Protein AF-A0A939AJV2-F1 (afdb_monomer_lite)

Secondary structure (DSSP, 8-state):
-------------------------------PPPPPP-HHHHHHH--HHHHHHHTT---EEETTEEEE--TTT--S-TTSEEEEE-TTS-EEEEE-STT-EEE-HHHHHHHHHT--HHHHHHHHHHHTT--TTTTT--HHHHHHHHHHHHHHHHHHHHHHHHHHHHHSSTTHHHHHHHHHTT--HHHHHHTT-EEE-SSSHHHHHHHHTT--HHHHHHHTSB-TTS-BS--SSSSTT--TT-EEEEEEEETTEEEEEEEEESS-SSTT------SSS---EEE--TT--EEEEESSHHHHHHHHTTT--EEE-TT-SS--HHHHHHHHTSSEEEE----TTTT----HHHHHHHHHHHHHHHHHHHHHH-TT-EEPP--SSSSHHHHHHTT--HHHHHHHHTT-EEHHHHHHHHHTTS-HHHHHHHHHHHHHHHHTS-HHHHHHHHHHHHHHHT--HHHHHHHHHHHHTSSSS-SEEEETTEEEETTEE-BSEEEEEEEEEEEE-SSSPPEEEEEEEEEETTSPEEEEEEEEHHHHTT-THHHHHHTTSS-B-PPTT-HHHHHHHHHHHHTTTPEEEEEE---EEEEETTEEEEEETTEEEETTEEETTSEE---SSGGGG----SSPPPHHHHHHHHHHGGGSS-HHHHHHHHHHHHHGGGGGTS---SEEEEE-STTSSHHHHHHHHHGGG-S-SEETTEE--SEETTS-HHHHHHHHHHS-SSEEEEEEE---TT-HHHHHHHHHHHHHHHHHHHHT-----B-TTSPBPP-----SEEEEEESS----HHHHTTEEEE-

Sequence (803 aa):
MIMDNKQNAAGGKPAAKTGKRDTVRARAHHTTIFPRLDIDALLSKANLQEIAERAGTKLHRSGGDLRGICPLHKGDNATAFSVYADPNGHQRWRCYTQCDTGGDAIDFVQRWRGLDFMGAVKYLAEYASLNLQELGFDPQAIQAEVDGRKRTDLFDEAARYFAAQLWSEAGMQARTYLFGRGFTEQTLREEGWGYCRSDRGLLQCLQKANADISLAKDLGLIRADDLDFTTNGNGANASPNGYIIYPHTWNGRTVYFSARALKPVDPNDKSRNLPGERQVYWALVSGDPNLIIVEGQADAESLRQLGRSALALCGVGNLPALEIERVRKRRVVYLALDNDLHKSKLPAAEQDKVRKRKAVVTRRLCEALGALTMVVPALPFKDANEWLQNGLSLQSLEKHLSGAKPWLDILIDQSRSLSPLEFDEALNLIAGHLSELPDALRSRYISIVEKKLNITRRDLRELMNQHDDGEGALYSEIHERRLYFMGDPLGNFWARISHELMVDDGLNPPTVRYSIEGGLASGQALQPVQVEARAFGKLDWIPDNWGMRPIITLPPGRSYVLARAIQEVSMESVQRERLYTFTGWHDCDVERGFLTASGWLGADGINDQVRVDLGSNNLRHYALPKEEINPEEAVRATLEFLQLGPRKVTAPLWAAMYAAPLTSLRPMNAVLSVYGTTQSGKSTLAHLALTHFGMGFIQGRDYHAPIDWTSTVTAIEAAMFLAKDVPLVIDDFAPQFSSVAEARSMHKKAHHVVRSVGNRSARGRSRSDLSQQNTRFPRGLVIMTAENPLIGQSIVGRMLYVG

pLDDT: mean 82.16, std 16.22, range [23.22, 98.0]

Structure (mmCIF, N/CA/C/O backbone):
data_AF-A0A939AJV2-F1
#
_entry.id   AF-A0A939AJV2-F1
#
loop_
_atom_site.group_PDB
_atom_site.id
_atom_site.type_symbol
_atom_site.label_atom_id
_atom_site.label_alt_id
_atom_site.label_comp_id
_atom_site.label_asym_id
_atom_site.label_entity_id
_atom_site.label_seq_id
_atom_site.pdbx_PDB_ins_code
_atom_site.Cartn_x
_atom_site.Cartn_y
_atom_site.Cartn_z
_atom_site.occupancy
_atom_site.B_iso_or_equiv
_atom_site.auth_seq_id
_atom_site.auth_comp_id
_atom_site.auth_asym_id
_atom_site.auth_atom_id
_atom_site.pdbx_PDB_model_num
ATOM 1 N N . MET A 1 1 ? 30.363 79.721 31.580 1.00 33.62 1 MET A N 1
ATOM 2 C CA . MET A 1 1 ? 28.908 79.978 31.658 1.00 33.62 1 MET A CA 1
ATOM 3 C C . MET A 1 1 ? 28.227 78.778 31.013 1.00 33.62 1 MET A C 1
ATOM 5 O O . MET A 1 1 ? 28.537 78.519 29.864 1.00 33.62 1 MET A O 1
ATOM 9 N N . ILE A 1 2 ? 27.663 77.845 31.797 1.00 31.80 2 ILE A N 1
ATOM 10 C CA . ILE A 1 2 ? 26.213 77.787 32.127 1.00 31.80 2 ILE A CA 1
ATOM 11 C C . ILE A 1 2 ? 25.418 77.637 30.806 1.00 31.80 2 ILE A C 1
ATOM 13 O O . ILE A 1 2 ? 25.518 78.535 29.986 1.00 31.80 2 ILE A O 1
ATOM 17 N N . MET A 1 3 ? 24.646 76.595 30.479 1.00 29.62 3 MET A N 1
ATOM 18 C CA . MET A 1 3 ? 23.947 75.534 31.224 1.00 29.62 3 MET A CA 1
ATOM 19 C C . MET A 1 3 ? 23.459 74.452 30.226 1.00 29.62 3 MET A C 1
ATOM 21 O O . MET A 1 3 ? 23.264 74.761 29.055 1.00 29.62 3 MET A O 1
ATOM 25 N N . ASP A 1 4 ? 23.241 73.235 30.741 1.00 30.41 4 ASP A N 1
ATOM 26 C CA . ASP A 1 4 ? 22.219 72.212 30.422 1.00 30.41 4 ASP A CA 1
ATOM 27 C C . ASP A 1 4 ? 21.702 71.992 28.983 1.00 30.41 4 ASP A C 1
ATOM 29 O O . ASP A 1 4 ? 21.093 72.870 28.385 1.00 30.41 4 ASP A O 1
ATOM 33 N N . ASN A 1 5 ? 21.687 70.734 28.509 1.00 28.47 5 ASN A N 1
ATOM 34 C CA . ASN A 1 5 ? 20.593 69.791 28.817 1.00 28.47 5 ASN A CA 1
ATOM 35 C C . ASN A 1 5 ? 20.774 68.407 28.143 1.00 28.47 5 ASN A C 1
ATOM 37 O O . ASN A 1 5 ? 21.009 68.309 26.947 1.00 28.47 5 ASN A O 1
ATOM 41 N N . LYS A 1 6 ? 20.541 67.367 28.954 1.00 28.55 6 LYS A N 1
ATOM 42 C CA . LYS A 1 6 ? 19.827 66.100 28.692 1.00 28.55 6 LYS A CA 1
ATOM 43 C C . LYS A 1 6 ? 20.152 65.171 27.499 1.00 28.55 6 LYS A C 1
ATOM 45 O O . LYS A 1 6 ? 19.960 65.493 26.338 1.00 28.55 6 LYS A O 1
ATOM 50 N N . GLN A 1 7 ? 20.318 63.909 27.924 1.00 28.75 7 GLN A N 1
ATOM 51 C CA . GLN A 1 7 ? 19.734 62.645 27.437 1.00 28.75 7 GLN A CA 1
ATOM 52 C C . GLN A 1 7 ? 20.684 61.579 26.867 1.00 28.75 7 GLN A C 1
ATOM 54 O O . GLN A 1 7 ? 21.474 61.785 25.956 1.00 28.75 7 GLN A O 1
ATOM 59 N N . ASN A 1 8 ? 20.556 60.410 27.503 1.00 27.05 8 ASN A N 1
ATOM 60 C CA . ASN A 1 8 ? 21.363 59.203 27.422 1.00 27.05 8 ASN A CA 1
ATOM 61 C C . ASN A 1 8 ? 21.313 58.512 26.051 1.00 27.05 8 ASN A C 1
ATOM 63 O O . ASN A 1 8 ? 20.239 58.149 25.577 1.00 27.05 8 ASN A O 1
ATOM 67 N N . ALA A 1 9 ? 22.493 58.172 25.530 1.00 26.69 9 ALA A N 1
ATOM 68 C CA . ALA A 1 9 ? 22.715 57.048 24.626 1.00 26.69 9 ALA A CA 1
ATOM 69 C C . ALA A 1 9 ? 23.916 56.245 25.159 1.00 26.69 9 ALA A C 1
ATOM 71 O O . ALA A 1 9 ? 25.055 56.704 25.102 1.00 26.69 9 ALA A O 1
ATOM 72 N N . ALA A 1 10 ? 23.667 55.065 25.730 1.00 29.69 10 ALA A N 1
ATOM 73 C CA . ALA A 1 10 ? 24.712 54.087 26.040 1.00 29.69 10 ALA A CA 1
ATOM 74 C C . ALA A 1 10 ? 24.903 53.222 24.782 1.00 29.69 10 ALA A C 1
ATOM 76 O O . ALA A 1 10 ? 23.926 52.742 24.223 1.00 29.69 10 ALA A O 1
ATOM 77 N N . GLY A 1 11 ? 26.082 53.000 24.216 1.00 26.27 11 GLY A N 1
ATOM 78 C CA . GLY A 1 11 ? 27.425 53.034 24.777 1.00 26.27 11 GLY A CA 1
ATOM 79 C C . GLY A 1 11 ? 28.112 51.762 24.287 1.00 26.27 11 GLY A C 1
ATOM 80 O O . GLY A 1 11 ? 28.118 50.754 24.982 1.00 26.27 11 GLY A O 1
ATOM 81 N N . GLY A 1 12 ? 28.595 51.778 23.043 1.00 23.78 12 GLY A N 1
ATOM 82 C CA . GLY A 1 12 ? 29.394 50.690 22.483 1.00 23.78 12 GLY A CA 1
ATOM 83 C C . GLY A 1 12 ? 30.873 50.808 22.846 1.00 23.78 12 GLY A C 1
ATOM 84 O O . GLY A 1 12 ? 31.321 51.881 23.251 1.00 23.78 12 GLY A O 1
ATOM 85 N N . LYS A 1 13 ? 31.615 49.708 22.636 1.00 25.72 13 LYS A N 1
ATOM 86 C CA . LYS A 1 13 ? 33.013 49.601 22.141 1.00 25.72 13 LYS A CA 1
ATOM 87 C C . LYS A 1 13 ? 33.561 48.176 22.409 1.00 25.72 13 LYS A C 1
ATOM 89 O O . LYS A 1 13 ? 33.070 47.522 23.319 1.00 25.72 13 LYS A O 1
ATOM 94 N N . PRO A 1 14 ? 34.654 47.732 21.757 1.00 32.09 14 PRO A N 1
ATOM 95 C CA . PRO A 1 14 ? 34.906 47.704 20.317 1.00 32.09 14 PRO A CA 1
ATOM 96 C C . PRO A 1 14 ? 35.493 46.344 19.852 1.00 32.09 14 PRO A C 1
ATOM 98 O O . PRO A 1 14 ? 35.721 45.422 20.627 1.00 32.09 14 PRO A O 1
ATOM 101 N N . ALA A 1 15 ? 35.738 46.254 18.545 1.00 26.58 15 ALA A N 1
ATOM 102 C CA . ALA A 1 15 ? 36.217 45.092 17.803 1.00 26.58 15 ALA A CA 1
ATOM 103 C C . ALA A 1 15 ? 37.671 44.654 18.089 1.00 26.58 15 ALA A C 1
ATOM 105 O O . ALA A 1 15 ? 38.548 45.482 18.330 1.00 26.58 15 ALA A O 1
ATOM 106 N N . ALA A 1 16 ? 37.935 43.359 17.873 1.00 25.81 16 ALA A N 1
ATOM 107 C CA . ALA A 1 16 ? 39.252 42.803 17.561 1.00 25.81 16 ALA A CA 1
ATOM 108 C C . ALA A 1 16 ? 39.140 41.745 16.442 1.00 25.81 16 ALA A C 1
ATOM 110 O O . ALA A 1 16 ? 38.136 41.049 16.308 1.00 25.81 16 ALA A O 1
ATOM 111 N N . LYS A 1 17 ? 40.175 41.696 15.599 1.00 24.69 17 LYS A N 1
ATOM 112 C CA . LYS A 1 17 ? 40.278 40.985 14.317 1.00 24.69 17 LYS A CA 1
ATOM 113 C C . LYS A 1 17 ? 40.827 39.550 14.448 1.00 24.69 17 LYS A C 1
ATOM 115 O O . LYS A 1 17 ? 41.658 39.273 15.303 1.00 24.69 17 LYS A O 1
ATOM 120 N N . THR A 1 18 ? 40.480 38.755 13.425 1.00 26.80 18 THR A N 1
ATOM 121 C CA . THR A 1 18 ? 41.212 37.640 12.767 1.00 26.80 18 THR A CA 1
ATOM 122 C C . THR A 1 18 ? 41.335 36.264 13.438 1.00 26.80 18 THR A C 1
ATOM 124 O O . THR A 1 18 ? 42.006 36.107 14.448 1.00 26.80 18 THR A O 1
ATOM 127 N N . GLY A 1 19 ? 40.830 35.234 12.735 1.00 24.09 19 GLY A N 1
ATOM 128 C CA . GLY A 1 19 ? 41.135 33.817 12.970 1.00 24.09 19 GLY A CA 1
ATOM 129 C C . GLY A 1 19 ? 40.506 32.859 11.940 1.00 24.09 19 GLY A C 1
ATOM 130 O O . GLY A 1 19 ? 39.342 32.520 12.062 1.00 24.09 19 GLY A O 1
ATOM 131 N N . LYS A 1 20 ? 41.308 32.480 10.933 1.00 24.56 20 LYS A N 1
ATOM 132 C CA . LYS A 1 20 ? 41.364 31.245 10.108 1.00 24.56 20 LYS A CA 1
ATOM 133 C C . LYS A 1 20 ? 40.094 30.479 9.657 1.00 24.56 20 LYS A C 1
ATOM 135 O O . LYS A 1 20 ? 39.278 30.013 10.438 1.00 24.56 20 LYS A O 1
ATOM 140 N N . ARG A 1 21 ? 40.078 30.235 8.336 1.00 26.75 21 ARG A N 1
ATOM 141 C CA . ARG A 1 21 ? 39.376 29.165 7.604 1.00 26.75 21 ARG A CA 1
ATOM 142 C C . ARG A 1 21 ? 39.788 27.783 8.134 1.00 26.75 21 ARG A C 1
ATOM 144 O O . ARG A 1 21 ? 40.987 27.582 8.261 1.00 26.75 21 ARG A O 1
ATOM 151 N N . ASP A 1 22 ? 38.827 26.871 8.327 1.00 24.12 22 ASP A N 1
ATOM 152 C CA . ASP A 1 22 ? 38.967 25.434 8.026 1.00 24.12 22 ASP A CA 1
ATOM 153 C C . ASP A 1 22 ? 37.610 24.683 8.014 1.00 24.12 22 ASP A C 1
ATOM 155 O O . ASP A 1 22 ? 36.864 24.653 8.985 1.00 24.12 22 ASP A O 1
ATOM 159 N N . THR A 1 23 ? 37.330 24.074 6.855 1.00 23.62 23 THR A N 1
ATOM 160 C CA . THR A 1 23 ? 36.581 22.828 6.570 1.00 23.62 23 THR A CA 1
ATOM 161 C C . THR A 1 23 ? 35.237 22.518 7.263 1.00 23.62 23 THR A C 1
ATOM 163 O O . THR A 1 23 ? 35.185 21.914 8.330 1.00 23.62 23 THR A O 1
ATOM 166 N N . VAL A 1 24 ? 34.127 22.744 6.545 1.00 24.98 24 VAL A N 1
ATOM 167 C CA . VAL A 1 24 ? 32.844 22.051 6.780 1.00 24.98 24 VAL A CA 1
ATOM 168 C C . VAL A 1 24 ? 32.814 20.786 5.916 1.00 24.98 24 VAL A C 1
ATOM 170 O O . VAL A 1 24 ? 32.791 20.856 4.688 1.00 24.98 24 VAL A O 1
ATOM 173 N N . ARG A 1 25 ? 32.852 19.617 6.566 1.00 23.31 25 ARG A N 1
ATOM 174 C CA . ARG A 1 25 ? 32.659 18.300 5.942 1.00 23.31 25 ARG A CA 1
ATOM 175 C C . ARG A 1 25 ? 31.259 18.205 5.329 1.00 23.31 25 ARG A C 1
ATOM 177 O O . ARG A 1 25 ? 30.261 18.311 6.038 1.00 23.31 25 ARG A O 1
ATOM 184 N N . ALA A 1 26 ? 31.209 17.945 4.025 1.00 23.78 26 ALA A N 1
ATOM 185 C CA . ALA A 1 26 ? 30.006 17.559 3.302 1.00 23.78 26 ALA A CA 1
ATOM 186 C C . ALA A 1 26 ? 29.477 16.210 3.826 1.00 23.78 26 ALA A C 1
ATOM 188 O O . ALA A 1 26 ? 30.204 15.215 3.838 1.00 23.78 26 ALA A O 1
ATOM 189 N N . ARG A 1 27 ? 28.211 16.170 4.257 1.00 24.86 27 ARG A N 1
ATOM 190 C CA . ARG A 1 27 ? 27.463 14.923 4.461 1.00 24.86 27 ARG A CA 1
ATOM 191 C C . ARG A 1 27 ? 26.945 14.464 3.099 1.00 24.86 27 ARG A C 1
ATOM 193 O O . ARG A 1 27 ? 26.128 15.143 2.488 1.00 24.86 27 ARG A O 1
ATOM 200 N N . ALA A 1 28 ? 27.470 13.341 2.623 1.00 23.22 28 ALA A N 1
ATOM 201 C CA . ALA A 1 28 ? 27.012 12.666 1.421 1.00 23.22 28 ALA A CA 1
ATOM 202 C C . ALA A 1 28 ? 25.587 12.123 1.632 1.00 23.22 28 ALA A C 1
ATOM 204 O O . ALA A 1 28 ? 25.341 11.378 2.580 1.00 23.22 28 ALA A O 1
ATOM 205 N N . HIS A 1 29 ? 24.658 12.489 0.749 1.00 25.44 29 HIS A N 1
ATOM 206 C CA . HIS A 1 29 ? 23.365 11.822 0.632 1.00 25.44 29 HIS A CA 1
ATOM 207 C C . HIS A 1 29 ? 23.572 10.499 -0.115 1.00 25.44 29 HIS A C 1
ATOM 209 O O . HIS A 1 29 ? 23.727 10.481 -1.333 1.00 25.44 29 HIS A O 1
ATOM 215 N N . HIS A 1 30 ? 23.619 9.395 0.632 1.00 25.59 30 HIS A N 1
ATOM 216 C CA . HIS A 1 30 ? 23.506 8.048 0.081 1.00 25.59 30 HIS A CA 1
ATOM 217 C C . HIS A 1 30 ? 22.071 7.842 -0.426 1.00 25.59 30 HIS A C 1
ATOM 219 O O . HIS A 1 30 ? 21.132 7.807 0.366 1.00 25.59 30 HIS A O 1
ATOM 225 N N . THR A 1 31 ? 21.900 7.713 -1.740 1.00 24.78 31 THR A N 1
ATOM 226 C CA . THR A 1 31 ? 20.654 7.237 -2.353 1.00 24.78 31 THR A CA 1
ATOM 227 C C . THR A 1 31 ? 20.652 5.711 -2.277 1.00 24.78 31 THR A C 1
ATOM 229 O O . THR A 1 31 ? 21.304 5.047 -3.082 1.00 24.78 31 THR A O 1
ATOM 232 N N . THR A 1 32 ? 19.984 5.147 -1.272 1.00 26.30 32 THR A N 1
ATOM 233 C CA . THR A 1 32 ? 19.837 3.696 -1.111 1.00 26.30 32 THR A CA 1
ATOM 234 C C . THR A 1 32 ? 18.847 3.169 -2.153 1.00 26.30 32 THR A C 1
ATOM 236 O O . THR A 1 32 ? 17.692 3.583 -2.195 1.00 26.30 32 THR A O 1
ATOM 239 N N . ILE A 1 33 ? 19.312 2.269 -3.019 1.00 26.55 33 ILE A N 1
ATOM 240 C CA . ILE A 1 33 ? 18.472 1.397 -3.848 1.00 26.55 33 ILE A CA 1
ATOM 241 C C . ILE A 1 33 ? 17.757 0.452 -2.875 1.00 26.55 33 ILE A C 1
ATOM 243 O O . ILE A 1 33 ? 18.442 -0.266 -2.156 1.00 26.55 33 ILE A O 1
ATOM 247 N N . PHE A 1 34 ? 16.423 0.465 -2.813 1.00 31.70 34 PHE A N 1
ATOM 248 C CA . PHE A 1 34 ? 15.658 -0.489 -1.999 1.00 31.70 34 PHE A CA 1
ATOM 249 C C . PHE A 1 34 ? 15.578 -1.836 -2.735 1.00 31.70 34 PHE A C 1
ATOM 251 O O . PHE A 1 34 ? 14.998 -1.879 -3.825 1.00 31.70 34 PHE A O 1
ATOM 258 N N . PRO A 1 35 ? 16.129 -2.938 -2.203 1.00 38.50 35 PRO A N 1
ATOM 259 C CA . PRO A 1 35 ? 15.859 -4.261 -2.748 1.00 38.50 35 PRO A CA 1
ATOM 260 C C . PRO A 1 35 ? 14.431 -4.692 -2.368 1.00 38.50 35 PRO A C 1
ATOM 262 O O . PRO A 1 35 ? 13.933 -4.373 -1.290 1.00 38.50 35 PRO A O 1
ATOM 265 N N . ARG A 1 36 ? 13.740 -5.402 -3.267 1.00 50.09 36 ARG A N 1
ATOM 266 C CA . ARG A 1 36 ? 12.508 -6.128 -2.915 1.00 50.09 36 ARG A CA 1
ATOM 267 C C . ARG A 1 36 ? 12.849 -7.162 -1.835 1.00 50.09 36 ARG A C 1
ATOM 269 O O . ARG A 1 36 ? 13.917 -7.759 -1.909 1.00 50.09 36 ARG A O 1
ATOM 276 N N . LEU A 1 37 ? 11.940 -7.369 -0.878 1.00 58.56 37 LEU A N 1
ATOM 277 C CA . LEU A 1 37 ? 12.067 -8.399 0.155 1.00 58.56 37 LEU A CA 1
ATOM 278 C C . LEU A 1 37 ? 12.390 -9.761 -0.483 1.00 58.56 37 LEU A C 1
ATOM 280 O O . LEU A 1 37 ? 11.569 -10.282 -1.240 1.00 58.56 37 LEU A O 1
ATOM 284 N N . ASP A 1 38 ? 13.55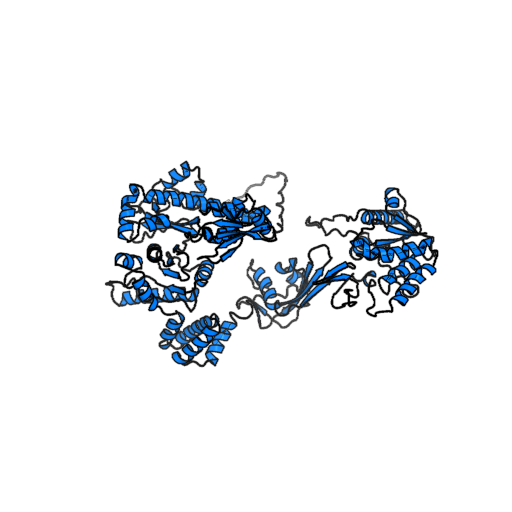8 -10.325 -0.180 1.00 72.06 38 ASP A N 1
ATOM 285 C CA . ASP A 1 38 ? 14.013 -11.593 -0.763 1.00 72.06 38 ASP A CA 1
ATOM 286 C C . ASP A 1 38 ? 13.429 -12.794 0.002 1.00 72.06 38 ASP A C 1
ATOM 288 O O . ASP A 1 38 ? 14.045 -13.383 0.892 1.00 72.06 38 ASP A O 1
ATOM 292 N N . ILE A 1 39 ? 12.173 -13.122 -0.313 1.00 73.25 39 ILE A N 1
ATOM 293 C CA . ILE A 1 39 ? 11.438 -14.245 0.293 1.00 73.25 39 ILE A CA 1
ATOM 294 C C . ILE A 1 39 ? 12.098 -15.589 -0.054 1.00 73.25 39 ILE A C 1
ATOM 296 O O . ILE A 1 39 ? 12.073 -16.515 0.756 1.00 73.25 39 ILE A O 1
ATOM 300 N N . ASP A 1 40 ? 12.719 -15.689 -1.226 1.00 74.69 40 ASP A N 1
ATOM 301 C CA . ASP A 1 40 ? 13.345 -16.912 -1.727 1.00 74.69 40 ASP A CA 1
ATOM 302 C C . ASP A 1 40 ? 14.598 -17.266 -0.907 1.00 74.69 40 ASP A C 1
ATOM 304 O O . ASP A 1 40 ? 14.749 -18.385 -0.402 1.00 74.69 40 ASP A O 1
ATOM 308 N N . ALA A 1 41 ? 15.448 -16.269 -0.636 1.00 78.75 41 ALA A N 1
ATOM 309 C CA . ALA A 1 41 ? 16.601 -16.413 0.253 1.00 78.75 41 ALA A CA 1
ATOM 310 C C . ALA A 1 41 ? 16.205 -16.805 1.688 1.00 78.75 41 ALA A C 1
ATOM 312 O O . ALA A 1 41 ? 16.939 -17.529 2.366 1.00 78.75 41 ALA A O 1
ATOM 313 N N . LEU A 1 42 ? 15.042 -16.347 2.159 1.00 80.81 42 LEU A N 1
ATOM 314 C CA . LEU A 1 42 ? 14.527 -16.698 3.480 1.00 80.81 42 LEU A CA 1
ATOM 315 C C . LEU A 1 42 ? 13.999 -18.138 3.533 1.00 80.81 42 LEU A C 1
ATOM 317 O O . LEU A 1 42 ? 14.352 -18.889 4.444 1.00 80.81 42 LEU A O 1
ATOM 321 N N . LEU A 1 43 ? 13.161 -18.529 2.569 1.00 80.00 43 LEU A N 1
ATOM 322 C CA . LEU A 1 43 ? 12.539 -19.855 2.527 1.00 80.00 43 LEU A CA 1
ATOM 323 C C . LEU A 1 43 ? 13.552 -20.969 2.248 1.00 80.00 43 LEU A C 1
ATOM 325 O O . LEU A 1 43 ? 13.428 -22.051 2.817 1.00 80.00 43 LEU A O 1
ATOM 329 N N . SER A 1 44 ? 14.589 -20.698 1.455 1.00 83.56 44 SER A N 1
ATOM 330 C CA . SER A 1 44 ? 15.672 -21.653 1.185 1.00 83.56 44 SER A CA 1
ATOM 331 C C . SER A 1 44 ? 16.534 -21.973 2.413 1.00 83.56 44 SER A C 1
ATOM 333 O O . SER A 1 44 ? 17.086 -23.071 2.503 1.00 83.56 44 SER A O 1
ATOM 335 N N . LYS A 1 45 ? 16.639 -21.055 3.386 1.00 85.12 45 LYS A N 1
ATOM 336 C CA . LYS A 1 45 ? 17.387 -21.275 4.640 1.00 85.12 45 LYS A CA 1
ATOM 337 C C . LYS A 1 45 ? 16.519 -21.691 5.830 1.00 85.12 45 LYS A C 1
ATOM 339 O O . LYS A 1 45 ? 17.057 -22.092 6.862 1.00 85.12 45 LYS A O 1
ATOM 344 N N . ALA A 1 46 ? 15.196 -21.603 5.722 1.00 85.56 46 ALA A N 1
ATOM 345 C CA . ALA A 1 46 ? 14.287 -21.994 6.791 1.00 85.56 46 ALA A CA 1
ATOM 346 C C . ALA A 1 46 ? 14.130 -23.526 6.864 1.00 85.56 46 ALA A C 1
ATOM 348 O O . ALA A 1 46 ? 13.613 -24.153 5.942 1.00 85.56 46 ALA A O 1
ATOM 349 N N . ASN A 1 47 ? 14.519 -24.135 7.991 1.00 90.06 47 ASN A N 1
ATOM 350 C CA . ASN A 1 47 ? 14.295 -25.563 8.242 1.00 90.06 47 ASN A CA 1
ATOM 351 C C . ASN A 1 47 ? 12.956 -25.786 8.963 1.00 90.06 47 ASN A C 1
ATOM 353 O O . ASN A 1 47 ? 12.858 -25.739 10.190 1.00 90.06 47 ASN A O 1
ATOM 357 N N . LEU A 1 48 ? 11.908 -26.030 8.184 1.00 90.06 48 LEU A N 1
ATOM 358 C CA . LEU A 1 48 ? 10.543 -26.226 8.655 1.00 90.06 48 LEU A CA 1
ATOM 359 C C . LEU A 1 48 ? 10.373 -27.469 9.535 1.00 90.06 48 LEU A C 1
ATOM 361 O O . LEU A 1 48 ? 9.538 -27.444 10.439 1.00 90.06 48 LEU A O 1
ATOM 365 N N . GLN A 1 49 ? 11.164 -28.526 9.322 1.00 90.00 49 GLN A N 1
ATOM 366 C CA . GLN A 1 49 ? 11.167 -29.690 10.215 1.00 90.00 49 GLN A CA 1
ATOM 367 C C . GLN A 1 49 ? 11.528 -29.269 11.645 1.00 90.00 49 GLN A C 1
ATOM 369 O O . GLN A 1 49 ? 10.766 -29.521 12.577 1.00 90.00 49 GLN A O 1
ATOM 374 N N . GLU A 1 50 ? 12.664 -28.596 11.818 1.00 89.81 50 GLU A N 1
ATOM 375 C CA . GLU A 1 50 ? 13.143 -28.174 13.138 1.00 89.81 50 GLU A CA 1
ATOM 376 C C . GLU A 1 50 ? 12.210 -27.137 13.779 1.00 89.81 50 GLU A C 1
ATOM 378 O O . GLU A 1 50 ? 11.959 -27.169 14.987 1.00 89.81 50 GLU A O 1
ATOM 383 N N . ILE A 1 51 ? 11.652 -26.227 12.975 1.00 91.75 51 ILE A N 1
ATOM 384 C CA . ILE A 1 51 ? 10.684 -25.230 13.447 1.00 91.75 51 ILE A CA 1
ATOM 385 C C . ILE A 1 51 ? 9.403 -25.921 13.942 1.00 91.75 51 ILE A C 1
ATOM 387 O O . ILE A 1 51 ? 8.879 -25.560 14.999 1.00 91.75 51 ILE A O 1
ATOM 391 N N . ALA A 1 52 ? 8.914 -26.939 13.231 1.00 89.19 52 ALA A N 1
ATOM 392 C CA . ALA A 1 52 ? 7.765 -27.730 13.659 1.00 89.19 52 ALA A CA 1
ATOM 393 C C . ALA A 1 52 ? 8.077 -28.547 14.927 1.00 89.19 52 ALA A C 1
ATOM 395 O O . ALA A 1 52 ? 7.258 -28.599 15.847 1.00 89.19 52 ALA A O 1
ATOM 396 N N . GLU A 1 53 ? 9.275 -29.120 15.041 1.00 90.31 53 GLU A N 1
ATOM 397 C CA . GLU A 1 53 ? 9.710 -29.825 16.252 1.00 90.31 53 GLU A CA 1
ATOM 398 C C . GLU A 1 53 ? 9.771 -28.888 17.471 1.00 90.31 53 GLU A C 1
ATOM 400 O O . GLU A 1 53 ? 9.268 -29.233 18.544 1.00 90.31 53 GLU A O 1
ATOM 405 N N . ARG A 1 54 ? 10.253 -27.646 17.303 1.00 88.31 54 ARG A N 1
ATOM 406 C CA . ARG A 1 54 ? 10.172 -26.592 18.339 1.00 88.31 54 ARG A CA 1
ATOM 407 C C . ARG A 1 54 ? 8.738 -26.198 18.691 1.00 88.31 54 ARG A C 1
ATOM 409 O O . ARG A 1 54 ? 8.487 -25.762 19.813 1.00 88.31 54 ARG A O 1
ATOM 416 N N . ALA A 1 55 ? 7.801 -26.349 17.760 1.00 85.50 55 ALA A N 1
ATOM 417 C CA . ALA A 1 55 ? 6.377 -26.149 18.003 1.00 85.50 55 ALA A CA 1
ATOM 418 C C . ALA A 1 55 ? 5.727 -27.307 18.789 1.00 85.50 55 ALA A C 1
ATOM 420 O O . ALA A 1 55 ? 4.548 -27.228 19.138 1.00 85.50 55 ALA A O 1
ATOM 421 N N . GLY A 1 56 ? 6.494 -28.351 19.121 1.00 83.56 56 GLY A N 1
ATOM 422 C CA . GLY A 1 56 ? 6.074 -29.449 19.986 1.00 83.56 56 GLY A CA 1
ATOM 423 C C . GLY A 1 56 ? 5.588 -30.689 19.240 1.00 83.56 56 GLY A C 1
ATOM 424 O O . GLY A 1 56 ? 4.962 -31.545 19.863 1.00 83.56 56 GLY A O 1
ATOM 425 N N . THR A 1 57 ? 5.854 -30.811 17.933 1.00 89.38 57 THR A N 1
ATOM 426 C CA . THR A 1 57 ? 5.621 -32.070 17.209 1.00 89.38 57 THR A CA 1
ATOM 427 C C . THR A 1 57 ? 6.862 -32.962 17.195 1.00 89.38 57 THR A C 1
ATOM 429 O O . THR A 1 57 ? 7.988 -32.496 17.328 1.00 89.38 57 THR A O 1
ATOM 432 N N . LYS A 1 58 ? 6.659 -34.271 17.038 1.00 88.62 58 LYS A N 1
ATOM 433 C CA . LYS A 1 58 ? 7.724 -35.229 16.730 1.00 88.62 58 LYS A CA 1
ATOM 434 C C . LYS A 1 58 ? 7.468 -35.770 15.335 1.00 88.62 58 LYS A C 1
ATOM 436 O O . LYS A 1 58 ? 6.472 -36.464 15.119 1.00 88.62 58 LYS A O 1
ATOM 441 N N . LEU A 1 59 ? 8.356 -35.435 14.407 1.00 90.50 59 LEU A N 1
ATOM 442 C CA . LEU A 1 59 ? 8.255 -35.856 13.019 1.00 90.50 59 LEU A CA 1
ATOM 443 C C . LEU A 1 59 ? 9.058 -37.141 12.793 1.00 90.50 59 LEU A C 1
ATOM 445 O O . LEU A 1 59 ? 10.165 -37.300 13.301 1.00 90.50 59 LEU A O 1
ATOM 449 N N . HIS A 1 60 ? 8.497 -38.070 12.027 1.00 88.44 60 HIS A N 1
ATOM 450 C CA . HIS A 1 60 ? 9.166 -39.287 11.576 1.00 88.44 60 HIS A CA 1
ATOM 451 C C . HIS A 1 60 ? 9.092 -39.379 10.053 1.00 88.44 60 HIS A C 1
ATOM 453 O O . HIS A 1 60 ? 8.118 -38.946 9.435 1.00 88.44 60 HIS A O 1
ATOM 459 N N . ARG A 1 61 ? 10.131 -39.938 9.427 1.00 89.06 61 ARG A N 1
ATOM 460 C CA . ARG A 1 61 ? 10.135 -40.144 7.974 1.00 89.06 61 ARG A CA 1
ATOM 461 C C . ARG A 1 61 ? 9.100 -41.193 7.587 1.00 89.06 61 ARG A C 1
ATOM 463 O O . ARG A 1 61 ? 9.074 -42.284 8.154 1.00 89.06 61 ARG A O 1
ATOM 470 N N . SER A 1 62 ? 8.282 -40.865 6.596 1.00 83.25 62 SER A N 1
ATOM 471 C CA . SER A 1 62 ? 7.291 -41.756 6.004 1.00 83.25 62 SER A CA 1
ATOM 472 C C . SER A 1 62 ? 7.309 -41.556 4.488 1.00 83.25 62 SER A C 1
ATOM 474 O O . SER A 1 62 ? 6.717 -40.619 3.956 1.00 83.25 62 SER A O 1
ATOM 476 N N . GLY A 1 63 ? 8.058 -42.414 3.788 1.00 84.94 63 GLY A N 1
ATOM 477 C CA . GLY A 1 63 ? 8.351 -42.227 2.365 1.00 84.94 63 GLY A CA 1
ATOM 478 C C . GLY A 1 63 ? 9.274 -41.027 2.120 1.00 84.94 63 GLY A C 1
ATOM 479 O O . GLY A 1 63 ? 10.312 -40.908 2.771 1.00 84.94 63 GLY A O 1
ATOM 480 N N . GLY A 1 64 ? 8.897 -40.162 1.171 1.00 81.44 64 GLY A N 1
ATOM 481 C CA . GLY A 1 64 ? 9.603 -38.910 0.858 1.00 81.44 64 GLY A CA 1
ATOM 482 C C . GLY A 1 64 ? 9.291 -37.743 1.806 1.00 81.44 64 GLY A C 1
ATOM 483 O O . GLY A 1 64 ? 9.993 -36.736 1.761 1.00 81.44 64 GLY A O 1
ATOM 484 N N . ASP A 1 65 ? 8.298 -37.899 2.687 1.00 89.88 65 ASP A N 1
ATOM 485 C CA . ASP A 1 65 ? 7.794 -36.839 3.563 1.00 89.88 65 ASP A CA 1
ATOM 486 C C . ASP A 1 65 ? 8.144 -37.104 5.037 1.00 89.88 65 ASP A C 1
ATOM 488 O O . ASP A 1 65 ? 8.447 -38.226 5.460 1.00 89.88 65 ASP A O 1
ATOM 492 N N . LEU A 1 66 ? 8.033 -36.063 5.859 1.00 92.81 66 LEU A N 1
ATOM 493 C CA . LEU A 1 66 ? 8.092 -36.140 7.318 1.00 92.81 66 LEU A CA 1
ATOM 494 C C . LEU A 1 66 ? 6.685 -35.996 7.887 1.00 92.81 66 LEU A C 1
ATOM 496 O O . LEU A 1 66 ? 6.010 -35.020 7.577 1.00 92.81 66 LEU A O 1
ATOM 500 N N . ARG A 1 67 ? 6.239 -36.926 8.735 1.00 92.94 67 ARG A N 1
ATOM 501 C CA . ARG A 1 67 ? 4.885 -36.914 9.307 1.00 92.94 67 ARG A CA 1
ATOM 502 C C . ARG A 1 67 ? 4.879 -36.923 10.828 1.00 92.94 67 ARG A C 1
ATOM 504 O O . ARG A 1 67 ? 5.782 -37.469 11.453 1.00 92.94 67 ARG A O 1
ATOM 511 N N . GLY A 1 68 ? 3.853 -36.327 11.426 1.00 92.00 68 GLY A N 1
ATOM 512 C CA . GLY A 1 68 ? 3.658 -36.313 12.873 1.00 92.00 68 GLY A CA 1
ATOM 513 C C . GLY A 1 68 ? 2.315 -35.726 13.297 1.00 92.00 68 GLY A C 1
ATOM 514 O O . GLY A 1 68 ? 1.434 -35.445 12.481 1.00 92.00 68 GLY A O 1
ATOM 515 N N . ILE A 1 69 ? 2.177 -35.518 14.605 1.00 92.06 69 ILE A N 1
ATOM 516 C CA . ILE A 1 69 ? 1.040 -34.805 15.197 1.00 92.06 69 ILE A CA 1
ATOM 517 C C . ILE A 1 69 ? 1.091 -33.335 14.766 1.00 92.06 69 ILE A C 1
ATOM 519 O O . ILE A 1 69 ? 2.163 -32.737 14.711 1.00 92.06 69 ILE A O 1
ATOM 523 N N . CYS A 1 70 ? -0.049 -32.714 14.473 1.00 90.50 70 CYS A N 1
ATOM 524 C CA . CYS A 1 70 ? -0.052 -31.301 14.103 1.00 90.50 70 CYS A CA 1
ATOM 525 C C . CYS A 1 70 ? 0.237 -30.399 15.312 1.00 90.50 70 CYS A C 1
ATOM 527 O O . CYS A 1 70 ? -0.563 -30.382 16.249 1.00 90.50 70 CYS A O 1
ATOM 529 N N . PRO A 1 71 ? 1.306 -29.581 15.283 1.00 87.75 71 PRO A N 1
ATOM 530 C CA . PRO A 1 71 ? 1.633 -28.692 16.397 1.00 87.75 71 PRO A CA 1
ATOM 531 C C . PRO A 1 71 ? 0.693 -27.477 16.509 1.00 87.75 71 PRO A C 1
ATOM 533 O O . PRO A 1 71 ? 0.681 -26.815 17.542 1.00 87.75 71 PRO A O 1
ATOM 536 N N . LEU A 1 72 ? -0.103 -27.182 15.470 1.00 85.12 72 LEU A N 1
ATOM 537 C CA . LEU A 1 72 ? -1.002 -26.021 15.437 1.00 85.12 72 LEU A CA 1
ATOM 538 C C . LEU A 1 72 ? -2.297 -26.251 16.229 1.00 85.12 72 LEU A C 1
ATOM 540 O O . LEU A 1 72 ? -2.665 -25.409 17.039 1.00 85.12 72 LEU A O 1
ATOM 544 N N . HIS A 1 73 ? -2.974 -27.387 16.021 1.00 81.12 73 HIS A N 1
ATOM 545 C CA . HIS A 1 73 ? -4.201 -27.736 16.759 1.00 81.12 73 HIS A CA 1
ATOM 546 C C . HIS A 1 73 ? -3.992 -28.818 17.830 1.00 81.12 73 HIS A C 1
ATOM 548 O O . HIS A 1 73 ? -4.910 -29.089 18.595 1.00 81.12 73 HIS A O 1
ATOM 554 N N . LYS A 1 74 ? -2.799 -29.431 17.895 1.00 80.75 74 LYS A N 1
ATOM 555 C CA . LYS A 1 74 ? -2.395 -30.411 18.920 1.00 80.75 74 LYS A CA 1
ATOM 556 C C . LYS A 1 74 ? -3.357 -31.603 19.074 1.00 80.75 74 LYS A C 1
ATOM 558 O O . LYS A 1 74 ? -3.723 -31.964 20.188 1.00 80.75 74 LYS A O 1
ATOM 563 N N . GLY A 1 75 ? -3.761 -32.206 17.954 1.00 74.75 75 GLY A N 1
ATOM 564 C CA . GLY A 1 75 ? -4.568 -33.433 17.939 1.00 74.75 75 GLY A CA 1
ATOM 565 C C . GLY A 1 75 ? -3.793 -34.693 18.356 1.00 74.75 75 GLY A C 1
ATOM 566 O O . GLY A 1 75 ? -2.626 -34.637 18.729 1.00 74.75 75 GLY A O 1
ATOM 567 N N . ASP A 1 76 ? -4.434 -35.852 18.255 1.00 81.56 76 ASP A N 1
ATOM 568 C CA . ASP A 1 76 ? -3.896 -37.174 18.615 1.00 81.56 76 ASP A CA 1
ATOM 569 C C . ASP A 1 76 ? -3.452 -38.016 17.402 1.00 81.56 76 ASP A C 1
ATOM 571 O O . ASP A 1 76 ? -2.701 -38.982 17.542 1.00 81.56 76 ASP A O 1
ATOM 575 N N . ASN A 1 77 ? -3.859 -37.638 16.187 1.00 83.75 77 ASN A N 1
ATOM 576 C CA . ASN A 1 77 ? -3.475 -38.346 14.969 1.00 83.75 77 ASN A CA 1
ATOM 577 C C . ASN A 1 77 ? -1.989 -38.121 14.620 1.00 83.75 77 ASN A C 1
ATOM 579 O O . ASN A 1 77 ? -1.586 -37.053 14.151 1.00 83.75 77 ASN A O 1
ATOM 583 N N . ALA A 1 78 ? -1.192 -39.182 14.771 1.00 82.50 78 ALA A N 1
ATOM 584 C CA . ALA A 1 78 ? 0.252 -39.206 14.528 1.00 82.50 78 ALA A CA 1
ATOM 585 C C . ALA A 1 78 ? 0.682 -38.995 13.061 1.00 82.50 78 ALA A C 1
ATOM 587 O O . ALA A 1 78 ? 1.875 -38.899 12.787 1.00 82.50 78 ALA A O 1
ATOM 588 N N . THR A 1 79 ? -0.261 -38.905 12.121 1.00 85.69 79 THR A N 1
ATOM 589 C CA . THR A 1 79 ? -0.006 -38.639 10.692 1.00 85.69 79 THR A CA 1
ATOM 590 C C . THR A 1 79 ? -0.703 -37.375 10.184 1.00 85.69 79 THR A C 1
ATOM 592 O O . THR A 1 79 ? -0.723 -37.119 8.981 1.00 85.69 79 THR A O 1
ATOM 595 N N . ALA A 1 80 ? -1.273 -36.574 11.090 1.00 86.44 80 ALA A N 1
ATOM 596 C CA . ALA A 1 80 ? -2.064 -35.397 10.750 1.00 86.44 80 ALA A CA 1
ATOM 597 C C . ALA A 1 80 ? -1.275 -34.323 9.996 1.00 86.44 80 ALA A C 1
ATOM 599 O O . ALA A 1 80 ? -1.852 -33.627 9.166 1.00 86.44 80 ALA A O 1
ATOM 600 N N . PHE A 1 81 ? 0.008 -34.157 10.306 1.00 92.12 81 PHE A N 1
ATOM 601 C CA . PHE A 1 81 ? 0.855 -33.087 9.794 1.00 92.12 81 PHE A CA 1
ATOM 602 C C . PHE A 1 81 ? 2.003 -33.660 8.981 1.00 92.12 81 PHE A C 1
ATOM 604 O O . PHE A 1 81 ? 2.679 -34.575 9.442 1.00 92.12 81 PHE A O 1
ATOM 611 N N . SER A 1 82 ? 2.213 -33.119 7.785 1.00 92.25 82 SER A N 1
ATOM 612 C CA . SER A 1 82 ? 3.227 -33.558 6.832 1.00 92.25 82 SER A CA 1
ATOM 613 C C . SER A 1 82 ? 4.101 -32.383 6.417 1.00 92.25 82 SER A C 1
ATOM 615 O O . SER A 1 82 ? 3.566 -31.323 6.098 1.00 92.25 82 SER A O 1
ATOM 617 N N . VAL A 1 83 ? 5.416 -32.579 6.379 1.00 93.25 83 VAL A N 1
ATOM 618 C CA . VAL A 1 83 ? 6.408 -31.652 5.820 1.00 93.25 83 VAL A CA 1
ATOM 619 C C . VAL A 1 83 ? 7.049 -32.316 4.602 1.00 93.25 83 VAL A C 1
ATOM 621 O O . VAL A 1 83 ? 7.491 -33.462 4.692 1.00 93.25 83 VAL A O 1
ATOM 624 N N . TYR A 1 84 ? 7.071 -31.617 3.471 1.00 90.19 84 TYR A N 1
ATOM 625 C CA . TYR A 1 84 ? 7.573 -32.107 2.182 1.00 90.19 84 TYR A CA 1
ATOM 626 C C . TYR A 1 84 ? 8.285 -30.983 1.420 1.00 90.19 84 TYR A C 1
ATOM 628 O O . TYR A 1 84 ? 8.086 -29.813 1.731 1.00 90.19 84 TYR A O 1
ATOM 636 N N . ALA A 1 85 ? 9.126 -31.315 0.442 1.00 89.38 85 ALA A N 1
ATOM 637 C CA . ALA A 1 85 ? 9.779 -30.319 -0.409 1.00 89.38 85 ALA A CA 1
ATOM 638 C C . ALA A 1 85 ? 8.938 -30.035 -1.665 1.00 89.38 85 ALA A C 1
ATOM 640 O O . ALA A 1 85 ? 8.391 -30.961 -2.265 1.00 89.38 85 ALA A O 1
ATOM 641 N N . ASP A 1 86 ? 8.823 -28.769 -2.061 1.00 79.19 86 ASP A N 1
ATOM 642 C CA . ASP A 1 86 ? 8.210 -28.375 -3.333 1.00 79.19 86 ASP A CA 1
ATOM 643 C C . ASP A 1 86 ? 9.205 -28.491 -4.516 1.00 79.19 86 ASP A C 1
ATOM 645 O O . ASP A 1 86 ? 10.379 -28.806 -4.300 1.00 79.19 86 ASP A O 1
ATOM 649 N N . PRO A 1 87 ? 8.776 -28.269 -5.778 1.00 74.94 87 PRO A N 1
ATOM 650 C CA . PRO A 1 87 ? 9.657 -28.381 -6.948 1.00 74.94 87 PRO A CA 1
ATOM 651 C C . PRO A 1 87 ? 10.866 -27.435 -6.947 1.00 74.94 87 PRO A C 1
ATOM 653 O O . PRO A 1 87 ? 11.845 -27.716 -7.634 1.00 74.94 87 PRO A O 1
ATOM 656 N N . ASN A 1 88 ? 10.811 -26.343 -6.178 1.00 67.44 88 ASN A N 1
ATOM 657 C CA . ASN A 1 88 ? 11.910 -25.389 -6.023 1.00 67.44 88 ASN A CA 1
ATOM 658 C C . ASN A 1 88 ? 12.849 -25.781 -4.865 1.00 67.44 88 ASN A C 1
ATOM 660 O O . ASN A 1 88 ? 13.834 -25.097 -4.606 1.00 67.44 88 ASN A O 1
ATOM 664 N N . GLY A 1 89 ? 12.568 -26.893 -4.176 1.00 76.31 89 GLY A N 1
ATOM 665 C CA . GLY A 1 89 ? 13.351 -27.397 -3.053 1.00 76.31 89 GLY A CA 1
ATOM 666 C C . GLY A 1 89 ? 12.980 -26.782 -1.703 1.00 76.31 89 GLY A C 1
ATOM 667 O O . GLY A 1 89 ? 13.638 -27.090 -0.707 1.00 76.31 89 GLY A O 1
ATOM 668 N N . HIS A 1 90 ? 11.934 -25.953 -1.624 1.00 81.44 90 HIS A N 1
ATOM 669 C CA . HIS A 1 90 ? 11.509 -25.342 -0.365 1.00 81.44 90 HIS A CA 1
ATOM 670 C C . HIS A 1 90 ? 10.664 -26.298 0.464 1.00 81.44 90 HIS A C 1
ATOM 672 O O . HIS A 1 90 ? 9.788 -26.994 -0.051 1.00 81.44 90 HIS A O 1
ATOM 678 N N . GLN A 1 91 ? 10.881 -26.297 1.778 1.00 88.75 91 GLN A N 1
ATOM 679 C CA . GLN A 1 91 ? 10.050 -27.079 2.682 1.00 88.75 91 GLN A CA 1
ATOM 680 C C . GLN A 1 91 ? 8.666 -26.433 2.836 1.00 88.75 91 GLN A C 1
ATOM 682 O O . GLN A 1 91 ? 8.523 -25.267 3.207 1.00 88.75 91 GLN A O 1
ATOM 687 N N . ARG A 1 92 ? 7.633 -27.228 2.577 1.00 89.38 92 ARG A N 1
ATOM 688 C CA . ARG A 1 92 ? 6.215 -26.921 2.749 1.00 89.38 92 ARG A CA 1
ATOM 689 C C . ARG A 1 92 ? 5.626 -27.821 3.822 1.00 89.38 92 ARG A C 1
ATOM 691 O O . ARG A 1 92 ? 6.133 -28.911 4.082 1.00 89.38 92 ARG A O 1
ATOM 698 N N . TRP A 1 93 ? 4.521 -27.392 4.416 1.00 93.19 93 TRP A N 1
ATOM 699 C CA . TRP A 1 93 ? 3.750 -28.214 5.342 1.00 93.19 93 TRP A CA 1
ATOM 700 C C . TRP A 1 93 ? 2.289 -28.303 4.927 1.00 93.19 93 TRP A C 1
ATOM 702 O O . TRP A 1 93 ? 1.748 -27.406 4.282 1.00 93.19 93 TRP A O 1
ATOM 712 N N . ARG A 1 94 ? 1.622 -29.369 5.368 1.00 89.00 94 ARG A N 1
ATOM 713 C CA . ARG A 1 94 ? 0.169 -29.505 5.311 1.00 89.00 94 ARG A CA 1
ATOM 714 C C . ARG A 1 94 ? -0.351 -30.303 6.495 1.00 89.00 94 ARG A C 1
ATOM 716 O O . ARG A 1 94 ? 0.235 -31.307 6.890 1.00 89.00 94 ARG A O 1
ATOM 723 N N . CYS A 1 95 ? -1.474 -29.865 7.044 1.00 89.94 95 CYS A N 1
ATOM 724 C CA . CYS A 1 95 ? -2.266 -30.619 8.000 1.00 89.94 95 CYS A CA 1
ATOM 725 C C . CYS A 1 95 ? -3.513 -31.178 7.301 1.00 89.94 95 CYS A C 1
ATOM 727 O O . CYS A 1 95 ? -4.280 -30.406 6.736 1.00 89.94 95 CYS A O 1
ATOM 729 N N . TYR A 1 96 ? -3.724 -32.495 7.361 1.00 86.00 96 TYR A N 1
ATOM 730 C CA . TYR A 1 96 ? -4.811 -33.225 6.684 1.00 86.00 96 TYR A CA 1
ATOM 731 C C . TYR A 1 96 ? -6.038 -33.487 7.573 1.00 86.00 96 TYR A C 1
ATOM 733 O O . TYR A 1 96 ? -6.865 -34.342 7.270 1.00 86.00 96 TYR A O 1
ATOM 741 N N . THR A 1 97 ? -6.117 -32.823 8.724 1.00 84.12 97 THR A N 1
ATOM 742 C CA . THR A 1 97 ? -7.172 -33.048 9.726 1.00 84.12 97 THR A CA 1
ATOM 743 C C . THR A 1 97 ? -7.848 -31.721 10.075 1.00 84.12 97 THR A C 1
ATOM 745 O O . THR A 1 97 ? -8.230 -30.993 9.170 1.00 84.12 97 THR A O 1
ATOM 748 N N . GLN A 1 98 ? -7.983 -31.359 11.355 1.00 71.44 98 GLN A N 1
ATOM 749 C CA . GLN A 1 98 ? -8.805 -30.225 11.801 1.00 71.44 98 GLN A CA 1
ATOM 750 C C . GLN A 1 98 ? -8.363 -28.861 11.253 1.00 71.44 98 GLN A C 1
ATOM 752 O O . GLN A 1 98 ? -9.191 -27.967 11.123 1.00 71.44 98 GLN A O 1
ATOM 757 N N . CYS A 1 99 ? -7.078 -28.679 10.929 1.00 76.94 99 CYS A N 1
ATOM 758 C CA . CYS A 1 99 ? -6.631 -27.428 10.311 1.00 76.94 99 CYS A CA 1
ATOM 759 C C . CYS A 1 99 ? -6.930 -27.347 8.806 1.00 76.94 99 CYS A C 1
ATOM 761 O O . CYS A 1 99 ? -6.968 -26.232 8.297 1.00 76.94 99 CYS A O 1
ATOM 763 N N . ASP A 1 100 ? -7.021 -28.494 8.118 1.00 78.06 100 ASP A N 1
ATOM 764 C CA . ASP A 1 100 ? -7.139 -28.663 6.656 1.00 78.06 100 ASP A CA 1
ATOM 765 C C . ASP A 1 100 ? -6.463 -27.566 5.812 1.00 78.06 100 ASP A C 1
ATOM 767 O O . ASP A 1 100 ? -7.071 -26.852 5.020 1.00 78.06 100 ASP A O 1
ATOM 771 N N . THR A 1 101 ? -5.169 -27.362 6.040 1.00 70.25 101 THR A N 1
ATOM 772 C CA . THR A 1 101 ? -4.431 -26.231 5.468 1.00 70.25 101 THR A CA 1
ATOM 773 C C . THR A 1 101 ? -2.954 -26.562 5.346 1.00 70.25 101 THR A C 1
ATOM 775 O O . THR A 1 101 ? -2.433 -27.397 6.088 1.00 70.25 101 THR A O 1
ATOM 778 N N . GLY A 1 102 ? -2.269 -25.888 4.428 1.00 77.94 102 GLY A N 1
ATOM 779 C CA . GLY A 1 102 ? -0.822 -25.966 4.260 1.00 77.94 102 GLY A CA 1
ATOM 780 C C . GLY A 1 102 ? -0.235 -24.638 3.801 1.00 77.94 102 GLY A C 1
ATOM 781 O O . GLY A 1 102 ? -0.987 -23.704 3.527 1.00 77.94 102 GLY A O 1
ATOM 782 N N . GLY A 1 103 ? 1.090 -24.561 3.752 1.00 80.31 103 GLY A N 1
ATOM 783 C CA . GLY A 1 103 ? 1.824 -23.348 3.401 1.00 80.31 103 GLY A CA 1
ATOM 784 C C . GLY A 1 103 ? 3.337 -23.546 3.446 1.00 80.31 103 GLY A C 1
ATOM 785 O O . GLY A 1 103 ? 3.825 -24.674 3.568 1.00 80.31 103 GLY A O 1
ATOM 786 N N . ASP A 1 104 ? 4.090 -22.459 3.323 1.00 83.19 104 ASP A N 1
ATOM 787 C CA . ASP A 1 104 ? 5.541 -22.453 3.554 1.00 83.19 104 ASP A CA 1
ATOM 788 C C . ASP A 1 104 ? 5.899 -22.234 5.039 1.00 83.19 104 ASP A C 1
ATOM 790 O O . ASP A 1 104 ? 5.048 -22.272 5.937 1.00 83.19 104 ASP A O 1
ATOM 794 N N . ALA A 1 105 ? 7.192 -22.054 5.312 1.00 85.12 105 ALA A N 1
ATOM 795 C CA . ALA A 1 105 ? 7.687 -21.789 6.654 1.00 85.12 105 ALA A CA 1
ATOM 796 C C . ALA A 1 105 ? 7.170 -20.466 7.243 1.00 85.12 105 ALA A C 1
ATOM 798 O O . ALA A 1 105 ? 6.956 -20.401 8.457 1.00 85.12 105 ALA A O 1
ATOM 799 N N . ILE A 1 106 ? 6.933 -19.437 6.419 1.00 80.69 106 ILE A N 1
ATOM 800 C CA . ILE A 1 106 ? 6.359 -18.160 6.861 1.00 80.69 106 ILE A CA 1
ATOM 801 C C . ILE A 1 106 ? 4.925 -18.421 7.315 1.00 80.69 106 ILE A C 1
ATOM 803 O O . ILE A 1 106 ? 4.600 -18.136 8.468 1.00 80.69 106 ILE A O 1
ATOM 807 N N . ASP A 1 107 ? 4.113 -19.082 6.487 1.00 74.06 107 ASP A N 1
ATOM 808 C CA . ASP A 1 107 ? 2.731 -19.450 6.824 1.00 74.06 107 ASP A CA 1
ATOM 809 C C . ASP A 1 107 ? 2.641 -20.277 8.115 1.00 74.06 107 ASP A C 1
ATOM 811 O O . ASP A 1 107 ? 1.738 -20.087 8.939 1.00 74.06 107 ASP A O 1
ATOM 815 N N . PHE A 1 108 ? 3.577 -21.215 8.302 1.00 88.00 108 PHE A N 1
ATOM 816 C CA . PHE A 1 108 ? 3.636 -22.039 9.506 1.00 88.00 108 PHE A CA 1
ATOM 817 C C . PHE A 1 108 ? 3.863 -21.182 10.748 1.00 88.00 108 PHE A C 1
ATOM 819 O O . PHE A 1 108 ? 3.128 -21.300 11.727 1.00 88.00 108 PHE A O 1
ATOM 826 N N . VAL A 1 109 ? 4.870 -20.308 10.704 1.00 83.38 109 VAL A N 1
ATOM 827 C CA . VAL A 1 109 ? 5.244 -19.440 11.822 1.00 83.38 109 VAL A CA 1
ATOM 828 C C . VAL A 1 109 ? 4.145 -18.421 12.115 1.00 83.38 109 VAL A C 1
ATOM 830 O O . VAL A 1 109 ? 3.817 -18.225 13.286 1.00 83.38 109 VAL A O 1
ATOM 833 N N . GLN A 1 110 ? 3.517 -17.841 11.087 1.00 76.62 110 GLN A N 1
ATOM 834 C CA . GLN A 1 110 ? 2.357 -16.960 11.251 1.00 76.62 110 GLN A CA 1
ATOM 835 C C . GLN A 1 110 ? 1.250 -17.646 12.052 1.00 76.62 110 GLN A C 1
ATOM 837 O O . GLN A 1 110 ? 0.724 -17.070 13.001 1.00 76.62 110 GLN A O 1
ATOM 842 N N . ARG A 1 111 ? 0.931 -18.905 11.732 1.00 77.56 111 ARG A N 1
ATOM 843 C CA . ARG A 1 111 ? -0.135 -19.656 12.414 1.00 77.56 111 ARG A CA 1
ATOM 844 C C . ARG A 1 111 ? 0.275 -20.194 13.778 1.00 77.56 111 ARG A C 1
ATOM 846 O O . ARG A 1 111 ? -0.533 -20.171 14.698 1.00 77.56 111 ARG A O 1
ATOM 853 N N . TRP A 1 112 ? 1.506 -20.672 13.923 1.00 84.69 112 TRP A N 1
ATOM 854 C CA . TRP A 1 112 ? 2.007 -21.218 15.184 1.00 84.69 112 TRP A CA 1
ATOM 855 C C . TRP A 1 112 ? 2.162 -20.134 16.253 1.00 84.69 112 TRP A C 1
ATOM 857 O O . TRP A 1 112 ? 1.820 -20.354 17.413 1.00 84.69 112 TRP A O 1
ATOM 867 N N . ARG A 1 113 ? 2.681 -18.965 15.867 1.00 77.19 113 ARG A N 1
ATOM 868 C CA . ARG A 1 113 ? 2.995 -17.861 16.783 1.00 77.19 113 ARG A CA 1
ATOM 869 C C . ARG A 1 113 ? 1.963 -16.733 16.762 1.00 77.19 113 ARG A C 1
ATOM 871 O O . ARG A 1 113 ? 2.097 -15.802 17.547 1.00 77.19 113 ARG A O 1
ATOM 878 N N . GLY A 1 114 ? 0.964 -16.798 15.880 1.00 63.62 114 GLY A N 1
ATOM 879 C CA . GLY A 1 114 ? -0.002 -15.714 15.686 1.00 63.62 114 GLY A CA 1
ATOM 880 C C . GLY A 1 114 ? 0.646 -14.430 15.156 1.00 63.62 114 GLY A C 1
ATOM 881 O O . GLY A 1 114 ? 0.233 -13.341 15.543 1.00 63.62 114 GLY A O 1
ATOM 882 N N . LEU A 1 115 ? 1.697 -14.554 14.336 1.00 68.62 115 LEU A N 1
ATOM 883 C CA . LEU A 1 115 ? 2.443 -13.420 13.783 1.00 68.62 115 LEU A CA 1
ATOM 884 C C . LEU A 1 115 ? 1.828 -12.957 12.459 1.00 68.62 115 LEU A C 1
ATOM 886 O O . LEU A 1 115 ? 1.370 -13.769 11.650 1.00 68.62 115 LEU A O 1
ATOM 890 N N . ASP A 1 116 ? 1.870 -11.650 12.200 1.00 52.12 116 ASP A N 1
ATOM 891 C CA . ASP A 1 116 ? 1.696 -11.137 10.842 1.00 52.12 116 ASP A CA 1
ATOM 892 C C . ASP A 1 116 ? 2.870 -11.555 9.932 1.00 52.12 116 ASP A C 1
ATOM 894 O O . ASP A 1 116 ? 3.873 -12.119 10.379 1.00 52.12 116 ASP A O 1
ATOM 898 N N . PHE A 1 117 ? 2.728 -11.309 8.628 1.00 57.41 117 PHE A N 1
ATOM 899 C CA . PHE A 1 117 ? 3.713 -11.729 7.629 1.00 57.41 117 PHE A CA 1
ATOM 900 C C . PHE A 1 117 ? 5.120 -11.208 7.959 1.00 57.41 117 PHE A C 1
ATOM 902 O O . PHE A 1 117 ? 6.090 -11.962 7.929 1.00 57.41 117 PHE A O 1
ATOM 909 N N . MET A 1 118 ? 5.231 -9.943 8.374 1.00 66.81 118 MET A N 1
ATOM 910 C CA . MET A 1 118 ? 6.516 -9.329 8.711 1.00 66.81 118 MET A CA 1
ATOM 911 C C . MET A 1 118 ? 7.105 -9.876 10.011 1.00 66.81 118 MET A C 1
ATOM 913 O O . MET A 1 118 ? 8.316 -10.068 10.103 1.00 66.81 118 MET A O 1
ATOM 917 N N . GLY A 1 119 ? 6.271 -10.149 11.011 1.00 66.44 119 GLY A N 1
ATOM 918 C CA . GLY A 1 119 ? 6.663 -10.803 12.252 1.00 66.44 119 GLY A CA 1
ATOM 919 C C . GLY A 1 119 ? 7.203 -12.207 11.996 1.00 66.44 119 GLY A C 1
ATOM 920 O O . GLY A 1 119 ? 8.241 -12.571 12.547 1.00 66.44 119 GLY A O 1
ATOM 921 N N . ALA A 1 120 ? 6.559 -12.971 11.112 1.00 75.12 120 ALA A N 1
ATOM 922 C CA . ALA A 1 120 ? 7.025 -14.296 10.717 1.00 75.12 120 ALA A CA 1
ATOM 923 C C . ALA A 1 120 ? 8.320 -14.245 9.895 1.00 75.12 120 ALA A C 1
ATOM 925 O O . ALA A 1 120 ? 9.239 -15.012 10.175 1.00 75.12 120 ALA A O 1
ATOM 926 N N . VAL A 1 121 ? 8.444 -13.297 8.959 1.00 78.19 121 VAL A N 1
ATOM 927 C CA . VAL A 1 121 ? 9.686 -13.049 8.207 1.00 78.19 121 VAL A CA 1
ATOM 928 C C . VAL A 1 121 ? 10.850 -12.746 9.152 1.00 78.19 121 VAL A C 1
ATOM 930 O O . VAL A 1 121 ? 11.917 -13.339 9.023 1.00 78.19 121 VAL A O 1
ATOM 933 N N . LYS A 1 122 ? 10.642 -11.886 10.154 1.00 73.38 122 LYS A N 1
ATOM 934 C CA . LYS A 1 122 ? 11.662 -11.552 11.163 1.00 73.38 122 LYS A CA 1
ATOM 935 C C . LYS A 1 122 ? 12.025 -12.744 12.041 1.00 73.38 122 LYS A C 1
ATOM 937 O O . LYS A 1 122 ? 13.204 -12.968 12.298 1.00 73.38 122 LYS A O 1
ATOM 942 N N . TYR A 1 123 ? 11.029 -13.514 12.479 1.00 82.31 123 TYR A N 1
ATOM 943 C CA . TYR A 1 123 ? 11.251 -14.728 13.265 1.00 82.31 123 TYR A CA 1
ATOM 944 C C . TYR A 1 123 ? 12.111 -15.735 12.497 1.00 82.31 123 TYR A C 1
ATOM 946 O O . TYR A 1 123 ? 13.056 -16.298 13.045 1.00 82.31 123 TYR A O 1
ATOM 954 N N . LEU A 1 124 ? 11.804 -15.936 11.215 1.00 84.31 124 LEU A N 1
ATOM 955 C CA . LEU A 1 124 ? 12.558 -16.831 10.348 1.00 84.31 124 LEU A CA 1
ATOM 956 C C . LEU A 1 124 ? 13.944 -16.289 10.013 1.00 84.31 124 LEU A C 1
ATOM 958 O O . LEU A 1 124 ? 14.883 -17.073 9.959 1.00 84.31 124 LEU A O 1
ATOM 962 N N . ALA A 1 125 ? 14.100 -14.976 9.833 1.00 83.62 125 ALA A N 1
ATOM 963 C CA . ALA A 1 125 ? 15.404 -14.368 9.587 1.00 83.62 125 ALA A CA 1
ATOM 964 C C . ALA A 1 125 ? 16.329 -14.556 10.797 1.00 83.62 125 ALA A C 1
ATOM 966 O O . ALA A 1 125 ? 17.468 -14.988 10.641 1.00 83.62 125 ALA A O 1
ATOM 967 N N . GLU A 1 126 ? 15.814 -14.331 12.010 1.00 81.88 126 GLU A N 1
ATOM 968 C CA . GLU A 1 126 ? 16.538 -14.617 13.252 1.00 81.88 126 GLU A CA 1
ATOM 969 C C . GLU A 1 126 ? 16.868 -16.112 13.378 1.00 81.88 126 GLU A C 1
ATOM 971 O O . GLU A 1 126 ? 18.005 -16.470 13.681 1.00 81.88 126 GLU A O 1
ATOM 976 N N . TYR A 1 127 ? 15.906 -16.992 13.082 1.00 84.38 127 TYR A N 1
ATOM 977 C CA . TYR A 1 127 ? 16.108 -18.442 13.098 1.00 84.38 127 TYR A CA 1
ATOM 978 C C . TYR A 1 127 ? 17.217 -18.889 12.137 1.00 84.38 127 TYR A C 1
ATOM 980 O O . TYR A 1 127 ? 18.103 -19.655 12.513 1.00 84.38 127 TYR A O 1
ATOM 988 N N . ALA A 1 128 ? 17.174 -18.391 10.903 1.00 81.50 128 ALA A N 1
ATOM 989 C CA . ALA A 1 128 ? 18.107 -18.717 9.832 1.00 81.50 128 ALA A CA 1
ATOM 990 C C . ALA A 1 128 ? 19.438 -17.951 9.937 1.00 81.50 128 ALA A C 1
ATOM 992 O O . ALA A 1 128 ? 20.293 -18.098 9.063 1.00 81.50 128 ALA A O 1
ATOM 993 N N . SER A 1 129 ? 19.624 -17.132 10.984 1.00 81.81 129 SER A N 1
ATOM 994 C CA . SER A 1 129 ? 20.781 -16.239 11.152 1.00 81.81 129 SER A CA 1
ATOM 995 C C . SER A 1 129 ? 21.036 -15.348 9.924 1.00 81.81 129 SER A C 1
ATOM 997 O O . SER A 1 129 ? 22.180 -15.076 9.565 1.00 81.81 129 SER A O 1
ATOM 999 N N . LEU A 1 130 ? 19.960 -14.914 9.263 1.00 78.50 130 LEU A N 1
ATOM 1000 C CA . LEU A 1 130 ? 19.974 -14.023 8.107 1.00 78.50 130 LEU A CA 1
ATOM 1001 C C . LEU A 1 130 ? 19.903 -12.564 8.547 1.00 78.50 130 LEU A C 1
ATOM 1003 O O . LEU A 1 130 ? 19.082 -12.189 9.388 1.00 78.50 130 LEU A O 1
ATOM 1007 N N . ASN A 1 131 ? 20.728 -11.715 7.937 1.00 72.19 131 ASN A N 1
ATOM 1008 C CA . ASN A 1 131 ? 20.647 -10.280 8.169 1.00 72.19 131 ASN A CA 1
ATOM 1009 C C . ASN A 1 131 ? 19.467 -9.692 7.376 1.00 72.19 131 ASN A C 1
ATOM 1011 O O . ASN A 1 131 ? 19.322 -9.947 6.184 1.00 72.19 131 ASN A O 1
ATOM 1015 N N . LEU A 1 132 ? 18.646 -8.846 8.006 1.00 68.00 132 LEU A N 1
ATOM 1016 C CA . LEU A 1 132 ? 17.553 -8.146 7.318 1.00 68.00 132 LEU A CA 1
ATOM 1017 C C . LEU A 1 132 ? 18.065 -7.278 6.144 1.00 68.00 132 LEU A C 1
ATOM 1019 O O . LEU A 1 132 ? 17.352 -7.091 5.167 1.00 68.00 132 LEU A O 1
ATOM 1023 N N . GLN A 1 133 ? 19.316 -6.803 6.173 1.00 64.31 133 GLN A N 1
ATOM 1024 C CA . GLN A 1 133 ? 19.938 -6.106 5.034 1.00 64.31 133 GLN A CA 1
ATOM 1025 C C . GLN A 1 133 ? 20.102 -7.025 3.819 1.00 64.31 133 GLN A C 1
ATOM 1027 O O . GLN A 1 133 ? 19.875 -6.598 2.690 1.00 64.31 133 GLN A O 1
ATOM 1032 N N . GLU A 1 134 ? 20.459 -8.290 4.051 1.00 62.78 134 GLU A N 1
ATOM 1033 C CA . GLU A 1 134 ? 20.599 -9.306 3.000 1.00 62.78 134 GLU A CA 1
ATOM 1034 C C . GLU A 1 134 ? 19.238 -9.681 2.401 1.00 62.78 134 GLU A C 1
ATOM 1036 O O . GLU A 1 134 ? 19.167 -10.054 1.238 1.00 62.78 134 GLU A O 1
ATOM 1041 N N . LEU A 1 135 ? 18.157 -9.506 3.170 1.00 61.41 135 LEU A N 1
ATOM 1042 C CA . LEU A 1 135 ? 16.773 -9.696 2.727 1.00 61.41 135 LEU A CA 1
ATOM 1043 C C . LEU A 1 135 ? 16.162 -8.451 2.066 1.00 61.41 135 LEU A C 1
ATOM 1045 O O . LEU A 1 135 ? 14.982 -8.469 1.727 1.00 61.41 135 LEU A O 1
ATOM 1049 N N . GLY A 1 136 ? 16.926 -7.371 1.884 1.00 60.69 136 GLY A N 1
ATOM 1050 C CA . GLY A 1 136 ? 16.471 -6.181 1.165 1.00 60.69 136 GLY A CA 1
ATOM 1051 C C . GLY A 1 136 ? 15.816 -5.087 2.005 1.00 60.69 136 GLY A C 1
ATOM 1052 O O . GLY A 1 136 ? 15.199 -4.177 1.458 1.00 60.69 136 GLY A O 1
ATOM 1053 N N . PHE A 1 137 ? 15.935 -5.127 3.331 1.00 56.22 137 PHE A N 1
ATOM 1054 C CA . PHE A 1 137 ? 15.388 -4.064 4.173 1.00 56.22 137 PHE A CA 1
ATOM 1055 C C . PHE A 1 137 ? 16.294 -2.821 4.202 1.00 56.22 137 PHE A C 1
ATOM 1057 O O . PHE A 1 137 ? 17.520 -2.916 4.258 1.00 56.22 137 PHE A O 1
ATOM 1064 N N . ASP A 1 138 ? 15.677 -1.635 4.198 1.00 57.06 138 ASP A N 1
ATOM 1065 C CA . ASP A 1 138 ? 16.370 -0.350 4.348 1.00 57.06 138 ASP A CA 1
ATOM 1066 C C . ASP A 1 138 ? 17.143 -0.292 5.678 1.00 57.06 138 ASP A C 1
ATOM 1068 O O . ASP A 1 138 ? 16.541 -0.536 6.724 1.00 57.06 138 ASP A O 1
ATOM 1072 N N . PRO A 1 139 ? 18.438 0.081 5.692 1.00 50.94 139 PRO A N 1
ATOM 1073 C CA . PRO A 1 139 ? 19.199 0.284 6.922 1.00 50.94 139 PRO A CA 1
ATOM 1074 C C . PRO A 1 139 ? 18.505 1.165 7.972 1.00 50.94 139 PRO A C 1
ATOM 1076 O O . PRO A 1 139 ? 18.641 0.885 9.162 1.00 50.94 139 PRO A O 1
ATOM 1079 N N . GLN A 1 140 ? 17.742 2.193 7.573 1.00 54.16 140 GLN A N 1
ATOM 1080 C CA . GLN A 1 140 ? 16.977 3.010 8.529 1.00 54.16 140 GLN A CA 1
ATOM 1081 C C . GLN A 1 140 ? 15.762 2.262 9.087 1.00 54.16 140 GLN A C 1
ATOM 1083 O O . GLN A 1 140 ? 15.524 2.313 10.293 1.00 54.16 140 GLN A O 1
ATOM 1088 N N . ALA A 1 141 ? 15.039 1.515 8.248 1.00 49.03 141 ALA A N 1
ATOM 1089 C CA . ALA A 1 141 ? 13.951 0.642 8.688 1.00 49.03 141 ALA A CA 1
ATOM 1090 C C . ALA A 1 141 ? 14.455 -0.489 9.604 1.00 49.03 141 ALA A C 1
ATOM 1092 O O . ALA A 1 141 ? 13.800 -0.821 10.586 1.00 49.03 141 ALA A O 1
ATOM 1093 N N . ILE A 1 142 ? 15.645 -1.034 9.336 1.00 53.69 142 ILE A N 1
ATOM 1094 C CA . ILE A 1 142 ? 16.306 -2.036 10.181 1.00 53.69 142 ILE A CA 1
ATOM 1095 C C . ILE A 1 142 ? 16.725 -1.428 11.512 1.00 53.69 142 ILE A C 1
ATOM 1097 O O . ILE A 1 142 ? 16.531 -2.057 12.544 1.00 53.69 142 ILE A O 1
ATOM 1101 N N . GLN A 1 143 ? 17.278 -0.214 11.520 1.00 51.69 143 GLN A N 1
ATOM 1102 C CA . GLN A 1 143 ? 17.648 0.450 12.767 1.00 51.69 143 GLN A CA 1
ATOM 1103 C C . GLN A 1 143 ? 16.408 0.761 13.616 1.00 51.69 143 GLN A C 1
ATOM 1105 O O . GLN A 1 143 ? 16.394 0.443 14.802 1.00 51.69 143 GLN A O 1
ATOM 1110 N N . ALA A 1 144 ? 15.341 1.281 13.001 1.00 53.69 144 ALA A N 1
ATOM 1111 C CA . ALA A 1 144 ? 14.054 1.486 13.664 1.00 53.69 144 ALA A CA 1
ATOM 1112 C C . ALA A 1 144 ? 13.470 0.171 14.211 1.00 53.69 144 ALA A C 1
ATOM 1114 O O . ALA A 1 144 ? 12.905 0.151 15.302 1.00 53.69 144 ALA A O 1
ATOM 1115 N N . GLU A 1 145 ? 13.653 -0.938 13.493 1.00 52.56 145 GLU A N 1
ATOM 1116 C CA . GLU A 1 145 ? 13.237 -2.270 13.931 1.00 52.56 145 GLU A CA 1
ATOM 1117 C C . GLU A 1 145 ? 14.082 -2.801 15.096 1.00 52.56 145 GLU A C 1
ATOM 1119 O O . GLU A 1 145 ? 13.541 -3.345 16.055 1.00 52.56 145 GLU A O 1
ATOM 1124 N N . VAL A 1 146 ? 15.404 -2.633 15.042 1.00 56.84 146 VAL A N 1
ATOM 1125 C CA . VAL A 1 146 ? 16.327 -3.010 16.121 1.00 56.84 146 VAL A CA 1
ATOM 1126 C C . VAL A 1 146 ? 16.011 -2.215 17.384 1.00 56.84 146 VAL A C 1
ATOM 1128 O O . VAL A 1 146 ? 15.973 -2.781 18.477 1.00 56.84 146 VAL A O 1
ATOM 1131 N N . ASP A 1 147 ? 15.740 -0.920 17.248 1.00 61.62 147 ASP A N 1
ATOM 1132 C CA . ASP A 1 147 ? 15.366 -0.066 18.372 1.00 61.62 147 ASP A CA 1
ATOM 1133 C C . ASP A 1 147 ? 13.957 -0.406 18.890 1.00 61.62 147 ASP A C 1
ATOM 1135 O O . ASP A 1 147 ? 13.742 -0.473 20.103 1.00 61.62 147 ASP A O 1
ATOM 1139 N N . GLY A 1 148 ? 13.025 -0.757 17.998 1.00 63.16 148 GLY A N 1
ATOM 1140 C CA . GLY A 1 148 ? 11.725 -1.331 18.351 1.00 63.16 148 GLY A CA 1
ATOM 1141 C C . GLY A 1 148 ? 11.844 -2.655 19.114 1.00 63.16 148 GLY A C 1
ATOM 1142 O O . GLY A 1 148 ? 11.142 -2.860 20.104 1.00 63.16 148 GLY A O 1
ATOM 1143 N N . ARG A 1 149 ? 12.778 -3.527 18.721 1.00 64.06 149 ARG A N 1
ATOM 1144 C CA . ARG A 1 149 ? 13.046 -4.807 19.389 1.00 64.06 149 ARG A CA 1
ATOM 1145 C C . ARG A 1 149 ? 13.590 -4.611 20.798 1.00 64.06 149 ARG A C 1
ATOM 1147 O O . ARG A 1 149 ? 13.031 -5.183 21.726 1.00 64.06 149 ARG A O 1
ATOM 1154 N N . LYS A 1 150 ? 14.589 -3.741 20.978 1.00 69.62 150 LYS A N 1
ATOM 1155 C CA . LYS A 1 150 ? 15.112 -3.385 22.312 1.00 69.62 150 LYS A CA 1
ATOM 1156 C C . LYS A 1 150 ? 14.003 -2.891 23.240 1.00 69.62 150 LYS A C 1
ATOM 1158 O O . LYS A 1 150 ? 13.970 -3.255 24.413 1.00 69.62 150 LYS A O 1
ATOM 1163 N N . ARG A 1 151 ? 13.070 -2.092 22.705 1.00 77.50 151 ARG A N 1
ATOM 1164 C CA . ARG A 1 151 ? 11.874 -1.663 23.434 1.00 77.50 151 ARG A CA 1
ATOM 1165 C C . ARG A 1 151 ? 11.020 -2.864 23.841 1.00 77.50 151 ARG A C 1
ATOM 1167 O O . ARG A 1 151 ? 10.744 -3.006 25.027 1.00 77.50 151 ARG A O 1
ATOM 1174 N N . THR A 1 152 ? 10.606 -3.719 22.902 1.00 74.50 152 THR A N 1
ATOM 1175 C CA . THR A 1 152 ? 9.748 -4.876 23.226 1.00 74.50 152 THR A CA 1
ATOM 1176 C C . THR A 1 152 ? 10.409 -5.851 24.199 1.00 74.50 152 THR A C 1
ATOM 1178 O O . THR A 1 152 ? 9.730 -6.366 25.078 1.00 74.50 152 THR A O 1
ATOM 1181 N N . ASP A 1 153 ? 11.728 -6.041 24.115 1.00 77.81 153 ASP A N 1
ATOM 1182 C CA . ASP A 1 153 ? 12.471 -6.940 25.005 1.00 77.81 153 ASP A CA 1
ATOM 1183 C C . ASP A 1 153 ? 12.429 -6.443 26.465 1.00 77.81 153 ASP A C 1
ATOM 1185 O O . ASP A 1 153 ? 12.231 -7.234 27.390 1.00 77.81 153 ASP A O 1
ATOM 1189 N N . LEU A 1 154 ? 12.534 -5.123 26.682 1.00 83.94 154 LEU A N 1
ATOM 1190 C CA . LEU A 1 154 ? 12.355 -4.507 28.004 1.00 83.94 154 LEU A CA 1
ATOM 1191 C C . LEU A 1 154 ? 10.927 -4.671 28.534 1.00 83.94 154 LEU A C 1
ATOM 1193 O O . LEU A 1 154 ? 10.739 -4.959 29.717 1.00 83.94 154 LEU A O 1
ATOM 1197 N N . PHE A 1 155 ? 9.921 -4.494 27.674 1.00 86.62 155 PHE A N 1
ATOM 1198 C CA . PHE A 1 155 ? 8.524 -4.719 28.044 1.00 86.62 155 PHE A CA 1
ATOM 1199 C C . PHE A 1 155 ? 8.267 -6.186 28.416 1.00 86.62 155 PHE A C 1
ATOM 1201 O O . PHE A 1 155 ? 7.607 -6.440 29.419 1.00 86.62 155 PHE A O 1
ATOM 1208 N N . ASP A 1 156 ? 8.822 -7.147 27.678 1.00 84.12 156 ASP A N 1
ATOM 1209 C CA . ASP A 1 156 ? 8.674 -8.577 27.970 1.00 84.12 156 ASP A CA 1
ATOM 1210 C C . ASP A 1 156 ? 9.402 -8.997 29.258 1.00 84.12 156 ASP A C 1
ATOM 1212 O O . ASP A 1 156 ? 8.888 -9.814 30.027 1.00 84.12 156 ASP A O 1
ATOM 1216 N N . GLU A 1 157 ? 10.579 -8.430 29.544 1.00 84.00 157 GLU A N 1
ATOM 1217 C CA . GLU A 1 157 ? 11.264 -8.619 30.833 1.00 84.00 157 GLU A CA 1
ATOM 1218 C C . GLU A 1 157 ? 10.425 -8.065 31.991 1.00 84.00 157 GLU A C 1
ATOM 1220 O O . GLU A 1 157 ? 10.205 -8.753 32.991 1.00 84.00 157 GLU A O 1
ATOM 1225 N N . ALA A 1 158 ? 9.880 -6.856 31.836 1.00 90.19 158 ALA A N 1
ATOM 1226 C CA . ALA A 1 158 ? 8.991 -6.265 32.828 1.00 90.19 158 ALA A CA 1
ATOM 1227 C C . ALA A 1 158 ? 7.713 -7.099 33.022 1.00 90.19 158 ALA A C 1
ATOM 1229 O O . ALA A 1 158 ? 7.294 -7.327 34.157 1.00 90.19 158 ALA A O 1
ATOM 1230 N N . ALA A 1 159 ? 7.126 -7.622 31.942 1.00 89.75 159 ALA A N 1
ATOM 1231 C CA . ALA A 1 159 ? 5.944 -8.479 32.001 1.00 89.75 159 ALA A CA 1
ATOM 1232 C C . ALA A 1 159 ? 6.232 -9.756 32.799 1.00 89.75 159 ALA A C 1
ATOM 1234 O O . ALA A 1 159 ? 5.475 -10.097 33.710 1.00 89.75 159 ALA A O 1
ATOM 1235 N N . ARG A 1 160 ? 7.371 -10.416 32.535 1.00 89.12 160 ARG A N 1
ATOM 1236 C CA . ARG A 1 160 ? 7.826 -11.585 33.305 1.00 89.12 160 ARG A CA 1
ATOM 1237 C C . ARG A 1 160 ? 8.012 -11.261 34.784 1.00 89.12 160 ARG A C 1
ATOM 1239 O O . ARG A 1 160 ? 7.572 -12.040 35.631 1.00 89.12 160 ARG A O 1
ATOM 1246 N N . TYR A 1 161 ? 8.614 -10.114 35.099 1.00 92.62 161 TYR A N 1
ATOM 1247 C CA . TYR A 1 161 ? 8.777 -9.660 36.477 1.00 92.62 161 TYR A CA 1
ATOM 1248 C C . TYR A 1 161 ? 7.424 -9.487 37.186 1.00 92.62 161 TYR A C 1
ATOM 1250 O O . TYR A 1 161 ? 7.208 -10.082 38.245 1.00 92.62 161 TYR A O 1
ATOM 1258 N N . PHE A 1 162 ? 6.482 -8.737 36.605 1.00 93.12 162 PHE A N 1
ATOM 1259 C CA . PHE A 1 162 ? 5.179 -8.501 37.237 1.00 93.12 162 PHE A CA 1
ATOM 1260 C C . PHE A 1 162 ? 4.333 -9.770 37.337 1.00 93.12 162 PHE A C 1
ATOM 1262 O O . PHE A 1 162 ? 3.657 -9.969 38.349 1.00 93.12 162 PHE A O 1
ATOM 1269 N N . ALA A 1 163 ? 4.386 -10.648 36.334 1.00 93.94 163 ALA A N 1
ATOM 1270 C CA . ALA A 1 163 ? 3.732 -11.950 36.390 1.00 93.94 163 ALA A CA 1
ATOM 1271 C C . ALA A 1 163 ? 4.282 -12.789 37.555 1.00 93.94 163 ALA A C 1
ATOM 1273 O O . ALA A 1 163 ? 3.510 -13.338 38.340 1.00 93.94 163 ALA A O 1
ATOM 1274 N N . ALA A 1 164 ? 5.605 -12.828 37.749 1.00 92.94 164 ALA A N 1
ATOM 1275 C CA . ALA A 1 164 ? 6.213 -13.505 38.895 1.00 92.94 164 ALA A CA 1
ATOM 1276 C C . ALA A 1 164 ? 5.793 -12.876 40.237 1.00 92.94 164 ALA A C 1
ATOM 1278 O O . ALA A 1 164 ? 5.505 -13.597 41.195 1.00 92.94 164 ALA A O 1
ATOM 1279 N N . GLN A 1 165 ? 5.686 -11.543 40.306 1.00 94.31 165 GLN A N 1
ATOM 1280 C CA . GLN A 1 165 ? 5.197 -10.843 41.498 1.00 94.31 165 GLN A CA 1
ATOM 1281 C C . GLN A 1 165 ? 3.755 -11.211 41.854 1.00 94.31 165 GLN A C 1
ATOM 1283 O O . GLN A 1 165 ? 3.444 -11.318 43.042 1.00 94.31 165 GLN A O 1
ATOM 1288 N N . LEU A 1 166 ? 2.888 -11.464 40.867 1.00 95.50 166 LEU A N 1
ATOM 1289 C CA . LEU A 1 166 ? 1.512 -11.893 41.127 1.00 95.50 166 LEU A CA 1
ATOM 1290 C C . LEU A 1 166 ? 1.460 -13.237 41.860 1.00 95.50 166 LEU A C 1
ATOM 1292 O O . LEU A 1 166 ? 0.546 -13.451 42.651 1.00 95.50 166 LEU A O 1
ATOM 1296 N N . TRP A 1 167 ? 2.442 -14.115 41.651 1.00 95.06 167 TRP A N 1
ATOM 1297 C CA . TRP A 1 167 ? 2.536 -15.436 42.286 1.00 95.06 167 TRP A CA 1
ATOM 1298 C C . TRP A 1 167 ? 3.412 -15.464 43.544 1.00 95.06 167 TRP A C 1
ATOM 1300 O O . TRP A 1 167 ? 3.487 -16.495 44.209 1.00 95.06 167 TRP A O 1
ATOM 1310 N N . SER A 1 168 ? 4.025 -14.340 43.916 1.00 93.38 168 SER A N 1
ATOM 1311 C CA . SER A 1 168 ? 4.803 -14.216 45.150 1.00 93.38 168 SER A CA 1
ATOM 1312 C C . SER A 1 168 ? 3.903 -14.065 46.386 1.00 93.38 168 SER A C 1
ATOM 1314 O O . SER A 1 168 ? 2.678 -13.930 46.284 1.00 93.38 168 SER A O 1
ATOM 1316 N N . GLU A 1 169 ? 4.499 -14.051 47.578 1.00 91.50 169 GLU A N 1
ATOM 1317 C CA . GLU A 1 169 ? 3.782 -13.731 48.819 1.00 91.50 169 GLU A CA 1
ATOM 1318 C C . GLU A 1 169 ? 3.138 -12.334 48.757 1.00 91.50 169 GLU A C 1
ATOM 1320 O O . GLU A 1 169 ? 1.986 -12.155 49.152 1.00 91.50 169 GLU A O 1
ATOM 1325 N N . ALA A 1 170 ? 3.827 -11.361 48.151 1.00 87.56 170 ALA A N 1
ATOM 1326 C CA . ALA A 1 170 ? 3.318 -10.002 48.009 1.00 87.56 170 ALA A CA 1
ATOM 1327 C C . ALA A 1 170 ? 2.073 -9.912 47.111 1.00 87.56 170 ALA A C 1
ATOM 1329 O O . ALA A 1 170 ? 1.225 -9.047 47.325 1.00 87.56 170 ALA A O 1
ATOM 1330 N N . GLY A 1 171 ? 1.943 -10.817 46.136 1.00 92.06 171 GLY A N 1
ATOM 1331 C CA . GLY A 1 171 ? 0.789 -10.905 45.241 1.00 92.06 171 GLY A CA 1
ATOM 1332 C C . GLY A 1 171 ? -0.457 -11.541 45.867 1.00 92.06 171 GLY A C 1
ATOM 1333 O O . GLY A 1 171 ? -1.484 -11.629 45.197 1.00 92.06 171 GLY A O 1
ATOM 1334 N N . MET A 1 172 ? -0.423 -11.986 47.131 1.00 93.44 172 MET A N 1
ATOM 1335 C CA . MET A 1 172 ? -1.553 -12.693 47.755 1.00 93.44 172 MET A CA 1
ATOM 1336 C C . MET A 1 172 ? -2.859 -11.883 47.710 1.00 93.44 172 MET A C 1
ATOM 1338 O O . MET A 1 172 ? -3.890 -12.414 47.305 1.00 93.44 172 MET A O 1
ATOM 1342 N N . GLN A 1 173 ? -2.823 -10.591 48.056 1.00 91.31 173 GLN A N 1
ATOM 1343 C CA . GLN A 1 173 ? -4.016 -9.732 48.016 1.00 91.31 173 GLN A CA 1
ATOM 1344 C C . GLN A 1 173 ? -4.541 -9.529 46.588 1.00 91.31 173 GLN A C 1
ATOM 1346 O O . GLN A 1 173 ? -5.754 -9.518 46.373 1.00 91.31 173 GLN A O 1
ATOM 1351 N N . ALA A 1 174 ? -3.633 -9.412 45.615 1.00 93.31 174 ALA A N 1
ATOM 1352 C CA . ALA A 1 174 ? -3.967 -9.310 44.201 1.00 93.31 174 ALA A CA 1
ATOM 1353 C C . ALA A 1 174 ? -4.689 -10.569 43.707 1.00 93.31 174 ALA A C 1
ATOM 1355 O O . ALA A 1 174 ? -5.750 -10.462 43.096 1.00 93.31 174 ALA A O 1
ATOM 1356 N N . ARG A 1 175 ? -4.177 -11.761 44.040 1.00 95.50 175 ARG A N 1
ATOM 1357 C CA . ARG A 1 175 ? -4.823 -13.037 43.694 1.00 95.50 175 ARG A CA 1
ATOM 1358 C C . ARG A 1 175 ? -6.198 -13.173 44.339 1.00 95.50 175 ARG A C 1
ATOM 1360 O O . ARG A 1 175 ? -7.151 -13.482 43.636 1.00 95.50 175 ARG A O 1
ATOM 1367 N N . THR A 1 176 ? -6.334 -12.866 45.631 1.00 94.69 176 THR A N 1
ATOM 1368 C CA . THR A 1 176 ? -7.639 -12.887 46.320 1.00 94.69 176 THR A CA 1
ATOM 1369 C C . THR A 1 176 ? -8.649 -11.962 45.643 1.00 94.69 176 THR A C 1
ATOM 1371 O O . THR A 1 176 ? -9.794 -12.353 45.423 1.00 94.69 176 THR A O 1
ATOM 1374 N N . TYR A 1 177 ? -8.227 -10.754 45.261 1.00 92.88 177 TYR A N 1
ATOM 1375 C CA . TYR A 1 177 ? -9.071 -9.823 44.516 1.00 92.88 177 TYR A CA 1
ATOM 1376 C C . TYR A 1 177 ? -9.485 -10.389 43.149 1.00 92.88 177 TYR A C 1
ATOM 1378 O O . TYR A 1 177 ? -10.665 -10.359 42.813 1.00 92.88 177 TYR A O 1
ATOM 1386 N N . LEU A 1 178 ? -8.543 -10.929 42.374 1.00 94.81 178 LEU A N 1
ATOM 1387 C CA . LEU A 1 178 ? -8.794 -11.465 41.033 1.00 94.81 178 LEU A CA 1
ATOM 1388 C C . LEU A 1 178 ? -9.690 -12.710 41.043 1.00 94.81 178 LEU A C 1
ATOM 1390 O O . LEU A 1 178 ? -10.609 -12.807 40.232 1.00 94.81 178 LEU A O 1
ATOM 1394 N N . PHE A 1 179 ? -9.486 -13.616 41.998 1.00 95.62 179 PHE A N 1
ATOM 1395 C CA . PHE A 1 179 ? -10.360 -14.773 42.195 1.00 95.62 179 PHE A CA 1
ATOM 1396 C C . PHE A 1 179 ? -11.767 -14.344 42.622 1.00 95.62 179 PHE A C 1
ATOM 1398 O O . PHE A 1 179 ? -12.751 -14.857 42.095 1.00 95.62 179 PHE A O 1
ATOM 1405 N N . GLY A 1 180 ? -11.886 -13.327 43.484 1.00 93.56 180 GLY A N 1
ATOM 1406 C CA . GLY A 1 180 ? -13.177 -12.713 43.818 1.00 93.56 180 GLY A CA 1
ATOM 1407 C C . GLY A 1 180 ? -13.881 -12.059 42.620 1.00 93.56 180 GLY A C 1
ATOM 1408 O O . GLY A 1 180 ? -15.101 -11.935 42.621 1.00 93.56 180 GLY A O 1
ATOM 1409 N N . ARG A 1 181 ? -13.132 -11.681 41.575 1.00 92.44 181 ARG A N 1
ATOM 1410 C CA . ARG A 1 181 ? -13.654 -11.157 40.300 1.00 92.44 181 ARG A CA 1
ATOM 1411 C C . ARG A 1 181 ? -14.037 -12.246 39.289 1.00 92.44 181 ARG A C 1
ATOM 1413 O O . ARG A 1 181 ? -14.438 -11.901 38.180 1.00 92.44 181 ARG A O 1
ATOM 1420 N N . GLY A 1 182 ? -13.930 -13.525 39.657 1.00 93.19 182 GLY A N 1
ATOM 1421 C CA . GLY A 1 182 ? -14.307 -14.663 38.812 1.00 93.19 182 GLY A CA 1
ATOM 1422 C C . GLY A 1 182 ? -13.233 -15.113 37.817 1.00 93.19 182 GLY A C 1
ATOM 1423 O O . GLY A 1 182 ? -13.531 -15.899 36.920 1.00 93.19 182 GLY A O 1
ATOM 1424 N N . PHE A 1 183 ? -11.992 -14.633 37.939 1.00 95.50 183 PHE A N 1
ATOM 1425 C CA . PHE A 1 183 ? -10.887 -15.118 37.108 1.00 95.50 183 PHE A CA 1
ATOM 1426 C C . PHE A 1 183 ? -10.294 -16.401 37.680 1.00 95.50 183 PHE A C 1
ATOM 1428 O O . PHE A 1 183 ? -10.158 -16.546 38.891 1.00 95.50 183 PHE A O 1
ATOM 1435 N N . THR A 1 184 ? -9.913 -17.327 36.807 1.00 94.12 184 THR A N 1
ATOM 1436 C CA . THR A 1 184 ? -9.225 -18.568 37.179 1.00 94.12 184 THR A CA 1
ATOM 1437 C C . THR A 1 184 ? -7.709 -18.399 37.144 1.00 94.12 184 THR A C 1
ATOM 1439 O O . THR A 1 184 ? -7.181 -17.572 36.404 1.00 94.12 184 THR A O 1
ATOM 1442 N N . GLU A 1 185 ? -6.977 -19.219 37.904 1.00 94.69 185 GLU A N 1
ATOM 1443 C CA . GLU A 1 185 ? -5.508 -19.256 37.832 1.00 94.69 185 GLU A CA 1
ATOM 1444 C C . GLU A 1 185 ? -5.006 -19.510 36.405 1.00 94.69 185 GLU A C 1
ATOM 1446 O O . GLU A 1 185 ? -4.067 -18.848 35.970 1.00 94.69 185 GLU A O 1
ATOM 1451 N N . GLN A 1 186 ? -5.668 -20.404 35.665 1.00 91.00 186 GLN A N 1
ATOM 1452 C CA . GLN A 1 186 ? -5.363 -20.661 34.259 1.00 91.00 186 GLN A CA 1
ATOM 1453 C C . GLN A 1 186 ? -5.412 -19.369 33.433 1.00 91.00 186 GLN A C 1
ATOM 1455 O O . GLN A 1 186 ? -4.425 -19.030 32.787 1.00 91.00 186 GLN A O 1
ATOM 1460 N N . THR A 1 187 ? -6.510 -18.610 33.533 1.00 90.06 187 THR A N 1
ATOM 1461 C CA . THR A 1 187 ? -6.677 -17.331 32.820 1.00 90.06 187 THR A CA 1
ATOM 1462 C C . THR A 1 187 ? -5.556 -16.352 33.167 1.00 90.06 187 THR A C 1
ATOM 1464 O O . THR A 1 187 ? -4.936 -15.777 32.279 1.00 90.06 187 THR A O 1
ATOM 1467 N N . LEU A 1 188 ? -5.245 -16.197 34.458 1.00 93.38 188 LEU A N 1
ATOM 1468 C CA . LEU A 1 188 ? -4.211 -15.262 34.913 1.00 93.38 188 LEU A CA 1
ATOM 1469 C C . LEU A 1 188 ? -2.806 -15.637 34.419 1.00 93.38 188 LEU A C 1
ATOM 1471 O O . LEU A 1 188 ? -1.994 -14.750 34.159 1.00 93.38 188 LEU A O 1
ATOM 1475 N N . ARG A 1 189 ? -2.504 -16.939 34.311 1.00 90.00 189 ARG A N 1
ATOM 1476 C CA . ARG A 1 189 ? -1.211 -17.432 33.815 1.00 90.00 189 ARG A CA 1
ATOM 1477 C C . ARG A 1 189 ? -1.084 -17.323 32.301 1.00 90.00 189 ARG A C 1
ATOM 1479 O O . ARG A 1 189 ? -0.028 -16.906 31.841 1.00 90.00 189 ARG A O 1
ATOM 1486 N N . GLU A 1 190 ? -2.123 -17.694 31.556 1.00 84.94 190 GLU A N 1
ATOM 1487 C CA . GLU A 1 190 ? -2.134 -17.629 30.087 1.00 84.94 190 GLU A CA 1
ATOM 1488 C C . GLU A 1 190 ? -1.951 -16.194 29.587 1.00 84.94 190 GLU A C 1
ATOM 1490 O O . GLU A 1 190 ? -1.137 -15.957 28.699 1.00 84.94 190 GLU A O 1
ATOM 1495 N N . GLU A 1 191 ? -2.617 -15.231 30.226 1.00 85.81 191 GLU A N 1
ATOM 1496 C CA . GLU A 1 191 ? -2.546 -13.817 29.835 1.00 85.81 191 GLU A CA 1
ATOM 1497 C C . GLU A 1 191 ? -1.350 -13.070 30.424 1.00 85.81 191 GLU A C 1
ATOM 1499 O O . GLU A 1 191 ? -1.151 -11.889 30.147 1.00 85.81 191 GLU A O 1
ATOM 1504 N N . GLY A 1 192 ? -0.560 -13.723 31.279 1.00 89.06 192 GLY A N 1
ATOM 1505 C CA . GLY A 1 192 ? 0.602 -13.098 31.906 1.00 89.06 192 GLY A CA 1
ATOM 1506 C C . GLY A 1 192 ? 0.249 -11.886 32.773 1.00 89.06 192 GLY A C 1
ATOM 1507 O O . GLY A 1 192 ? 1.041 -10.945 32.862 1.00 89.06 192 GLY A O 1
ATOM 1508 N N . TRP A 1 193 ? -0.929 -11.880 33.406 1.00 94.06 193 TRP A N 1
ATOM 1509 C CA . TRP A 1 193 ? -1.315 -10.798 34.312 1.00 94.06 193 TRP A CA 1
ATOM 1510 C C . TRP A 1 193 ? -0.314 -10.679 35.457 1.00 94.06 193 TRP A C 1
ATOM 1512 O O . TRP A 1 193 ? 0.195 -11.669 35.987 1.00 94.06 193 TRP A O 1
ATOM 1522 N N . GLY A 1 194 ? -0.041 -9.439 35.846 1.00 93.44 194 GLY A N 1
ATOM 1523 C CA . GLY A 1 194 ? 1.000 -9.119 36.804 1.00 93.44 194 GLY A CA 1
ATOM 1524 C C . GLY A 1 194 ? 0.504 -8.367 38.028 1.00 93.44 194 GLY A C 1
ATOM 1525 O O . GLY A 1 194 ? -0.636 -7.907 38.104 1.00 93.44 194 GLY A O 1
ATOM 1526 N N . TYR A 1 195 ? 1.403 -8.215 38.992 1.00 93.69 195 TYR A N 1
ATOM 1527 C CA . TYR A 1 195 ? 1.203 -7.399 40.179 1.00 93.69 195 TYR A CA 1
ATOM 1528 C C . TYR A 1 195 ? 2.377 -6.441 40.359 1.00 93.69 195 TYR A C 1
ATOM 1530 O O . TYR A 1 195 ? 3.532 -6.853 40.295 1.00 93.69 195 TYR A O 1
ATOM 1538 N N . CYS A 1 196 ? 2.076 -5.169 40.604 1.00 90.25 196 CYS A N 1
ATOM 1539 C CA . CYS A 1 196 ? 3.064 -4.129 40.856 1.00 90.25 196 CYS A CA 1
ATOM 1540 C C . CYS A 1 196 ? 2.800 -3.475 42.213 1.00 90.25 196 CYS A C 1
ATOM 1542 O O . CYS A 1 196 ? 1.701 -2.979 42.465 1.00 90.25 196 CYS A O 1
ATOM 1544 N N . ARG A 1 197 ? 3.819 -3.436 43.075 1.00 84.44 197 ARG A N 1
ATOM 1545 C CA . ARG A 1 197 ? 3.763 -2.765 44.385 1.00 84.44 197 ARG A CA 1
ATOM 1546 C C . ARG A 1 197 ? 4.064 -1.268 44.319 1.00 84.44 197 ARG A C 1
ATOM 1548 O O . ARG A 1 197 ? 3.955 -0.606 45.346 1.00 84.44 197 ARG A O 1
ATOM 1555 N N . SER A 1 198 ? 4.449 -0.759 43.147 1.00 80.62 198 SER A N 1
ATOM 1556 C CA . SER A 1 198 ? 4.928 0.616 42.968 1.00 80.62 198 SER A CA 1
ATOM 1557 C C . SER A 1 198 ? 6.217 0.906 43.753 1.00 80.62 198 SER A C 1
ATOM 1559 O O . SER A 1 198 ? 6.397 2.012 44.259 1.00 80.62 198 SER A O 1
ATOM 1561 N N . ASP A 1 199 ? 7.091 -0.095 43.900 1.00 83.69 199 ASP A N 1
ATOM 1562 C CA . ASP A 1 199 ? 8.368 0.027 44.610 1.00 83.69 199 ASP A CA 1
ATOM 1563 C C . ASP A 1 199 ? 9.546 0.130 43.620 1.00 83.69 199 ASP A C 1
ATOM 1565 O O . ASP A 1 199 ? 9.384 0.672 42.530 1.00 83.69 199 ASP A O 1
ATOM 1569 N N . ARG A 1 200 ? 10.755 -0.289 44.021 1.00 86.38 200 ARG A N 1
ATOM 1570 C CA . ARG A 1 200 ? 11.963 -0.300 43.166 1.00 86.38 200 ARG A CA 1
ATOM 1571 C C . ARG A 1 200 ? 12.289 -1.694 42.625 1.00 86.38 200 ARG A C 1
ATOM 1573 O O . ARG A 1 200 ? 13.418 -1.950 42.196 1.00 86.38 200 ARG A O 1
ATOM 1580 N N . GLY A 1 201 ? 11.358 -2.634 42.738 1.00 88.19 201 GLY A N 1
ATOM 1581 C CA . GLY A 1 201 ? 11.588 -4.037 42.455 1.00 88.19 201 GLY A CA 1
ATOM 1582 C C . GLY A 1 201 ? 11.854 -4.310 40.975 1.00 88.19 201 GLY A C 1
ATOM 1583 O O . GLY A 1 201 ? 12.767 -5.087 40.678 1.00 88.19 201 GLY A O 1
ATOM 1584 N N . LEU A 1 202 ? 11.157 -3.632 40.050 1.00 90.31 202 LEU A N 1
ATOM 1585 C CA . LEU A 1 202 ? 11.447 -3.765 38.618 1.00 90.31 202 LEU A CA 1
ATOM 1586 C C . LEU A 1 202 ? 12.838 -3.214 38.297 1.00 90.31 202 LEU A C 1
ATOM 1588 O O . LEU A 1 202 ? 13.597 -3.877 37.597 1.00 90.31 202 LEU A O 1
ATOM 1592 N N . LEU A 1 203 ? 13.214 -2.052 38.846 1.00 90.50 203 LEU A N 1
ATOM 1593 C CA . LEU A 1 203 ? 14.548 -1.479 38.632 1.00 90.50 203 LEU A CA 1
ATOM 1594 C C . LEU A 1 203 ? 15.653 -2.454 39.057 1.00 90.50 203 LEU A C 1
ATOM 1596 O O . LEU A 1 203 ? 16.594 -2.689 38.301 1.00 90.50 203 LEU A O 1
ATOM 1600 N N . GLN A 1 204 ? 15.524 -3.059 40.240 1.00 91.19 204 GLN A N 1
ATOM 1601 C CA . GLN A 1 204 ? 16.485 -4.056 40.720 1.00 91.19 204 GLN A CA 1
ATOM 1602 C C . GLN A 1 204 ? 16.524 -5.296 39.819 1.00 91.19 204 GLN A C 1
ATOM 1604 O O . GLN A 1 204 ? 17.592 -5.875 39.617 1.00 91.19 204 GLN A O 1
ATOM 1609 N N . CYS A 1 205 ? 15.378 -5.711 39.273 1.00 90.19 205 CYS A N 1
ATOM 1610 C CA . CYS A 1 205 ? 15.295 -6.813 38.318 1.00 90.19 205 CYS A CA 1
ATOM 1611 C C . CYS A 1 205 ? 16.032 -6.479 37.013 1.00 90.19 205 CYS A C 1
ATOM 1613 O O . CYS A 1 205 ? 16.895 -7.243 36.584 1.00 90.19 205 CYS A O 1
ATOM 1615 N N . LEU A 1 206 ? 15.760 -5.309 36.431 1.00 88.62 206 LEU A N 1
ATOM 1616 C CA . LEU A 1 206 ? 16.391 -4.837 35.197 1.00 88.62 206 LEU A CA 1
ATOM 1617 C C . LEU A 1 206 ? 17.906 -4.643 35.363 1.00 88.62 206 LEU A C 1
ATOM 1619 O O . LEU A 1 206 ? 18.671 -5.018 34.478 1.00 88.62 206 LEU A O 1
ATOM 1623 N N . GLN A 1 207 ? 18.361 -4.139 36.515 1.00 90.38 207 GLN A N 1
ATOM 1624 C CA . GLN A 1 207 ? 19.789 -4.017 36.832 1.00 90.38 207 GLN A CA 1
ATOM 1625 C C . GLN A 1 207 ? 20.480 -5.383 36.909 1.00 90.38 207 GLN A C 1
ATOM 1627 O O . GLN A 1 207 ? 21.561 -5.556 36.350 1.00 90.38 207 GLN A O 1
ATOM 1632 N N . LYS A 1 208 ? 19.853 -6.373 37.558 1.00 88.69 208 LYS A N 1
ATOM 1633 C CA . LYS A 1 208 ? 20.377 -7.750 37.614 1.00 88.69 208 LYS A CA 1
ATOM 1634 C C . LYS A 1 208 ? 20.420 -8.413 36.237 1.00 88.69 208 LYS A C 1
ATOM 1636 O O . LYS A 1 208 ? 21.327 -9.196 35.980 1.00 88.69 208 LYS A O 1
ATOM 1641 N N . ALA A 1 209 ? 19.468 -8.085 35.367 1.00 76.69 209 ALA A N 1
ATOM 1642 C CA . ALA A 1 209 ? 19.421 -8.548 33.983 1.00 76.69 209 ALA A CA 1
ATOM 1643 C C . ALA A 1 209 ? 20.374 -7.779 33.042 1.00 76.69 209 ALA A C 1
ATOM 1645 O O . ALA A 1 209 ? 20.420 -8.083 31.853 1.00 76.69 209 ALA A O 1
ATOM 1646 N N . ASN A 1 210 ? 21.133 -6.798 33.554 1.00 81.88 210 ASN A N 1
ATOM 1647 C CA . ASN A 1 210 ? 22.006 -5.916 32.773 1.00 81.88 210 ASN A CA 1
ATOM 1648 C C . ASN A 1 210 ? 21.269 -5.211 31.612 1.00 81.88 210 ASN A C 1
ATOM 1650 O O . ASN A 1 210 ? 21.812 -5.043 30.520 1.00 81.88 210 ASN A O 1
ATOM 1654 N N . ALA A 1 211 ? 20.008 -4.836 31.848 1.00 81.25 211 ALA A N 1
ATOM 1655 C CA . ALA A 1 211 ? 19.148 -4.172 30.879 1.00 81.25 211 ALA A CA 1
ATOM 1656 C C . ALA A 1 211 ? 19.404 -2.652 30.823 1.00 81.25 211 ALA A C 1
ATOM 1658 O O . ALA A 1 211 ? 19.906 -2.053 31.776 1.00 81.25 211 ALA A O 1
ATOM 1659 N N . ASP A 1 212 ? 19.030 -2.010 29.712 1.00 84.25 212 ASP A N 1
ATOM 1660 C CA . ASP A 1 212 ? 19.207 -0.565 29.528 1.00 84.25 212 ASP A CA 1
ATOM 1661 C C . ASP A 1 212 ? 18.208 0.238 30.379 1.00 84.25 212 ASP A C 1
ATOM 1663 O O . ASP A 1 212 ? 17.038 0.418 30.030 1.00 84.25 212 ASP A O 1
ATOM 1667 N N . ILE A 1 213 ? 18.688 0.729 31.522 1.00 90.75 213 ILE A N 1
ATOM 1668 C CA . ILE A 1 213 ? 17.886 1.505 32.473 1.00 90.75 213 ILE A CA 1
ATOM 1669 C C . ILE A 1 213 ? 17.520 2.887 31.921 1.00 90.75 213 ILE A C 1
ATOM 1671 O O . ILE A 1 213 ? 16.458 3.407 32.265 1.00 90.75 213 ILE A O 1
ATOM 1675 N N . SER A 1 214 ? 18.363 3.482 31.070 1.00 88.81 214 SER A N 1
ATOM 1676 C CA . SER A 1 214 ? 18.045 4.770 30.443 1.00 88.81 214 SER A CA 1
ATOM 1677 C C . SER A 1 214 ? 16.840 4.603 29.532 1.00 88.81 214 SER A C 1
ATOM 1679 O O . SER A 1 214 ? 15.854 5.320 29.678 1.00 88.81 214 SER A O 1
ATOM 1681 N N . LEU A 1 215 ? 16.869 3.575 28.682 1.00 84.88 215 LEU A N 1
ATOM 1682 C CA . LEU A 1 215 ? 15.748 3.251 27.811 1.00 84.88 215 LEU A CA 1
ATOM 1683 C C . LEU A 1 215 ? 14.495 2.869 28.616 1.00 84.88 215 LEU A C 1
ATOM 1685 O O . LEU A 1 215 ? 13.400 3.301 28.275 1.00 84.88 215 LEU A O 1
ATOM 1689 N N . ALA A 1 216 ? 14.623 2.124 29.718 1.00 87.19 216 ALA A N 1
ATOM 1690 C CA . ALA A 1 216 ? 13.482 1.813 30.586 1.00 87.19 216 ALA A CA 1
ATOM 1691 C C . ALA A 1 216 ? 12.834 3.073 31.199 1.00 87.19 216 ALA A C 1
ATOM 1693 O O . ALA A 1 216 ? 11.611 3.110 31.371 1.00 87.19 216 ALA A O 1
ATOM 1694 N N . LYS A 1 217 ? 13.632 4.107 31.499 1.00 87.88 217 LYS A N 1
ATOM 1695 C CA . LYS A 1 217 ? 13.141 5.418 31.947 1.00 87.88 217 LYS A CA 1
ATOM 1696 C C . LYS A 1 217 ? 12.480 6.206 30.821 1.00 87.88 217 LYS A C 1
ATOM 1698 O O . LYS A 1 217 ? 11.379 6.712 31.018 1.00 87.88 217 LYS A O 1
ATOM 1703 N N . ASP A 1 218 ? 13.094 6.242 29.641 1.00 85.19 218 ASP A N 1
ATOM 1704 C CA . ASP A 1 218 ? 12.552 6.929 28.460 1.00 85.19 218 ASP A CA 1
ATOM 1705 C C . ASP A 1 218 ? 11.223 6.321 28.000 1.00 85.19 218 ASP A C 1
ATOM 1707 O O . ASP A 1 218 ? 10.296 7.031 27.610 1.00 85.19 218 ASP A O 1
ATOM 1711 N N . LEU A 1 219 ? 11.104 4.995 28.093 1.00 81.44 219 LEU A N 1
ATOM 1712 C CA . LEU A 1 219 ? 9.861 4.286 27.816 1.00 81.44 219 LEU A CA 1
ATOM 1713 C C . LEU A 1 219 ? 8.803 4.549 28.884 1.00 81.44 219 LEU A C 1
ATOM 1715 O O . LEU A 1 219 ? 7.627 4.414 28.579 1.00 81.44 219 LEU A O 1
ATOM 1719 N N . GLY A 1 220 ? 9.194 4.932 30.101 1.00 82.94 220 GLY A N 1
ATOM 1720 C CA . GLY A 1 220 ? 8.295 5.156 31.229 1.00 82.94 220 GLY A CA 1
ATOM 1721 C C . GLY A 1 220 ? 7.968 3.894 32.029 1.00 82.94 220 GLY A C 1
ATOM 1722 O O . GLY A 1 220 ? 6.973 3.899 32.744 1.00 82.94 220 GLY A O 1
ATOM 1723 N N . LEU A 1 221 ? 8.760 2.818 31.909 1.00 84.75 221 LEU A N 1
ATOM 1724 C CA . LEU A 1 221 ? 8.666 1.630 32.776 1.00 84.75 221 LEU A CA 1
ATOM 1725 C C . LEU A 1 221 ? 9.212 1.921 34.179 1.00 84.75 221 LEU A C 1
ATOM 1727 O O . LEU A 1 221 ? 8.662 1.444 35.174 1.00 84.75 221 LEU A O 1
ATOM 1731 N N . ILE A 1 222 ? 10.278 2.724 34.237 1.00 86.69 222 ILE A N 1
ATOM 1732 C CA . ILE A 1 222 ? 10.893 3.236 35.461 1.00 86.69 222 ILE A CA 1
ATOM 1733 C C . ILE A 1 222 ? 10.734 4.752 35.483 1.00 86.69 222 ILE A C 1
ATOM 1735 O O . ILE A 1 222 ? 10.935 5.436 34.483 1.00 86.69 222 ILE A O 1
ATOM 1739 N N . ARG A 1 223 ? 10.374 5.301 36.633 1.00 82.19 223 ARG A N 1
ATOM 1740 C CA . ARG A 1 223 ? 10.211 6.740 36.823 1.00 82.19 223 ARG A CA 1
ATOM 1741 C C . ARG A 1 223 ? 11.551 7.432 37.066 1.00 82.19 223 ARG A C 1
ATOM 1743 O O . ARG A 1 223 ? 12.575 6.808 37.342 1.00 82.19 223 ARG A O 1
ATOM 1750 N N . ALA A 1 224 ? 11.535 8.763 37.029 1.00 81.38 224 ALA A N 1
ATOM 1751 C CA . ALA A 1 224 ? 12.713 9.573 37.335 1.00 81.38 224 ALA A CA 1
ATOM 1752 C C . ALA A 1 224 ? 13.244 9.359 38.770 1.00 81.38 224 ALA A C 1
ATOM 1754 O O . ALA A 1 224 ? 14.448 9.458 38.985 1.00 81.38 224 ALA A O 1
ATOM 1755 N N . ASP A 1 225 ? 12.367 9.031 39.726 1.00 83.00 225 ASP A N 1
ATOM 1756 C CA . ASP A 1 225 ? 12.681 8.741 41.135 1.00 83.00 225 ASP A CA 1
ATOM 1757 C C . ASP A 1 225 ? 12.974 7.255 41.423 1.00 83.00 225 ASP A C 1
ATOM 1759 O O . ASP A 1 225 ? 12.997 6.833 42.587 1.00 83.00 225 ASP A O 1
ATOM 1763 N N . ASP A 1 226 ? 13.227 6.479 40.363 1.00 86.38 226 ASP A N 1
ATOM 1764 C CA . ASP A 1 226 ? 13.594 5.059 40.384 1.00 86.38 226 ASP A CA 1
ATOM 1765 C C . ASP A 1 226 ? 12.476 4.094 40.821 1.00 86.38 226 ASP A C 1
ATOM 1767 O O . ASP A 1 226 ? 12.736 2.907 41.015 1.00 86.38 226 ASP A O 1
ATOM 1771 N N . LEU A 1 227 ? 11.238 4.581 40.963 1.00 83.56 227 LEU A N 1
ATOM 1772 C CA . LEU A 1 227 ? 10.057 3.757 41.241 1.00 83.56 227 LEU A CA 1
ATOM 1773 C C . LEU A 1 227 ? 9.428 3.190 39.957 1.00 83.56 227 LEU A C 1
ATOM 1775 O O . LEU A 1 227 ? 9.579 3.755 38.871 1.00 83.56 227 LEU A O 1
ATOM 1779 N N . ASP A 1 228 ? 8.669 2.106 40.092 1.00 84.50 228 ASP A N 1
ATOM 1780 C CA . ASP A 1 228 ? 7.887 1.507 39.006 1.00 84.50 228 ASP A CA 1
ATOM 1781 C C . ASP A 1 228 ? 6.787 2.468 38.486 1.00 84.50 228 ASP A C 1
ATOM 1783 O O . ASP A 1 228 ? 6.254 3.301 39.222 1.00 84.50 228 ASP A O 1
ATOM 1787 N N . PHE A 1 229 ? 6.389 2.332 37.216 1.00 78.25 229 PHE A N 1
ATOM 1788 C CA . PHE A 1 229 ? 5.509 3.264 36.474 1.00 78.25 229 PHE A CA 1
ATOM 1789 C C . PHE A 1 229 ? 4.117 3.565 37.067 1.00 78.25 229 PHE A C 1
ATOM 1791 O O . PHE A 1 229 ? 3.430 4.499 36.651 1.00 78.25 229 PHE A O 1
ATOM 1798 N N . THR A 1 230 ? 3.658 2.805 38.051 1.00 69.31 230 THR A N 1
ATOM 1799 C CA . THR A 1 230 ? 2.316 2.933 38.621 1.00 69.31 230 THR A CA 1
ATOM 1800 C C . THR A 1 230 ? 2.236 4.116 39.601 1.00 69.31 230 THR A C 1
ATOM 1802 O O . THR A 1 230 ? 2.430 3.897 40.792 1.00 69.31 230 THR A O 1
ATOM 1805 N N . THR A 1 231 ? 2.032 5.359 39.111 1.00 58.94 231 THR A N 1
ATOM 1806 C CA . THR A 1 231 ? 1.415 6.556 39.780 1.00 58.94 231 THR A CA 1
ATOM 1807 C C . THR A 1 231 ? 1.825 7.907 39.167 1.00 58.94 231 THR A C 1
ATOM 1809 O O . THR A 1 231 ? 2.841 8.005 38.484 1.00 58.94 231 THR A O 1
ATOM 1812 N N . ASN A 1 232 ? 1.053 8.972 39.452 1.00 48.56 232 ASN A N 1
ATOM 1813 C CA . ASN A 1 232 ? 1.394 10.395 39.238 1.00 48.56 232 ASN A CA 1
ATOM 1814 C C . ASN A 1 232 ? 2.069 11.031 40.476 1.00 48.56 232 ASN A C 1
ATOM 1816 O O . ASN A 1 232 ? 1.763 10.648 41.602 1.00 48.56 232 ASN A O 1
ATOM 1820 N N . GLY A 1 233 ? 2.926 12.047 40.287 1.00 53.34 233 GLY A N 1
ATOM 1821 C CA . GLY A 1 233 ? 3.571 12.801 41.387 1.00 53.34 233 GLY A CA 1
ATOM 1822 C C . GLY A 1 233 ? 4.620 11.989 42.158 1.00 53.34 233 GLY A C 1
ATOM 1823 O O . GLY A 1 233 ? 5.010 10.938 41.677 1.00 53.34 233 GLY A O 1
ATOM 1824 N N . ASN A 1 234 ? 5.067 12.427 43.342 1.00 53.56 234 ASN A N 1
ATOM 1825 C CA . ASN A 1 234 ? 6.154 11.807 44.142 1.00 53.56 234 ASN A CA 1
ATOM 1826 C C . ASN A 1 234 ? 5.792 10.449 44.809 1.00 53.56 234 ASN A C 1
ATOM 1828 O O . ASN A 1 234 ? 6.289 10.145 45.889 1.00 53.56 234 ASN A O 1
ATOM 1832 N N . GLY A 1 235 ? 4.852 9.674 44.255 1.00 57.34 235 GLY A N 1
ATOM 1833 C CA . GLY A 1 235 ? 4.397 8.397 44.832 1.00 57.34 235 GLY A CA 1
ATOM 1834 C C . GLY A 1 235 ? 3.418 8.514 46.013 1.00 57.34 235 GLY A C 1
ATOM 1835 O O . GLY A 1 235 ? 2.908 7.504 46.484 1.00 57.34 235 GLY A O 1
ATOM 1836 N N . ALA A 1 236 ? 3.080 9.731 46.457 1.00 59.75 236 ALA A N 1
ATOM 1837 C CA . ALA A 1 236 ? 2.188 9.971 47.602 1.00 59.75 236 ALA A CA 1
ATOM 1838 C C . ALA A 1 236 ? 0.745 9.447 47.418 1.00 59.75 236 ALA A C 1
ATOM 1840 O O . ALA A 1 236 ? 0.051 9.214 48.403 1.00 59.75 236 ALA A O 1
ATOM 1841 N N . ASN A 1 237 ? 0.309 9.242 46.170 1.00 62.22 237 ASN A N 1
ATOM 1842 C CA . ASN A 1 237 ? -1.035 8.763 45.827 1.00 62.22 237 ASN A CA 1
ATOM 1843 C C . ASN A 1 237 ? -1.056 7.289 45.380 1.00 62.22 237 ASN A C 1
ATOM 1845 O O . ASN A 1 237 ? -2.052 6.847 44.812 1.00 62.22 237 ASN A O 1
ATOM 1849 N N . ALA A 1 238 ? 0.030 6.536 45.590 1.00 69.31 238 ALA A N 1
ATOM 1850 C CA . ALA A 1 238 ? 0.076 5.119 45.244 1.00 69.31 238 ALA A CA 1
ATOM 1851 C C . ALA A 1 238 ? -0.955 4.308 46.023 1.00 69.31 238 ALA A C 1
ATOM 1853 O O . ALA A 1 238 ? -1.154 4.510 47.223 1.00 69.31 238 ALA A O 1
ATOM 1854 N N . SER A 1 239 ? -1.598 3.356 45.341 1.00 75.38 239 SER A N 1
ATOM 1855 C CA . SER A 1 239 ? -2.436 2.382 46.030 1.00 75.38 239 SER A CA 1
ATOM 1856 C C . SER A 1 239 ? -1.582 1.627 47.057 1.00 75.38 239 SER A C 1
ATOM 1858 O O . SER A 1 239 ? -0.607 0.985 46.665 1.00 75.38 239 SER A O 1
ATOM 1860 N N . PRO A 1 240 ? -1.946 1.630 48.353 1.00 75.88 240 PRO A N 1
ATOM 1861 C CA . PRO A 1 240 ? -1.164 0.951 49.390 1.00 75.88 240 PRO A CA 1
ATOM 1862 C C . PRO A 1 240 ? -1.101 -0.567 49.181 1.00 75.88 240 PRO A C 1
ATOM 1864 O O . PRO A 1 240 ? -0.212 -1.233 49.705 1.00 75.88 240 PRO A O 1
ATOM 1867 N N . ASN A 1 241 ? -2.036 -1.105 48.395 1.00 82.75 241 ASN A N 1
ATOM 1868 C CA . ASN A 1 241 ? -2.116 -2.518 48.061 1.00 82.75 241 ASN A CA 1
ATOM 1869 C C . ASN A 1 241 ? -1.573 -2.812 46.655 1.00 82.75 241 ASN A C 1
ATOM 1871 O O . ASN A 1 241 ? -1.725 -3.933 46.198 1.00 82.75 241 ASN A O 1
ATOM 1875 N N . GLY A 1 242 ? -0.988 -1.835 45.956 1.00 86.31 242 GLY A N 1
ATOM 1876 C CA . GLY A 1 242 ? -0.454 -2.004 44.607 1.00 86.31 242 GLY A CA 1
ATOM 1877 C C . GLY A 1 242 ? -1.509 -2.076 43.495 1.00 86.31 242 GLY A C 1
ATOM 1878 O O . GLY A 1 242 ? -2.688 -1.736 43.664 1.00 86.31 242 GLY A O 1
ATOM 1879 N N . TYR A 1 243 ? -1.056 -2.508 42.320 1.00 89.00 243 TYR A N 1
ATOM 1880 C CA . TYR A 1 243 ? -1.795 -2.491 41.062 1.00 89.00 243 TYR A CA 1
ATOM 1881 C C . TYR A 1 243 ? -1.765 -3.865 40.384 1.00 89.00 243 TYR A C 1
ATOM 1883 O O . TYR A 1 243 ? -0.731 -4.529 40.346 1.00 89.00 243 TYR A O 1
ATOM 1891 N N . ILE A 1 244 ? -2.889 -4.261 39.787 1.00 91.12 244 ILE A N 1
ATOM 1892 C CA . ILE A 1 244 ? -2.934 -5.335 38.786 1.00 91.12 244 ILE A CA 1
ATOM 1893 C C . ILE A 1 244 ? -2.382 -4.788 37.475 1.00 91.12 244 ILE A C 1
ATOM 1895 O O . ILE A 1 244 ? -2.808 -3.712 37.062 1.00 91.12 244 ILE A O 1
ATOM 1899 N N . ILE A 1 245 ? -1.482 -5.521 36.826 1.00 90.75 245 ILE A N 1
ATOM 1900 C CA . ILE A 1 245 ? -0.870 -5.161 35.545 1.00 90.75 245 ILE A CA 1
ATOM 1901 C C . ILE A 1 245 ? -1.426 -6.054 34.435 1.00 90.75 245 ILE A C 1
ATOM 1903 O O . ILE A 1 245 ? -1.440 -7.275 34.567 1.00 90.75 245 ILE A O 1
ATOM 1907 N N . TYR A 1 246 ? -1.844 -5.432 33.337 1.00 91.25 246 TYR A N 1
ATOM 1908 C CA . TYR A 1 246 ? -2.356 -6.078 32.133 1.00 91.25 246 TYR A CA 1
ATOM 1909 C C . TYR A 1 246 ? -1.334 -5.847 31.013 1.00 91.25 246 TYR A C 1
ATOM 1911 O O . TYR A 1 246 ? -1.190 -4.699 30.577 1.00 91.25 246 TYR A O 1
ATOM 1919 N N . PRO A 1 247 ? -0.588 -6.868 30.562 1.00 89.69 247 PRO A N 1
ATOM 1920 C CA . PRO A 1 247 ? 0.263 -6.735 29.386 1.00 89.69 247 PRO A CA 1
ATOM 1921 C C . PRO A 1 247 ? -0.603 -6.650 28.125 1.00 89.69 247 PRO A C 1
ATOM 1923 O O . PRO A 1 247 ? -1.462 -7.489 27.886 1.00 89.69 247 PRO A O 1
ATOM 1926 N N . HIS A 1 248 ? -0.382 -5.631 27.300 1.00 87.62 248 HIS A N 1
ATOM 1927 C CA . HIS A 1 248 ? -0.966 -5.556 25.966 1.00 87.62 248 HIS A CA 1
ATOM 1928 C C . HIS A 1 248 ? 0.034 -6.160 24.995 1.00 87.62 248 HIS A C 1
ATOM 1930 O O . HIS A 1 248 ? 1.154 -5.652 24.855 1.00 87.62 248 HIS A O 1
ATOM 1936 N N . THR A 1 249 ? -0.373 -7.233 24.329 1.00 81.12 249 THR A N 1
ATOM 1937 C CA . THR A 1 249 ? 0.495 -7.962 23.415 1.00 81.12 249 THR A CA 1
ATOM 1938 C C . THR A 1 249 ? 0.157 -7.659 21.959 1.00 81.12 249 THR A C 1
ATOM 1940 O O . THR A 1 249 ? -1.000 -7.512 21.564 1.00 81.12 249 THR A O 1
ATOM 1943 N N . TRP A 1 250 ? 1.200 -7.547 21.146 1.00 72.62 250 TRP A N 1
ATOM 1944 C CA . TRP A 1 250 ? 1.132 -7.432 19.697 1.00 72.62 250 TRP A CA 1
ATOM 1945 C C . TRP A 1 250 ? 2.137 -8.406 19.103 1.00 72.62 250 TRP A C 1
ATOM 1947 O O . TRP A 1 250 ? 3.305 -8.391 19.491 1.00 72.62 250 TRP A O 1
ATOM 1957 N N . ASN A 1 251 ? 1.695 -9.275 18.189 1.00 67.00 251 ASN A N 1
ATOM 1958 C CA . ASN A 1 251 ? 2.557 -10.297 17.586 1.00 67.00 251 ASN A CA 1
ATOM 1959 C C . ASN A 1 251 ? 3.345 -11.109 18.643 1.00 67.00 251 ASN A C 1
ATOM 1961 O O . ASN A 1 251 ? 4.541 -11.359 18.503 1.00 67.00 251 ASN A O 1
ATOM 1965 N N . GLY A 1 252 ? 2.681 -11.470 19.748 1.00 68.19 252 GLY A N 1
ATOM 1966 C CA . GLY A 1 252 ? 3.268 -12.261 20.834 1.00 68.19 252 GLY A CA 1
ATOM 1967 C C . GLY A 1 252 ? 4.288 -11.534 21.717 1.00 68.19 252 GLY A C 1
ATOM 1968 O O . GLY A 1 252 ? 4.900 -12.187 22.558 1.00 68.19 252 GLY A O 1
ATOM 1969 N N . ARG A 1 253 ? 4.476 -10.218 21.552 1.00 75.75 253 ARG A N 1
ATOM 1970 C CA . ARG A 1 253 ? 5.340 -9.393 22.408 1.00 75.75 253 ARG A CA 1
ATOM 1971 C C . ARG A 1 253 ? 4.556 -8.327 23.141 1.00 75.75 253 ARG A C 1
ATOM 1973 O O . ARG A 1 253 ? 3.585 -7.789 22.613 1.00 75.75 253 ARG A O 1
ATOM 1980 N N . THR A 1 254 ? 5.011 -7.976 24.329 1.00 84.25 254 THR A N 1
ATOM 1981 C CA . THR A 1 254 ? 4.435 -6.898 25.125 1.00 84.25 254 THR A CA 1
ATOM 1982 C C . THR A 1 254 ? 4.842 -5.554 24.529 1.00 84.25 254 THR A C 1
ATOM 1984 O O . THR A 1 254 ? 6.023 -5.260 24.357 1.00 84.25 254 THR A O 1
ATOM 1987 N N . VAL A 1 255 ? 3.856 -4.720 24.204 1.00 83.25 255 VAL A N 1
ATOM 1988 C CA . VAL A 1 255 ? 4.082 -3.383 23.619 1.00 83.25 255 VAL A CA 1
ATOM 1989 C C . VAL A 1 255 ? 3.641 -2.250 24.536 1.00 83.25 255 VAL A C 1
ATOM 1991 O O . VAL A 1 255 ? 4.072 -1.105 24.368 1.00 83.25 255 VAL A O 1
ATOM 1994 N N . TYR A 1 256 ? 2.774 -2.564 25.496 1.00 87.00 256 TYR A N 1
ATOM 1995 C CA . TYR A 1 256 ? 2.178 -1.608 26.413 1.00 87.00 256 TYR A CA 1
ATOM 1996 C C . TYR A 1 256 ? 1.693 -2.322 27.680 1.00 87.00 256 TYR A C 1
ATOM 1998 O O . TYR A 1 256 ? 1.436 -3.525 27.666 1.00 87.00 256 TYR A O 1
ATOM 2006 N N . PHE A 1 257 ? 1.536 -1.579 28.771 1.00 87.44 257 PHE A N 1
ATOM 2007 C CA . PHE A 1 257 ? 0.902 -2.069 29.991 1.00 87.44 257 PHE A CA 1
ATOM 2008 C C . PHE A 1 257 ? -0.308 -1.216 30.311 1.00 87.44 257 PHE A C 1
ATOM 2010 O O . PHE A 1 257 ? -0.254 -0.004 30.147 1.00 87.44 257 PHE A O 1
ATOM 2017 N N . SER A 1 258 ? -1.349 -1.835 30.854 1.00 86.12 258 SER A N 1
ATOM 2018 C CA . SER A 1 258 ? -2.350 -1.142 31.660 1.00 86.12 258 SER A CA 1
ATOM 2019 C C . SER A 1 258 ? -2.250 -1.554 33.115 1.00 86.12 258 SER A C 1
ATOM 2021 O O . SER A 1 258 ? -1.743 -2.628 33.427 1.00 86.12 258 SER A O 1
ATOM 2023 N N . ALA A 1 259 ? -2.743 -0.709 34.018 1.00 85.38 259 ALA A N 1
ATOM 2024 C CA . ALA A 1 259 ? -2.726 -0.999 35.440 1.00 85.38 259 ALA A CA 1
ATOM 2025 C C . ALA A 1 259 ? -4.090 -0.730 36.088 1.00 85.38 259 ALA A C 1
ATOM 2027 O O . ALA A 1 259 ? -4.898 0.055 35.604 1.00 85.38 259 ALA A O 1
ATOM 2028 N N . ARG A 1 260 ? -4.380 -1.394 37.204 1.00 85.00 260 ARG A N 1
ATOM 2029 C CA . ARG A 1 260 ? -5.590 -1.143 37.992 1.00 85.00 260 ARG A CA 1
ATOM 2030 C C . ARG A 1 260 ? -5.268 -1.200 39.471 1.00 85.00 260 ARG A C 1
ATOM 2032 O O . ARG A 1 260 ? -4.860 -2.247 39.960 1.00 85.00 260 ARG A O 1
ATOM 2039 N N . ALA A 1 261 ? -5.486 -0.090 40.172 1.00 84.38 261 ALA A N 1
ATOM 2040 C CA . ALA A 1 261 ? -5.305 -0.021 41.617 1.00 84.38 261 ALA A CA 1
ATOM 2041 C C . ALA A 1 261 ? -6.221 -1.033 42.320 1.00 84.38 261 ALA A C 1
ATOM 2043 O O . ALA A 1 261 ? -7.419 -1.091 42.027 1.00 84.38 261 ALA A O 1
ATOM 2044 N N . LEU A 1 262 ? -5.673 -1.798 43.266 1.00 84.62 262 LEU A N 1
ATOM 2045 C CA . LEU A 1 262 ? -6.465 -2.707 44.101 1.00 84.62 262 LEU A CA 1
ATOM 2046 C C . LEU A 1 262 ? -7.312 -1.941 45.118 1.00 84.62 262 LEU A C 1
ATOM 2048 O O . LEU A 1 262 ? -8.466 -2.288 45.364 1.00 84.62 262 LEU A O 1
ATOM 2052 N N . LYS A 1 263 ? -6.748 -0.869 45.681 1.00 81.69 263 LYS A N 1
ATOM 2053 C CA . LYS A 1 263 ? -7.442 0.047 46.589 1.00 81.69 263 LYS A CA 1
ATOM 2054 C C . LYS A 1 263 ? -7.024 1.488 46.273 1.00 81.69 263 LYS A C 1
ATOM 2056 O O . LYS A 1 263 ? -6.014 1.943 46.813 1.00 81.69 263 LYS A O 1
ATOM 2061 N N . PRO A 1 264 ? -7.712 2.179 45.351 1.00 70.56 264 PRO A N 1
ATOM 2062 C CA . PRO A 1 264 ? -7.320 3.526 44.951 1.00 70.56 264 PRO A CA 1
ATOM 2063 C C . PRO A 1 264 ? -7.474 4.513 46.118 1.00 70.56 264 PRO A C 1
ATOM 2065 O O . PRO A 1 264 ? -8.469 4.460 46.842 1.00 70.56 264 PRO A O 1
ATOM 2068 N N . VAL A 1 265 ? -6.491 5.402 46.300 1.00 66.75 265 VAL A N 1
ATOM 2069 C CA . VAL A 1 265 ? -6.559 6.509 47.276 1.00 66.75 265 VAL A CA 1
ATOM 2070 C C . VAL A 1 265 ? -7.413 7.657 46.722 1.00 66.75 265 VAL A C 1
ATOM 2072 O O . VAL A 1 265 ? -8.192 8.259 47.454 1.00 66.75 265 VAL A O 1
ATOM 2075 N N . ASP A 1 266 ? -7.332 7.899 45.410 1.00 64.38 266 ASP A N 1
ATOM 2076 C CA . ASP A 1 266 ? -8.208 8.798 44.652 1.00 64.38 266 ASP A CA 1
ATOM 2077 C C . ASP A 1 266 ? -9.142 7.961 43.753 1.00 64.38 266 ASP A C 1
ATOM 2079 O O . ASP A 1 266 ? -8.648 7.164 42.955 1.00 64.38 266 ASP A O 1
ATOM 2083 N N . PRO A 1 267 ? -10.479 8.125 43.806 1.00 57.41 267 PRO A N 1
ATOM 2084 C CA . PRO A 1 267 ? -11.417 7.464 42.888 1.00 57.41 267 PRO A CA 1
ATOM 2085 C C . PRO A 1 267 ? -11.124 7.702 41.393 1.00 57.41 267 PRO A C 1
ATOM 2087 O O . PRO A 1 267 ? -11.563 6.923 40.542 1.00 57.41 267 PRO A O 1
ATOM 2090 N N . ASN A 1 268 ? -10.389 8.768 41.061 1.00 53.09 268 ASN A N 1
ATOM 2091 C CA . ASN A 1 268 ? -9.911 9.089 39.718 1.00 53.09 268 ASN A CA 1
ATOM 2092 C C . ASN A 1 268 ? -8.519 8.523 39.397 1.00 53.09 268 ASN A C 1
ATOM 2094 O O . ASN A 1 268 ? -8.022 8.773 38.292 1.00 53.09 268 ASN A O 1
ATOM 2098 N N . ASP A 1 269 ? -7.910 7.738 40.295 1.00 58.88 269 ASP A N 1
ATOM 2099 C CA . ASP A 1 269 ? -6.657 7.005 40.075 1.00 58.88 269 ASP A CA 1
ATOM 2100 C C . ASP A 1 269 ? -6.868 5.821 39.116 1.00 58.88 269 ASP A C 1
ATOM 2102 O O . ASP A 1 269 ? -6.755 4.636 39.435 1.00 58.88 269 ASP A O 1
ATOM 2106 N N . LYS A 1 270 ? -7.234 6.168 37.885 1.00 55.09 270 LYS A N 1
ATOM 2107 C CA . LYS A 1 270 ? -7.300 5.279 36.732 1.00 55.09 270 LYS A CA 1
ATOM 2108 C C . LYS A 1 270 ? -5.916 5.244 36.095 1.00 55.09 270 LYS A C 1
ATOM 2110 O O . LYS A 1 270 ? -5.761 5.843 35.036 1.00 55.09 270 LYS A O 1
ATOM 2115 N N . SER A 1 271 ? -4.917 4.689 36.792 1.00 53.72 271 SER A N 1
ATOM 2116 C CA . SER A 1 271 ? -3.530 4.460 36.330 1.00 53.72 271 SER A CA 1
ATOM 2117 C C . SER A 1 271 ? -3.140 5.281 35.084 1.00 53.72 271 SER A C 1
ATOM 2119 O O . SER A 1 271 ? -3.100 4.782 33.957 1.00 53.72 271 SER A O 1
ATOM 2121 N N . ARG A 1 272 ? -2.972 6.595 35.258 1.00 50.34 272 ARG A N 1
ATOM 2122 C CA . ARG A 1 272 ? -2.825 7.533 34.129 1.00 50.34 272 ARG A CA 1
ATOM 2123 C C . ARG A 1 272 ? -1.412 7.576 33.537 1.00 50.34 272 ARG A C 1
ATOM 2125 O O . ARG A 1 272 ? -1.253 8.163 32.476 1.00 50.34 272 ARG A O 1
ATOM 2132 N N . ASN A 1 273 ? -0.444 6.921 34.178 1.00 50.25 273 ASN A N 1
ATOM 2133 C CA . ASN A 1 273 ? 0.972 6.950 33.807 1.00 50.25 273 ASN A CA 1
ATOM 2134 C C . ASN A 1 273 ? 1.439 5.590 33.330 1.00 50.25 273 ASN A C 1
ATOM 2136 O O . ASN A 1 273 ? 2.184 4.889 34.003 1.00 50.25 273 ASN A O 1
ATOM 2140 N N . LEU A 1 274 ? 0.933 5.199 32.177 1.00 62.66 274 LEU A N 1
ATOM 2141 C CA . LEU A 1 274 ? 1.412 4.012 31.503 1.00 62.66 274 LEU A CA 1
ATOM 2142 C C . LEU A 1 274 ? 2.432 4.456 30.448 1.00 62.66 274 LEU A C 1
ATOM 2144 O O . LEU A 1 274 ? 2.257 5.526 29.862 1.00 62.66 274 LEU A O 1
ATOM 2148 N N . PRO A 1 275 ? 3.495 3.676 30.225 1.00 58.22 275 PRO A N 1
ATOM 2149 C CA . PRO A 1 275 ? 4.540 3.996 29.259 1.00 58.22 275 PRO A CA 1
ATOM 2150 C C . PRO A 1 275 ? 3.981 4.156 27.830 1.00 58.22 275 PRO A C 1
ATOM 2152 O O . PRO A 1 275 ? 3.644 3.170 27.180 1.00 58.22 275 PRO A O 1
ATOM 2155 N N . GLY A 1 276 ? 3.890 5.393 27.323 1.00 64.38 276 GLY A N 1
ATOM 2156 C CA . GLY A 1 276 ? 3.440 5.710 25.957 1.00 64.38 276 GLY A CA 1
ATOM 2157 C C . GLY A 1 276 ? 1.943 6.026 25.794 1.00 64.38 276 GLY A C 1
ATOM 2158 O O . GLY A 1 276 ? 1.193 6.172 26.760 1.00 64.38 276 GLY A O 1
ATOM 2159 N N . GLU A 1 277 ? 1.499 6.170 24.542 1.00 73.00 277 GLU A N 1
ATOM 2160 C CA . GLU A 1 277 ? 0.094 6.450 24.212 1.00 73.00 277 GLU A CA 1
ATOM 2161 C C . GLU A 1 277 ? -0.817 5.272 24.572 1.00 73.00 277 GLU A C 1
ATOM 2163 O O . GLU A 1 277 ? -0.449 4.112 24.382 1.00 73.00 277 GLU A O 1
ATOM 2168 N N . ARG A 1 278 ? -2.027 5.572 25.062 1.00 80.12 278 ARG A N 1
ATOM 2169 C CA . ARG A 1 278 ? -3.014 4.552 25.438 1.00 80.12 278 ARG A CA 1
ATOM 2170 C C . ARG A 1 278 ? -3.345 3.639 24.269 1.00 80.12 278 ARG A C 1
ATOM 2172 O O . ARG A 1 278 ? -3.719 4.114 23.202 1.00 80.12 278 ARG A O 1
ATOM 2179 N N . GLN A 1 279 ? -3.282 2.340 24.530 1.00 85.44 279 GLN A N 1
ATOM 2180 C CA . GLN A 1 279 ? -3.608 1.298 23.568 1.00 85.44 279 GLN A CA 1
ATOM 2181 C C . GLN A 1 279 ? -4.909 0.592 23.946 1.00 85.44 279 GLN A C 1
ATOM 2183 O O . GLN A 1 279 ? -5.256 0.477 25.125 1.00 85.44 279 GLN A O 1
ATOM 2188 N N . VAL A 1 280 ? -5.601 0.078 22.933 1.00 90.75 280 VAL A N 1
ATOM 2189 C CA . VAL A 1 280 ? -6.692 -0.885 23.120 1.00 90.75 280 VAL A CA 1
ATOM 2190 C C . VAL A 1 280 ? -6.139 -2.228 23.607 1.00 90.75 280 VAL A C 1
ATOM 2192 O O . VAL A 1 280 ? -4.948 -2.514 23.457 1.00 90.75 280 VAL A O 1
ATOM 2195 N N . TYR A 1 281 ? -6.987 -3.062 24.203 1.00 91.81 281 TYR A N 1
ATOM 2196 C CA . TYR A 1 281 ? -6.601 -4.383 24.707 1.00 91.81 281 TYR A CA 1
ATOM 2197 C C . TYR A 1 281 ? -7.343 -5.488 23.956 1.00 91.81 281 TYR A C 1
ATOM 2199 O O . TYR A 1 281 ? -8.572 -5.539 23.974 1.00 91.81 281 TYR A O 1
ATOM 2207 N N . TRP A 1 282 ? -6.594 -6.368 23.298 1.00 92.25 282 TRP A N 1
ATOM 2208 C CA . TRP A 1 282 ? -7.129 -7.465 22.496 1.00 92.25 282 TRP A CA 1
ATOM 2209 C C . TRP A 1 282 ? -7.112 -8.772 23.294 1.00 92.25 282 TRP A C 1
ATOM 2211 O O . TRP A 1 282 ? -6.042 -9.285 23.595 1.00 92.25 282 TRP A O 1
ATOM 2221 N N . ALA A 1 283 ? -8.290 -9.331 23.568 1.00 93.38 283 ALA A N 1
ATOM 2222 C CA . ALA A 1 283 ? -8.475 -10.622 24.226 1.00 93.38 283 ALA A CA 1
ATOM 2223 C C . ALA A 1 283 ? -9.009 -11.629 23.196 1.00 93.38 283 ALA A C 1
ATOM 2225 O O . ALA A 1 283 ? -10.217 -11.792 23.032 1.00 93.38 283 ALA A O 1
ATOM 2226 N N . LEU A 1 284 ? -8.118 -12.242 22.416 1.00 91.44 284 LEU A N 1
ATOM 2227 C CA . LEU A 1 284 ? -8.502 -13.070 21.269 1.00 91.44 284 LEU A CA 1
ATOM 2228 C C . LEU A 1 284 ? -8.573 -14.558 21.619 1.00 91.44 284 LEU A C 1
ATOM 2230 O O . LEU A 1 284 ? -7.701 -15.093 22.297 1.00 91.44 284 LEU A O 1
ATOM 2234 N N . VAL A 1 285 ? -9.581 -15.239 21.075 1.00 90.62 285 VAL A N 1
ATOM 2235 C CA . VAL A 1 285 ? -9.734 -16.697 21.133 1.00 90.62 285 VAL A CA 1
ATOM 2236 C C . VAL A 1 285 ? -9.488 -17.274 19.745 1.00 90.62 285 VAL A C 1
ATOM 2238 O O . VAL A 1 285 ? -10.094 -16.844 18.760 1.00 90.62 285 VAL A O 1
ATOM 2241 N N . SER A 1 286 ? -8.583 -18.251 19.656 1.00 84.62 286 SER A N 1
ATOM 2242 C CA . SER A 1 286 ? -8.269 -18.915 18.390 1.00 84.62 286 SER A CA 1
ATOM 2243 C C . SER A 1 286 ? -9.520 -19.557 17.786 1.00 84.62 286 SER A C 1
ATOM 2245 O O . SER A 1 286 ? -10.239 -20.289 18.462 1.00 84.62 286 SER A O 1
ATOM 2247 N N . GLY A 1 287 ? -9.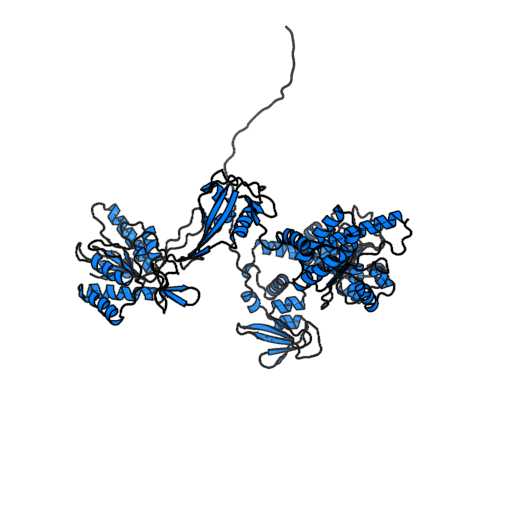781 -19.273 16.510 1.00 83.62 287 GLY A N 1
ATOM 2248 C CA . GLY A 1 287 ? -10.924 -19.818 15.778 1.00 83.62 287 GLY A CA 1
ATOM 2249 C C . GLY A 1 287 ? -12.259 -19.092 15.981 1.00 83.62 287 GLY A C 1
ATOM 2250 O O . GLY A 1 287 ? -13.203 -19.431 15.273 1.00 83.62 287 GLY A O 1
ATOM 2251 N N . ASP A 1 288 ? -12.364 -18.088 16.862 1.00 90.62 288 ASP A N 1
ATOM 2252 C CA . ASP A 1 288 ? -13.582 -17.271 16.974 1.00 90.62 288 ASP A CA 1
ATOM 2253 C C . ASP A 1 288 ? -13.568 -16.135 15.929 1.00 90.62 288 ASP A C 1
ATOM 2255 O O . ASP A 1 288 ? -12.737 -15.222 16.011 1.00 90.62 288 ASP A O 1
ATOM 2259 N N . PRO A 1 289 ? -14.454 -16.166 14.915 1.00 89.38 289 PRO A N 1
ATOM 2260 C CA . PRO A 1 289 ? -14.457 -15.168 13.847 1.00 89.38 289 PRO A CA 1
ATOM 2261 C C . PRO A 1 289 ? -15.155 -13.860 14.253 1.00 89.38 289 PRO A C 1
ATOM 2263 O O . PRO A 1 289 ? -15.077 -12.872 13.517 1.00 89.38 289 PRO A O 1
ATOM 2266 N N . ASN A 1 290 ? -15.862 -13.860 15.385 1.00 94.81 290 ASN A N 1
ATOM 2267 C CA . ASN A 1 290 ? -16.611 -12.717 15.894 1.00 94.81 290 ASN A CA 1
ATOM 2268 C C . ASN A 1 290 ? -15.754 -11.897 16.869 1.00 94.81 290 ASN A C 1
ATOM 2270 O O . ASN A 1 290 ? -14.725 -12.364 17.349 1.00 94.81 290 ASN A O 1
ATOM 2274 N N . LEU A 1 291 ? -16.166 -10.664 17.157 1.00 97.75 291 LEU A N 1
ATOM 2275 C CA . LEU A 1 291 ? -15.490 -9.796 18.119 1.00 97.75 291 LEU A CA 1
ATOM 2276 C C . LEU A 1 291 ? -16.508 -9.014 18.946 1.00 97.75 291 LEU A C 1
ATOM 2278 O O . LEU A 1 291 ? -17.451 -8.459 18.388 1.00 97.75 291 LEU A O 1
ATOM 2282 N N . ILE A 1 292 ? -16.294 -8.930 20.259 1.00 98.00 292 ILE A N 1
ATOM 2283 C CA . ILE A 1 292 ? -17.109 -8.123 21.173 1.00 98.00 292 ILE A CA 1
ATOM 2284 C C . ILE A 1 292 ? -16.281 -6.946 21.699 1.00 98.00 292 ILE A C 1
ATOM 2286 O O . ILE A 1 292 ? -15.264 -7.133 22.360 1.00 98.00 292 ILE A O 1
ATOM 2290 N N . ILE A 1 293 ? -16.713 -5.722 21.422 1.00 97.00 293 ILE A N 1
ATOM 2291 C CA . ILE A 1 293 ? -16.066 -4.494 21.884 1.00 97.00 293 ILE A CA 1
ATOM 2292 C C . ILE A 1 293 ? -16.678 -4.067 23.218 1.00 97.00 293 ILE A C 1
ATOM 2294 O O . ILE A 1 293 ? -17.894 -3.904 23.315 1.00 97.00 293 ILE A O 1
ATOM 2298 N N . VAL A 1 294 ? -15.824 -3.859 24.219 1.00 95.81 294 VAL A N 1
ATOM 2299 C CA . VAL A 1 294 ? -16.164 -3.507 25.608 1.00 95.81 294 VAL A CA 1
ATOM 2300 C C . VAL A 1 294 ? -15.315 -2.328 26.101 1.00 95.81 294 VAL A C 1
ATOM 2302 O O . VAL A 1 294 ? -14.394 -1.881 25.414 1.00 95.81 294 VAL A O 1
ATOM 2305 N N . GLU A 1 295 ? -15.593 -1.787 27.289 1.00 91.44 295 GLU A N 1
ATOM 2306 C CA . GLU A 1 295 ? -14.861 -0.618 27.800 1.00 91.44 295 GLU A CA 1
ATOM 2307 C C . GLU A 1 295 ? -13.533 -0.978 28.495 1.00 91.44 295 GLU A C 1
ATOM 2309 O O . GLU A 1 295 ? -12.524 -0.299 28.264 1.00 91.44 295 GLU A O 1
ATOM 2314 N N . GLY A 1 296 ? -13.499 -2.035 29.318 1.00 91.31 296 GLY A N 1
ATOM 2315 C CA . GLY A 1 296 ? -12.359 -2.381 30.178 1.00 91.31 296 GLY A CA 1
ATOM 2316 C C . GLY A 1 296 ? -11.684 -3.726 29.881 1.00 91.31 296 GLY A C 1
ATOM 2317 O O . GLY A 1 296 ? -12.284 -4.653 29.344 1.00 91.31 296 GLY A O 1
ATOM 2318 N N . GLN A 1 297 ? -10.412 -3.860 30.280 1.00 92.69 297 GLN A N 1
ATOM 2319 C CA . GLN A 1 297 ? -9.614 -5.085 30.087 1.00 92.69 297 GLN A CA 1
ATOM 2320 C C . GLN A 1 297 ? -10.233 -6.289 30.810 1.00 92.69 297 GLN A C 1
ATOM 2322 O O . GLN A 1 297 ? -10.279 -7.390 30.273 1.00 92.69 297 GLN A O 1
ATOM 2327 N N . ALA A 1 298 ? -10.743 -6.069 32.027 1.00 92.44 298 ALA A N 1
ATOM 2328 C CA . ALA A 1 298 ? -11.393 -7.116 32.812 1.00 92.44 298 ALA A CA 1
ATOM 2329 C C . ALA A 1 298 ? -12.662 -7.650 32.126 1.00 92.44 298 ALA A C 1
ATOM 2331 O O . ALA A 1 298 ? -12.963 -8.835 32.246 1.00 92.44 298 ALA A O 1
ATOM 2332 N N . ASP A 1 299 ? -13.385 -6.802 31.394 1.00 95.44 299 ASP A N 1
ATOM 2333 C CA . ASP A 1 299 ? -14.571 -7.202 30.635 1.00 95.44 299 ASP A CA 1
ATOM 2334 C C . ASP A 1 299 ? -14.176 -8.070 29.448 1.00 95.44 299 ASP A C 1
ATOM 2336 O O . ASP A 1 299 ? -14.750 -9.139 29.248 1.00 95.44 299 ASP A O 1
ATOM 2340 N N . ALA A 1 300 ? -13.135 -7.660 28.717 1.00 95.94 300 ALA A N 1
ATOM 2341 C CA . ALA A 1 300 ? -12.623 -8.422 27.585 1.00 95.94 300 ALA A CA 1
ATOM 2342 C C . ALA A 1 300 ? -12.134 -9.810 28.022 1.00 95.94 300 ALA A C 1
ATOM 2344 O O . ALA A 1 300 ? -12.500 -10.810 27.410 1.00 95.94 300 ALA A O 1
ATOM 2345 N N . GLU A 1 301 ? -11.406 -9.894 29.137 1.00 95.00 301 GLU A N 1
ATOM 2346 C CA . GLU A 1 301 ? -10.965 -11.178 29.690 1.00 95.00 301 GLU A CA 1
ATOM 2347 C C . GLU A 1 301 ? -12.098 -12.030 30.256 1.00 95.00 301 GLU A C 1
ATOM 2349 O O . GLU A 1 301 ? -12.060 -13.257 30.172 1.00 95.00 301 GLU A O 1
ATOM 2354 N N . SER A 1 302 ? -13.147 -11.402 30.789 1.00 96.00 302 SER A N 1
ATOM 2355 C CA . SER A 1 302 ? -14.332 -12.138 31.236 1.00 96.00 302 SER A CA 1
ATOM 2356 C C . SER A 1 302 ? -15.016 -12.849 30.0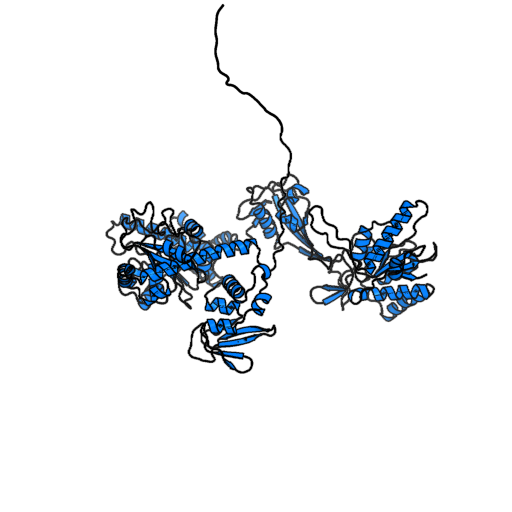65 1.00 96.00 302 SER A C 1
ATOM 2358 O O . SER A 1 302 ? -15.471 -13.980 30.216 1.00 96.00 302 SER A O 1
ATOM 2360 N N . LEU A 1 303 ? -15.045 -12.216 28.889 1.00 96.94 303 LEU A N 1
ATOM 2361 C CA . LEU A 1 303 ? -15.581 -12.802 27.658 1.00 96.94 303 LEU A CA 1
ATOM 2362 C C . LEU A 1 303 ? -14.633 -13.850 27.058 1.00 96.94 303 LEU A C 1
ATOM 2364 O O . LEU A 1 303 ? -15.091 -14.921 26.651 1.00 96.94 303 LEU A O 1
ATOM 2368 N N . ARG A 1 304 ? -13.319 -13.595 27.069 1.00 94.56 304 ARG A N 1
ATOM 2369 C CA . ARG A 1 304 ? -12.309 -14.547 26.581 1.00 94.56 304 ARG A CA 1
ATOM 2370 C C . ARG A 1 304 ? -12.306 -15.841 27.388 1.00 94.56 304 ARG A C 1
ATOM 2372 O O . ARG A 1 304 ? -12.278 -16.914 26.791 1.00 94.56 304 ARG A O 1
ATOM 2379 N N . GLN A 1 305 ? -12.459 -15.760 28.712 1.00 93.69 305 GLN A N 1
ATOM 2380 C CA . GLN A 1 305 ? -12.607 -16.932 29.587 1.00 93.69 305 GLN A CA 1
ATOM 2381 C C . GLN A 1 305 ? -13.842 -17.792 29.233 1.00 93.69 305 GLN A C 1
ATOM 2383 O O . GLN A 1 305 ? -13.865 -18.984 29.526 1.00 93.69 305 GLN A O 1
ATOM 2388 N N . LEU A 1 306 ? -14.850 -17.224 28.561 1.00 93.31 306 LEU A N 1
ATOM 2389 C CA . LEU A 1 306 ? -16.022 -17.949 28.044 1.00 93.31 306 LEU A CA 1
ATOM 2390 C C . LEU A 1 306 ? -15.848 -18.436 26.597 1.00 93.31 306 LEU A C 1
ATOM 2392 O O . LEU A 1 306 ? -16.792 -18.971 26.015 1.00 93.31 306 LEU A O 1
ATOM 2396 N N . GLY A 1 307 ? -14.667 -18.250 26.008 1.00 93.44 307 GLY A N 1
ATOM 2397 C CA . GLY A 1 307 ? -14.362 -18.638 24.635 1.00 93.44 307 GLY A CA 1
ATOM 2398 C C . GLY A 1 307 ? -14.773 -17.609 23.581 1.00 93.44 307 GLY A C 1
ATOM 2399 O O . GLY A 1 307 ? -14.942 -17.986 22.422 1.00 93.44 307 GLY A O 1
ATOM 2400 N N . ARG A 1 308 ? -14.940 -16.327 23.947 1.00 96.06 308 ARG A N 1
ATOM 2401 C CA . ARG A 1 308 ? -15.275 -15.249 23.001 1.00 96.06 308 ARG A CA 1
ATOM 2402 C C . ARG A 1 308 ? -14.177 -14.209 22.858 1.00 96.06 308 ARG A C 1
ATOM 2404 O O . ARG A 1 308 ? -13.690 -13.669 23.844 1.00 96.06 308 ARG A O 1
ATOM 2411 N N . SER A 1 309 ? -13.839 -13.886 21.614 1.00 96.69 309 SER A N 1
ATOM 2412 C CA . SER A 1 309 ? -12.893 -12.817 21.307 1.00 96.69 309 SER A CA 1
ATOM 2413 C C . SER A 1 309 ? -13.482 -11.454 21.666 1.00 96.69 309 SER A C 1
ATOM 2415 O O . SER A 1 309 ? -14.595 -11.112 21.256 1.00 96.69 309 SER A O 1
ATOM 2417 N N . ALA A 1 310 ? -12.707 -10.640 22.375 1.00 97.25 310 ALA A N 1
ATOM 2418 C CA . ALA A 1 310 ? -13.102 -9.305 22.784 1.00 97.25 310 ALA A CA 1
ATOM 2419 C C . ALA A 1 310 ? -11.999 -8.257 22.573 1.00 97.25 310 ALA A C 1
ATOM 2421 O O . ALA A 1 310 ? -10.808 -8.562 22.520 1.00 97.25 310 ALA A O 1
ATOM 2422 N N . LEU A 1 311 ? -12.419 -7.001 22.449 1.00 95.94 311 LEU A N 1
ATOM 2423 C CA . LEU A 1 311 ? -11.561 -5.824 22.355 1.00 95.94 311 LEU A CA 1
ATOM 2424 C C . LEU A 1 311 ? -12.009 -4.809 23.405 1.00 95.94 311 LEU A C 1
ATOM 2426 O O . LEU A 1 311 ? -13.136 -4.326 23.343 1.00 95.94 311 LEU A O 1
ATOM 2430 N N . ALA A 1 312 ? -11.136 -4.440 24.337 1.00 94.62 312 ALA A N 1
ATOM 2431 C CA . ALA A 1 312 ? -11.419 -3.351 25.260 1.00 94.62 312 ALA A CA 1
ATOM 2432 C C . ALA A 1 312 ? -10.881 -2.015 24.737 1.00 94.62 312 ALA A C 1
ATOM 2434 O O . ALA A 1 312 ? -9.724 -1.912 24.320 1.00 94.62 312 ALA A O 1
ATOM 2435 N N . LEU A 1 313 ? -11.711 -0.974 24.819 1.00 91.75 313 LEU A N 1
ATOM 2436 C CA . LEU A 1 313 ? -11.362 0.386 24.403 1.00 91.75 313 LEU A CA 1
ATOM 2437 C C . LEU A 1 313 ? -10.347 1.051 25.338 1.00 91.75 313 LEU A C 1
ATOM 2439 O O . LEU A 1 313 ? -9.622 1.942 24.910 1.00 91.75 313 LEU A O 1
ATOM 2443 N N . CYS A 1 314 ? -10.301 0.671 26.617 1.00 87.25 314 CYS A N 1
ATOM 2444 C CA . CYS A 1 314 ? -9.310 1.145 27.594 1.00 87.25 314 CYS A CA 1
ATOM 2445 C C . CYS A 1 314 ? -9.215 2.681 27.715 1.00 87.25 314 CYS A C 1
ATOM 2447 O O . CYS A 1 314 ? -8.171 3.243 28.055 1.00 87.25 314 CYS A O 1
ATOM 2449 N N . GLY A 1 315 ? -10.316 3.390 27.448 1.00 80.00 315 GLY A N 1
ATOM 2450 C CA . GLY A 1 315 ? -10.351 4.854 27.462 1.00 80.00 315 GLY A CA 1
ATOM 2451 C C . GLY A 1 315 ? -9.593 5.521 26.307 1.00 80.00 315 GLY A C 1
ATOM 2452 O O . GLY A 1 315 ? -9.234 6.696 26.435 1.00 80.00 315 GLY A O 1
ATOM 2453 N N . VAL A 1 316 ? -9.340 4.794 25.214 1.00 81.25 316 VAL A N 1
ATOM 2454 C CA . VAL A 1 316 ? -8.935 5.339 23.914 1.00 81.25 316 VAL A CA 1
ATOM 2455 C C . VAL A 1 316 ? -10.126 6.099 23.324 1.00 81.25 316 VAL A C 1
ATOM 2457 O O . VAL A 1 316 ? -11.211 5.548 23.163 1.00 81.25 316 VAL A O 1
ATOM 2460 N N . GLY A 1 317 ? -9.949 7.398 23.065 1.00 69.19 317 GLY A N 1
ATOM 2461 C CA . GLY A 1 317 ? -11.050 8.275 22.650 1.00 69.19 317 GLY A CA 1
ATOM 2462 C C . GLY A 1 317 ? -11.523 8.050 21.210 1.00 69.19 317 GLY A C 1
ATOM 2463 O O . GLY A 1 317 ? -12.722 8.104 20.957 1.00 69.19 317 GLY A O 1
ATOM 2464 N N . ASN A 1 318 ? -10.589 7.815 20.286 1.00 79.12 318 ASN A N 1
ATOM 2465 C CA . ASN A 1 318 ? -10.825 7.439 18.890 1.00 79.12 318 ASN A CA 1
ATOM 2466 C C . ASN A 1 318 ? -10.002 6.195 18.590 1.00 79.12 318 ASN A C 1
ATOM 2468 O O . ASN A 1 318 ? -8.803 6.201 18.864 1.00 79.12 318 ASN A O 1
ATOM 2472 N N . LEU A 1 319 ? -10.618 5.176 17.992 1.00 83.50 319 LEU A N 1
ATOM 2473 C CA . LEU A 1 319 ? -9.865 4.038 17.478 1.00 83.50 319 LEU A CA 1
ATOM 2474 C C . LEU A 1 319 ? -8.944 4.511 16.337 1.00 83.50 319 LEU A C 1
ATOM 2476 O O . LEU A 1 319 ? -9.426 5.177 15.418 1.00 83.50 319 LEU A O 1
ATOM 2480 N N . PRO A 1 320 ? -7.637 4.196 16.376 1.00 82.88 320 PRO A N 1
ATOM 2481 C CA . PRO A 1 320 ? -6.739 4.445 15.252 1.00 82.88 320 PRO A CA 1
ATOM 2482 C C . PRO A 1 320 ? -7.218 3.734 13.978 1.00 82.88 320 PRO A C 1
ATOM 2484 O O . PRO A 1 320 ? -7.809 2.657 14.056 1.00 82.88 320 PRO A O 1
ATOM 2487 N N . ALA A 1 321 ? -6.900 4.284 12.801 1.00 79.81 321 ALA A N 1
ATOM 2488 C CA . ALA A 1 321 ? -7.318 3.716 11.511 1.00 79.81 321 ALA A CA 1
ATOM 2489 C C . ALA A 1 321 ? -6.913 2.237 11.342 1.00 79.81 321 ALA A C 1
ATOM 2491 O O . ALA A 1 321 ? -7.714 1.421 10.893 1.00 79.81 321 ALA A O 1
ATOM 2492 N N . LEU A 1 322 ? -5.705 1.876 11.791 1.00 78.62 322 LEU A N 1
ATOM 2493 C CA . LEU A 1 322 ? -5.216 0.495 11.767 1.00 78.62 322 LEU A CA 1
ATOM 2494 C C . LEU A 1 322 ? -6.067 -0.448 12.640 1.00 78.62 322 LEU A C 1
ATOM 2496 O O . LEU A 1 322 ? -6.331 -1.585 12.257 1.00 78.62 322 LEU A O 1
ATOM 2500 N N . GLU A 1 323 ? -6.522 0.017 13.806 1.00 86.88 323 GLU A N 1
ATOM 2501 C CA . GLU A 1 323 ? -7.396 -0.766 14.687 1.00 86.88 323 GLU A CA 1
ATOM 2502 C C . GLU A 1 323 ? -8.784 -0.944 14.066 1.00 86.88 323 GLU A C 1
ATOM 2504 O O . GLU A 1 323 ? -9.335 -2.044 14.104 1.00 86.88 323 GLU A O 1
ATOM 2509 N N . ILE A 1 324 ? -9.321 0.100 13.424 1.00 88.81 324 ILE A N 1
ATOM 2510 C CA . ILE A 1 324 ? -10.595 0.029 12.693 1.00 88.81 324 ILE A CA 1
ATOM 2511 C C . ILE A 1 324 ? -10.511 -1.016 11.577 1.00 88.81 324 ILE A C 1
ATOM 2513 O O . ILE A 1 324 ? -11.380 -1.881 11.486 1.00 88.81 324 ILE A O 1
ATOM 2517 N N . GLU A 1 325 ? -9.449 -0.996 10.769 1.00 84.81 325 GLU A N 1
ATOM 2518 C CA . GLU A 1 325 ? -9.252 -1.969 9.690 1.00 84.81 325 GLU A CA 1
ATOM 2519 C C . GLU A 1 325 ? -9.198 -3.408 10.232 1.00 84.81 325 GLU A C 1
ATOM 2521 O O . GLU A 1 325 ? -9.829 -4.321 9.694 1.00 84.81 325 GLU A O 1
ATOM 2526 N N . ARG A 1 326 ? -8.493 -3.623 11.348 1.00 86.88 326 ARG A N 1
ATOM 2527 C CA . ARG A 1 326 ? -8.411 -4.932 12.014 1.00 86.88 326 ARG A CA 1
ATOM 2528 C C . ARG A 1 326 ? -9.753 -5.403 12.565 1.00 86.88 326 ARG A C 1
ATOM 2530 O O . ARG A 1 326 ? -10.046 -6.598 12.496 1.00 86.88 326 ARG A O 1
ATOM 2537 N N . VAL A 1 327 ? -10.556 -4.497 13.118 1.00 91.56 327 VAL A N 1
ATOM 2538 C CA . VAL A 1 327 ? -11.910 -4.804 13.594 1.00 91.56 327 VAL A CA 1
ATOM 2539 C C . VAL A 1 327 ? -12.830 -5.142 12.418 1.00 91.56 327 VAL A C 1
ATOM 2541 O O . VAL A 1 327 ? -13.537 -6.144 12.485 1.00 91.56 327 VAL A O 1
ATOM 2544 N N . ARG A 1 328 ? -12.769 -4.384 11.314 1.00 85.50 328 ARG A N 1
ATOM 2545 C CA . ARG A 1 328 ? -13.590 -4.604 10.107 1.00 85.50 328 ARG A CA 1
ATOM 2546 C C . ARG A 1 328 ? -13.324 -5.946 9.413 1.00 85.50 328 ARG A C 1
ATOM 2548 O O . ARG A 1 328 ? -14.208 -6.459 8.739 1.00 85.50 328 ARG A O 1
ATOM 2555 N N . LYS A 1 329 ? -12.152 -6.563 9.617 1.00 86.00 329 LYS A N 1
ATOM 2556 C CA . LYS A 1 329 ? -11.836 -7.924 9.127 1.00 86.00 329 LYS A CA 1
ATOM 2557 C C . LYS A 1 329 ? -12.584 -9.044 9.866 1.00 86.00 329 LYS A C 1
ATOM 2559 O O . LYS A 1 329 ? -12.499 -10.203 9.462 1.00 86.00 329 LYS A O 1
ATOM 2564 N N . ARG A 1 330 ? -13.274 -8.744 10.971 1.00 91.19 330 ARG A N 1
ATOM 2565 C CA . ARG A 1 330 ? -14.041 -9.729 11.750 1.00 91.19 330 ARG A CA 1
ATOM 2566 C C . ARG A 1 330 ? -15.391 -9.992 11.098 1.00 91.19 330 ARG A C 1
ATOM 2568 O O . ARG A 1 330 ? -15.994 -9.102 10.513 1.00 91.19 330 ARG A O 1
ATOM 2575 N N . ARG A 1 331 ? -15.890 -11.222 11.236 1.00 90.69 331 ARG A N 1
ATOM 2576 C CA . ARG A 1 331 ? -17.150 -11.646 10.608 1.00 90.69 331 ARG A CA 1
ATOM 2577 C C . ARG A 1 331 ? -18.352 -10.899 11.184 1.00 90.69 331 ARG A C 1
ATOM 2579 O O . ARG A 1 331 ? -19.229 -10.490 10.433 1.00 90.69 331 ARG A O 1
ATOM 2586 N N . VAL A 1 332 ? -18.408 -10.769 12.509 1.00 93.56 332 VAL A N 1
ATOM 2587 C CA . VAL A 1 332 ? -19.438 -10.004 13.225 1.00 93.56 332 VAL A CA 1
ATOM 2588 C C . VAL A 1 332 ? -18.772 -9.223 14.347 1.00 93.56 332 VAL A C 1
ATOM 2590 O O . VAL A 1 332 ? -18.001 -9.793 15.120 1.00 93.56 332 VAL A O 1
ATOM 2593 N N . VAL A 1 333 ? -19.092 -7.934 14.446 1.00 97.00 333 VAL A N 1
ATOM 2594 C CA . VAL A 1 333 ? -18.592 -7.040 15.494 1.00 97.00 333 VAL A CA 1
ATOM 2595 C C . VAL A 1 333 ? -19.760 -6.616 16.372 1.00 97.00 333 VAL A C 1
ATOM 2597 O O . VAL A 1 333 ? -20.695 -5.983 15.889 1.00 97.00 333 VAL A O 1
ATOM 2600 N N . TYR A 1 334 ? -19.700 -6.959 17.654 1.00 97.69 334 TYR A N 1
ATOM 2601 C CA . TYR A 1 334 ? -20.659 -6.548 18.671 1.00 97.69 334 TYR A CA 1
ATOM 2602 C C . TYR A 1 334 ? -20.108 -5.371 19.466 1.00 97.69 334 TYR A C 1
ATOM 2604 O O . TYR A 1 334 ? -18.946 -5.385 19.855 1.00 97.69 334 TYR A O 1
ATOM 2612 N N . LEU A 1 335 ? -20.944 -4.382 19.759 1.00 96.50 335 LEU A N 1
ATOM 2613 C CA . LEU A 1 335 ? -20.611 -3.272 20.643 1.00 96.50 335 LEU A CA 1
ATOM 2614 C C . LEU A 1 335 ? -21.408 -3.407 21.945 1.00 96.50 335 LEU A C 1
ATOM 2616 O O . LEU A 1 335 ? -22.615 -3.165 21.963 1.00 96.50 335 LEU A O 1
ATOM 2620 N N . ALA A 1 336 ? -20.726 -3.812 23.017 1.00 95.69 336 ALA A N 1
ATOM 2621 C CA . ALA A 1 336 ? -21.279 -4.074 24.343 1.00 95.69 336 ALA A CA 1
ATOM 2622 C C . ALA A 1 336 ? -20.634 -3.138 25.379 1.00 95.69 336 ALA A C 1
ATOM 2624 O O . ALA A 1 336 ? -19.733 -3.524 26.121 1.00 95.69 336 ALA A O 1
ATOM 2625 N N . LEU A 1 337 ? -21.085 -1.882 25.394 1.00 93.12 337 LEU A N 1
ATOM 2626 C CA . LEU A 1 337 ? -20.628 -0.874 26.356 1.00 93.12 337 LEU A CA 1
ATOM 2627 C C . LEU A 1 337 ? -21.246 -1.100 27.743 1.00 93.12 337 LEU A C 1
ATOM 2629 O O . LEU A 1 337 ? -22.268 -1.781 27.874 1.00 93.12 337 LEU A O 1
ATOM 2633 N N . ASP A 1 338 ? -20.655 -0.483 28.768 1.00 93.56 338 ASP A N 1
ATOM 2634 C CA . ASP A 1 338 ? -21.082 -0.663 30.155 1.00 93.56 338 ASP A CA 1
ATOM 2635 C C . ASP A 1 338 ? -22.557 -0.247 30.332 1.00 93.56 338 ASP A C 1
ATOM 2637 O O . ASP A 1 338 ? -23.133 0.530 29.563 1.00 93.56 338 ASP A O 1
ATOM 2641 N N . ASN A 1 339 ? -23.185 -0.676 31.415 1.00 92.62 339 ASN A N 1
ATOM 2642 C CA . ASN A 1 339 ? -24.471 -0.194 31.889 1.00 92.62 339 ASN A CA 1
ATOM 2643 C C . ASN A 1 339 ? -24.294 0.656 33.159 1.00 92.62 339 ASN A C 1
ATOM 2645 O O . ASN A 1 339 ? -24.630 0.243 34.265 1.00 92.62 339 ASN A O 1
ATOM 2649 N N . ASP A 1 340 ? -23.809 1.890 32.992 1.00 88.12 340 ASP A N 1
ATOM 2650 C CA . ASP A 1 340 ? -23.661 2.905 34.057 1.00 88.12 340 ASP A CA 1
ATOM 2651 C C . ASP A 1 340 ? -24.936 3.175 34.870 1.00 88.12 340 ASP A C 1
ATOM 2653 O O . ASP A 1 340 ? -24.875 3.765 35.949 1.00 88.12 340 ASP A O 1
ATOM 2657 N N . LEU A 1 341 ? -26.102 2.790 34.347 1.00 88.12 341 LEU A N 1
ATOM 2658 C CA . LEU A 1 341 ? -27.388 2.961 35.015 1.00 88.12 341 LEU A CA 1
ATOM 2659 C C . LEU A 1 341 ? -27.841 1.716 35.784 1.00 88.12 341 LEU A C 1
ATOM 2661 O O . LEU A 1 341 ? -28.866 1.773 36.467 1.00 88.12 341 LEU A O 1
ATOM 2665 N N . HIS A 1 342 ? -27.088 0.616 35.731 1.00 88.31 342 HIS A N 1
ATOM 2666 C CA . HIS A 1 342 ? -27.372 -0.583 36.507 1.00 88.31 342 HIS A CA 1
ATOM 2667 C C . HIS A 1 342 ? -27.429 -0.245 38.005 1.00 88.31 342 HIS A C 1
ATOM 2669 O O . HIS A 1 342 ? -26.458 0.231 38.594 1.00 88.31 342 HIS A O 1
ATOM 2675 N N . LYS A 1 343 ? -28.603 -0.460 38.617 1.00 85.19 343 LYS A N 1
ATOM 2676 C CA . LYS A 1 343 ? -28.906 -0.137 40.027 1.00 85.19 343 LYS A CA 1
ATOM 2677 C C . LYS A 1 343 ? -28.642 1.331 40.420 1.00 85.19 343 LYS A C 1
ATOM 2679 O O . LYS A 1 343 ? -28.465 1.631 41.603 1.00 85.19 343 LYS A O 1
ATOM 2684 N N . SER A 1 344 ? -28.633 2.256 39.457 1.00 83.69 344 SER A N 1
ATOM 2685 C CA . SER A 1 344 ? -28.400 3.679 39.719 1.00 83.69 344 SER A CA 1
ATOM 2686 C C . SER A 1 344 ? -29.552 4.313 40.506 1.00 83.69 344 SER A C 1
ATOM 2688 O O . SER A 1 344 ? -30.724 4.101 40.200 1.00 83.69 344 SER A O 1
ATOM 2690 N N . LYS A 1 345 ? -29.205 5.127 41.511 1.00 87.44 345 LYS A N 1
ATOM 2691 C CA . LYS A 1 345 ? -30.149 5.936 42.305 1.00 87.44 345 LYS A CA 1
ATOM 2692 C C . LYS A 1 345 ? -30.200 7.402 41.858 1.00 87.44 345 LYS A C 1
ATOM 2694 O O . LYS A 1 345 ? -30.756 8.236 42.567 1.00 87.44 345 LYS A O 1
ATOM 2699 N N . LEU A 1 346 ? -29.579 7.731 40.722 1.00 86.88 346 LEU A N 1
ATOM 2700 C CA . LEU A 1 346 ? -29.524 9.105 40.224 1.00 86.88 346 LEU A CA 1
ATOM 2701 C C . LEU A 1 346 ? -30.929 9.613 39.853 1.00 86.88 346 LEU A C 1
ATOM 2703 O O . LEU A 1 346 ? -31.755 8.819 39.391 1.00 86.88 346 LEU A O 1
ATOM 2707 N N . PRO A 1 347 ? -31.208 10.922 39.987 1.00 89.44 347 PRO A N 1
ATOM 2708 C CA . PRO A 1 347 ? -32.449 11.520 39.503 1.00 89.44 347 PRO A CA 1
ATOM 2709 C C . PRO A 1 347 ? -32.652 11.288 37.999 1.00 89.44 347 PRO A C 1
ATOM 2711 O O . PRO A 1 347 ? -31.686 11.228 37.237 1.00 89.44 347 PRO A O 1
ATOM 2714 N N . ALA A 1 348 ? -33.908 11.233 37.541 1.00 87.25 348 ALA A N 1
ATOM 2715 C CA . ALA A 1 348 ? -34.245 10.953 36.138 1.00 87.25 348 ALA A CA 1
ATOM 2716 C C . ALA A 1 348 ? -33.531 11.884 35.133 1.00 87.25 348 ALA A C 1
ATOM 2718 O O . ALA A 1 348 ? -33.057 11.425 34.096 1.00 87.25 348 ALA A O 1
ATOM 2719 N N . ALA A 1 349 ? -33.382 13.170 35.469 1.00 85.31 349 ALA A N 1
ATOM 2720 C CA . ALA A 1 349 ? -32.683 14.145 34.631 1.00 85.31 349 ALA A CA 1
ATOM 2721 C C . ALA A 1 349 ? -31.180 13.842 34.467 1.00 85.31 349 ALA A C 1
ATOM 2723 O O . ALA A 1 349 ? -30.603 14.098 33.413 1.00 85.31 349 ALA A O 1
ATOM 2724 N N . GLU A 1 350 ? -30.527 13.287 35.489 1.00 85.19 350 GLU A N 1
ATOM 2725 C CA . GLU A 1 350 ? -29.120 12.882 35.400 1.00 85.19 350 GLU A CA 1
ATOM 2726 C C . GLU A 1 350 ? -28.963 11.548 34.674 1.00 85.19 350 GLU A C 1
ATOM 2728 O O . GLU A 1 350 ? -28.028 11.386 33.890 1.00 85.19 350 GLU A O 1
ATOM 2733 N N . GLN A 1 351 ? -29.914 10.625 34.848 1.00 86.75 351 GLN A N 1
ATOM 2734 C CA . GLN A 1 351 ? -29.946 9.393 34.060 1.00 86.75 351 GLN A CA 1
ATOM 2735 C C . GLN A 1 351 ? -30.085 9.687 32.561 1.00 86.75 351 GLN A C 1
ATOM 2737 O O . GLN A 1 351 ? -29.405 9.059 31.750 1.00 86.75 351 GLN A O 1
ATOM 2742 N N . ASP A 1 352 ? -30.909 10.669 32.185 1.00 86.94 352 ASP A N 1
ATOM 2743 C CA . ASP A 1 352 ? -31.055 11.106 30.794 1.00 86.94 352 ASP A CA 1
ATOM 2744 C C . ASP A 1 352 ? -29.736 11.647 30.216 1.00 86.94 352 ASP A C 1
ATOM 2746 O O . ASP A 1 352 ? -29.335 11.273 29.112 1.00 86.94 352 ASP A O 1
ATOM 2750 N N . LYS A 1 353 ? -28.983 12.439 30.994 1.00 87.31 353 LYS A N 1
ATOM 2751 C CA . LYS A 1 353 ? -27.642 12.908 30.595 1.00 87.31 353 LYS A CA 1
ATOM 2752 C C . LYS A 1 353 ? -26.675 11.747 30.347 1.00 87.31 353 LYS A C 1
ATOM 2754 O O . LYS A 1 353 ? -25.928 11.778 29.369 1.00 87.31 353 LYS A O 1
ATOM 2759 N N . VAL A 1 354 ? -26.697 10.717 31.197 1.00 86.38 354 VAL A N 1
ATOM 2760 C CA . VAL A 1 354 ? -25.864 9.512 31.024 1.00 86.38 354 VAL A CA 1
ATOM 2761 C C . VAL A 1 354 ? -26.255 8.756 29.750 1.00 86.38 354 VAL A C 1
ATOM 2763 O O . VAL A 1 354 ? -25.376 8.405 28.962 1.00 86.38 354 VAL A O 1
ATOM 2766 N N . ARG A 1 355 ? -27.558 8.572 29.491 1.00 86.25 355 ARG A N 1
ATOM 2767 C CA . ARG A 1 355 ? -28.055 7.928 28.258 1.00 86.25 355 ARG A CA 1
ATOM 2768 C C . ARG A 1 355 ? -27.620 8.687 27.012 1.00 86.25 355 ARG A C 1
ATOM 2770 O O . ARG A 1 355 ? -27.079 8.075 26.097 1.00 86.25 355 ARG A O 1
ATOM 2777 N N . LYS A 1 356 ? -27.785 10.013 27.000 1.00 86.25 356 LYS A N 1
ATOM 2778 C CA . LYS A 1 356 ? -27.357 10.876 25.888 1.00 86.25 356 LYS A CA 1
ATOM 2779 C C . LYS A 1 356 ? -25.858 10.773 25.639 1.00 86.25 356 LYS A C 1
ATOM 2781 O O . LYS A 1 356 ? -25.438 10.580 24.503 1.00 86.25 356 LYS A O 1
ATOM 2786 N N . ARG A 1 357 ? -25.042 10.815 26.698 1.00 86.38 357 ARG A N 1
ATOM 2787 C CA . ARG A 1 357 ? -23.588 10.649 26.577 1.00 86.38 357 ARG A CA 1
ATOM 2788 C C . ARG A 1 357 ? -23.217 9.292 25.975 1.00 86.38 357 ARG A C 1
ATOM 2790 O O . ARG A 1 357 ? -22.358 9.246 25.098 1.00 86.38 357 ARG A O 1
ATOM 2797 N N . LYS A 1 358 ? -23.867 8.203 26.400 1.00 86.31 358 LYS A N 1
ATOM 2798 C CA . LYS A 1 358 ? -23.628 6.867 25.830 1.00 86.31 358 LYS A CA 1
ATOM 2799 C C . LYS A 1 358 ? -24.099 6.732 24.393 1.00 86.31 358 LYS A C 1
ATOM 2801 O O . LYS A 1 358 ? -23.389 6.122 23.599 1.00 86.31 358 LYS A O 1
ATOM 2806 N N . ALA A 1 359 ? -25.226 7.339 24.039 1.00 86.81 359 ALA A N 1
ATOM 2807 C CA . ALA A 1 359 ? -25.696 7.376 22.660 1.00 86.81 359 ALA A CA 1
ATOM 2808 C C . ALA A 1 359 ? -24.677 8.071 21.739 1.00 86.81 359 ALA A C 1
ATOM 2810 O O . ALA A 1 359 ? -24.365 7.536 20.681 1.00 86.81 359 ALA A O 1
ATOM 2811 N N . VAL A 1 360 ? -24.082 9.190 22.174 1.00 87.69 360 VAL A N 1
ATOM 2812 C CA . VAL A 1 360 ? -23.027 9.894 21.417 1.00 87.69 360 VAL A CA 1
ATOM 2813 C C . VAL A 1 360 ? -21.781 9.023 21.228 1.00 87.69 360 VAL A C 1
ATOM 2815 O O . VAL A 1 360 ? -21.249 8.946 20.124 1.00 87.69 360 VAL A O 1
ATOM 2818 N N . VAL A 1 361 ? -21.319 8.340 22.282 1.00 87.50 361 VAL A N 1
ATOM 2819 C CA . VAL A 1 361 ? -20.157 7.436 22.189 1.00 87.50 361 VAL A CA 1
ATOM 2820 C C . VAL A 1 361 ? -20.451 6.250 21.267 1.00 87.50 361 VAL A C 1
ATOM 2822 O O . VAL A 1 361 ? -19.625 5.920 20.421 1.00 87.50 361 VAL A O 1
ATOM 2825 N N . THR A 1 362 ? -21.637 5.651 21.396 1.00 90.19 362 THR A N 1
ATOM 2826 C CA . THR A 1 362 ? -22.093 4.536 20.552 1.00 90.19 362 THR A CA 1
ATOM 2827 C C . THR A 1 362 ? -22.124 4.955 19.088 1.00 90.19 362 THR A C 1
ATOM 2829 O O . THR A 1 362 ? -21.514 4.291 18.258 1.00 90.19 362 THR A O 1
ATOM 2832 N N . ARG A 1 363 ? -22.755 6.099 18.786 1.00 88.81 363 ARG A N 1
ATOM 2833 C CA . ARG A 1 363 ? -22.832 6.667 17.437 1.00 88.81 363 ARG A CA 1
ATOM 2834 C C . ARG A 1 363 ? -21.445 6.849 16.829 1.00 88.81 363 ARG A C 1
ATOM 2836 O O . ARG A 1 363 ? -21.173 6.274 15.786 1.00 88.81 363 ARG A O 1
ATOM 2843 N N . ARG A 1 364 ? -20.545 7.546 17.528 1.00 89.50 364 ARG A N 1
ATOM 2844 C CA . ARG A 1 364 ? -19.168 7.789 17.064 1.00 89.50 364 ARG A CA 1
ATOM 2845 C C . ARG A 1 364 ? -18.409 6.495 16.756 1.00 89.50 364 ARG A C 1
ATOM 2847 O O . ARG A 1 364 ? -17.682 6.427 15.772 1.00 89.50 364 ARG A O 1
ATOM 2854 N N . LEU A 1 365 ? -18.538 5.479 17.613 1.00 90.00 365 LEU A N 1
ATOM 2855 C CA . LEU A 1 365 ? -17.879 4.190 17.396 1.00 90.00 365 LEU A CA 1
ATOM 2856 C C . LEU A 1 365 ? -18.487 3.449 16.206 1.00 90.00 365 LEU A C 1
ATOM 2858 O O . LEU A 1 365 ? -17.746 2.936 15.377 1.00 90.00 365 LEU A O 1
ATOM 2862 N N . CYS A 1 366 ? -19.811 3.406 16.093 1.00 90.69 366 CYS A N 1
ATOM 2863 C CA . CYS A 1 366 ? -20.477 2.733 14.984 1.00 90.69 366 CYS A CA 1
ATOM 2864 C C . CYS A 1 366 ? -20.233 3.423 13.635 1.00 90.69 366 CYS A C 1
ATOM 2866 O O . CYS A 1 366 ? -20.031 2.726 12.647 1.00 90.69 366 CYS A O 1
ATOM 2868 N N . GLU A 1 367 ? -20.174 4.756 13.595 1.00 86.62 367 GLU A N 1
ATOM 2869 C CA . GLU A 1 367 ? -19.781 5.518 12.402 1.00 86.62 367 GLU A CA 1
ATOM 2870 C C . GLU A 1 367 ? -18.362 5.140 11.948 1.00 86.62 367 GLU A C 1
ATOM 2872 O O . GLU A 1 367 ? -18.131 4.910 10.766 1.00 86.62 367 GLU A O 1
ATOM 2877 N N . ALA A 1 368 ? -17.423 4.974 12.886 1.00 87.19 368 ALA A N 1
ATOM 2878 C CA . ALA A 1 368 ? -16.065 4.535 12.565 1.00 87.19 368 ALA A CA 1
ATOM 2879 C C . ALA A 1 368 ? -15.995 3.055 12.134 1.00 87.19 368 ALA A C 1
ATOM 2881 O O . ALA A 1 368 ? -15.267 2.695 11.208 1.00 87.19 368 ALA A O 1
ATOM 2882 N N . LEU A 1 369 ? -16.736 2.172 12.804 1.00 89.06 369 LEU A N 1
ATOM 2883 C CA . LEU A 1 369 ? -16.651 0.722 12.602 1.00 89.06 369 LEU A CA 1
ATOM 2884 C C . LEU A 1 369 ? -17.457 0.226 11.397 1.00 89.06 369 LEU A C 1
ATOM 2886 O O . LEU A 1 369 ? -17.047 -0.749 10.769 1.00 89.06 369 LEU A O 1
ATOM 2890 N N . GLY A 1 370 ? -18.540 0.917 11.042 1.00 87.50 370 GLY A N 1
ATOM 2891 C CA . GLY A 1 370 ? -19.367 0.644 9.871 1.00 87.50 370 GLY A CA 1
ATOM 2892 C C . GLY A 1 370 ? -20.803 0.227 10.206 1.00 87.50 370 GLY A C 1
ATOM 2893 O O . GLY A 1 370 ? -21.135 -0.187 11.324 1.00 87.50 370 GLY A O 1
ATOM 2894 N N . ALA A 1 371 ? -21.653 0.298 9.181 1.00 87.88 371 ALA A N 1
ATOM 2895 C CA . ALA A 1 371 ? -23.113 0.169 9.243 1.00 87.88 371 ALA A CA 1
ATOM 2896 C C . ALA A 1 371 ? -23.636 -1.141 9.867 1.00 87.88 371 ALA A C 1
ATOM 2898 O O . ALA A 1 371 ? -24.714 -1.173 10.466 1.00 87.88 371 ALA A O 1
ATOM 2899 N N . LEU A 1 372 ? -22.873 -2.230 9.730 1.00 91.50 372 LEU A N 1
ATOM 2900 C CA . LEU A 1 372 ? -23.248 -3.572 10.192 1.00 91.50 372 LEU A CA 1
ATOM 2901 C C . LEU A 1 372 ? -22.739 -3.904 11.602 1.00 91.50 372 LEU A C 1
ATOM 2903 O O . LEU A 1 372 ? -22.858 -5.046 12.045 1.00 91.50 372 LEU A O 1
ATOM 2907 N N . THR A 1 373 ? -22.189 -2.926 12.325 1.00 95.19 373 THR A N 1
ATOM 2908 C CA . THR A 1 373 ? -21.814 -3.105 13.733 1.00 95.19 373 THR A CA 1
ATOM 2909 C C . THR A 1 373 ? -23.058 -3.437 14.560 1.00 95.19 373 THR A C 1
ATOM 2911 O O . THR A 1 373 ? -24.039 -2.695 14.541 1.00 95.19 373 THR A O 1
ATOM 2914 N N . MET A 1 374 ? -23.027 -4.548 15.293 1.00 97.12 374 MET A N 1
ATOM 2915 C CA . MET A 1 374 ? -24.147 -5.043 16.092 1.00 97.12 374 MET A CA 1
ATOM 2916 C C . MET A 1 374 ? -24.157 -4.357 17.459 1.00 97.12 374 MET A C 1
ATOM 2918 O O . MET A 1 374 ? -23.353 -4.676 18.333 1.00 97.12 374 MET A O 1
ATOM 2922 N N . VAL A 1 375 ? -25.074 -3.419 17.675 1.00 96.81 375 VAL A N 1
ATOM 2923 C CA . VAL A 1 375 ? -25.211 -2.726 18.961 1.00 96.81 375 VAL A CA 1
ATOM 2924 C C . VAL A 1 375 ? -25.976 -3.619 19.929 1.00 96.81 375 VAL A C 1
ATOM 2926 O O . VAL A 1 375 ? -27.132 -3.981 19.688 1.00 96.81 375 VAL A O 1
ATOM 2929 N N . VAL A 1 376 ? -25.317 -3.987 21.026 1.00 95.75 376 VAL A N 1
ATOM 2930 C CA . VAL A 1 376 ? -25.874 -4.874 22.048 1.00 95.75 376 VAL A CA 1
ATOM 2931 C C . VAL A 1 376 ? -26.768 -4.057 22.991 1.00 95.75 376 VAL A C 1
ATOM 2933 O O . VAL A 1 376 ? -26.392 -2.947 23.380 1.00 95.75 376 VAL A O 1
ATOM 2936 N N . PRO A 1 377 ? -27.949 -4.568 23.391 1.00 91.69 377 PRO A N 1
ATOM 2937 C CA . PRO A 1 377 ? -28.758 -3.931 24.424 1.00 91.69 377 PRO A CA 1
ATOM 2938 C C . PRO A 1 377 ? -27.973 -3.779 25.729 1.00 91.69 377 PRO A C 1
ATOM 2940 O O . PRO A 1 377 ? -27.069 -4.570 26.007 1.00 91.69 377 PRO A O 1
ATOM 2943 N N . ALA A 1 378 ? -28.367 -2.804 26.555 1.00 91.56 378 ALA A N 1
ATOM 2944 C CA . ALA A 1 378 ? -27.738 -2.567 27.852 1.00 91.56 378 ALA A CA 1
ATOM 2945 C C . ALA A 1 378 ? -27.541 -3.884 28.618 1.00 91.56 378 ALA A C 1
ATOM 2947 O O . ALA A 1 378 ? -28.472 -4.688 28.737 1.00 91.56 378 ALA A O 1
ATOM 2948 N N . LEU A 1 379 ? -26.315 -4.104 29.096 1.00 93.12 379 LEU A N 1
ATOM 2949 C CA . LEU A 1 379 ? -25.961 -5.333 29.792 1.00 93.12 379 LEU A CA 1
ATOM 2950 C C . LEU A 1 379 ? -26.851 -5.523 31.036 1.00 93.12 379 LEU A C 1
ATOM 2952 O O . LEU A 1 379 ? -27.222 -4.534 31.679 1.00 93.12 379 LEU A O 1
ATOM 2956 N N . PRO A 1 380 ? -27.192 -6.771 31.414 1.00 92.75 380 PRO A N 1
ATOM 2957 C CA . PRO A 1 380 ? -28.010 -7.030 32.603 1.00 92.75 380 PRO A CA 1
ATOM 2958 C C . PRO A 1 380 ? -27.348 -6.565 33.909 1.00 92.75 380 PRO A C 1
ATOM 2960 O O . PRO A 1 380 ? -28.035 -6.321 34.897 1.00 92.75 380 PRO A O 1
ATOM 2963 N N . PHE A 1 381 ? -26.022 -6.423 33.889 1.00 94.94 381 PHE A N 1
ATOM 2964 C CA . PHE A 1 381 ? -25.182 -5.922 34.972 1.00 94.94 381 PHE A CA 1
ATOM 2965 C C . PHE A 1 381 ? -24.411 -4.691 34.502 1.00 94.94 381 PHE A C 1
ATOM 2967 O O . PHE A 1 381 ? -24.498 -4.309 33.336 1.00 94.94 381 PHE A O 1
ATOM 2974 N N . LYS A 1 382 ? -23.654 -4.065 35.407 1.00 92.31 382 LYS A N 1
ATOM 2975 C CA . LYS A 1 382 ? -22.885 -2.859 35.095 1.00 92.31 382 LYS A CA 1
ATOM 2976 C C . LYS A 1 382 ? -21.880 -3.069 33.965 1.00 92.31 382 LYS A C 1
ATOM 2978 O O . LYS A 1 382 ? -21.749 -2.198 33.124 1.00 92.31 382 LYS A O 1
ATOM 2983 N N . ASP A 1 383 ? -21.173 -4.185 33.960 1.00 94.25 383 ASP A N 1
ATOM 2984 C CA . ASP A 1 383 ? -20.161 -4.520 32.964 1.00 94.25 383 ASP A CA 1
ATOM 2985 C C . ASP A 1 383 ? -20.085 -6.054 32.822 1.00 94.25 383 ASP A C 1
ATOM 2987 O O . ASP A 1 383 ? -20.793 -6.795 33.524 1.00 94.25 383 ASP A O 1
ATOM 2991 N N . ALA A 1 384 ? -19.297 -6.556 31.868 1.00 95.31 384 ALA A N 1
ATOM 2992 C CA . ALA A 1 384 ? -19.220 -7.997 31.622 1.00 95.31 384 ALA A CA 1
ATOM 2993 C C . ALA A 1 384 ? -18.548 -8.736 32.791 1.00 95.31 384 ALA A C 1
ATOM 2995 O O . ALA A 1 384 ? -18.918 -9.873 33.092 1.00 95.31 384 ALA A O 1
ATOM 2996 N N . ASN A 1 385 ? -17.603 -8.097 33.489 1.00 95.62 385 ASN A N 1
ATOM 2997 C CA . ASN A 1 385 ? -16.947 -8.697 34.647 1.00 95.62 385 ASN A CA 1
ATOM 2998 C C . ASN A 1 385 ? -17.862 -8.797 35.881 1.00 95.62 385 ASN A C 1
ATOM 3000 O O . ASN A 1 385 ? -17.801 -9.785 36.616 1.00 95.62 385 ASN A O 1
ATOM 3004 N N . GLU A 1 386 ? -18.725 -7.813 36.130 1.00 95.56 386 GLU A N 1
ATOM 3005 C CA . GLU A 1 386 ? -19.766 -7.897 37.157 1.00 95.56 386 GLU A CA 1
ATOM 3006 C C . GLU A 1 386 ? -20.775 -8.985 36.790 1.00 95.56 386 GLU A C 1
ATOM 3008 O O . GLU A 1 386 ? -21.184 -9.755 37.659 1.00 95.56 386 GLU A O 1
ATOM 3013 N N . TRP A 1 387 ? -21.129 -9.121 35.510 1.00 95.69 387 TRP A N 1
ATOM 3014 C CA . TRP A 1 387 ? -21.983 -10.222 35.072 1.00 95.69 387 TRP A CA 1
ATOM 3015 C C . TRP A 1 387 ? -21.321 -11.586 35.324 1.00 95.69 387 TRP A C 1
ATOM 3017 O O . TRP A 1 387 ? -21.973 -12.492 35.843 1.00 95.69 387 TRP A O 1
ATOM 3027 N N . LEU A 1 388 ? -20.020 -11.730 35.054 1.00 95.00 388 LEU A N 1
ATOM 3028 C CA . LEU A 1 388 ? -19.262 -12.952 35.354 1.00 95.00 388 LEU A CA 1
ATOM 3029 C C . LEU A 1 388 ? -19.330 -13.343 36.831 1.00 95.00 388 LEU A C 1
ATOM 3031 O O . LEU A 1 388 ? -19.646 -14.489 37.145 1.00 95.00 388 LEU A O 1
ATOM 3035 N N . GLN A 1 389 ? -19.142 -12.383 37.734 1.00 94.19 389 GLN A N 1
ATOM 3036 C CA . GLN A 1 389 ? -19.271 -12.606 39.181 1.00 94.19 389 GLN A CA 1
ATOM 3037 C C . GLN A 1 389 ? -20.681 -13.045 39.604 1.00 94.19 389 GLN A C 1
ATOM 3039 O O . GLN A 1 389 ? -20.846 -13.666 40.649 1.00 94.19 389 GLN A O 1
ATOM 3044 N N . ASN A 1 390 ? -21.696 -12.733 38.795 1.00 94.56 390 ASN A N 1
ATOM 3045 C CA . ASN A 1 390 ? -23.096 -13.065 39.040 1.00 94.56 390 ASN A CA 1
ATOM 3046 C C . ASN A 1 390 ? -23.609 -14.197 38.126 1.00 94.56 390 ASN A C 1
ATOM 3048 O O . ASN A 1 390 ? -24.813 -14.310 37.898 1.00 94.56 390 ASN A O 1
ATOM 3052 N N . GLY A 1 391 ? -22.713 -15.048 37.611 1.00 91.69 391 GLY A N 1
ATOM 3053 C CA . GLY A 1 391 ? -23.086 -16.277 36.904 1.00 91.69 391 GLY A CA 1
ATOM 3054 C C . GLY A 1 391 ? -23.268 -16.137 35.392 1.00 91.69 391 GLY A C 1
ATOM 3055 O O . GLY A 1 391 ? -24.069 -16.870 34.809 1.00 91.69 391 GLY A O 1
ATOM 3056 N N . LEU A 1 392 ? -22.546 -15.219 34.735 1.00 93.62 392 LEU A N 1
ATOM 3057 C CA . LEU A 1 392 ? -22.458 -15.200 33.271 1.00 93.62 392 LEU A CA 1
ATOM 3058 C C . LEU A 1 392 ? -21.997 -16.568 32.747 1.00 93.62 392 LEU A C 1
ATOM 3060 O O . LEU A 1 392 ? -20.940 -17.075 33.114 1.00 93.62 392 LEU A O 1
ATOM 3064 N N . SER A 1 393 ? -22.780 -17.123 31.830 1.00 94.69 393 SER A N 1
ATOM 3065 C CA . SER A 1 393 ? -22.440 -18.308 31.044 1.00 94.69 393 SER A CA 1
ATOM 3066 C C . SER A 1 393 ? -22.413 -17.964 29.557 1.00 94.69 393 SER A C 1
ATOM 3068 O O . SER A 1 393 ? -23.060 -17.004 29.122 1.00 94.69 393 SER A O 1
ATOM 3070 N N . LEU A 1 394 ? -21.738 -18.792 28.755 1.00 94.25 394 LEU A N 1
ATOM 3071 C CA . LEU A 1 394 ? -21.749 -18.651 27.298 1.00 94.25 394 LEU A CA 1
ATOM 3072 C C . LEU A 1 394 ? -23.186 -18.661 26.748 1.00 94.25 394 LEU A C 1
ATOM 3074 O O . LEU A 1 394 ? -23.540 -17.819 25.934 1.00 94.25 394 LEU A O 1
ATOM 3078 N N . GLN A 1 395 ? -24.061 -19.532 27.261 1.00 94.69 395 GLN A N 1
ATOM 3079 C CA . GLN A 1 395 ? -25.458 -19.594 26.823 1.00 94.69 395 GLN A CA 1
ATOM 3080 C C . GLN A 1 395 ? -26.225 -18.294 27.111 1.00 94.69 395 GLN A C 1
ATOM 3082 O O . GLN A 1 395 ? -26.967 -17.808 26.256 1.00 94.69 395 GLN A O 1
ATOM 3087 N N . SER A 1 396 ? -26.055 -17.713 28.304 1.00 95.50 396 SER A N 1
ATOM 3088 C CA . SER A 1 396 ? -26.694 -16.435 28.639 1.00 95.50 396 SER A CA 1
ATOM 3089 C C . SER A 1 396 ? -26.126 -15.269 27.831 1.00 95.50 396 SER A C 1
ATOM 3091 O O . SER A 1 396 ? -26.884 -14.371 27.465 1.00 95.50 396 SER A O 1
ATOM 3093 N N . LEU A 1 397 ? -24.826 -15.306 27.515 1.00 96.00 397 LEU A N 1
ATOM 3094 C CA . LEU A 1 397 ? -24.176 -14.319 26.659 1.00 96.00 397 LEU A CA 1
ATOM 3095 C C . LEU A 1 397 ? -24.756 -14.366 25.244 1.00 96.00 397 LEU A C 1
ATOM 3097 O O . LEU A 1 397 ? -25.251 -13.354 24.764 1.00 96.00 397 LEU A O 1
ATOM 3101 N N . GLU A 1 398 ? -24.770 -15.541 24.610 1.00 94.69 398 GLU A N 1
ATOM 3102 C CA . GLU A 1 398 ? -25.311 -15.727 23.255 1.00 94.69 398 GLU A CA 1
ATOM 3103 C C . GLU A 1 398 ? -26.779 -15.313 23.164 1.00 94.69 398 GLU A C 1
ATOM 3105 O O . GLU A 1 398 ? -27.189 -14.629 22.225 1.00 94.69 398 GLU A O 1
ATOM 3110 N N . LYS A 1 399 ? -27.577 -15.664 24.180 1.00 95.00 399 LYS A N 1
ATOM 3111 C CA . LYS A 1 399 ? -28.972 -15.228 24.260 1.00 95.00 399 LYS A CA 1
ATOM 3112 C C . LYS A 1 399 ? -29.080 -13.702 24.287 1.00 95.00 399 LYS A C 1
ATOM 3114 O O . LYS A 1 399 ? -29.945 -13.153 23.610 1.00 95.00 399 LYS A O 1
ATOM 3119 N N . HIS A 1 400 ? -28.219 -13.010 25.030 1.00 95.25 400 HIS A N 1
ATOM 3120 C CA . HIS A 1 400 ? -28.221 -11.544 25.080 1.00 95.25 400 HIS A CA 1
ATOM 3121 C C . HIS A 1 400 ? -27.727 -10.917 23.770 1.00 95.25 400 HIS A C 1
ATOM 3123 O O . HIS A 1 400 ? -28.358 -9.992 23.261 1.00 95.25 400 HIS A O 1
ATOM 3129 N N . LEU A 1 401 ? -26.664 -11.466 23.172 1.00 94.94 401 LEU A N 1
ATOM 3130 C CA . LEU A 1 401 ? -26.134 -11.024 21.876 1.00 94.94 401 LEU A CA 1
ATOM 3131 C C . LEU A 1 401 ? -27.142 -11.209 20.735 1.00 94.94 401 LEU A C 1
ATOM 3133 O O . LEU A 1 401 ? -27.169 -10.393 19.820 1.00 94.94 401 LEU A O 1
ATOM 3137 N N . SER A 1 402 ? -28.025 -12.211 20.809 1.00 93.25 402 SER A N 1
ATOM 3138 C CA . SER A 1 402 ? -29.104 -12.395 19.824 1.00 93.25 402 SER A CA 1
ATOM 3139 C C . SER A 1 402 ? -30.100 -11.227 19.772 1.00 93.25 402 SER A C 1
ATOM 3141 O O . SER A 1 402 ? -30.784 -11.044 18.767 1.00 93.25 402 SER A O 1
ATOM 3143 N N . GLY A 1 403 ? -30.167 -10.416 20.834 1.00 93.19 403 GLY A N 1
ATOM 3144 C CA . GLY A 1 403 ? -30.956 -9.185 20.879 1.00 93.19 403 GLY A CA 1
ATOM 3145 C C . GLY A 1 403 ? -30.257 -7.969 20.263 1.00 93.19 403 GLY A C 1
ATOM 3146 O O . GLY A 1 403 ? -30.859 -6.895 20.218 1.00 93.19 403 GLY A O 1
ATOM 3147 N N . ALA A 1 404 ? -29.003 -8.104 19.820 1.00 96.06 404 ALA A N 1
ATOM 3148 C CA . ALA A 1 404 ? -28.267 -7.026 19.176 1.00 96.06 404 ALA A CA 1
ATOM 3149 C C . ALA A 1 404 ? -28.861 -6.691 17.806 1.00 96.06 404 ALA A C 1
ATOM 3151 O O . ALA A 1 404 ? -29.327 -7.566 17.073 1.00 96.06 404 ALA A O 1
ATOM 3152 N N . LYS A 1 405 ? -28.819 -5.408 17.448 1.00 95.56 405 LYS A N 1
ATOM 3153 C CA . LYS A 1 405 ? -29.304 -4.917 16.155 1.00 95.56 405 LYS A CA 1
ATOM 3154 C C . LYS A 1 405 ? -28.172 -4.253 15.376 1.00 95.56 405 LYS A C 1
ATOM 3156 O O . LYS A 1 405 ? -27.338 -3.597 16.004 1.00 95.56 405 LYS A O 1
ATOM 3161 N N . PRO A 1 406 ? -28.152 -4.369 14.038 1.00 95.00 406 PRO A N 1
ATOM 3162 C CA . PRO A 1 406 ? -27.244 -3.584 13.215 1.00 95.00 406 PRO A CA 1
ATOM 3163 C C . PRO A 1 406 ? -27.419 -2.091 13.497 1.00 95.00 406 PRO A C 1
ATOM 3165 O O . PRO A 1 406 ? -28.541 -1.609 13.669 1.00 95.00 406 PRO A O 1
ATOM 3168 N N . TRP A 1 407 ? -26.315 -1.352 13.512 1.00 94.38 407 TRP A N 1
ATOM 3169 C CA . TRP A 1 407 ? -26.329 0.097 13.678 1.00 94.38 407 TRP A CA 1
ATOM 3170 C C . TRP A 1 407 ? -27.227 0.786 12.645 1.00 94.38 407 TRP A C 1
ATOM 3172 O O . TRP A 1 407 ? -28.024 1.652 13.002 1.00 94.38 407 TRP A O 1
ATOM 3182 N N . LEU A 1 408 ? -27.180 0.334 11.391 1.00 93.56 408 LEU A N 1
ATOM 3183 C CA . LEU A 1 408 ? -28.032 0.853 10.325 1.00 93.56 408 LEU A CA 1
ATOM 3184 C C . LEU A 1 408 ? -29.532 0.686 10.625 1.00 93.56 408 LEU A C 1
ATOM 3186 O O . LEU A 1 408 ? -30.310 1.605 10.385 1.00 93.56 408 LEU A O 1
ATOM 3190 N N . ASP A 1 409 ? -29.949 -0.440 11.211 1.00 93.31 409 ASP A N 1
ATOM 3191 C CA . ASP A 1 409 ? -31.348 -0.655 11.610 1.00 93.31 409 ASP A CA 1
ATOM 3192 C C . ASP A 1 409 ? -31.770 0.343 12.695 1.00 93.31 409 ASP A C 1
ATOM 3194 O O . ASP A 1 409 ? -32.882 0.875 12.657 1.00 93.31 409 ASP A O 1
ATOM 3198 N N . ILE A 1 410 ? -30.876 0.606 13.653 1.00 91.50 410 ILE A N 1
ATOM 3199 C CA . ILE A 1 410 ? -31.103 1.564 14.740 1.00 91.50 410 ILE A CA 1
ATOM 3200 C C . ILE A 1 410 ? -31.218 2.985 14.185 1.00 91.50 410 ILE A C 1
ATOM 3202 O O . ILE A 1 410 ? -32.149 3.694 14.564 1.00 91.50 410 ILE A O 1
ATOM 3206 N N . LEU A 1 411 ? -30.327 3.382 13.271 1.00 90.75 411 LEU A N 1
ATOM 3207 C CA . LEU A 1 411 ? -30.384 4.682 12.598 1.00 90.75 411 LEU A CA 1
ATOM 3208 C C . LEU A 1 411 ? -31.707 4.872 11.855 1.00 90.75 411 LEU A C 1
ATOM 3210 O O . LEU A 1 411 ? -32.373 5.893 12.033 1.00 90.75 411 LEU A O 1
ATOM 3214 N N . ILE A 1 412 ? -32.129 3.875 11.075 1.00 91.62 412 ILE A N 1
ATOM 3215 C CA . ILE A 1 412 ? -33.396 3.923 10.335 1.00 91.62 412 ILE A CA 1
ATOM 3216 C C . ILE A 1 412 ? -34.579 4.053 11.301 1.00 91.62 412 ILE A C 1
ATOM 3218 O O . ILE A 1 412 ? -35.472 4.867 11.079 1.00 91.62 412 ILE A O 1
ATOM 3222 N N . ASP A 1 413 ? -34.604 3.280 12.388 1.00 90.44 413 ASP A N 1
ATOM 3223 C CA . ASP A 1 413 ? -35.699 3.338 13.360 1.00 90.44 413 ASP A CA 1
ATOM 3224 C C . ASP A 1 413 ? -35.755 4.693 14.091 1.00 90.44 413 ASP A C 1
ATOM 3226 O O . ASP A 1 413 ? -36.845 5.235 14.286 1.00 90.44 413 ASP A O 1
ATOM 3230 N N . GLN A 1 414 ? -34.601 5.264 14.456 1.00 87.81 414 GLN A N 1
ATOM 3231 C CA . GLN A 1 414 ? -34.508 6.557 15.147 1.00 87.81 414 GLN A CA 1
ATOM 3232 C C . GLN A 1 414 ? -34.868 7.742 14.245 1.00 87.81 414 GLN A C 1
ATOM 3234 O O . GLN A 1 414 ? -35.469 8.705 14.721 1.00 87.81 414 GLN A O 1
ATOM 3239 N N . SER A 1 415 ? -34.577 7.651 12.946 1.00 88.56 415 SER A N 1
ATOM 3240 C CA . SER A 1 415 ? -34.803 8.744 11.991 1.00 88.56 415 SER A CA 1
ATOM 3241 C C . SER A 1 415 ? -36.278 9.133 11.845 1.00 88.56 415 SER A C 1
ATOM 3243 O O . SER A 1 415 ? -36.599 10.267 11.518 1.00 88.56 415 SER A O 1
ATOM 3245 N N . ARG A 1 416 ? -37.211 8.225 12.155 1.00 85.38 416 ARG A N 1
ATOM 3246 C CA . ARG A 1 416 ? -38.660 8.417 11.941 1.00 85.38 416 ARG A CA 1
ATOM 3247 C C . ARG A 1 416 ? -39.287 9.541 12.771 1.00 85.38 416 ARG A C 1
ATOM 3249 O O . ARG A 1 416 ? -40.404 9.947 12.474 1.00 85.38 416 ARG A O 1
ATOM 3256 N N . SER A 1 417 ? -38.625 9.966 13.847 1.00 83.50 417 SER A N 1
ATOM 3257 C CA . SER A 1 417 ? -39.151 10.954 14.806 1.00 83.50 417 SER A CA 1
ATOM 3258 C C . SER A 1 417 ? -38.305 12.229 14.881 1.00 83.50 417 SER A C 1
ATOM 3260 O O . SER A 1 417 ? -38.452 12.995 15.832 1.00 83.50 417 SER A O 1
ATOM 3262 N N . LEU A 1 418 ? -37.395 12.431 13.924 1.00 87.19 418 LEU A N 1
ATOM 3263 C CA . LEU A 1 418 ? -36.498 13.586 13.881 1.00 87.19 418 LEU A CA 1
ATOM 3264 C C . LEU A 1 418 ? -37.180 14.816 13.266 1.00 87.19 418 LEU A C 1
ATOM 3266 O O . LEU A 1 418 ? -38.147 14.696 12.510 1.00 87.19 418 LEU A O 1
ATOM 3270 N N . SER A 1 419 ? -36.673 16.009 13.588 1.00 87.81 419 SER A N 1
ATOM 3271 C CA . SER A 1 419 ? -37.067 17.232 12.877 1.00 87.81 419 SER A CA 1
ATOM 3272 C C . SER A 1 419 ? -36.610 17.184 11.408 1.00 87.81 419 SER A C 1
ATOM 3274 O O . SER A 1 419 ? -35.706 16.415 11.090 1.00 87.81 419 SER A O 1
ATOM 3276 N N . PRO A 1 420 ? -37.173 17.997 10.491 1.00 84.69 420 PRO A N 1
ATOM 3277 C CA . PRO A 1 420 ? -36.807 17.938 9.071 1.00 84.69 420 PRO A CA 1
ATOM 3278 C C . PRO A 1 420 ? -35.303 18.080 8.789 1.00 84.69 420 PRO A C 1
ATOM 3280 O O . PRO A 1 420 ? -34.784 17.375 7.934 1.00 84.69 420 PRO A O 1
ATOM 3283 N N . LEU A 1 421 ? -34.603 18.948 9.530 1.00 79.62 421 LEU A N 1
ATOM 3284 C CA . LEU A 1 421 ? -33.157 19.145 9.377 1.00 79.62 421 LEU A CA 1
ATOM 3285 C C . LEU A 1 421 ? -32.362 17.931 9.881 1.00 79.62 421 LEU A C 1
ATOM 3287 O O . LEU A 1 421 ? -31.494 17.420 9.186 1.00 79.62 421 LEU A O 1
ATOM 3291 N N . GLU A 1 422 ? -32.696 17.434 11.073 1.00 81.19 422 GLU A N 1
ATOM 3292 C CA . GLU A 1 422 ? -32.047 16.252 11.657 1.00 81.19 422 GLU A CA 1
ATOM 3293 C C . GLU A 1 422 ? -32.341 14.979 10.849 1.00 81.19 422 GLU A C 1
ATOM 3295 O O . GLU A 1 422 ? -31.523 14.062 10.802 1.00 81.19 422 GLU A O 1
ATOM 3300 N N . PHE A 1 423 ? -33.514 14.913 10.216 1.00 86.50 423 PHE A N 1
ATOM 3301 C CA . PHE A 1 423 ? -33.885 13.833 9.315 1.00 86.50 423 PHE A CA 1
ATOM 3302 C C . PHE A 1 423 ? -33.012 13.841 8.062 1.00 86.50 423 PHE A C 1
ATOM 3304 O O . PHE A 1 423 ? -32.490 12.792 7.705 1.00 86.50 423 PHE A O 1
ATOM 3311 N N . ASP A 1 424 ? -32.796 15.002 7.442 1.00 83.19 424 ASP A N 1
ATOM 3312 C CA . ASP A 1 424 ? -31.911 15.141 6.280 1.00 83.19 424 ASP A CA 1
ATOM 3313 C C . ASP A 1 424 ? -30.456 14.751 6.607 1.00 83.19 424 ASP A C 1
ATOM 3315 O O . ASP A 1 424 ? -29.836 13.960 5.895 1.00 83.19 424 ASP A O 1
ATOM 3319 N N . GLU A 1 425 ? -29.931 15.188 7.757 1.00 81.69 425 GLU A N 1
ATOM 3320 C CA . GLU A 1 425 ? -28.616 14.751 8.252 1.00 81.69 425 GLU A CA 1
ATOM 3321 C C . GLU A 1 425 ? -28.547 13.229 8.457 1.00 81.69 425 GLU A C 1
ATOM 3323 O O . GLU A 1 425 ? -27.561 12.580 8.091 1.00 81.69 425 GLU A O 1
ATOM 3328 N N . ALA A 1 426 ? -29.597 12.637 9.034 1.00 84.38 426 ALA A N 1
ATOM 3329 C CA . ALA A 1 426 ? -29.673 11.197 9.243 1.00 84.38 426 ALA A CA 1
ATOM 3330 C C . ALA A 1 426 ? -29.770 10.425 7.918 1.00 84.38 426 ALA A C 1
ATOM 3332 O O . ALA A 1 426 ? -29.197 9.342 7.805 1.00 84.38 426 ALA A O 1
ATOM 3333 N N . LEU A 1 427 ? -30.450 10.976 6.911 1.00 87.50 427 LEU A N 1
ATOM 3334 C CA . LEU A 1 427 ? -30.547 10.381 5.582 1.00 87.50 427 LEU A CA 1
ATOM 3335 C C . LEU A 1 427 ? -29.225 10.376 4.836 1.00 87.50 427 LEU A C 1
ATOM 3337 O O . LEU A 1 427 ? -28.896 9.345 4.257 1.00 87.50 427 LEU A O 1
ATOM 3341 N N . ASN A 1 428 ? -28.459 11.465 4.894 1.00 84.69 428 ASN A N 1
ATOM 3342 C CA . ASN A 1 428 ? -27.105 11.502 4.344 1.00 84.69 428 ASN A CA 1
ATOM 3343 C C . ASN A 1 428 ? -26.227 10.429 5.006 1.00 84.69 428 ASN A C 1
ATOM 3345 O O . ASN A 1 428 ? -25.614 9.603 4.333 1.00 84.69 428 ASN A O 1
ATOM 3349 N N . LEU A 1 429 ? -26.260 10.327 6.340 1.00 84.38 429 LEU A N 1
ATOM 3350 C CA . LEU A 1 429 ? -25.514 9.284 7.049 1.00 84.38 429 LEU A CA 1
ATOM 3351 C C . LEU A 1 429 ? -25.947 7.862 6.645 1.00 84.38 429 LEU A C 1
ATOM 3353 O O . LEU A 1 429 ? -25.106 6.982 6.457 1.00 84.38 429 LEU A O 1
ATOM 3357 N N . ILE A 1 430 ? -27.255 7.624 6.502 1.00 90.06 430 ILE A N 1
ATOM 3358 C CA . ILE A 1 430 ? -27.794 6.344 6.025 1.00 90.06 430 ILE A CA 1
ATOM 3359 C C . ILE A 1 430 ? -27.327 6.073 4.591 1.00 90.06 430 ILE A C 1
ATOM 3361 O O . ILE A 1 430 ? -26.886 4.961 4.319 1.00 90.06 430 ILE A O 1
ATOM 3365 N N . ALA A 1 431 ? -27.391 7.055 3.692 1.00 88.00 431 ALA A N 1
ATOM 3366 C CA . ALA A 1 431 ? -26.969 6.920 2.302 1.00 88.00 431 ALA A CA 1
ATOM 3367 C C . ALA A 1 431 ? -25.478 6.571 2.190 1.00 88.00 431 ALA A C 1
ATOM 3369 O O . ALA A 1 431 ? -25.153 5.587 1.528 1.00 88.00 431 ALA A O 1
ATOM 3370 N N . GLY A 1 432 ? -24.597 7.269 2.916 1.00 85.12 432 GLY A N 1
ATOM 3371 C CA . GLY A 1 432 ? -23.169 6.937 2.969 1.00 85.12 432 GLY A CA 1
ATOM 3372 C C . GLY A 1 432 ? -22.920 5.503 3.448 1.00 85.12 432 GLY A C 1
ATOM 3373 O O . GLY A 1 432 ? -22.210 4.735 2.804 1.00 85.12 432 GLY A O 1
ATOM 3374 N N . HIS A 1 433 ? -23.602 5.080 4.516 1.00 86.62 433 HIS A N 1
ATOM 3375 C CA . HIS A 1 433 ? -23.527 3.699 4.991 1.00 86.62 433 HIS A CA 1
ATOM 3376 C C . HIS A 1 433 ? -24.051 2.668 3.983 1.00 86.62 433 HIS A C 1
ATOM 3378 O O . HIS A 1 433 ? -23.545 1.550 3.963 1.00 86.62 433 HIS A O 1
ATOM 3384 N N . LEU A 1 434 ? -25.059 2.996 3.168 1.00 88.69 434 LEU A N 1
ATOM 3385 C CA . LEU A 1 434 ? -25.560 2.104 2.119 1.00 88.69 434 LEU A CA 1
ATOM 3386 C C . LEU A 1 434 ? -24.554 1.946 0.975 1.00 88.69 434 LEU A C 1
ATOM 3388 O O . LEU A 1 434 ? -24.451 0.842 0.435 1.00 88.69 434 LEU A O 1
ATOM 3392 N N . SER A 1 435 ? -23.830 3.009 0.618 1.00 83.88 435 SER A N 1
ATOM 3393 C CA . SER A 1 435 ? -22.811 2.981 -0.439 1.00 83.88 435 SER A CA 1
ATOM 3394 C C . SER A 1 435 ? -21.642 2.055 -0.086 1.00 83.88 435 SER A C 1
ATOM 3396 O O . SER A 1 435 ? -21.178 1.315 -0.945 1.00 83.88 435 SER A O 1
ATOM 3398 N N . GLU A 1 436 ? -21.265 1.954 1.191 1.00 83.00 436 GLU A N 1
ATOM 3399 C CA . GLU A 1 436 ? -20.220 1.022 1.655 1.00 83.00 436 GLU A CA 1
ATOM 3400 C C . GLU A 1 436 ? -20.667 -0.462 1.669 1.00 83.00 436 GLU A C 1
ATOM 3402 O O . GLU A 1 436 ? -19.849 -1.373 1.824 1.00 83.00 436 GLU A O 1
ATOM 3407 N N . LEU A 1 437 ? -21.973 -0.755 1.549 1.00 83.88 437 LEU A N 1
ATOM 3408 C CA . LEU A 1 437 ? -22.475 -2.132 1.627 1.00 83.88 437 LEU A CA 1
ATOM 3409 C C . LEU A 1 437 ? -22.273 -2.903 0.313 1.00 83.88 437 LEU A C 1
ATOM 3411 O O . LEU A 1 437 ? -22.497 -2.345 -0.765 1.00 83.88 437 LEU A O 1
ATOM 3415 N N . PRO A 1 438 ? -22.019 -4.227 0.382 1.00 83.50 438 PRO A N 1
ATOM 3416 C CA . PRO A 1 438 ? -22.082 -5.106 -0.784 1.00 83.50 438 PRO A CA 1
ATOM 3417 C C . PRO A 1 438 ? -23.450 -5.048 -1.479 1.00 83.50 438 PRO A C 1
ATOM 3419 O O . PRO A 1 438 ? -24.482 -5.009 -0.802 1.00 83.50 438 PRO A O 1
ATOM 3422 N N . ASP A 1 439 ? -23.476 -5.149 -2.810 1.00 81.75 439 ASP A N 1
ATOM 3423 C CA . ASP A 1 439 ? -24.664 -4.942 -3.662 1.00 81.75 439 ASP A CA 1
ATOM 3424 C C . ASP A 1 439 ? -25.933 -5.668 -3.196 1.00 81.75 439 ASP A C 1
ATOM 3426 O O . ASP A 1 439 ? -27.035 -5.105 -3.188 1.00 81.75 439 ASP A O 1
ATOM 3430 N N . ALA A 1 440 ? -25.786 -6.926 -2.771 1.00 84.94 440 ALA A N 1
ATOM 3431 C CA . ALA A 1 440 ? -26.901 -7.740 -2.297 1.00 84.94 440 ALA A CA 1
ATOM 3432 C C . ALA A 1 440 ? -27.526 -7.177 -1.005 1.00 84.94 440 ALA A C 1
ATOM 3434 O O . ALA A 1 440 ? -28.753 -7.125 -0.871 1.00 84.94 440 ALA A O 1
ATOM 3435 N N . LEU A 1 441 ? -26.694 -6.729 -0.058 1.00 86.31 441 LEU A N 1
ATOM 3436 C CA . LEU A 1 441 ? -27.154 -6.114 1.189 1.00 86.31 441 LEU A CA 1
ATOM 3437 C C . LEU A 1 441 ? -27.677 -4.702 0.938 1.00 86.31 441 LEU A C 1
ATOM 3439 O O . LEU A 1 441 ? -28.760 -4.370 1.421 1.00 86.31 441 LEU A O 1
ATOM 3443 N N . ARG A 1 442 ? -26.971 -3.918 0.118 1.00 91.00 442 ARG A N 1
ATOM 3444 C CA . ARG A 1 442 ? -27.369 -2.576 -0.317 1.00 91.00 442 ARG A CA 1
ATOM 3445 C C . ARG A 1 442 ? -28.787 -2.576 -0.887 1.00 91.00 442 ARG A C 1
ATOM 3447 O O . ARG A 1 442 ? -29.651 -1.850 -0.404 1.00 91.00 442 ARG A O 1
ATOM 3454 N N . SER A 1 443 ? -29.077 -3.474 -1.828 1.00 87.00 443 SER A N 1
ATOM 3455 C CA . SER A 1 443 ? -30.403 -3.601 -2.458 1.00 87.00 443 SER A CA 1
ATOM 3456 C C . SER A 1 443 ? -31.519 -3.933 -1.459 1.00 87.00 443 SER A C 1
ATOM 3458 O O . SER A 1 443 ? -32.626 -3.382 -1.524 1.00 87.00 443 SER A O 1
ATOM 3460 N N . ARG A 1 444 ? -31.233 -4.824 -0.501 1.00 90.19 444 ARG A N 1
ATOM 3461 C CA . ARG A 1 444 ? -32.175 -5.187 0.564 1.00 90.19 444 ARG A CA 1
ATOM 3462 C C . ARG A 1 444 ? -32.450 -4.000 1.484 1.00 90.19 444 ARG A C 1
ATOM 3464 O O . ARG A 1 444 ? -33.610 -3.742 1.802 1.00 90.19 444 ARG A O 1
ATOM 3471 N N . TYR A 1 445 ? -31.409 -3.280 1.891 1.00 92.12 445 TYR A N 1
ATOM 3472 C CA . TYR A 1 445 ? -31.530 -2.143 2.794 1.00 92.12 445 TYR A CA 1
ATOM 3473 C C . TYR A 1 445 ? -32.191 -0.925 2.145 1.00 92.12 445 TYR A C 1
ATOM 3475 O O . TYR A 1 445 ? -33.042 -0.316 2.787 1.00 92.12 445 TYR A O 1
ATOM 3483 N N . ILE A 1 446 ? -31.937 -0.647 0.862 1.00 90.44 446 ILE A N 1
ATOM 3484 C CA . ILE A 1 446 ? -32.674 0.370 0.088 1.00 90.44 446 ILE A CA 1
ATOM 3485 C C . ILE A 1 446 ? -34.187 0.133 0.191 1.00 90.44 446 ILE A C 1
ATOM 3487 O O . ILE A 1 446 ? -34.947 1.052 0.484 1.00 90.44 446 ILE A O 1
ATOM 3491 N N . SER A 1 447 ? -34.628 -1.120 0.039 1.00 90.00 447 SER A N 1
ATOM 3492 C CA . SER A 1 447 ? -36.051 -1.474 0.145 1.00 90.00 447 SER A CA 1
ATOM 3493 C C . SER A 1 447 ? -36.618 -1.298 1.564 1.00 90.00 447 SER A C 1
ATOM 3495 O O . SER A 1 447 ? -37.818 -1.073 1.729 1.00 90.00 447 SER A O 1
ATOM 3497 N N . ILE A 1 448 ? -35.787 -1.438 2.602 1.00 91.25 448 ILE A N 1
ATOM 3498 C CA . ILE A 1 448 ? -36.183 -1.222 4.002 1.00 91.25 448 ILE A CA 1
ATOM 3499 C C . ILE A 1 448 ? -36.318 0.276 4.284 1.00 91.25 448 ILE A C 1
ATOM 3501 O O . ILE A 1 448 ? -37.320 0.687 4.871 1.00 91.25 448 ILE A O 1
ATOM 3505 N N . VAL A 1 449 ? -35.339 1.072 3.851 1.00 91.94 449 VAL A N 1
ATOM 3506 C CA . VAL A 1 449 ? -35.316 2.533 4.008 1.00 91.94 449 VAL A CA 1
ATOM 3507 C C . VAL A 1 449 ? -36.512 3.160 3.299 1.00 91.94 449 VAL A C 1
ATOM 3509 O O . VAL A 1 449 ? -37.268 3.893 3.932 1.00 91.94 449 VAL A O 1
ATOM 3512 N N . GLU A 1 450 ? -36.759 2.774 2.044 1.00 90.81 450 GLU A N 1
ATOM 3513 C CA . GLU A 1 450 ? -37.915 3.205 1.247 1.00 90.81 450 GLU A CA 1
ATOM 3514 C C . GLU A 1 450 ? -39.232 3.017 2.018 1.00 90.81 450 GLU A C 1
ATOM 3516 O O . GLU A 1 450 ? -40.010 3.955 2.187 1.00 90.81 450 GLU A O 1
ATOM 3521 N N . LYS A 1 451 ? -39.452 1.820 2.579 1.00 89.94 451 LYS A N 1
ATOM 3522 C CA . LYS A 1 451 ? -40.682 1.493 3.318 1.00 89.94 451 LYS A CA 1
ATOM 3523 C C . LYS A 1 451 ? -40.786 2.180 4.677 1.00 89.94 451 LYS A C 1
ATOM 3525 O O . LYS A 1 451 ? -41.884 2.547 5.088 1.00 89.94 451 LYS A O 1
ATOM 3530 N N . LYS A 1 452 ? -39.687 2.274 5.431 1.00 91.38 452 LYS A N 1
ATOM 3531 C CA . LYS A 1 452 ? -39.719 2.773 6.816 1.00 91.38 452 LYS A CA 1
ATOM 3532 C C . LYS A 1 452 ? -39.697 4.294 6.905 1.00 91.38 452 LYS A C 1
ATOM 3534 O O . LYS A 1 452 ? -40.328 4.822 7.827 1.00 91.38 452 LYS A O 1
ATOM 3539 N N . LEU A 1 453 ? -38.972 4.950 5.997 1.00 89.06 453 LEU A N 1
ATOM 3540 C CA . LEU A 1 453 ? -38.744 6.398 5.984 1.00 89.06 453 LEU A CA 1
ATOM 3541 C C . LEU A 1 453 ? -39.585 7.136 4.933 1.00 89.06 453 LEU A C 1
ATOM 3543 O O . LEU A 1 453 ? -39.613 8.358 4.958 1.00 89.06 453 LEU A O 1
ATOM 3547 N N . ASN A 1 454 ? -40.308 6.412 4.067 1.00 87.69 454 ASN A N 1
ATOM 3548 C CA . ASN A 1 454 ? -41.183 6.977 3.035 1.00 87.69 454 ASN A CA 1
ATOM 3549 C C . ASN A 1 454 ? -40.435 7.887 2.037 1.00 87.69 454 ASN A C 1
ATOM 3551 O O . ASN A 1 454 ? -40.873 8.996 1.741 1.00 87.69 454 ASN A O 1
ATOM 3555 N N . ILE A 1 455 ? -39.296 7.401 1.535 1.00 86.62 455 ILE A N 1
ATOM 3556 C CA . ILE A 1 455 ? -38.426 8.095 0.570 1.00 86.62 455 ILE A CA 1
ATOM 3557 C C . ILE A 1 455 ? -38.351 7.279 -0.708 1.00 86.62 455 ILE A C 1
ATOM 3559 O O . ILE A 1 455 ? -38.327 6.047 -0.659 1.00 86.62 455 ILE A O 1
ATOM 3563 N N . THR A 1 456 ? -38.304 7.949 -1.857 1.00 85.94 456 THR A N 1
ATOM 3564 C CA . THR A 1 456 ? -38.232 7.246 -3.135 1.00 85.94 456 THR A CA 1
ATOM 3565 C C . THR A 1 456 ? -36.843 6.648 -3.360 1.00 85.94 456 THR A C 1
ATOM 3567 O O . THR A 1 456 ? -35.820 7.200 -2.953 1.00 85.94 456 THR A O 1
ATOM 3570 N N . ARG A 1 457 ? -36.770 5.521 -4.081 1.00 82.12 457 ARG A N 1
ATOM 3571 C CA . ARG A 1 457 ? -35.474 4.952 -4.502 1.00 82.12 457 ARG A CA 1
ATOM 3572 C C . ARG A 1 457 ? -34.631 5.920 -5.317 1.00 82.12 457 ARG A C 1
ATOM 3574 O O . ARG A 1 457 ? -33.417 5.764 -5.342 1.00 82.12 457 ARG A O 1
ATOM 3581 N N . ARG A 1 458 ? -35.272 6.845 -6.034 1.00 76.56 458 ARG A N 1
ATOM 3582 C CA . ARG A 1 458 ? -34.579 7.842 -6.841 1.00 76.56 458 ARG A CA 1
ATOM 3583 C C . ARG A 1 458 ? -33.837 8.816 -5.936 1.00 76.56 458 ARG A C 1
ATOM 3585 O O . ARG A 1 458 ? -32.632 8.924 -6.091 1.00 76.56 458 ARG A O 1
ATOM 3592 N N . ASP A 1 459 ? -34.524 9.417 -4.969 1.00 78.12 459 ASP A N 1
ATOM 3593 C CA . ASP A 1 459 ? -33.918 10.388 -4.049 1.00 78.12 459 ASP A CA 1
ATOM 3594 C C . ASP A 1 459 ? -32.814 9.725 -3.217 1.00 78.12 459 ASP A C 1
ATOM 3596 O O . ASP A 1 459 ? -31.722 10.264 -3.078 1.00 78.12 459 ASP A O 1
ATOM 3600 N N . LEU A 1 460 ? -33.050 8.494 -2.744 1.00 81.25 460 LEU A N 1
ATOM 3601 C CA . LEU A 1 460 ? -32.032 7.738 -2.015 1.00 81.25 460 LEU A CA 1
ATOM 3602 C C . LEU A 1 460 ? -30.820 7.403 -2.897 1.00 81.25 460 LEU A C 1
ATOM 3604 O O . LEU A 1 460 ? -29.700 7.449 -2.411 1.00 81.25 460 LEU A O 1
ATOM 3608 N N . ARG A 1 461 ? -31.018 7.093 -4.186 1.00 78.12 461 ARG A N 1
ATOM 3609 C CA . ARG A 1 461 ? -29.910 6.909 -5.136 1.00 78.12 461 ARG A CA 1
ATOM 3610 C C . ARG A 1 461 ? -29.199 8.213 -5.457 1.00 78.12 461 ARG A C 1
ATOM 3612 O O . ARG A 1 461 ? -27.997 8.172 -5.629 1.00 78.12 461 ARG A O 1
ATOM 3619 N N . GLU A 1 462 ? -29.898 9.339 -5.542 1.00 76.38 462 GLU A N 1
ATOM 3620 C CA . GLU A 1 462 ? -29.269 10.648 -5.748 1.00 76.38 462 GLU A CA 1
ATOM 3621 C C . GLU A 1 462 ? -28.384 11.012 -4.546 1.00 76.38 462 GLU A C 1
ATOM 3623 O O . GLU A 1 462 ? -27.232 11.376 -4.751 1.00 76.38 462 GLU A O 1
ATOM 3628 N N . LEU A 1 463 ? -28.851 10.793 -3.311 1.00 78.25 463 LEU A N 1
ATOM 3629 C CA . LEU A 1 463 ? -28.033 10.938 -2.098 1.00 78.25 463 LEU A CA 1
ATOM 3630 C C . LEU A 1 463 ? -26.875 9.936 -2.061 1.00 78.25 463 LEU A C 1
ATOM 3632 O O . LEU A 1 463 ? -25.749 10.290 -1.733 1.00 78.25 463 LEU A O 1
ATOM 3636 N N . MET A 1 464 ? -27.126 8.675 -2.421 1.00 73.62 464 MET A N 1
ATOM 3637 C CA . MET A 1 464 ? -26.064 7.676 -2.497 1.00 73.62 464 MET A CA 1
ATOM 3638 C C . MET A 1 464 ? -25.045 8.024 -3.567 1.00 73.62 464 MET A C 1
ATOM 3640 O O . MET A 1 464 ? -23.885 7.811 -3.290 1.00 73.62 464 MET A O 1
ATOM 3644 N N . ASN A 1 465 ? -25.444 8.582 -4.712 1.00 64.19 465 ASN A N 1
ATOM 3645 C CA . ASN A 1 465 ? -24.557 9.049 -5.777 1.00 64.19 465 ASN A CA 1
ATOM 3646 C C . ASN A 1 465 ? -23.754 10.278 -5.339 1.00 64.19 465 ASN A C 1
ATOM 3648 O O . ASN A 1 465 ? -22.577 10.341 -5.644 1.00 64.19 465 ASN A O 1
ATOM 3652 N N . GLN A 1 466 ? -24.334 11.186 -4.547 1.00 63.91 466 GLN A N 1
ATOM 3653 C CA . GLN A 1 466 ? -23.576 12.254 -3.874 1.00 63.91 466 GLN A CA 1
ATOM 3654 C C . GLN A 1 466 ? -22.541 11.692 -2.880 1.00 63.91 466 GLN A C 1
ATOM 3656 O O . GLN A 1 466 ? -21.534 12.336 -2.603 1.00 63.91 466 GLN A O 1
ATOM 3661 N N . HIS A 1 467 ? -22.779 10.490 -2.342 1.00 52.03 467 HIS A N 1
ATOM 3662 C CA . HIS A 1 467 ? -21.810 9.722 -1.553 1.00 52.03 467 HIS A CA 1
ATOM 3663 C C . HIS A 1 467 ? -20.926 8.774 -2.396 1.00 52.03 467 HIS A C 1
ATOM 3665 O O . HIS A 1 467 ? -19.858 8.392 -1.931 1.00 52.03 467 HIS A O 1
ATOM 3671 N N . ASP A 1 468 ? -21.335 8.406 -3.614 1.00 40.28 468 ASP A N 1
ATOM 3672 C CA . ASP A 1 468 ? -20.625 7.562 -4.598 1.00 40.28 468 ASP A CA 1
ATOM 3673 C C . ASP A 1 468 ? -19.630 8.413 -5.408 1.00 40.28 468 ASP A C 1
ATOM 3675 O O . ASP A 1 468 ? -18.589 7.912 -5.826 1.00 40.28 468 ASP A O 1
ATOM 3679 N N . ASP A 1 469 ? -19.854 9.732 -5.461 1.00 39.09 469 ASP A N 1
ATOM 3680 C CA . ASP A 1 469 ? -18.824 10.759 -5.675 1.00 39.09 469 ASP A CA 1
ATOM 3681 C C . ASP A 1 469 ? -17.717 10.678 -4.588 1.00 39.09 469 ASP A C 1
ATOM 3683 O O . ASP A 1 469 ? -16.663 11.300 -4.711 1.00 39.09 469 ASP A O 1
ATOM 3687 N N . GLY A 1 470 ? -17.935 9.891 -3.521 1.00 40.84 470 GLY A N 1
ATOM 3688 C CA . GLY A 1 470 ? -17.002 9.624 -2.426 1.00 40.84 470 GLY A CA 1
ATOM 3689 C C . GLY A 1 470 ? -16.365 8.226 -2.398 1.00 40.84 470 GLY A C 1
ATOM 3690 O O . GLY A 1 470 ? -15.327 8.083 -1.758 1.00 40.84 470 GLY A O 1
ATOM 3691 N N . GLU A 1 471 ? -16.891 7.209 -3.090 1.00 38.56 471 GLU A N 1
ATOM 3692 C CA . GLU A 1 471 ? -16.277 5.864 -3.144 1.00 38.56 471 GLU A CA 1
ATOM 3693 C C . GLU A 1 471 ? -16.561 5.147 -4.476 1.00 38.56 471 GLU A C 1
ATOM 3695 O O . GLU A 1 471 ? -17.059 4.026 -4.534 1.00 38.56 471 GLU A O 1
ATOM 3700 N N . GLY A 1 472 ? -16.186 5.793 -5.582 1.00 38.88 472 GLY A N 1
ATOM 3701 C CA . GLY A 1 472 ? -16.333 5.176 -6.898 1.00 38.88 472 GLY A CA 1
ATOM 3702 C C . GLY A 1 472 ? -15.490 5.720 -8.044 1.00 38.88 472 GLY A C 1
ATOM 3703 O O . GLY A 1 472 ? -15.451 5.049 -9.063 1.00 38.88 472 GLY A O 1
ATOM 3704 N N . ALA A 1 473 ? -14.794 6.857 -7.928 1.00 37.44 473 ALA A N 1
ATOM 3705 C CA . ALA A 1 473 ? -13.769 7.273 -8.895 1.00 37.44 473 ALA A CA 1
ATOM 3706 C C . ALA A 1 473 ? -12.918 8.425 -8.332 1.00 37.44 473 ALA A C 1
ATOM 3708 O O . ALA A 1 473 ? -13.361 9.560 -8.291 1.00 37.44 473 ALA A O 1
ATOM 3709 N N . LEU A 1 474 ? -11.679 8.103 -7.944 1.00 44.94 474 LEU A N 1
ATOM 3710 C CA . LEU A 1 474 ? -10.548 9.013 -7.706 1.00 44.94 474 LEU A CA 1
ATOM 3711 C C . LEU A 1 474 ? -10.732 10.088 -6.609 1.00 44.94 474 LEU A C 1
ATOM 3713 O O . LEU A 1 474 ? -11.516 11.018 -6.702 1.00 44.94 474 LEU A O 1
ATOM 3717 N N . TYR A 1 475 ? -9.842 10.036 -5.614 1.00 62.41 475 TYR A N 1
ATOM 3718 C CA . TYR A 1 475 ? -9.590 11.059 -4.579 1.00 62.41 475 TYR A CA 1
ATOM 3719 C C . TYR A 1 475 ? -9.340 12.484 -5.144 1.00 62.41 475 TYR A C 1
ATOM 3721 O O . TYR A 1 475 ? -9.192 13.443 -4.380 1.00 62.41 475 TYR A O 1
ATOM 3729 N N . SER A 1 476 ? -9.243 12.614 -6.469 1.00 77.75 476 SER A N 1
ATOM 3730 C CA . SER A 1 476 ? -8.864 13.799 -7.218 1.00 77.75 476 SER A CA 1
ATOM 3731 C C . SER A 1 476 ? -9.697 13.924 -8.482 1.00 77.75 476 SER A C 1
ATOM 3733 O O . SER A 1 476 ? -9.878 12.945 -9.200 1.00 77.75 476 SER A O 1
ATOM 3735 N N . GLU A 1 477 ? -10.114 15.141 -8.810 1.00 87.19 477 GLU A N 1
ATOM 3736 C CA . GLU A 1 477 ? -10.905 15.419 -10.008 1.00 87.19 477 GLU A CA 1
ATOM 3737 C C . GLU A 1 477 ? -10.472 16.721 -10.689 1.00 87.19 477 GLU A C 1
ATOM 3739 O O . GLU A 1 477 ? -9.880 17.610 -10.069 1.00 87.19 477 GLU A O 1
ATOM 3744 N N . ILE A 1 478 ? -10.775 16.845 -11.984 1.00 87.38 478 ILE A N 1
ATOM 3745 C CA . ILE A 1 478 ? -10.678 18.120 -12.698 1.00 87.38 478 ILE A CA 1
ATOM 3746 C C . ILE A 1 478 ? -12.087 18.690 -12.841 1.00 87.38 478 ILE A C 1
ATOM 3748 O O . ILE A 1 478 ? -12.852 18.266 -13.705 1.00 87.38 478 ILE A O 1
ATOM 3752 N N . HIS A 1 479 ? -12.397 19.700 -12.035 1.00 85.56 479 HIS A N 1
ATOM 3753 C CA . HIS A 1 479 ? -13.680 20.395 -12.034 1.00 85.56 479 HIS A CA 1
ATOM 3754 C C . HIS A 1 479 ? -13.466 21.880 -12.352 1.00 85.56 479 HIS A C 1
ATOM 3756 O O . HIS A 1 479 ? -12.470 22.468 -11.938 1.00 85.56 479 HIS A O 1
ATOM 3762 N N . GLU A 1 480 ? -14.331 22.497 -13.163 1.00 85.19 480 GLU A N 1
ATOM 3763 C CA . GLU A 1 480 ? -14.209 23.917 -13.562 1.00 85.19 480 GLU A CA 1
ATOM 3764 C C . GLU A 1 480 ? -12.786 24.357 -13.993 1.00 85.19 480 GLU A C 1
ATOM 3766 O O . GLU A 1 480 ? -12.329 25.463 -13.690 1.00 85.19 480 GLU A O 1
ATOM 3771 N N . ARG A 1 481 ? -12.050 23.492 -14.713 1.00 89.31 481 ARG A N 1
ATOM 3772 C CA . ARG A 1 481 ? -10.655 23.743 -15.144 1.00 89.31 481 ARG A CA 1
ATOM 3773 C C . ARG A 1 481 ? -9.686 24.002 -13.975 1.00 89.31 481 ARG A C 1
ATOM 3775 O O . ARG A 1 481 ? -8.708 24.742 -14.117 1.00 89.31 481 ARG A O 1
ATOM 3782 N N . ARG A 1 482 ? -9.928 23.372 -12.831 1.00 91.06 482 ARG A N 1
ATOM 3783 C CA . ARG A 1 482 ? -9.009 23.281 -11.694 1.00 91.06 482 ARG A CA 1
ATOM 3784 C C . ARG A 1 482 ? -8.854 21.828 -11.284 1.00 91.06 482 ARG A C 1
ATOM 3786 O O . ARG A 1 482 ? -9.757 21.028 -11.490 1.00 91.06 482 ARG A O 1
ATOM 3793 N N . LEU A 1 483 ? -7.705 21.507 -10.708 1.00 91.31 483 LEU A N 1
ATOM 3794 C CA . LEU A 1 483 ? -7.468 20.213 -10.088 1.00 91.31 483 LEU A CA 1
ATOM 3795 C C . LEU A 1 483 ? -7.847 20.265 -8.605 1.00 91.31 483 LEU A C 1
ATOM 3797 O O . LEU A 1 483 ? -7.397 21.159 -7.882 1.00 91.31 483 LEU A O 1
ATOM 3801 N N . TYR A 1 484 ? -8.637 19.293 -8.173 1.00 86.88 484 TYR A N 1
ATOM 3802 C CA . TYR A 1 484 ? -9.088 19.113 -6.800 1.00 86.88 484 TYR A CA 1
ATOM 3803 C C . TYR A 1 484 ? -8.499 17.831 -6.213 1.00 86.88 484 TYR A C 1
ATOM 3805 O O . TYR A 1 484 ? -8.223 16.880 -6.941 1.00 86.88 484 TYR A O 1
ATOM 3813 N N . PHE A 1 485 ? -8.311 17.815 -4.895 1.00 81.38 485 PHE A N 1
ATOM 3814 C CA . PHE A 1 485 ? -7.997 16.622 -4.107 1.00 81.38 485 PHE A CA 1
ATOM 3815 C C . PHE A 1 485 ? -8.846 16.668 -2.845 1.00 81.38 485 PHE A C 1
ATOM 3817 O O . PHE A 1 485 ? -8.763 17.645 -2.102 1.00 81.38 485 PHE A O 1
ATOM 3824 N N . MET A 1 486 ? -9.648 15.637 -2.589 1.00 74.31 486 MET A N 1
ATOM 3825 C CA . MET A 1 486 ? -10.575 15.607 -1.448 1.00 74.31 486 MET A CA 1
ATOM 3826 C C . MET A 1 486 ? -11.505 16.828 -1.376 1.00 74.31 486 MET A C 1
ATOM 3828 O O . MET A 1 486 ? -11.762 17.352 -0.296 1.00 74.31 486 MET A O 1
ATOM 3832 N N . GLY A 1 487 ? -11.965 17.317 -2.532 1.00 73.81 487 GLY A N 1
ATOM 3833 C CA . GLY A 1 487 ? -12.827 18.500 -2.629 1.00 73.81 487 GLY A CA 1
ATOM 3834 C C . GLY A 1 487 ? -12.115 19.849 -2.452 1.00 73.81 487 GLY A C 1
ATOM 3835 O O . GLY A 1 487 ? -12.726 20.889 -2.696 1.00 73.81 487 GLY A O 1
ATOM 3836 N N . ASP A 1 488 ? -10.821 19.870 -2.112 1.00 78.56 488 ASP A N 1
ATOM 3837 C CA . ASP A 1 488 ? -10.038 21.104 -1.996 1.00 78.56 488 ASP A CA 1
ATOM 3838 C C . ASP A 1 488 ? -9.326 21.449 -3.321 1.00 78.56 488 ASP A C 1
ATOM 3840 O O . ASP A 1 488 ? -8.625 20.599 -3.885 1.00 78.56 488 ASP A O 1
ATOM 3844 N N . PRO A 1 489 ? -9.422 22.698 -3.824 1.00 87.62 489 PRO A N 1
ATOM 3845 C CA . PRO A 1 489 ? -8.704 23.117 -5.022 1.00 87.62 489 PRO A CA 1
ATOM 3846 C C . PRO A 1 489 ? -7.200 23.244 -4.750 1.00 87.62 489 PRO A C 1
ATOM 3848 O O . PRO A 1 489 ? -6.756 23.954 -3.841 1.00 87.62 489 PRO A O 1
ATOM 3851 N N . LEU A 1 490 ? -6.394 22.614 -5.602 1.00 89.25 490 LEU A N 1
ATOM 3852 C CA . LEU A 1 490 ? -4.932 22.575 -5.470 1.00 89.25 490 LEU A CA 1
ATOM 3853 C C . LEU A 1 490 ? -4.218 23.776 -6.099 1.00 89.25 490 LEU A C 1
ATOM 3855 O O . LEU A 1 490 ? -3.012 23.968 -5.903 1.00 89.25 490 LEU A O 1
ATOM 3859 N N . GLY A 1 491 ? -4.951 24.576 -6.871 1.00 90.12 491 GLY A N 1
ATOM 3860 C CA . GLY A 1 491 ? -4.424 25.753 -7.536 1.00 90.12 491 GLY A CA 1
ATOM 3861 C C . GLY A 1 491 ? -5.410 26.402 -8.501 1.00 90.12 491 GLY A C 1
ATOM 3862 O O . GLY A 1 491 ? -6.595 26.074 -8.554 1.00 90.12 491 GLY A O 1
ATOM 3863 N N . ASN A 1 492 ? -4.900 27.333 -9.305 1.00 93.88 492 ASN A N 1
ATOM 3864 C CA . ASN A 1 492 ? -5.658 28.014 -10.361 1.00 93.88 492 ASN A CA 1
ATOM 3865 C C . ASN A 1 492 ? -5.586 27.302 -11.730 1.00 93.88 492 ASN A C 1
ATOM 3867 O O . ASN A 1 492 ? -5.819 27.942 -12.758 1.00 93.88 492 ASN A O 1
ATOM 3871 N N . PHE A 1 493 ? -5.210 26.024 -11.767 1.00 94.88 493 PHE A N 1
ATOM 3872 C CA . PHE A 1 493 ? -4.949 25.280 -12.996 1.00 94.88 493 PHE A CA 1
ATOM 3873 C C . PHE A 1 493 ? -5.298 23.801 -12.832 1.00 94.88 493 PHE A C 1
ATOM 3875 O O . PHE A 1 493 ? -5.490 23.309 -11.718 1.00 94.88 493 PHE A O 1
ATOM 3882 N N . TRP A 1 494 ? -5.359 23.099 -13.955 1.00 94.25 494 TRP A N 1
ATOM 3883 C CA . TRP A 1 494 ? -5.451 21.649 -14.022 1.00 94.25 494 TRP A CA 1
ATOM 3884 C C . TRP A 1 494 ? -4.275 21.087 -14.818 1.00 94.25 494 TRP A C 1
ATOM 3886 O O . TRP A 1 494 ? -3.733 21.756 -15.704 1.00 94.25 494 TRP A O 1
ATOM 3896 N N . ALA A 1 495 ? -3.889 19.857 -14.497 1.00 94.38 495 ALA A N 1
ATOM 3897 C CA . ALA A 1 495 ? -2.874 19.114 -15.222 1.00 94.38 495 ALA A CA 1
ATOM 3898 C C . ALA A 1 495 ? -3.209 17.622 -15.207 1.00 94.38 495 ALA A C 1
ATOM 3900 O O . ALA A 1 495 ? -3.726 17.117 -14.212 1.00 94.38 495 ALA A O 1
ATOM 3901 N N . ARG A 1 496 ? -2.892 16.926 -16.298 1.00 94.31 496 ARG A N 1
ATOM 3902 C CA . ARG A 1 496 ? -3.016 15.469 -16.420 1.00 94.31 496 ARG A CA 1
ATOM 3903 C C . ARG A 1 496 ? -1.897 14.912 -17.291 1.00 94.31 496 ARG A C 1
ATOM 3905 O O . ARG A 1 496 ? -1.444 15.572 -18.223 1.00 94.31 496 ARG A O 1
ATOM 3912 N N . ILE A 1 497 ? -1.489 13.687 -17.018 1.00 94.94 497 ILE A N 1
ATOM 3913 C CA . ILE A 1 497 ? -0.604 12.890 -17.858 1.00 94.94 497 ILE A CA 1
ATOM 3914 C C . ILE A 1 497 ? -1.450 12.319 -18.999 1.00 94.94 497 ILE A C 1
ATOM 3916 O O . ILE A 1 497 ? -2.344 11.510 -18.764 1.00 94.94 497 ILE A O 1
ATOM 3920 N N . SER A 1 498 ? -1.183 12.741 -20.234 1.00 93.19 498 SER A N 1
ATOM 3921 C CA . SER A 1 498 ? -1.866 12.204 -21.414 1.00 93.19 498 SER A CA 1
ATOM 3922 C C . SER A 1 498 ? -1.157 10.984 -21.998 1.00 93.19 498 SER A C 1
ATOM 3924 O O . SER A 1 498 ? -1.822 10.064 -22.466 1.00 93.19 498 SER A O 1
ATOM 3926 N N . HIS A 1 499 ? 0.178 10.936 -21.932 1.00 93.19 499 HIS A N 1
ATOM 3927 C CA . HIS A 1 499 ? 0.962 9.811 -22.455 1.00 93.19 499 HIS A CA 1
ATOM 3928 C C . HIS A 1 499 ? 2.103 9.425 -21.516 1.00 93.19 499 HIS A C 1
ATOM 3930 O O . HIS A 1 499 ? 2.783 10.285 -20.951 1.00 93.19 499 HIS A O 1
ATOM 3936 N N . GLU A 1 500 ? 2.356 8.129 -21.409 1.00 93.19 500 GLU A N 1
ATOM 3937 C CA . GLU A 1 500 ? 3.481 7.525 -20.706 1.00 93.19 500 GLU A CA 1
ATOM 3938 C C . GLU A 1 500 ? 4.354 6.783 -21.725 1.00 93.19 500 GLU A C 1
ATOM 3940 O O . GLU A 1 500 ? 3.972 5.738 -22.250 1.00 93.19 500 GLU A O 1
ATOM 3945 N N . LEU A 1 501 ? 5.537 7.334 -22.000 1.00 92.69 501 LEU A N 1
ATOM 3946 C CA . LEU A 1 501 ? 6.511 6.773 -22.929 1.00 92.69 501 LEU A CA 1
ATOM 3947 C C . LEU A 1 501 ? 7.618 6.051 -22.155 1.00 92.69 501 LEU A C 1
ATOM 3949 O O . LEU A 1 501 ? 8.449 6.681 -21.492 1.00 92.69 501 LEU A O 1
ATOM 3953 N N . MET A 1 502 ? 7.652 4.728 -22.269 1.00 92.44 502 MET A N 1
ATOM 3954 C CA . MET A 1 502 ? 8.727 3.876 -21.771 1.00 92.44 502 MET A CA 1
ATOM 3955 C C . MET A 1 502 ? 9.820 3.759 -22.832 1.00 92.44 502 MET A C 1
ATOM 3957 O O . MET A 1 502 ? 9.648 3.072 -23.834 1.00 92.44 502 MET A O 1
ATOM 3961 N N . VAL A 1 503 ? 10.955 4.417 -22.610 1.00 91.31 503 VAL A N 1
ATOM 3962 C CA . VAL A 1 503 ? 12.113 4.361 -23.509 1.00 91.31 503 VAL A CA 1
ATOM 3963 C C . VAL A 1 503 ? 13.063 3.265 -23.043 1.00 91.31 503 VAL A C 1
ATOM 3965 O O . VAL A 1 503 ? 13.659 3.376 -21.966 1.00 91.31 503 VAL A O 1
ATOM 3968 N N . ASP A 1 504 ? 13.205 2.231 -23.864 1.00 91.38 504 ASP A N 1
ATOM 3969 C CA . ASP A 1 504 ? 14.007 1.042 -23.603 1.00 91.38 504 ASP A CA 1
ATOM 3970 C C . ASP A 1 504 ? 15.300 1.056 -24.440 1.00 91.38 504 ASP A C 1
ATOM 3972 O O . ASP A 1 504 ? 15.297 1.265 -25.661 1.00 91.38 504 ASP A O 1
ATOM 3976 N N . ASP A 1 505 ? 16.434 0.860 -23.769 1.00 90.00 505 ASP A N 1
ATOM 3977 C CA . ASP A 1 505 ? 17.755 0.775 -24.393 1.00 90.00 505 ASP A CA 1
ATOM 3978 C C . ASP A 1 505 ? 18.303 -0.660 -24.475 1.00 90.00 505 ASP A C 1
ATOM 3980 O O . ASP A 1 505 ? 19.384 -0.876 -25.036 1.00 90.00 505 ASP A O 1
ATOM 3984 N N . GLY A 1 506 ? 17.553 -1.639 -23.958 1.00 87.06 506 GLY A N 1
ATOM 3985 C CA . GLY A 1 506 ? 17.838 -3.070 -23.996 1.00 87.06 506 GLY A CA 1
ATOM 3986 C C . GLY A 1 506 ? 18.917 -3.528 -23.020 1.00 87.06 506 GLY A C 1
ATOM 3987 O O . GLY A 1 506 ? 19.360 -4.672 -23.110 1.00 87.06 506 GLY A O 1
ATOM 3988 N N . LEU A 1 507 ? 19.404 -2.646 -22.142 1.00 84.50 507 LEU A N 1
ATOM 3989 C CA . LEU A 1 507 ? 20.448 -2.957 -21.160 1.00 84.50 507 LEU A CA 1
ATOM 3990 C C . LEU A 1 507 ? 20.090 -2.470 -19.752 1.00 84.50 507 LEU A C 1
ATOM 3992 O O . LEU A 1 507 ? 20.406 -3.137 -18.770 1.00 84.50 507 LEU A O 1
ATOM 3996 N N . ASN A 1 508 ? 19.468 -1.300 -19.649 1.00 82.69 508 ASN A N 1
ATOM 3997 C CA . ASN A 1 508 ? 19.096 -0.658 -18.398 1.00 82.69 508 ASN A CA 1
ATOM 3998 C C . ASN A 1 508 ? 17.575 -0.711 -18.209 1.00 82.69 508 ASN A C 1
ATOM 4000 O O . ASN A 1 508 ? 16.844 -0.816 -19.194 1.00 82.69 508 ASN A O 1
ATOM 4004 N N . PRO A 1 509 ? 17.073 -0.585 -16.964 1.00 80.62 509 PRO A N 1
ATOM 4005 C CA . PRO A 1 509 ? 15.645 -0.411 -16.736 1.00 80.62 509 PRO A CA 1
ATOM 4006 C C . PRO A 1 509 ? 15.093 0.736 -17.601 1.00 80.62 509 PRO A C 1
ATOM 4008 O O . PRO A 1 509 ? 15.717 1.807 -17.622 1.00 80.62 509 PRO A O 1
ATOM 4011 N N . PRO A 1 510 ? 13.952 0.543 -18.291 1.00 85.38 510 PRO A N 1
ATOM 4012 C CA . PRO A 1 510 ? 13.394 1.556 -19.173 1.00 85.38 510 PRO A CA 1
ATOM 4013 C C . PRO A 1 510 ? 13.211 2.893 -18.460 1.00 85.38 510 PRO A C 1
ATOM 4015 O O . PRO A 1 510 ? 12.725 2.969 -17.327 1.00 85.38 510 PRO A O 1
ATOM 4018 N N . THR A 1 511 ? 13.594 3.972 -19.133 1.00 88.81 511 THR A N 1
ATOM 4019 C CA . THR A 1 511 ? 13.343 5.321 -18.625 1.00 88.81 511 THR A CA 1
ATOM 4020 C C . THR A 1 511 ? 11.936 5.753 -19.006 1.00 88.81 511 THR A C 1
ATOM 4022 O O . THR A 1 511 ? 11.574 5.708 -20.177 1.00 88.81 511 THR A O 1
ATOM 4025 N N . VAL A 1 512 ? 11.146 6.191 -18.028 1.00 91.81 512 VAL A N 1
ATOM 4026 C CA . VAL A 1 512 ? 9.753 6.603 -18.248 1.00 91.81 512 VAL A CA 1
ATOM 4027 C C . VAL A 1 512 ? 9.666 8.122 -18.384 1.00 91.81 512 VAL A C 1
ATOM 4029 O O . VAL A 1 512 ? 10.244 8.862 -17.577 1.00 91.81 512 VAL A O 1
ATOM 4032 N N . ARG A 1 513 ? 8.941 8.594 -19.399 1.00 93.25 513 ARG A N 1
ATOM 4033 C CA . ARG A 1 513 ? 8.623 10.008 -19.628 1.00 93.25 513 ARG A CA 1
ATOM 4034 C C . ARG A 1 513 ? 7.115 10.204 -19.695 1.00 93.25 513 ARG A C 1
ATOM 4036 O O . ARG A 1 513 ? 6.418 9.429 -20.338 1.00 93.25 513 ARG A O 1
ATOM 4043 N N . TYR A 1 514 ? 6.634 11.255 -19.054 1.00 94.38 514 TYR A N 1
ATOM 4044 C CA . TYR A 1 514 ? 5.238 11.662 -19.056 1.00 94.38 514 TYR A CA 1
ATOM 4045 C C . TYR A 1 514 ? 5.049 12.864 -19.978 1.00 94.38 514 TYR A C 1
ATOM 4047 O O . TYR A 1 514 ? 5.752 13.866 -19.841 1.00 94.38 514 TYR A O 1
ATOM 4055 N N . SER A 1 515 ? 4.070 12.772 -20.873 1.00 94.50 515 SER A N 1
ATOM 4056 C CA . SER A 1 515 ? 3.505 13.920 -21.579 1.00 94.50 515 SER A CA 1
ATOM 4057 C C . SER A 1 515 ? 2.379 14.477 -20.725 1.00 94.50 515 SER A C 1
ATOM 4059 O O . SER A 1 515 ? 1.417 13.763 -20.448 1.00 94.50 515 SER A O 1
ATOM 4061 N N . ILE A 1 516 ? 2.505 15.719 -20.277 1.00 94.50 516 ILE A N 1
ATOM 4062 C CA . ILE A 1 516 ? 1.546 16.355 -19.374 1.00 94.50 516 ILE A CA 1
ATOM 4063 C C . ILE A 1 516 ? 0.859 17.495 -20.113 1.00 94.50 516 ILE A C 1
ATOM 4065 O O . ILE A 1 516 ? 1.511 18.398 -20.635 1.00 94.50 516 ILE A O 1
ATOM 4069 N N . GLU A 1 517 ? -0.464 17.464 -20.120 1.00 94.56 517 GLU A N 1
ATOM 4070 C CA . GLU A 1 517 ? -1.328 18.530 -20.615 1.00 94.56 517 GLU A CA 1
ATOM 4071 C C . GLU A 1 517 ? -1.908 19.314 -19.443 1.00 94.56 517 GLU A C 1
ATOM 4073 O O . GLU A 1 517 ? -2.055 18.786 -18.340 1.00 94.56 517 GLU A O 1
ATOM 4078 N N . GLY A 1 518 ? -2.270 20.571 -19.682 1.00 94.06 518 GLY A N 1
ATOM 4079 C CA . GLY A 1 518 ? -2.886 21.390 -18.652 1.00 94.06 518 GLY A CA 1
ATOM 4080 C C . GLY A 1 518 ? -3.483 22.686 -19.173 1.00 94.06 518 GLY A C 1
ATOM 4081 O O . GLY A 1 518 ? -3.351 23.058 -20.341 1.00 94.06 518 GLY A O 1
ATOM 4082 N N . GLY A 1 519 ? -4.140 23.401 -18.272 1.00 95.31 519 GLY A N 1
ATOM 4083 C CA . GLY A 1 519 ? -4.774 24.678 -18.560 1.00 95.31 519 GLY A CA 1
ATOM 4084 C C . GLY A 1 519 ? -5.071 25.453 -17.286 1.00 95.31 519 GLY A C 1
ATOM 4085 O O . GLY A 1 519 ? -5.168 24.886 -16.202 1.00 95.31 519 GLY A O 1
ATOM 4086 N N . LEU A 1 520 ? -5.217 26.767 -17.414 1.00 95.38 520 LEU A N 1
ATOM 4087 C CA . LEU A 1 520 ? -5.615 27.639 -16.314 1.00 95.38 520 LEU A CA 1
ATOM 4088 C C . LEU A 1 520 ? -7.139 27.639 -16.151 1.00 95.38 520 LEU A C 1
ATOM 4090 O O . LEU A 1 520 ? -7.883 27.515 -17.128 1.00 95.38 520 LEU A O 1
ATOM 4094 N N . ALA A 1 521 ? -7.601 27.903 -14.931 1.00 90.56 521 ALA A N 1
ATOM 4095 C CA . ALA A 1 521 ? -9.016 28.081 -14.605 1.00 90.56 521 ALA A CA 1
ATOM 4096 C C . ALA A 1 521 ? -9.668 29.212 -15.420 1.00 90.56 521 ALA A C 1
ATOM 4098 O O . ALA A 1 521 ? -10.849 29.154 -15.748 1.00 90.56 521 ALA A O 1
ATOM 4099 N N . SER A 1 522 ? -8.880 30.214 -15.827 1.00 88.88 522 SER A N 1
ATOM 4100 C CA . SER A 1 522 ? -9.312 31.293 -16.727 1.00 88.88 522 SER A CA 1
ATOM 4101 C C . SER A 1 522 ? -9.686 30.817 -18.138 1.00 88.88 522 SER A C 1
ATOM 4103 O O . SER A 1 522 ? -10.239 31.589 -18.916 1.00 88.88 522 SER A O 1
ATOM 4105 N N . GLY A 1 523 ? -9.384 29.563 -18.489 1.00 86.62 523 GLY A N 1
ATOM 4106 C CA . GLY A 1 523 ? -9.635 28.982 -19.805 1.00 86.62 523 GLY A CA 1
ATOM 4107 C C . GLY A 1 523 ? -8.461 29.021 -20.772 1.00 86.62 523 GLY A C 1
ATOM 4108 O O . GLY A 1 523 ? -8.581 28.505 -21.879 1.00 86.62 523 GLY A O 1
ATOM 4109 N N . GLN A 1 524 ? -7.325 29.588 -20.370 1.00 91.19 524 GLN A N 1
ATOM 4110 C CA . GLN A 1 524 ? -6.115 29.565 -21.184 1.00 91.19 524 GLN A CA 1
ATOM 4111 C C . GLN A 1 524 ? -5.470 28.171 -21.153 1.00 91.19 524 GLN A C 1
ATOM 4113 O O . GLN A 1 524 ? -5.088 27.691 -20.087 1.00 91.19 524 GLN A O 1
ATOM 4118 N N . ALA A 1 525 ? -5.307 27.541 -22.317 1.00 90.75 525 ALA A N 1
ATOM 4119 C CA . ALA A 1 525 ? -4.567 26.287 -22.444 1.00 90.75 525 ALA A CA 1
ATOM 4120 C C . ALA A 1 525 ? -3.059 26.500 -22.212 1.00 90.75 525 ALA A C 1
ATOM 4122 O O . ALA A 1 525 ? -2.493 27.517 -22.629 1.00 90.75 525 ALA A O 1
ATOM 4123 N N . LEU A 1 526 ? -2.411 25.536 -21.557 1.00 93.00 526 LEU A N 1
ATOM 4124 C CA . LEU A 1 526 ? -0.960 25.490 -21.387 1.00 93.00 526 LEU A CA 1
ATOM 4125 C C . LEU A 1 526 ? -0.356 24.545 -22.433 1.00 93.00 526 LEU A C 1
ATOM 4127 O O . LEU A 1 526 ? -1.006 23.610 -22.896 1.00 93.00 526 LEU A O 1
ATOM 4131 N N . GLN A 1 527 ? 0.888 24.811 -22.832 1.00 91.44 527 GLN A N 1
ATOM 4132 C CA . GLN A 1 527 ? 1.588 23.955 -23.791 1.00 91.44 527 GLN A CA 1
ATOM 4133 C C . GLN A 1 527 ? 1.875 22.588 -23.155 1.00 91.44 527 GLN A C 1
ATOM 4135 O O . GLN A 1 527 ? 2.309 22.569 -22.002 1.00 91.44 527 GLN A O 1
ATOM 4140 N N . PRO A 1 528 ? 1.668 21.462 -23.857 1.00 92.81 528 PRO A N 1
ATOM 4141 C CA . PRO A 1 528 ? 2.044 20.152 -23.342 1.00 92.81 528 PRO A CA 1
ATOM 4142 C C . PRO A 1 528 ? 3.539 20.080 -23.019 1.00 92.81 528 PRO A C 1
ATOM 4144 O O . PRO A 1 528 ? 4.367 20.627 -23.749 1.00 92.81 528 PRO A O 1
ATOM 4147 N N . VAL A 1 529 ? 3.891 19.397 -21.932 1.00 93.50 529 VAL A N 1
ATOM 4148 C CA . VAL A 1 529 ? 5.276 19.304 -21.443 1.00 93.50 529 VAL A CA 1
ATOM 4149 C C . VAL A 1 529 ? 5.716 17.858 -21.308 1.00 93.50 529 VAL A C 1
ATOM 4151 O O . VAL A 1 529 ? 4.922 16.984 -20.976 1.00 93.50 529 VAL A O 1
ATOM 4154 N N . GLN A 1 530 ? 6.999 17.611 -21.559 1.00 93.06 530 GLN A N 1
ATOM 4155 C CA . GLN A 1 530 ? 7.620 16.299 -21.405 1.00 93.06 530 GLN A CA 1
ATOM 4156 C C . GLN A 1 530 ? 8.437 16.278 -20.119 1.00 93.06 530 GLN A C 1
ATOM 4158 O O . GLN A 1 530 ? 9.369 17.065 -19.959 1.00 93.06 530 GLN A O 1
ATOM 4163 N N . VAL A 1 531 ? 8.107 15.368 -19.208 1.00 92.62 531 VAL A N 1
ATOM 4164 C CA . VAL A 1 531 ? 8.734 15.284 -17.885 1.00 92.62 531 VAL A CA 1
ATOM 4165 C C . VAL A 1 531 ? 9.216 13.863 -17.638 1.00 92.62 531 VAL A C 1
ATOM 4167 O O . VAL A 1 531 ? 8.463 12.906 -17.777 1.00 92.62 531 VAL A O 1
ATOM 4170 N N . GLU A 1 532 ? 10.477 13.687 -17.246 1.00 90.12 532 GLU A N 1
ATOM 4171 C CA . GLU A 1 532 ? 10.950 12.369 -16.809 1.00 90.12 532 GLU A CA 1
ATOM 4172 C C . GLU A 1 532 ? 10.235 11.955 -15.516 1.00 90.12 532 GLU A C 1
ATOM 4174 O O . GLU A 1 532 ? 10.141 12.747 -14.576 1.00 90.12 532 GLU A O 1
ATOM 4179 N N . ALA A 1 533 ? 9.804 10.697 -15.410 1.00 89.00 533 ALA A N 1
ATOM 4180 C CA . ALA A 1 533 ? 9.029 10.213 -14.265 1.00 89.00 533 ALA A CA 1
ATOM 4181 C C . ALA A 1 533 ? 9.720 10.460 -12.909 1.00 89.00 533 ALA A C 1
ATOM 4183 O O . ALA A 1 533 ? 9.069 10.788 -11.921 1.00 89.00 533 ALA A O 1
ATOM 4184 N N . ARG A 1 534 ? 11.059 10.402 -12.867 1.00 85.12 534 ARG A N 1
ATOM 4185 C CA . ARG A 1 534 ? 11.864 10.711 -11.667 1.00 85.12 534 ARG A CA 1
ATOM 4186 C C . ARG A 1 534 ? 11.833 12.184 -11.237 1.00 85.12 534 ARG A C 1
ATOM 4188 O O . ARG A 1 534 ? 12.129 12.493 -10.086 1.00 85.12 534 ARG A O 1
ATOM 4195 N N . ALA A 1 535 ? 11.552 13.093 -12.167 1.00 86.19 535 ALA A N 1
ATOM 4196 C CA . ALA A 1 535 ? 11.453 14.529 -11.925 1.00 86.19 535 ALA A CA 1
ATOM 4197 C C . ALA A 1 535 ? 10.003 14.968 -11.669 1.00 86.19 535 ALA A C 1
ATOM 4199 O O . ALA A 1 535 ? 9.783 16.019 -11.074 1.00 86.19 535 ALA A O 1
ATOM 4200 N N . PHE A 1 536 ? 9.024 14.146 -12.058 1.00 91.62 536 PHE A N 1
ATOM 4201 C CA . PHE A 1 536 ? 7.600 14.449 -11.937 1.00 91.62 536 PHE A CA 1
ATOM 4202 C C . PHE A 1 536 ? 7.188 14.853 -10.515 1.00 91.62 536 PHE A C 1
ATOM 4204 O O . PHE A 1 536 ? 6.616 15.925 -10.332 1.00 91.62 536 PHE A O 1
ATOM 4211 N N . GLY A 1 537 ? 7.546 14.053 -9.504 1.00 86.75 537 GLY A N 1
ATOM 4212 C CA . GLY A 1 537 ? 7.152 14.302 -8.110 1.00 86.75 537 GLY A CA 1
ATOM 4213 C C . GLY A 1 537 ? 7.764 15.558 -7.478 1.00 86.75 537 GLY A C 1
ATOM 4214 O O . GLY A 1 537 ? 7.286 16.005 -6.439 1.00 86.75 537 GLY A O 1
ATOM 4215 N N . LYS A 1 538 ? 8.802 16.144 -8.093 1.00 86.38 538 LYS A N 1
ATOM 4216 C CA . LYS A 1 538 ? 9.430 17.386 -7.612 1.00 86.38 538 LYS A CA 1
ATOM 4217 C C . LYS A 1 538 ? 8.652 18.637 -8.007 1.00 86.38 538 LYS A C 1
ATOM 4219 O O . LYS A 1 538 ? 8.813 19.662 -7.362 1.00 86.38 538 LYS A O 1
ATOM 4224 N N . LEU A 1 539 ? 7.813 18.550 -9.040 1.00 89.12 539 LEU A N 1
ATOM 4225 C CA . LEU A 1 539 ? 6.980 19.641 -9.559 1.00 89.12 539 LEU A CA 1
ATOM 4226 C C . LEU A 1 539 ? 7.722 20.889 -10.079 1.00 89.12 539 LEU A C 1
ATOM 4228 O O . LEU A 1 539 ? 7.061 21.782 -10.601 1.00 89.12 539 LEU A O 1
ATOM 4232 N N . ASP A 1 540 ? 9.059 20.927 -10.047 1.00 89.62 540 ASP A N 1
ATOM 4233 C CA . ASP A 1 540 ? 9.883 22.005 -10.634 1.00 89.62 540 ASP A CA 1
ATOM 4234 C C . ASP A 1 540 ? 9.598 22.218 -12.135 1.00 89.62 540 ASP A C 1
ATOM 4236 O O . ASP A 1 540 ? 9.712 23.320 -12.665 1.00 89.62 540 ASP A O 1
ATOM 4240 N N . TRP A 1 541 ? 9.116 21.176 -12.818 1.00 92.19 541 TRP A N 1
ATOM 4241 C CA . TRP A 1 541 ? 8.715 21.243 -14.221 1.00 92.19 541 TRP A CA 1
ATOM 4242 C C . TRP A 1 541 ? 7.562 22.227 -14.484 1.00 92.19 541 TRP A C 1
ATOM 4244 O O . TRP A 1 541 ? 7.435 22.706 -15.611 1.00 92.19 541 TRP A O 1
ATOM 4254 N N . ILE A 1 542 ? 6.733 22.543 -13.481 1.00 92.12 542 ILE A N 1
ATOM 4255 C CA . ILE A 1 542 ? 5.643 23.517 -13.611 1.00 92.12 542 ILE A CA 1
ATOM 4256 C C . ILE A 1 542 ? 6.218 24.921 -13.850 1.00 92.12 542 ILE A C 1
ATOM 4258 O O . ILE A 1 542 ? 5.960 25.474 -14.919 1.00 92.12 542 ILE A O 1
ATOM 4262 N N . PRO A 1 543 ? 7.012 25.516 -12.937 1.00 91.25 543 PRO A N 1
ATOM 4263 C CA . PRO A 1 543 ? 7.614 26.820 -13.195 1.00 91.25 543 PRO A CA 1
ATOM 4264 C C . PRO A 1 543 ? 8.611 26.796 -14.361 1.00 91.25 543 PRO A C 1
ATOM 4266 O O . PRO A 1 543 ? 8.647 27.766 -15.116 1.00 91.25 543 PRO A O 1
ATOM 4269 N N . ASP A 1 544 ? 9.354 25.703 -14.569 1.00 90.94 544 ASP A N 1
ATOM 4270 C CA . ASP A 1 544 ? 10.343 25.610 -15.654 1.00 90.94 544 ASP A CA 1
ATOM 4271 C C . ASP A 1 544 ? 9.709 25.664 -17.054 1.00 90.94 544 ASP A C 1
ATOM 4273 O O . ASP A 1 544 ? 10.310 26.207 -17.981 1.00 90.94 544 ASP A O 1
ATOM 4277 N N . ASN A 1 545 ? 8.496 25.119 -17.224 1.00 92.06 545 ASN A N 1
ATOM 4278 C CA . ASN A 1 545 ? 7.845 25.025 -18.537 1.00 92.06 545 ASN A CA 1
ATOM 4279 C C . ASN A 1 545 ? 6.602 25.916 -18.686 1.00 92.06 545 ASN A C 1
ATOM 4281 O O . ASN A 1 545 ? 6.348 26.453 -19.763 1.00 92.06 545 ASN A O 1
ATOM 4285 N N . TRP A 1 546 ? 5.802 26.077 -17.631 1.00 92.81 546 TRP A N 1
ATOM 4286 C CA . TRP A 1 546 ? 4.570 26.879 -17.639 1.00 92.81 546 TRP A CA 1
ATOM 4287 C C . TRP A 1 546 ? 4.740 28.258 -16.984 1.00 92.81 546 TRP A C 1
ATOM 4289 O O . TRP A 1 546 ? 3.838 29.102 -17.068 1.00 92.81 546 TRP A O 1
ATOM 4299 N N . GLY A 1 547 ? 5.907 28.527 -16.393 1.00 90.00 547 GLY A N 1
ATOM 4300 C CA . GLY A 1 547 ? 6.242 29.810 -15.787 1.00 90.00 547 GLY A CA 1
ATOM 4301 C C . GLY A 1 547 ? 5.399 30.118 -14.551 1.00 90.00 547 GLY A C 1
ATOM 4302 O O . GLY A 1 547 ? 4.898 29.233 -13.868 1.00 90.00 547 GLY A O 1
ATOM 4303 N N . MET A 1 548 ? 5.212 31.407 -14.266 1.00 89.50 548 MET A N 1
ATOM 4304 C CA . MET A 1 548 ? 4.539 31.871 -13.042 1.00 89.50 548 MET A CA 1
ATOM 4305 C C . MET A 1 548 ? 3.001 31.772 -13.059 1.00 89.50 548 MET A C 1
ATOM 4307 O O . MET A 1 548 ? 2.356 32.184 -12.098 1.00 89.50 548 MET A O 1
ATOM 4311 N N . ARG A 1 549 ? 2.388 31.350 -14.174 1.00 87.19 549 ARG A N 1
ATOM 4312 C CA . ARG A 1 549 ? 0.925 31.435 -14.359 1.00 87.19 549 ARG A CA 1
ATOM 4313 C C . ARG A 1 549 ? 0.154 30.381 -13.552 1.00 87.19 549 ARG A C 1
ATOM 4315 O O . ARG A 1 549 ? -0.871 30.751 -12.972 1.00 87.19 549 ARG A O 1
ATOM 4322 N N . PRO A 1 550 ? 0.597 29.110 -13.498 1.00 92.75 550 PRO A N 1
ATOM 4323 C CA . PRO A 1 550 ? 0.047 28.138 -12.565 1.00 92.75 550 PRO A CA 1
ATOM 4324 C C . PRO A 1 550 ? 0.452 28.512 -11.135 1.00 92.75 550 PRO A C 1
ATOM 4326 O O . PRO A 1 550 ? 1.632 28.574 -10.798 1.00 92.75 550 PRO A O 1
ATOM 4329 N N . ILE A 1 551 ? -0.541 28.769 -10.295 1.00 89.62 551 ILE A N 1
ATOM 4330 C CA . ILE A 1 551 ? -0.398 29.085 -8.878 1.00 89.62 551 ILE A CA 1
ATOM 4331 C C . ILE A 1 551 ? -0.873 27.868 -8.097 1.00 89.62 551 ILE A C 1
ATOM 4333 O O . ILE A 1 551 ? -2.028 27.457 -8.223 1.00 89.62 551 ILE A O 1
ATOM 4337 N N . ILE A 1 552 ? 0.023 27.319 -7.283 1.00 90.00 552 ILE A N 1
ATOM 4338 C CA . ILE A 1 552 ? -0.248 26.204 -6.376 1.00 90.00 552 ILE A CA 1
ATOM 4339 C C . ILE A 1 552 ? -0.673 26.792 -5.027 1.00 90.00 552 ILE A C 1
ATOM 4341 O O . ILE A 1 552 ? 0.041 27.618 -4.461 1.00 90.00 552 ILE A O 1
ATOM 4345 N N . THR A 1 553 ? -1.828 26.380 -4.508 1.00 83.88 553 THR A N 1
ATOM 4346 C CA . THR A 1 553 ? -2.415 26.907 -3.256 1.00 83.88 553 THR A CA 1
ATOM 4347 C C . THR A 1 553 ? -2.110 26.040 -2.031 1.00 83.88 553 THR A C 1
ATOM 4349 O O . THR A 1 553 ? -2.562 26.339 -0.927 1.00 83.88 553 THR A O 1
ATOM 4352 N N . LEU A 1 554 ? -1.325 24.973 -2.202 1.00 78.62 554 LEU A N 1
ATOM 4353 C CA . LEU A 1 554 ? -0.983 24.027 -1.143 1.00 78.62 554 LEU A CA 1
ATOM 4354 C C . LEU A 1 554 ? 0.033 24.589 -0.125 1.00 78.62 554 LEU A C 1
ATOM 4356 O O . LEU A 1 554 ? 1.000 25.247 -0.516 1.00 78.62 554 LEU A O 1
ATOM 4360 N N . PRO A 1 555 ? -0.104 24.250 1.174 1.00 72.38 555 PRO A N 1
ATOM 4361 C CA . PRO A 1 555 ? 0.909 24.548 2.182 1.00 72.38 555 PRO A CA 1
ATOM 4362 C C . PRO A 1 555 ? 2.271 23.894 1.874 1.00 72.38 555 PRO A C 1
ATOM 4364 O O . PRO A 1 555 ? 2.317 22.806 1.282 1.00 72.38 555 PRO A O 1
ATOM 4367 N N . PRO A 1 556 ? 3.390 24.479 2.346 1.00 67.81 556 PRO A N 1
ATOM 4368 C CA . PRO A 1 556 ? 4.712 23.866 2.240 1.00 67.81 556 PRO A CA 1
ATOM 4369 C C . PRO A 1 556 ? 4.734 22.430 2.788 1.00 67.81 556 PRO A C 1
ATOM 4371 O O . PRO A 1 556 ? 4.143 22.141 3.827 1.00 67.81 556 PRO A O 1
ATOM 4374 N N . GLY A 1 557 ? 5.417 21.521 2.087 1.00 67.94 557 GLY A N 1
ATOM 4375 C CA . GLY A 1 557 ? 5.511 20.103 2.465 1.00 67.94 557 GLY A CA 1
ATOM 4376 C C . GLY A 1 557 ? 4.347 19.217 1.997 1.00 67.94 557 GLY A C 1
ATOM 4377 O O . GLY A 1 557 ? 4.391 18.010 2.217 1.00 67.94 557 GLY A O 1
ATOM 4378 N N . ARG A 1 558 ? 3.331 19.774 1.318 1.00 76.75 558 ARG A N 1
ATOM 4379 C CA . ARG A 1 558 ? 2.209 19.013 0.729 1.00 76.75 558 ARG A CA 1
ATOM 4380 C C . ARG A 1 558 ? 2.241 18.912 -0.798 1.00 76.75 558 ARG A C 1
ATOM 4382 O O . ARG A 1 558 ? 1.270 18.469 -1.393 1.00 76.75 558 ARG A O 1
ATOM 4389 N N . SER A 1 559 ? 3.351 19.259 -1.447 1.00 75.94 559 SER A N 1
ATOM 4390 C CA . SER A 1 559 ? 3.503 19.167 -2.910 1.00 75.94 559 SER A CA 1
ATOM 4391 C C . SER A 1 559 ? 3.233 17.762 -3.469 1.00 75.94 559 SER A C 1
ATOM 4393 O O . SER A 1 559 ? 2.713 17.633 -4.574 1.00 75.94 559 SER A O 1
ATOM 4395 N N . TYR A 1 560 ? 3.490 16.708 -2.688 1.00 80.81 560 TYR A N 1
ATOM 4396 C CA . TYR A 1 560 ? 3.163 15.329 -3.069 1.00 80.81 560 TYR A CA 1
ATOM 4397 C C . TYR A 1 560 ? 1.665 15.117 -3.355 1.00 80.81 560 TYR A C 1
ATOM 4399 O O . TYR A 1 560 ? 1.325 14.251 -4.156 1.00 80.81 560 TYR A O 1
ATOM 4407 N N . VAL A 1 561 ? 0.777 15.912 -2.742 1.00 82.94 561 VAL A N 1
ATOM 4408 C CA . VAL A 1 561 ? -0.676 15.858 -2.965 1.00 82.94 561 VAL A CA 1
ATOM 4409 C C . VAL A 1 561 ? -1.012 16.265 -4.395 1.00 82.94 561 VAL A C 1
ATOM 4411 O O . VAL A 1 561 ? -1.794 15.593 -5.052 1.00 82.94 561 VAL A O 1
ATOM 4414 N N . LEU A 1 562 ? -0.363 17.311 -4.913 1.00 89.12 562 LEU A N 1
ATOM 4415 C CA . LEU A 1 562 ? -0.545 17.751 -6.295 1.00 89.12 562 LEU A CA 1
ATOM 4416 C C . LEU A 1 562 ? -0.029 16.708 -7.294 1.00 89.12 562 LEU A C 1
ATOM 4418 O O . LEU A 1 562 ? -0.715 16.400 -8.262 1.00 89.12 562 LEU A O 1
ATOM 4422 N N . ALA A 1 563 ? 1.142 16.117 -7.039 1.00 89.38 563 ALA A N 1
ATOM 4423 C CA . ALA A 1 563 ? 1.668 15.042 -7.882 1.00 89.38 563 ALA A CA 1
ATOM 4424 C C . ALA A 1 563 ? 0.730 13.821 -7.903 1.00 89.38 563 ALA A C 1
ATOM 4426 O O . ALA A 1 563 ? 0.424 13.299 -8.975 1.00 89.38 563 ALA A O 1
ATOM 4427 N N . ARG A 1 564 ? 0.232 13.413 -6.729 1.00 87.81 564 ARG A N 1
ATOM 4428 C CA . ARG A 1 564 ? -0.749 12.334 -6.584 1.00 87.81 564 ARG A CA 1
ATOM 4429 C C . ARG A 1 564 ? -2.040 12.649 -7.333 1.00 87.81 564 ARG A C 1
ATOM 4431 O O . ARG A 1 564 ? -2.514 11.800 -8.076 1.00 87.81 564 ARG A O 1
ATOM 4438 N N . ALA A 1 565 ? -2.566 13.860 -7.182 1.00 89.44 565 ALA A N 1
ATOM 4439 C CA . ALA A 1 565 ? -3.817 14.248 -7.813 1.00 89.44 565 ALA A CA 1
ATOM 4440 C C . ALA A 1 565 ? -3.732 14.240 -9.336 1.00 89.44 565 ALA A C 1
ATOM 4442 O O . ALA A 1 565 ? -4.617 13.706 -9.995 1.00 89.44 565 ALA A O 1
ATOM 4443 N N . ILE A 1 566 ? -2.623 14.742 -9.891 1.00 92.44 566 ILE A N 1
ATOM 4444 C CA . ILE A 1 566 ? -2.345 14.653 -11.327 1.00 92.44 566 ILE A CA 1
ATOM 4445 C C . ILE A 1 566 ? -2.299 13.183 -11.769 1.00 92.44 566 ILE A C 1
ATOM 4447 O O . ILE A 1 566 ? -2.857 12.855 -12.807 1.00 92.44 566 ILE A O 1
ATOM 4451 N N . GLN A 1 567 ? -1.661 12.286 -11.011 1.00 89.25 567 GLN A N 1
ATOM 4452 C CA . GLN A 1 567 ? -1.614 10.860 -11.363 1.00 89.25 567 GLN A CA 1
ATOM 4453 C C . GLN A 1 567 ? -2.995 10.209 -11.331 1.00 89.25 567 GLN A C 1
ATOM 4455 O O . GLN A 1 567 ? -3.335 9.495 -12.269 1.00 89.25 567 GLN A O 1
ATOM 4460 N N . GLU A 1 568 ? -3.779 10.481 -10.289 1.00 87.06 568 GLU A N 1
ATOM 4461 C CA . GLU A 1 568 ? -5.128 9.948 -10.106 1.00 87.06 568 GLU A CA 1
ATOM 4462 C C . GLU A 1 568 ? -6.041 10.342 -11.273 1.00 87.06 568 GLU A C 1
ATOM 4464 O O . GLU A 1 568 ? -6.515 9.454 -11.977 1.00 87.06 568 GLU A O 1
ATOM 4469 N N . VAL A 1 569 ? -6.166 11.637 -11.596 1.00 89.00 569 VAL A N 1
ATOM 4470 C CA . VAL A 1 569 ? -7.010 12.105 -12.723 1.00 89.00 569 VAL A CA 1
ATOM 4471 C C . VAL A 1 569 ? -6.541 11.627 -14.099 1.00 89.00 569 VAL A C 1
ATOM 4473 O O . VAL A 1 569 ? -7.239 11.809 -15.092 1.00 89.00 569 VAL A O 1
ATOM 4476 N N . SER A 1 570 ? -5.342 11.050 -14.182 1.00 90.56 570 SER A N 1
ATOM 4477 C CA . SER A 1 570 ? -4.762 10.562 -15.433 1.00 90.56 570 SER A CA 1
ATOM 4478 C C . SER A 1 570 ? -4.944 9.063 -15.645 1.00 90.56 570 SER A C 1
ATOM 4480 O O . SER A 1 570 ? -4.768 8.608 -16.775 1.00 90.56 570 SER A O 1
ATOM 4482 N N . MET A 1 571 ? -5.270 8.292 -14.596 1.00 79.56 571 MET A N 1
ATOM 4483 C CA . MET A 1 571 ? -5.223 6.822 -14.621 1.00 79.56 571 MET A CA 1
ATOM 4484 C C . MET A 1 571 ? -6.075 6.206 -15.732 1.00 79.56 571 MET A C 1
ATOM 4486 O O . MET A 1 571 ? -5.653 5.230 -16.347 1.00 79.56 571 MET A O 1
ATOM 4490 N N . GLU A 1 572 ? -7.239 6.785 -16.014 1.00 73.25 572 GLU A N 1
ATOM 4491 C CA . GLU A 1 572 ? -8.184 6.250 -17.000 1.00 73.25 572 GLU A CA 1
ATOM 4492 C C . GLU A 1 572 ? -7.878 6.682 -18.440 1.00 73.25 572 GLU A C 1
ATOM 4494 O O . GLU A 1 572 ? -8.328 6.044 -19.388 1.00 73.25 572 GLU A O 1
ATOM 4499 N N . SER A 1 573 ? -7.105 7.758 -18.623 1.00 76.88 573 SER A N 1
ATOM 4500 C CA . SER A 1 573 ? -6.867 8.368 -19.940 1.00 76.88 573 SER A CA 1
ATOM 4501 C C . SER A 1 573 ? -5.436 8.232 -20.459 1.00 76.88 573 SER A C 1
ATOM 4503 O O . SER A 1 573 ? -5.174 8.609 -21.601 1.00 76.88 573 SER A O 1
ATOM 4505 N N . VAL A 1 574 ? -4.501 7.745 -19.637 1.00 87.94 574 VAL A N 1
ATOM 4506 C CA . VAL A 1 574 ? -3.084 7.694 -20.009 1.00 87.94 574 VAL A CA 1
ATOM 4507 C C . VAL A 1 574 ? -2.824 6.611 -21.053 1.00 87.94 574 VAL A C 1
ATOM 4509 O O . VAL A 1 574 ? -3.059 5.423 -20.832 1.00 87.94 574 VAL A O 1
ATOM 4512 N N . GLN A 1 575 ? -2.284 7.015 -22.200 1.00 87.00 575 GLN A N 1
ATOM 4513 C CA . GLN A 1 575 ? -1.813 6.072 -23.208 1.00 87.00 575 GLN A CA 1
ATOM 4514 C C . GLN A 1 575 ? -0.396 5.621 -22.864 1.00 87.00 575 GLN A C 1
ATOM 4516 O O . GLN A 1 575 ? 0.499 6.452 -22.698 1.00 87.00 575 GLN A O 1
ATOM 4521 N N . ARG A 1 576 ? -0.188 4.307 -22.748 1.00 87.81 576 ARG A N 1
ATOM 4522 C CA . ARG A 1 576 ? 1.136 3.725 -22.510 1.00 87.81 576 ARG A CA 1
ATOM 4523 C C . ARG A 1 576 ? 1.751 3.260 -23.812 1.00 87.81 576 ARG A C 1
ATOM 4525 O O . ARG A 1 576 ? 1.153 2.476 -24.541 1.00 87.81 576 ARG A O 1
ATOM 4532 N N . GLU A 1 577 ? 2.973 3.700 -24.051 1.00 88.38 577 GLU A N 1
ATOM 4533 C CA . GLU A 1 577 ? 3.729 3.364 -25.243 1.00 88.38 577 GLU A CA 1
ATOM 4534 C C . GLU A 1 577 ? 5.146 2.945 -24.862 1.00 88.38 577 GLU A C 1
ATOM 4536 O O . GLU A 1 577 ? 5.767 3.531 -23.972 1.00 88.38 577 GLU A O 1
ATOM 4541 N N . ARG A 1 578 ? 5.674 1.925 -25.541 1.00 90.00 578 ARG A N 1
ATOM 4542 C CA . ARG A 1 578 ? 7.068 1.505 -25.398 1.00 90.00 578 ARG A CA 1
ATOM 4543 C C . ARG A 1 578 ? 7.833 1.824 -26.676 1.00 90.00 578 ARG A C 1
ATOM 4545 O O . ARG A 1 578 ? 7.378 1.518 -27.773 1.00 90.00 578 ARG A O 1
ATOM 4552 N N . LEU A 1 579 ? 9.000 2.435 -26.508 1.00 92.38 579 LEU A N 1
ATOM 4553 C CA . LEU A 1 579 ? 9.898 2.846 -27.575 1.00 92.38 579 LEU A CA 1
ATOM 4554 C C . LEU A 1 579 ? 11.262 2.203 -27.369 1.00 92.38 579 LEU A C 1
ATOM 4556 O O . LEU A 1 579 ? 11.951 2.501 -26.392 1.00 92.38 579 LEU A O 1
ATOM 4560 N N . TYR A 1 580 ? 11.674 1.370 -28.313 1.00 93.81 580 TYR A N 1
ATOM 4561 C CA . TYR A 1 580 ? 13.010 0.794 -28.326 1.00 93.81 580 TYR A CA 1
ATOM 4562 C C . TYR A 1 580 ? 13.984 1.724 -29.046 1.00 93.81 580 TYR A C 1
ATOM 4564 O O . TYR A 1 580 ? 13.649 2.337 -30.055 1.00 93.81 580 TYR A O 1
ATOM 4572 N N . THR A 1 581 ? 15.210 1.823 -28.543 1.00 94.31 581 THR A N 1
ATOM 4573 C CA . THR A 1 581 ? 16.236 2.725 -29.104 1.00 94.31 581 THR A CA 1
ATOM 4574 C C . THR A 1 581 ? 17.368 1.995 -29.821 1.00 94.31 581 THR A C 1
ATOM 4576 O O . THR A 1 581 ? 18.427 2.560 -30.070 1.00 94.31 581 THR A O 1
ATOM 4579 N N . PHE A 1 582 ? 17.196 0.716 -30.142 1.00 94.50 582 PHE A N 1
ATOM 4580 C CA . PHE A 1 582 ? 18.261 -0.120 -30.691 1.00 94.50 582 PHE A CA 1
ATOM 4581 C C . PHE A 1 582 ? 17.719 -1.181 -31.651 1.00 94.50 582 PHE A C 1
ATOM 4583 O O . PHE A 1 582 ? 16.537 -1.511 -31.622 1.00 94.50 582 PHE A O 1
ATOM 4590 N N . THR A 1 583 ? 18.602 -1.715 -32.493 1.00 95.00 583 THR A N 1
ATOM 4591 C CA . THR A 1 583 ? 18.311 -2.820 -33.422 1.00 95.00 583 THR A CA 1
ATOM 4592 C C . THR A 1 583 ? 18.669 -4.186 -32.832 1.00 95.00 583 THR A C 1
ATOM 4594 O O . THR A 1 583 ? 19.369 -4.283 -31.825 1.00 95.00 583 THR A O 1
ATOM 4597 N N . GLY A 1 584 ? 18.275 -5.271 -33.493 1.00 94.62 584 GLY A N 1
ATOM 4598 C CA . GLY A 1 584 ? 18.787 -6.605 -33.185 1.00 94.62 584 GLY A CA 1
ATOM 4599 C C . GLY A 1 584 ? 17.881 -7.451 -32.303 1.00 94.62 584 GLY A C 1
ATOM 4600 O O . GLY A 1 584 ? 16.743 -7.089 -32.023 1.00 94.62 584 GLY A O 1
ATOM 4601 N N . TRP A 1 585 ? 18.396 -8.595 -31.847 1.00 93.19 585 TRP A N 1
ATOM 4602 C CA . TRP A 1 585 ? 17.586 -9.588 -31.137 1.00 93.19 585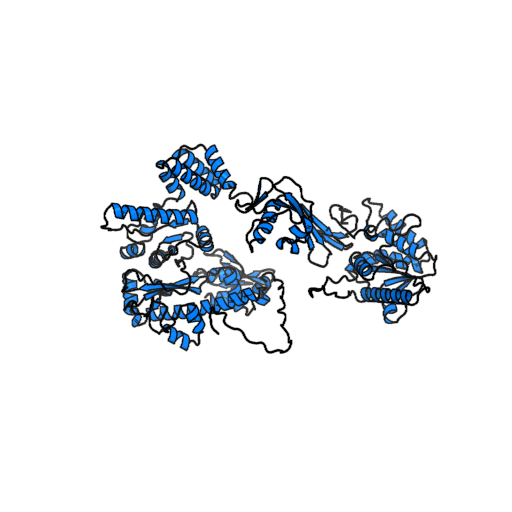 TRP A CA 1
ATOM 4603 C C . TRP A 1 585 ? 17.104 -9.088 -29.779 1.00 93.19 585 TRP A C 1
ATOM 4605 O O . TRP A 1 585 ? 17.918 -8.740 -28.920 1.00 93.19 585 TRP A O 1
ATOM 4615 N N . HIS A 1 586 ? 15.808 -9.121 -29.535 1.00 91.25 586 HIS A N 1
ATOM 4616 C CA . HIS A 1 586 ? 15.236 -8.792 -28.237 1.00 91.25 586 HIS A CA 1
ATOM 4617 C C . HIS A 1 586 ? 14.046 -9.707 -27.954 1.00 91.25 586 HIS A C 1
ATOM 4619 O O . HIS A 1 586 ? 13.593 -10.397 -28.862 1.00 91.25 586 HIS A O 1
ATOM 4625 N N . ASP A 1 587 ? 13.587 -9.743 -26.707 1.00 86.81 587 ASP A N 1
ATOM 4626 C CA . ASP A 1 587 ? 12.410 -10.507 -26.299 1.00 86.81 587 ASP A CA 1
ATOM 4627 C C . ASP A 1 587 ? 11.277 -9.501 -26.041 1.00 86.81 587 ASP A C 1
ATOM 4629 O O . ASP A 1 587 ? 11.409 -8.634 -25.173 1.00 86.81 587 ASP A O 1
ATOM 4633 N N . CYS A 1 588 ? 10.185 -9.577 -26.807 1.00 71.31 588 CYS A N 1
ATOM 4634 C CA . CYS A 1 588 ? 9.023 -8.693 -26.671 1.00 71.31 588 CYS A CA 1
ATOM 4635 C C . CYS A 1 588 ? 7.803 -9.525 -26.255 1.00 71.31 588 CYS A C 1
ATOM 4637 O O . CYS A 1 588 ? 7.273 -10.269 -27.074 1.00 71.31 588 CYS A O 1
ATOM 4639 N N . ASP A 1 589 ? 7.383 -9.377 -24.992 1.00 60.66 589 ASP A N 1
ATOM 4640 C CA . ASP A 1 589 ? 6.198 -9.912 -24.288 1.00 60.66 589 ASP A CA 1
ATOM 4641 C C . ASP A 1 589 ? 5.875 -11.427 -24.398 1.00 60.66 589 ASP A C 1
ATOM 4643 O O . ASP A 1 589 ? 5.505 -12.015 -23.381 1.00 60.66 589 ASP A O 1
ATOM 4647 N N . VAL A 1 590 ? 6.029 -12.094 -25.551 1.00 57.91 590 VAL A N 1
ATOM 4648 C CA . VAL A 1 590 ? 5.744 -13.535 -25.738 1.00 57.91 590 VAL A CA 1
ATOM 4649 C C . VAL A 1 590 ? 6.709 -14.247 -26.710 1.00 57.91 590 VAL A C 1
ATOM 4651 O O . VAL A 1 590 ? 6.867 -15.462 -26.608 1.00 57.91 590 VAL A O 1
ATOM 4654 N N . GLU A 1 591 ? 7.407 -13.538 -27.608 1.00 80.81 591 GLU A N 1
ATOM 4655 C CA . GLU A 1 591 ? 8.323 -14.156 -28.585 1.00 80.81 591 GLU 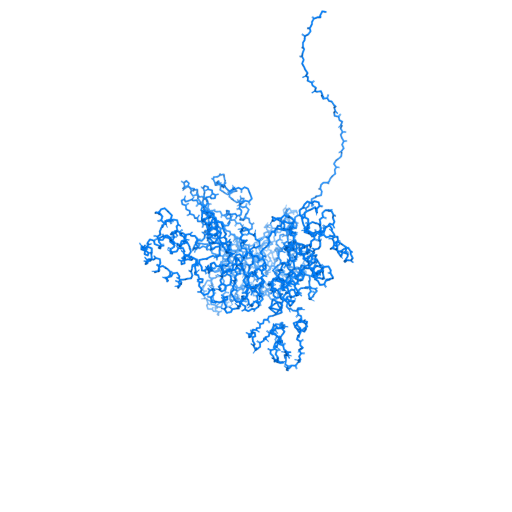A CA 1
ATOM 4656 C C . GLU A 1 591 ? 9.638 -13.369 -28.724 1.00 80.81 591 GLU A C 1
ATOM 4658 O O . GLU A 1 591 ? 9.712 -12.173 -28.429 1.00 80.81 591 GLU A O 1
ATOM 4663 N N . ARG A 1 592 ? 10.698 -14.055 -29.165 1.00 87.44 592 ARG A N 1
ATOM 4664 C CA . ARG A 1 592 ? 11.982 -13.451 -29.526 1.00 87.44 592 ARG A CA 1
ATOM 4665 C C . ARG A 1 592 ? 11.973 -13.051 -30.994 1.00 87.44 592 ARG A C 1
ATOM 4667 O O . ARG A 1 592 ? 11.604 -13.843 -31.852 1.00 87.44 592 ARG A O 1
ATOM 4674 N N . GLY A 1 593 ? 12.472 -11.864 -31.292 1.00 90.75 593 GLY A N 1
ATOM 4675 C CA . GLY A 1 593 ? 12.452 -11.304 -32.638 1.00 90.75 593 GLY A CA 1
ATOM 4676 C C . GLY A 1 593 ? 13.522 -10.245 -32.820 1.00 90.75 593 GLY A C 1
ATOM 4677 O O . GLY A 1 593 ? 14.336 -9.982 -31.925 1.00 90.75 593 GLY A O 1
ATOM 4678 N N . PHE A 1 594 ? 13.576 -9.688 -34.023 1.00 93.19 594 PHE A N 1
ATOM 4679 C CA . PHE A 1 594 ? 14.636 -8.779 -34.435 1.00 93.19 594 PHE A CA 1
ATOM 4680 C C . PHE A 1 594 ? 14.094 -7.356 -34.590 1.00 93.19 594 PHE A C 1
ATOM 4682 O O . PHE A 1 594 ? 13.243 -7.089 -35.435 1.00 93.19 594 PHE A O 1
ATOM 4689 N N . LEU A 1 595 ? 14.600 -6.424 -33.782 1.00 94.81 595 LEU A N 1
ATOM 4690 C CA . LEU A 1 595 ? 14.229 -5.013 -33.850 1.00 94.81 595 LEU A CA 1
ATOM 4691 C C . LEU A 1 595 ? 14.904 -4.328 -35.042 1.00 94.81 595 LEU A C 1
ATOM 4693 O O . LEU A 1 595 ? 16.123 -4.404 -35.226 1.00 94.81 595 LEU A O 1
ATOM 4697 N N . THR A 1 596 ? 14.106 -3.604 -35.814 1.00 94.44 596 THR A N 1
ATOM 4698 C CA . THR A 1 596 ? 14.517 -2.776 -36.953 1.00 94.44 596 THR A CA 1
ATOM 4699 C C . THR A 1 596 ? 13.850 -1.407 -36.842 1.00 94.44 596 THR A C 1
ATOM 4701 O O . THR A 1 596 ? 12.863 -1.258 -36.128 1.00 94.44 596 THR A O 1
ATOM 4704 N N . ALA A 1 597 ? 14.320 -0.401 -37.575 1.00 93.62 597 ALA A N 1
ATOM 4705 C CA . ALA A 1 597 ? 13.657 0.904 -37.633 1.00 93.62 597 ALA A CA 1
ATOM 4706 C C . ALA A 1 597 ? 12.230 0.839 -38.224 1.00 93.62 597 ALA A C 1
ATOM 4708 O O . ALA A 1 597 ? 11.456 1.772 -38.032 1.00 93.62 597 ALA A O 1
ATOM 4709 N N . SER A 1 598 ? 11.867 -0.258 -38.902 1.00 92.00 598 SER A N 1
ATOM 4710 C CA . SER A 1 598 ? 10.502 -0.519 -39.386 1.00 92.00 598 SER A CA 1
ATOM 4711 C C . SER A 1 598 ? 9.597 -1.188 -38.345 1.00 92.00 598 SER A C 1
ATOM 4713 O O . SER A 1 598 ? 8.408 -1.356 -38.604 1.00 92.00 598 SER A O 1
ATOM 4715 N N . GLY A 1 599 ? 10.148 -1.595 -37.200 1.00 91.88 599 GLY A N 1
ATOM 4716 C CA . GLY A 1 599 ? 9.445 -2.316 -36.146 1.00 91.88 599 GLY A CA 1
ATOM 4717 C C . GLY A 1 599 ? 10.069 -3.674 -35.835 1.00 91.88 599 GLY A C 1
ATOM 4718 O O . GLY A 1 599 ? 11.276 -3.886 -35.994 1.00 91.88 599 GLY A O 1
ATOM 4719 N N . TRP A 1 600 ? 9.240 -4.593 -35.361 1.00 91.50 600 TRP A N 1
ATOM 4720 C CA . TRP A 1 600 ? 9.636 -5.906 -34.865 1.00 91.50 600 TRP A CA 1
ATOM 4721 C C . TRP A 1 600 ? 9.474 -6.990 -35.928 1.00 91.50 600 TRP A C 1
ATOM 4723 O O . TRP A 1 600 ? 8.362 -7.247 -36.371 1.00 91.50 600 TRP A O 1
ATOM 4733 N N . LEU A 1 601 ? 10.562 -7.654 -36.314 1.00 91.25 601 LEU A N 1
ATOM 4734 C CA . LEU A 1 601 ? 10.528 -8.804 -37.216 1.00 91.25 601 LEU A CA 1
ATOM 4735 C C . LEU A 1 601 ? 10.391 -10.106 -36.406 1.00 91.25 601 LEU A C 1
ATOM 4737 O O . LEU A 1 601 ? 11.340 -10.508 -35.725 1.00 91.25 601 LEU A O 1
ATOM 4741 N N . GLY A 1 602 ? 9.218 -10.737 -36.485 1.00 89.19 602 GLY A N 1
ATOM 4742 C CA . GLY A 1 602 ? 8.902 -12.038 -35.881 1.00 89.19 602 GLY A CA 1
ATOM 4743 C C . GLY A 1 602 ? 8.725 -13.148 -36.924 1.00 89.19 602 GLY A C 1
ATOM 4744 O O . GLY A 1 602 ? 9.054 -12.960 -38.096 1.00 89.19 602 GLY A O 1
ATOM 4745 N N . ALA A 1 603 ? 8.193 -14.302 -36.505 1.00 84.62 603 ALA A N 1
ATOM 4746 C CA . ALA A 1 603 ? 7.936 -15.437 -37.399 1.00 84.62 603 ALA A CA 1
ATOM 4747 C C . ALA A 1 603 ? 6.934 -15.110 -38.525 1.00 84.62 603 ALA A C 1
ATOM 4749 O O . ALA A 1 603 ? 7.092 -15.600 -39.639 1.00 84.62 603 ALA A O 1
ATOM 4750 N N . ASP A 1 604 ? 5.963 -14.238 -38.240 1.00 83.62 604 ASP A N 1
ATOM 4751 C CA . ASP A 1 604 ? 4.896 -13.826 -39.164 1.00 83.62 604 ASP A CA 1
ATOM 4752 C C . ASP A 1 604 ? 5.225 -12.529 -39.943 1.00 83.62 604 ASP A C 1
ATOM 4754 O O . ASP A 1 604 ? 4.333 -11.878 -40.487 1.00 83.62 604 ASP A O 1
ATOM 4758 N N . GLY A 1 605 ? 6.496 -12.105 -39.962 1.00 86.50 605 GLY A N 1
ATOM 4759 C CA . GLY A 1 605 ? 6.945 -10.886 -40.645 1.00 86.50 605 GLY A CA 1
ATOM 4760 C C . GLY A 1 605 ? 7.076 -9.656 -39.734 1.00 86.50 605 GLY A C 1
ATOM 4761 O O . GLY A 1 605 ? 7.290 -9.772 -38.524 1.00 86.50 605 GLY A O 1
ATOM 4762 N N . ILE A 1 606 ? 7.039 -8.451 -40.323 1.00 88.88 606 ILE A N 1
ATOM 4763 C CA . ILE A 1 606 ? 7.264 -7.182 -39.602 1.00 88.88 606 ILE A CA 1
ATOM 4764 C C . ILE A 1 606 ? 5.973 -6.678 -38.945 1.00 88.88 606 ILE A C 1
ATOM 4766 O O . ILE A 1 606 ? 5.021 -6.303 -39.626 1.00 88.88 606 ILE A O 1
ATOM 4770 N N . ASN A 1 607 ? 6.001 -6.551 -37.620 1.00 89.38 607 ASN A N 1
ATOM 4771 C CA . ASN A 1 607 ? 5.026 -5.834 -36.811 1.00 89.38 607 ASN A CA 1
ATOM 4772 C C . ASN A 1 607 ? 5.484 -4.380 -36.578 1.00 89.38 607 ASN A C 1
ATOM 4774 O O . ASN A 1 607 ? 6.424 -4.122 -35.821 1.00 89.38 607 ASN A O 1
ATOM 4778 N N . ASP A 1 608 ? 4.798 -3.425 -37.205 1.00 87.94 608 ASP A N 1
ATOM 4779 C CA . ASP A 1 608 ? 5.087 -1.987 -37.122 1.00 87.94 608 ASP A CA 1
ATOM 4780 C C . ASP A 1 608 ? 4.430 -1.277 -35.926 1.00 87.94 608 ASP A C 1
ATOM 4782 O O . ASP A 1 608 ? 4.680 -0.092 -35.702 1.00 87.94 608 ASP A O 1
ATOM 4786 N N . GLN A 1 609 ? 3.627 -1.989 -35.129 1.00 87.38 609 GLN A N 1
ATOM 4787 C CA . GLN A 1 609 ? 3.089 -1.469 -33.869 1.00 87.38 609 GLN A CA 1
ATOM 4788 C C . GLN A 1 609 ? 4.180 -1.362 -32.798 1.00 87.38 609 GLN A C 1
ATOM 4790 O O . GLN A 1 609 ? 4.083 -0.544 -31.882 1.00 87.38 609 GLN A O 1
ATOM 4795 N N . VAL A 1 610 ? 5.243 -2.165 -32.915 1.00 88.81 610 VAL A N 1
ATOM 4796 C CA . VAL A 1 610 ? 6.426 -2.051 -32.060 1.00 88.81 610 VAL A CA 1
ATOM 4797 C C . VAL A 1 610 ? 7.279 -0.893 -32.558 1.00 88.81 610 VAL A C 1
ATOM 4799 O O . VAL A 1 610 ? 7.881 -0.960 -33.627 1.00 88.81 610 VAL A O 1
ATOM 4802 N N . ARG A 1 611 ? 7.365 0.178 -31.769 1.00 91.69 611 ARG A N 1
ATOM 4803 C CA . ARG A 1 611 ? 8.118 1.368 -32.163 1.00 91.69 611 ARG A CA 1
ATOM 4804 C C . ARG A 1 611 ? 9.598 1.247 -31.841 1.00 91.69 611 ARG A C 1
ATOM 4806 O O . ARG A 1 611 ? 9.992 0.990 -30.702 1.00 91.69 611 ARG A O 1
ATOM 4813 N N . VAL A 1 612 ? 10.412 1.550 -32.845 1.00 93.25 612 VAL A N 1
ATOM 4814 C CA . VAL A 1 612 ? 11.865 1.660 -32.733 1.00 93.25 612 VAL A CA 1
ATOM 4815 C C . VAL A 1 612 ? 12.289 3.039 -33.233 1.00 93.25 612 VAL A C 1
ATOM 4817 O O . VAL A 1 612 ? 11.951 3.425 -34.348 1.00 93.25 612 VAL A O 1
ATOM 4820 N N . ASP A 1 613 ? 13.030 3.788 -32.420 1.00 93.44 613 ASP A N 1
ATOM 4821 C CA . ASP A 1 613 ? 13.600 5.086 -32.790 1.00 93.44 613 ASP A CA 1
ATOM 4822 C C . ASP A 1 613 ? 15.110 5.084 -32.551 1.00 93.44 613 ASP A C 1
ATOM 4824 O O . ASP A 1 613 ? 15.602 5.114 -31.422 1.00 93.44 613 ASP A O 1
ATOM 4828 N N . LEU A 1 614 ? 15.855 5.052 -33.654 1.00 91.19 614 LEU A N 1
ATOM 4829 C CA . LEU A 1 614 ? 17.318 5.075 -33.664 1.00 91.19 614 LEU A CA 1
ATOM 4830 C C . LEU A 1 614 ? 17.879 6.510 -33.727 1.00 91.19 614 LEU A C 1
ATOM 4832 O O . LEU A 1 614 ? 19.081 6.706 -33.932 1.00 91.19 614 LEU A O 1
ATOM 4836 N N . GLY A 1 615 ? 17.021 7.517 -33.546 1.00 84.38 615 GLY A N 1
ATOM 4837 C CA . GLY A 1 615 ? 17.322 8.937 -33.638 1.00 84.38 615 GLY A CA 1
ATOM 4838 C C . GLY A 1 615 ? 17.201 9.499 -35.058 1.00 84.38 615 GLY A C 1
ATOM 4839 O O . GLY A 1 615 ? 16.957 8.798 -36.037 1.00 84.38 615 GLY A O 1
ATOM 4840 N N . SER A 1 616 ? 17.435 10.806 -35.184 1.00 65.81 616 SER A N 1
ATOM 4841 C CA . SER A 1 616 ? 17.279 11.566 -36.435 1.00 65.81 616 SER A CA 1
ATOM 4842 C C . SER A 1 616 ? 18.407 11.383 -37.463 1.00 65.81 616 SER A C 1
ATOM 4844 O O . SER A 1 616 ? 18.412 12.062 -38.489 1.00 65.81 616 SER A O 1
ATOM 4846 N N . ASN A 1 617 ? 19.384 10.518 -37.188 1.00 77.31 617 ASN A N 1
ATOM 4847 C CA . ASN A 1 617 ? 20.549 10.302 -38.048 1.00 77.31 617 ASN A CA 1
ATOM 4848 C C . ASN A 1 617 ? 20.274 9.199 -39.086 1.00 77.31 617 ASN A C 1
ATOM 4850 O O . ASN A 1 617 ? 19.205 8.591 -39.115 1.00 77.31 617 ASN A O 1
ATOM 4854 N N . ASN A 1 618 ? 21.279 8.874 -39.900 1.00 91.06 618 ASN A N 1
ATOM 4855 C CA . ASN A 1 618 ? 21.203 7.815 -40.912 1.00 91.06 618 ASN A CA 1
ATOM 4856 C C . ASN A 1 618 ? 20.998 6.399 -40.333 1.00 91.06 618 ASN A C 1
ATOM 4858 O O . ASN A 1 618 ? 20.738 5.466 -41.084 1.00 91.06 618 ASN A O 1
ATOM 4862 N N . LEU A 1 619 ? 21.037 6.224 -39.006 1.00 92.88 619 LEU A N 1
ATOM 4863 C CA . LEU A 1 619 ? 20.648 4.970 -38.350 1.00 92.88 619 LEU A CA 1
ATOM 4864 C C . LEU A 1 619 ? 19.187 4.586 -38.637 1.00 92.88 619 LEU A C 1
ATOM 4866 O O . LEU A 1 619 ? 18.871 3.405 -38.684 1.00 92.88 619 LEU A O 1
ATOM 4870 N N . ARG A 1 620 ? 18.299 5.548 -38.917 1.00 92.38 620 ARG A N 1
ATOM 4871 C CA . ARG A 1 620 ? 16.908 5.268 -39.325 1.00 92.38 620 ARG A CA 1
ATOM 4872 C C . ARG A 1 620 ? 16.784 4.386 -40.577 1.00 92.38 620 ARG A C 1
ATOM 4874 O O . ARG A 1 620 ? 15.719 3.836 -40.819 1.00 92.38 620 ARG A O 1
ATOM 4881 N N . HIS A 1 621 ? 17.849 4.270 -41.376 1.00 93.69 621 HIS A N 1
ATOM 4882 C CA . HIS A 1 621 ? 17.874 3.454 -42.590 1.00 93.69 621 HIS A CA 1
ATOM 4883 C C . HIS A 1 621 ? 18.032 1.953 -42.321 1.00 93.69 621 HIS A C 1
ATOM 4885 O O . HIS A 1 621 ? 17.886 1.173 -43.257 1.00 93.69 621 HIS A O 1
ATOM 4891 N N . TYR A 1 622 ? 18.237 1.520 -41.068 1.00 94.75 622 TYR A N 1
ATOM 4892 C CA . TYR A 1 622 ? 18.085 0.114 -40.656 1.00 94.75 622 TYR A CA 1
ATOM 4893 C C . TYR A 1 622 ? 16.604 -0.317 -40.636 1.00 94.75 622 TYR A C 1
ATOM 4895 O O . TYR A 1 622 ? 16.108 -0.863 -39.651 1.00 94.75 622 TYR A O 1
ATOM 4903 N N . ALA A 1 623 ? 15.882 0.006 -41.706 1.00 92.38 623 ALA A N 1
ATOM 4904 C CA . ALA A 1 623 ? 14.457 -0.181 -41.906 1.00 92.38 623 ALA A CA 1
ATOM 4905 C C . ALA A 1 623 ? 14.254 -1.240 -42.994 1.00 92.38 623 ALA A C 1
ATOM 4907 O O . ALA A 1 623 ? 14.523 -0.988 -44.174 1.00 92.38 623 ALA A O 1
ATOM 4908 N N . LEU A 1 624 ? 13.803 -2.429 -42.596 1.00 90.50 624 LEU A N 1
ATOM 4909 C CA . LEU A 1 624 ? 13.485 -3.503 -43.533 1.00 90.50 624 LEU A CA 1
ATOM 4910 C C . LEU A 1 624 ? 12.126 -3.252 -44.214 1.00 90.50 624 LEU A C 1
ATOM 4912 O O . LEU A 1 624 ? 11.222 -2.695 -43.581 1.00 90.50 624 LEU A O 1
ATOM 4916 N N . PRO A 1 625 ? 11.964 -3.632 -45.494 1.00 86.19 625 PRO A N 1
ATOM 4917 C CA . PRO A 1 625 ? 10.681 -3.538 -46.181 1.00 86.19 625 PRO A CA 1
ATOM 4918 C C . PRO A 1 625 ? 9.670 -4.529 -45.590 1.00 86.19 625 PRO A C 1
ATOM 4920 O O . PRO A 1 625 ? 10.044 -5.593 -45.108 1.00 86.19 625 PRO A O 1
ATOM 4923 N N . LYS A 1 626 ? 8.381 -4.179 -45.652 1.00 81.31 626 LYS A N 1
ATOM 4924 C CA . LYS A 1 626 ? 7.281 -5.051 -45.198 1.00 81.31 626 LYS A CA 1
ATOM 4925 C C . LYS A 1 626 ? 6.901 -6.132 -46.210 1.00 81.31 626 LYS A C 1
ATOM 4927 O O . LYS A 1 626 ? 6.229 -7.087 -45.851 1.00 81.31 626 LYS A O 1
ATOM 4932 N N . GLU A 1 627 ? 7.258 -5.933 -47.474 1.00 79.12 627 GLU A N 1
ATOM 4933 C CA . GLU A 1 627 ? 6.887 -6.837 -48.559 1.00 79.12 627 GLU A CA 1
ATOM 4934 C C . GLU A 1 627 ? 7.734 -8.110 -48.503 1.00 79.12 627 GLU A C 1
ATOM 4936 O O . GLU A 1 627 ? 8.965 -8.049 -48.484 1.00 79.12 627 GLU A O 1
ATOM 4941 N N . GLU A 1 628 ? 7.071 -9.265 -48.498 1.00 71.56 628 GLU A N 1
ATOM 4942 C CA . GLU A 1 628 ? 7.742 -10.552 -48.634 1.00 71.56 628 GLU A CA 1
ATOM 4943 C C . GLU A 1 628 ? 8.128 -10.788 -50.096 1.00 71.56 628 GLU A C 1
ATOM 4945 O O . GLU A 1 628 ? 7.293 -10.761 -51.001 1.00 71.56 628 GLU A O 1
ATOM 4950 N N . ILE A 1 629 ? 9.417 -11.031 -50.322 1.00 77.94 629 ILE A N 1
ATOM 4951 C CA . ILE A 1 629 ? 9.970 -11.384 -51.631 1.00 77.94 629 ILE A CA 1
ATOM 4952 C C . ILE A 1 629 ? 10.216 -12.893 -51.651 1.00 77.94 629 ILE A C 1
ATOM 4954 O O . ILE A 1 629 ? 10.465 -13.512 -50.614 1.00 77.94 629 ILE A O 1
ATOM 4958 N N . ASN A 1 630 ? 10.184 -13.496 -52.840 1.00 85.94 630 ASN A N 1
ATOM 4959 C CA . ASN A 1 630 ? 10.549 -14.895 -53.021 1.00 85.94 630 ASN A CA 1
ATOM 4960 C C . ASN A 1 630 ? 11.947 -15.186 -52.408 1.00 85.94 630 ASN A C 1
ATOM 4962 O O . ASN A 1 630 ? 12.928 -14.549 -52.807 1.00 85.94 630 ASN A O 1
ATOM 4966 N N . PRO A 1 631 ? 12.078 -16.160 -51.483 1.00 86.50 631 PRO A N 1
ATOM 4967 C CA . PRO A 1 631 ? 13.351 -16.455 -50.822 1.00 86.50 631 PRO A CA 1
ATOM 4968 C C . PRO A 1 631 ? 14.493 -16.836 -51.773 1.00 86.50 631 PRO A C 1
ATOM 4970 O O . PRO A 1 631 ? 15.644 -16.487 -51.516 1.00 86.50 631 PRO A O 1
ATOM 4973 N N . GLU A 1 632 ? 14.207 -17.532 -52.878 1.00 91.12 632 GLU A N 1
ATOM 4974 C CA . GLU A 1 632 ? 15.229 -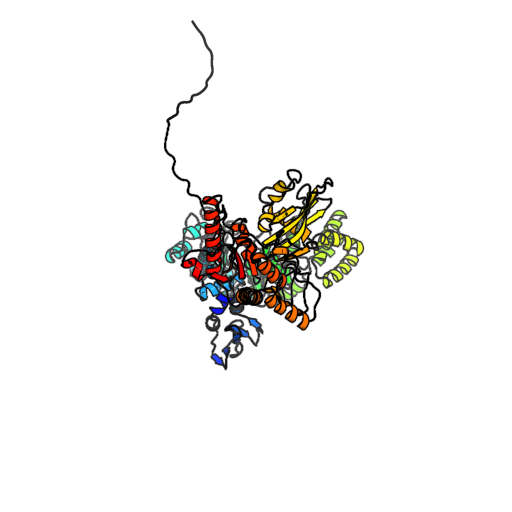17.909 -53.862 1.00 91.12 632 GLU A CA 1
ATOM 4975 C C . GLU A 1 632 ? 15.779 -16.675 -54.586 1.00 91.12 632 GLU A C 1
ATOM 4977 O O . GLU A 1 632 ? 16.992 -16.543 -54.774 1.00 91.12 632 GLU A O 1
ATOM 4982 N N . GLU A 1 633 ? 14.893 -15.749 -54.953 1.00 88.69 633 GLU A N 1
ATOM 4983 C CA . GLU A 1 633 ? 15.260 -14.485 -55.587 1.00 88.69 633 GLU A CA 1
ATOM 4984 C C . GLU A 1 633 ? 16.088 -13.618 -54.635 1.00 88.69 633 GLU A C 1
ATOM 4986 O O . GLU A 1 633 ? 17.147 -13.122 -55.022 1.00 88.69 633 GLU A O 1
ATOM 4991 N N . ALA A 1 634 ? 15.683 -13.531 -53.364 1.00 86.06 634 ALA A N 1
ATOM 4992 C CA . ALA A 1 634 ? 16.435 -12.824 -52.333 1.00 86.06 634 ALA A CA 1
ATOM 4993 C C . ALA A 1 634 ? 17.849 -13.406 -52.160 1.00 86.06 634 ALA A C 1
ATOM 4995 O O . ALA A 1 634 ? 18.835 -12.667 -52.217 1.00 86.06 634 ALA A O 1
ATOM 4996 N N . VAL A 1 635 ? 17.981 -14.733 -52.022 1.00 89.38 635 VAL A N 1
ATOM 4997 C CA . VAL A 1 635 ? 19.290 -15.400 -51.905 1.00 89.38 635 VAL A CA 1
ATOM 4998 C C . VAL A 1 635 ? 20.153 -15.123 -53.135 1.00 89.38 635 VAL A C 1
ATOM 5000 O O . VAL A 1 635 ? 21.323 -14.760 -52.980 1.00 89.38 635 VAL A O 1
ATOM 5003 N N . ARG A 1 636 ? 19.589 -15.226 -54.345 1.00 90.50 636 ARG A N 1
ATOM 5004 C CA . ARG A 1 636 ? 20.296 -14.938 -55.601 1.00 90.50 636 ARG A CA 1
ATOM 5005 C C . ARG A 1 636 ? 20.822 -13.503 -55.635 1.00 90.50 636 ARG A C 1
ATOM 5007 O O . ARG A 1 636 ? 22.017 -13.322 -55.865 1.00 90.50 636 ARG A O 1
ATOM 5014 N N . ALA A 1 637 ? 19.988 -12.519 -55.298 1.00 86.38 637 ALA A N 1
ATOM 5015 C CA . ALA A 1 637 ? 20.391 -11.115 -55.215 1.00 86.38 637 ALA A CA 1
ATOM 5016 C C . ALA A 1 637 ? 21.536 -10.901 -54.207 1.00 86.38 637 ALA A C 1
ATOM 5018 O O . ALA A 1 637 ? 22.505 -10.199 -54.500 1.00 86.38 637 ALA A O 1
ATOM 5019 N N . THR A 1 638 ? 21.500 -11.555 -53.037 1.00 88.69 638 THR A N 1
ATOM 5020 C CA . THR A 1 638 ? 22.613 -11.432 -52.075 1.00 88.69 638 THR A CA 1
ATOM 5021 C C . THR A 1 638 ? 23.917 -12.061 -52.571 1.00 88.69 638 THR A C 1
ATOM 5023 O O . THR A 1 638 ? 24.994 -11.597 -52.195 1.00 88.69 638 THR A O 1
ATOM 5026 N N . LEU A 1 639 ? 23.857 -13.102 -53.408 1.00 91.38 639 LEU A N 1
ATOM 5027 C CA . LEU A 1 639 ? 25.040 -13.737 -53.998 1.00 91.38 639 LEU A CA 1
ATOM 5028 C C . LEU A 1 639 ? 25.614 -12.923 -55.165 1.00 91.38 639 LEU A C 1
ATOM 5030 O O . LEU A 1 639 ? 26.829 -12.940 -55.375 1.00 91.38 639 LEU A O 1
ATOM 5034 N N . GLU A 1 640 ? 24.784 -12.176 -55.895 1.00 93.50 640 GLU A N 1
ATOM 5035 C CA . GLU A 1 640 ? 25.230 -11.251 -56.947 1.00 93.50 640 GLU A CA 1
ATOM 5036 C C . GLU A 1 640 ? 26.148 -10.148 -56.406 1.00 93.50 640 GLU A C 1
ATOM 5038 O O . GLU A 1 640 ? 27.078 -9.736 -57.101 1.00 93.50 640 GLU A O 1
ATOM 5043 N N . PHE A 1 641 ? 26.005 -9.764 -55.132 1.00 92.81 641 PHE A N 1
ATOM 5044 C CA . PHE A 1 641 ? 26.941 -8.857 -54.456 1.00 92.81 641 PHE A CA 1
ATOM 5045 C C . PHE A 1 641 ? 28.405 -9.314 -54.581 1.00 92.81 641 PHE A C 1
ATOM 5047 O O . PHE A 1 641 ? 29.314 -8.499 -54.751 1.00 92.81 641 PHE A O 1
ATOM 5054 N N . LEU A 1 642 ? 28.657 -10.629 -54.559 1.00 93.94 642 LEU A N 1
ATOM 5055 C CA . LEU A 1 642 ? 30.007 -11.186 -54.681 1.00 93.94 642 LEU A CA 1
ATOM 5056 C C . LEU A 1 642 ? 30.642 -10.921 -56.053 1.00 93.94 642 LEU A C 1
ATOM 5058 O O . LEU A 1 642 ? 31.866 -11.001 -56.168 1.00 93.94 642 LEU A O 1
ATOM 5062 N N . GLN A 1 643 ? 29.832 -10.614 -57.069 1.00 94.00 643 GLN A N 1
ATOM 5063 C CA . GLN A 1 643 ? 30.257 -10.338 -58.442 1.00 94.00 643 GLN A CA 1
ATOM 5064 C C . GLN A 1 643 ? 30.588 -8.855 -58.676 1.00 94.00 643 GLN A C 1
ATOM 5066 O O . GLN A 1 643 ? 31.216 -8.529 -59.679 1.00 94.00 643 GLN A O 1
ATOM 5071 N N . LEU A 1 644 ? 30.234 -7.963 -57.741 1.00 91.00 644 LEU A N 1
ATOM 5072 C CA . LEU A 1 644 ? 30.469 -6.516 -57.859 1.00 91.00 644 LEU A CA 1
ATOM 5073 C C . LEU A 1 644 ? 31.949 -6.116 -57.740 1.00 91.00 644 LEU A C 1
ATOM 5075 O O . LEU A 1 644 ? 32.314 -4.980 -58.035 1.00 91.00 644 LEU A O 1
ATOM 5079 N N . GLY A 1 645 ? 32.815 -7.027 -57.297 1.00 89.75 645 GLY A N 1
ATOM 5080 C CA . GLY A 1 645 ? 34.240 -6.769 -57.137 1.00 89.75 645 GLY A CA 1
ATOM 5081 C C . GLY A 1 645 ? 35.040 -8.028 -56.798 1.00 89.75 645 GLY A C 1
ATOM 5082 O O . GLY A 1 645 ? 34.493 -9.132 -56.754 1.00 89.75 645 GLY A O 1
ATOM 5083 N N . PRO A 1 646 ? 36.354 -7.894 -56.544 1.00 92.00 646 PRO A N 1
ATOM 5084 C CA . PRO A 1 646 ? 37.203 -9.025 -56.191 1.00 92.00 646 PRO A CA 1
ATOM 5085 C C . PRO A 1 646 ? 36.689 -9.754 -54.945 1.00 92.00 646 PRO A C 1
ATOM 5087 O O . PRO A 1 646 ? 36.455 -9.127 -53.913 1.00 92.00 646 PRO A O 1
ATOM 5090 N N . ARG A 1 647 ? 36.616 -11.092 -54.993 1.00 93.50 647 ARG A N 1
ATOM 5091 C CA . ARG A 1 647 ? 36.128 -11.918 -53.867 1.00 93.50 647 ARG A CA 1
ATOM 5092 C C . ARG A 1 647 ? 36.896 -11.709 -52.563 1.00 93.50 647 ARG A C 1
ATOM 5094 O O . ARG A 1 647 ? 36.308 -11.826 -51.496 1.00 93.50 647 ARG A O 1
ATOM 5101 N N . LYS A 1 648 ? 38.182 -11.348 -52.636 1.00 92.25 648 LYS A N 1
ATOM 5102 C CA . LYS A 1 648 ? 38.990 -10.976 -51.460 1.00 92.25 648 LYS A CA 1
ATOM 5103 C C . LYS A 1 648 ? 38.436 -9.755 -50.701 1.00 92.25 648 LYS A C 1
ATOM 5105 O O . LYS A 1 648 ? 38.759 -9.593 -49.533 1.00 92.25 648 LYS A O 1
ATOM 5110 N N . VAL A 1 649 ? 37.606 -8.934 -51.355 1.00 91.31 649 VAL A N 1
ATOM 5111 C CA . VAL A 1 649 ? 36.917 -7.768 -50.782 1.00 91.31 649 VAL A CA 1
ATOM 5112 C C . VAL A 1 649 ? 35.439 -8.059 -50.522 1.00 91.31 649 VAL A C 1
ATOM 5114 O O . VAL A 1 649 ? 34.949 -7.825 -49.418 1.00 91.31 649 VAL A O 1
ATOM 5117 N N . THR A 1 650 ? 34.724 -8.600 -51.512 1.00 94.62 650 THR A N 1
ATOM 5118 C CA . THR A 1 650 ? 33.269 -8.801 -51.420 1.00 94.62 650 THR A CA 1
ATOM 5119 C C . THR A 1 650 ? 32.878 -9.953 -50.496 1.00 94.62 650 THR A C 1
ATOM 5121 O O . THR A 1 650 ? 31.891 -9.826 -49.778 1.00 94.62 650 THR A O 1
ATOM 5124 N N . ALA A 1 651 ? 33.649 -11.047 -50.426 1.00 94.50 651 ALA A N 1
ATOM 5125 C CA . ALA A 1 651 ? 33.299 -12.187 -49.573 1.00 94.50 651 ALA A CA 1
ATOM 5126 C C . ALA A 1 651 ? 33.403 -11.882 -48.064 1.00 94.50 651 ALA A C 1
ATOM 5128 O O . ALA A 1 651 ? 32.467 -12.233 -47.347 1.00 94.50 651 ALA A O 1
ATOM 5129 N N . PRO A 1 652 ? 34.450 -11.193 -47.553 1.00 94.69 652 PRO A N 1
ATOM 5130 C CA . PRO A 1 652 ? 34.475 -10.755 -46.155 1.00 94.69 652 PRO A CA 1
ATOM 5131 C C . PRO A 1 652 ? 33.332 -9.799 -45.793 1.00 94.69 652 PRO A C 1
ATOM 5133 O O . PRO A 1 652 ? 32.759 -9.924 -44.713 1.00 94.69 652 PRO A O 1
ATOM 5136 N N . LEU A 1 653 ? 32.976 -8.871 -46.690 1.00 94.12 653 LEU A N 1
ATOM 5137 C CA . LEU A 1 653 ? 31.856 -7.947 -46.483 1.00 94.12 653 LEU A CA 1
ATOM 5138 C C . LEU A 1 653 ? 30.507 -8.668 -46.464 1.00 94.12 653 LEU A C 1
ATOM 5140 O O . LEU A 1 653 ? 29.700 -8.428 -45.571 1.00 94.12 653 LEU A O 1
ATOM 5144 N N . TRP A 1 654 ? 30.290 -9.591 -47.400 1.00 94.50 654 TRP A N 1
ATOM 5145 C CA . TRP A 1 654 ? 29.102 -10.442 -47.434 1.00 94.50 654 TRP A CA 1
ATOM 5146 C C . TRP A 1 654 ? 28.991 -11.281 -46.157 1.00 94.50 654 TRP A C 1
ATOM 5148 O O . TRP A 1 654 ? 27.966 -11.247 -45.483 1.00 94.50 654 TRP A O 1
ATOM 5158 N N . ALA A 1 655 ? 30.075 -11.950 -45.751 1.00 93.81 655 ALA A N 1
ATOM 5159 C CA . ALA A 1 655 ? 30.110 -12.734 -44.519 1.00 93.81 655 ALA A CA 1
ATOM 5160 C C . ALA A 1 655 ? 29.830 -11.877 -43.274 1.00 93.81 655 ALA A C 1
ATOM 5162 O O . ALA A 1 655 ? 29.169 -12.345 -42.351 1.00 93.81 655 ALA A O 1
ATOM 5163 N N . ALA A 1 656 ? 30.284 -10.620 -43.251 1.00 93.75 656 ALA A N 1
ATOM 5164 C CA . ALA A 1 656 ? 30.010 -9.699 -42.153 1.00 93.75 656 ALA A CA 1
ATOM 5165 C C . ALA A 1 656 ? 28.513 -9.387 -41.998 1.00 93.75 656 ALA A C 1
ATOM 5167 O O . ALA A 1 656 ? 28.054 -9.251 -40.865 1.00 93.75 656 ALA A O 1
ATOM 5168 N N . MET A 1 657 ? 27.746 -9.326 -43.095 1.00 94.31 657 MET A N 1
ATOM 5169 C CA . MET A 1 657 ? 26.296 -9.095 -43.025 1.00 94.31 657 MET A CA 1
ATOM 5170 C C . MET A 1 657 ? 25.591 -10.235 -42.284 1.00 94.31 657 MET A C 1
ATOM 5172 O O . MET A 1 657 ? 24.815 -9.982 -41.371 1.00 94.31 657 MET A O 1
ATOM 5176 N N . TYR A 1 658 ? 25.934 -11.487 -42.592 1.00 92.31 658 TYR A N 1
ATOM 5177 C CA . TYR A 1 658 ? 25.355 -12.663 -41.927 1.00 92.31 658 TYR A CA 1
ATOM 5178 C C . TYR A 1 658 ? 25.945 -12.933 -40.537 1.00 92.31 658 TYR A C 1
ATOM 5180 O O . TYR A 1 658 ? 25.280 -13.505 -39.675 1.00 92.31 658 TYR A O 1
ATOM 5188 N N . ALA A 1 659 ? 27.189 -12.518 -40.288 1.00 93.06 659 ALA A N 1
ATOM 5189 C CA . ALA A 1 659 ? 27.818 -12.648 -38.978 1.00 93.06 659 ALA A CA 1
ATOM 5190 C C . ALA A 1 659 ? 27.257 -11.650 -37.954 1.00 93.06 659 ALA A C 1
ATOM 5192 O O . ALA A 1 659 ? 27.245 -11.956 -36.762 1.00 93.06 659 ALA A O 1
ATOM 5193 N N . ALA A 1 660 ? 26.793 -10.474 -38.393 1.00 94.12 660 ALA A N 1
ATOM 5194 C CA . ALA A 1 660 ? 26.324 -9.418 -37.501 1.00 94.12 660 ALA A CA 1
ATOM 5195 C C . ALA A 1 660 ? 25.146 -9.851 -36.594 1.00 94.12 660 ALA A C 1
ATOM 5197 O O . ALA A 1 660 ? 25.280 -9.697 -35.380 1.00 94.12 660 ALA A O 1
ATOM 5198 N N . PRO A 1 661 ? 24.073 -10.509 -37.081 1.00 93.69 661 PRO A N 1
ATOM 5199 C CA . PRO A 1 661 ? 23.000 -11.014 -36.215 1.00 93.69 661 PRO A CA 1
ATOM 5200 C C . PRO A 1 661 ? 23.470 -12.037 -35.172 1.00 93.69 661 PRO A C 1
ATOM 5202 O O . PRO A 1 661 ? 22.865 -12.183 -34.107 1.00 93.69 661 PRO A O 1
ATOM 5205 N N . LEU A 1 662 ? 24.572 -12.739 -35.453 1.00 92.19 662 LEU A N 1
ATOM 5206 C CA . LEU A 1 662 ? 25.145 -13.763 -34.581 1.00 92.19 662 LEU A CA 1
ATOM 5207 C C . LEU A 1 662 ? 26.046 -13.172 -33.488 1.00 92.19 662 LEU A C 1
ATOM 5209 O O . LEU A 1 662 ? 26.471 -13.912 -32.598 1.00 92.19 662 LEU A O 1
ATOM 5213 N N . THR A 1 663 ? 26.318 -11.858 -33.487 1.00 86.88 663 THR A N 1
ATOM 5214 C CA . THR A 1 663 ? 27.190 -11.228 -32.476 1.00 86.88 663 THR A CA 1
ATOM 5215 C C . THR A 1 663 ? 26.617 -11.244 -31.060 1.00 86.88 663 THR A C 1
ATOM 5217 O O . THR A 1 663 ? 27.380 -11.108 -30.093 1.00 86.88 663 THR A O 1
ATOM 5220 N N . SER A 1 664 ? 25.301 -11.443 -30.945 1.00 83.69 664 SER A N 1
ATOM 5221 C CA . SER A 1 664 ? 24.588 -11.712 -29.693 1.00 83.69 664 SER A CA 1
ATOM 5222 C C . SER A 1 664 ? 24.949 -13.076 -29.095 1.00 83.69 664 SER A C 1
ATOM 5224 O O . SER A 1 664 ? 25.075 -13.189 -27.878 1.00 83.69 664 SER A O 1
ATOM 5226 N N . LEU A 1 665 ? 25.163 -14.094 -29.938 1.00 85.81 665 LEU A N 1
ATOM 5227 C CA . LEU A 1 665 ? 25.555 -15.449 -29.534 1.00 85.81 665 LEU A CA 1
ATOM 5228 C C . LEU A 1 665 ? 27.067 -15.562 -29.352 1.00 85.81 665 LEU A C 1
ATOM 5230 O O . LEU A 1 665 ? 27.551 -16.094 -28.353 1.00 85.81 665 LEU A O 1
ATOM 5234 N N . ARG A 1 666 ? 27.826 -15.061 -30.333 1.00 85.56 666 ARG A N 1
ATOM 5235 C CA . ARG A 1 666 ? 29.284 -15.083 -30.321 1.00 85.56 666 ARG A CA 1
ATOM 5236 C C . ARG A 1 666 ? 29.851 -13.714 -30.692 1.00 85.56 666 ARG A C 1
ATOM 5238 O O . ARG A 1 666 ? 29.864 -13.341 -31.863 1.00 85.56 666 ARG A O 1
ATOM 5245 N N . PRO A 1 667 ? 30.403 -12.996 -29.709 1.00 82.19 667 PRO A N 1
ATOM 5246 C CA . PRO A 1 667 ? 31.042 -11.709 -29.916 1.00 82.19 667 PRO A CA 1
ATOM 5247 C C . PRO A 1 667 ? 32.115 -11.677 -31.003 1.00 82.19 667 PRO A C 1
ATOM 5249 O O . PRO A 1 667 ? 33.094 -12.419 -30.922 1.00 82.19 667 PRO A O 1
ATOM 5252 N N . MET A 1 668 ? 32.000 -10.746 -31.955 1.00 83.88 668 MET A N 1
ATOM 5253 C CA . MET A 1 668 ? 33.114 -10.392 -32.836 1.00 83.88 668 MET A CA 1
ATOM 5254 C C . MET A 1 668 ? 33.888 -9.211 -32.243 1.00 83.88 668 MET A C 1
ATOM 5256 O O . MET A 1 668 ? 33.475 -8.060 -32.343 1.00 83.88 668 MET A O 1
ATOM 5260 N N . ASN A 1 669 ? 35.027 -9.502 -31.615 1.00 88.38 669 ASN A N 1
ATOM 5261 C CA . ASN A 1 669 ? 35.875 -8.508 -30.942 1.00 88.38 669 ASN A CA 1
ATOM 5262 C C . ASN A 1 669 ? 36.914 -7.885 -31.898 1.00 88.38 669 ASN A C 1
ATOM 5264 O O . ASN A 1 669 ? 38.060 -7.645 -31.515 1.00 88.38 669 ASN A O 1
ATOM 5268 N N . ALA A 1 670 ? 36.530 -7.669 -33.156 1.00 90.56 670 ALA A N 1
ATOM 5269 C CA . ALA A 1 670 ? 37.394 -7.119 -34.193 1.00 90.56 670 ALA A CA 1
ATOM 5270 C C . ALA A 1 670 ? 36.627 -6.139 -35.087 1.00 90.56 670 ALA A C 1
ATOM 5272 O O . ALA A 1 670 ? 35.428 -6.300 -35.305 1.00 90.56 670 ALA A O 1
ATOM 5273 N N . VAL A 1 671 ? 37.333 -5.139 -35.613 1.00 94.31 671 VAL A N 1
ATOM 5274 C CA . VAL A 1 671 ? 36.807 -4.190 -36.604 1.00 94.31 671 VAL A CA 1
ATOM 5275 C C . VAL A 1 671 ? 37.194 -4.664 -38.001 1.00 94.31 671 VAL A C 1
ATOM 5277 O O . VAL A 1 671 ? 38.367 -4.940 -38.258 1.00 94.31 671 VAL A O 1
ATOM 5280 N N . LEU A 1 672 ? 36.226 -4.736 -38.913 1.00 95.25 672 LEU A N 1
ATOM 5281 C CA . LEU A 1 672 ? 36.483 -5.003 -40.326 1.00 95.25 672 LEU A CA 1
ATOM 5282 C C . LEU A 1 672 ? 36.875 -3.694 -41.018 1.00 95.25 672 LEU A C 1
ATOM 5284 O O . LEU A 1 672 ? 36.103 -2.742 -41.035 1.00 95.25 672 LEU A O 1
ATOM 5288 N N . SER A 1 673 ? 38.075 -3.622 -41.576 1.00 95.00 673 SER A N 1
ATOM 5289 C CA . SER A 1 673 ? 38.618 -2.410 -42.186 1.00 95.00 673 SER A CA 1
ATOM 5290 C C . SER A 1 673 ? 38.756 -2.595 -43.688 1.00 95.00 673 SER A C 1
ATOM 5292 O O . SER A 1 673 ? 39.659 -3.294 -44.145 1.00 95.00 673 SER A O 1
ATOM 5294 N N . VAL A 1 674 ? 37.858 -1.965 -44.446 1.00 93.75 674 VAL A N 1
ATOM 5295 C CA . VAL A 1 674 ? 37.925 -1.899 -45.908 1.00 93.75 674 VAL A CA 1
ATOM 5296 C C . VAL A 1 674 ? 38.828 -0.734 -46.278 1.00 93.75 674 VAL A C 1
ATOM 5298 O O . VAL A 1 674 ? 38.439 0.426 -46.127 1.00 93.75 674 VAL A O 1
ATOM 5301 N N . TYR A 1 675 ? 40.040 -1.021 -46.733 1.00 91.38 675 TYR A N 1
ATOM 5302 C CA . TYR A 1 675 ? 41.022 0.010 -47.032 1.00 91.38 675 TYR A CA 1
ATOM 5303 C C . TYR A 1 675 ? 41.419 0.020 -48.506 1.00 91.38 675 TYR A C 1
ATOM 5305 O O . TYR A 1 675 ? 41.454 -1.008 -49.175 1.00 91.38 675 TYR A O 1
ATOM 5313 N N . GLY A 1 676 ? 41.710 1.210 -49.019 1.00 88.44 676 GLY A N 1
ATOM 5314 C CA . GLY A 1 676 ? 42.114 1.400 -50.405 1.00 88.44 676 GLY A CA 1
ATOM 5315 C C . GLY A 1 676 ? 42.221 2.874 -50.765 1.00 88.44 676 GLY A C 1
ATOM 5316 O O . GLY A 1 676 ? 41.655 3.743 -50.091 1.00 88.44 676 GLY A O 1
ATOM 5317 N N . THR A 1 677 ? 42.912 3.161 -51.867 1.00 85.19 677 THR A N 1
ATOM 5318 C CA . THR A 1 677 ? 43.103 4.531 -52.361 1.00 85.19 677 THR A CA 1
ATOM 5319 C C . THR A 1 677 ? 41.767 5.250 -52.557 1.00 85.19 677 THR A C 1
ATOM 5321 O O . THR A 1 677 ? 40.698 4.632 -52.669 1.00 85.19 677 THR A O 1
ATOM 5324 N N . THR A 1 678 ? 41.785 6.578 -52.576 1.00 81.88 678 THR A N 1
ATOM 5325 C CA . THR A 1 678 ? 40.613 7.378 -52.951 1.00 81.88 678 THR A CA 1
ATOM 5326 C C . THR A 1 678 ? 40.046 6.870 -54.288 1.00 81.88 678 THR A C 1
ATOM 5328 O O . THR A 1 678 ? 40.799 6.435 -55.156 1.00 81.88 678 THR A O 1
ATOM 5331 N N . GLN A 1 679 ? 38.716 6.860 -54.431 1.00 82.50 679 GLN A N 1
ATOM 5332 C CA . GLN A 1 679 ? 37.994 6.359 -55.618 1.00 82.50 679 GLN A CA 1
ATOM 5333 C C . GLN A 1 679 ? 38.090 4.844 -55.908 1.00 82.50 679 GLN A C 1
ATOM 5335 O O . GLN A 1 679 ? 37.560 4.386 -56.912 1.00 82.50 679 GLN A O 1
ATOM 5340 N N . SER A 1 680 ? 38.656 4.032 -55.009 1.00 86.19 680 SER A N 1
ATOM 5341 C CA . SER A 1 680 ? 38.686 2.558 -55.141 1.00 86.19 680 SER A CA 1
ATOM 5342 C C . SER A 1 680 ? 37.326 1.849 -54.993 1.00 86.19 680 SER A C 1
ATOM 5344 O O . SER A 1 680 ? 37.261 0.629 -55.092 1.00 86.19 680 SER A O 1
ATOM 5346 N N . GLY A 1 681 ? 36.239 2.579 -54.713 1.00 87.94 681 GLY A N 1
ATOM 5347 C CA . GLY A 1 681 ? 34.910 2.000 -54.468 1.00 87.94 681 GLY A CA 1
ATOM 5348 C C . GLY A 1 681 ? 34.701 1.431 -53.057 1.00 87.94 681 GLY A C 1
ATOM 5349 O O . GLY A 1 681 ? 33.663 0.826 -52.799 1.00 87.94 681 GLY A O 1
ATOM 5350 N N . LYS A 1 682 ? 35.644 1.646 -52.122 1.00 90.00 682 LYS A N 1
ATOM 5351 C CA . LYS A 1 682 ? 35.568 1.151 -50.731 1.00 90.00 682 LYS A CA 1
ATOM 5352 C C . LYS A 1 682 ? 34.260 1.512 -50.012 1.00 90.00 682 LYS A C 1
ATOM 5354 O O . LYS A 1 682 ? 33.588 0.628 -49.485 1.00 90.00 682 LYS A O 1
ATOM 5359 N N . SER A 1 683 ? 33.876 2.789 -50.035 1.00 89.62 683 SER A N 1
ATOM 5360 C CA . SER A 1 683 ? 32.648 3.273 -49.397 1.00 89.62 683 SER A CA 1
ATOM 5361 C C . SER A 1 683 ? 31.415 2.757 -50.124 1.00 89.62 683 SER A C 1
ATOM 5363 O O . SER A 1 683 ? 30.488 2.289 -49.473 1.00 89.62 683 SER A O 1
ATOM 5365 N N . THR A 1 684 ? 31.441 2.720 -51.458 1.00 90.75 684 THR A N 1
ATOM 5366 C CA . THR A 1 684 ? 30.357 2.164 -52.277 1.00 90.75 684 THR A CA 1
ATOM 5367 C C . THR A 1 684 ? 30.052 0.715 -51.900 1.00 90.75 684 THR A C 1
ATOM 5369 O O . THR A 1 684 ? 28.906 0.395 -51.602 1.00 90.75 684 THR A O 1
ATOM 5372 N N . LEU A 1 685 ? 31.067 -0.155 -51.838 1.00 91.38 685 LEU A N 1
ATOM 5373 C CA . LEU A 1 685 ? 30.885 -1.564 -51.473 1.00 91.38 685 LEU A CA 1
ATOM 5374 C C . LEU A 1 685 ? 30.406 -1.739 -50.027 1.00 91.38 685 LEU A C 1
ATOM 5376 O O . LEU A 1 685 ? 29.556 -2.590 -49.773 1.00 91.38 685 LEU A O 1
ATOM 5380 N N . ALA A 1 686 ? 30.913 -0.936 -49.086 1.00 92.94 686 ALA A N 1
ATOM 5381 C CA . ALA A 1 686 ? 30.482 -0.993 -47.689 1.00 92.94 686 ALA A CA 1
ATOM 5382 C C . ALA A 1 686 ? 29.006 -0.585 -47.519 1.00 92.94 686 ALA A C 1
ATOM 5384 O O . ALA A 1 686 ? 28.264 -1.264 -46.813 1.00 92.94 686 ALA A O 1
ATOM 5385 N N . HIS A 1 687 ? 28.558 0.475 -48.199 1.00 92.62 687 HIS A N 1
ATOM 5386 C CA . HIS A 1 687 ? 27.161 0.920 -48.150 1.00 92.62 687 HIS A CA 1
ATOM 5387 C C . HIS A 1 687 ? 26.223 -0.014 -48.916 1.00 92.62 687 HIS A C 1
ATOM 5389 O O . HIS A 1 687 ? 25.108 -0.242 -48.463 1.00 92.62 687 HIS A O 1
ATOM 5395 N N . LEU A 1 688 ? 26.670 -0.593 -50.038 1.00 91.25 688 LEU A N 1
ATOM 5396 C CA . LEU A 1 688 ? 25.892 -1.598 -50.769 1.00 91.25 688 LEU A CA 1
ATOM 5397 C C . LEU A 1 688 ? 25.701 -2.859 -49.927 1.00 91.25 688 LEU A C 1
ATOM 5399 O O . LEU A 1 688 ? 24.632 -3.448 -49.950 1.00 91.25 688 LEU A O 1
ATOM 5403 N N . ALA A 1 689 ? 26.705 -3.260 -49.144 1.00 92.62 689 ALA A N 1
ATOM 5404 C CA . ALA A 1 689 ? 26.529 -4.359 -48.201 1.00 92.62 689 ALA A CA 1
ATOM 5405 C C . ALA A 1 689 ? 25.466 -4.015 -47.138 1.00 92.62 689 ALA A C 1
ATOM 5407 O O . ALA A 1 689 ? 24.604 -4.843 -46.847 1.00 92.62 689 ALA A O 1
ATOM 5408 N N . LEU A 1 690 ? 25.474 -2.781 -46.608 1.00 93.19 690 LEU A N 1
ATOM 5409 C CA . LEU A 1 690 ? 24.502 -2.333 -45.602 1.00 93.19 690 LEU A CA 1
ATOM 5410 C C . LEU A 1 690 ? 23.047 -2.392 -46.067 1.00 93.19 690 LEU A C 1
ATOM 5412 O O . LEU A 1 690 ? 22.170 -2.533 -45.214 1.00 93.19 690 LEU A O 1
ATOM 5416 N N . THR A 1 691 ? 22.763 -2.330 -47.373 1.00 91.12 691 THR A N 1
ATOM 5417 C CA . THR A 1 691 ? 21.374 -2.401 -47.854 1.00 91.12 691 THR A CA 1
ATOM 5418 C C . THR A 1 691 ? 20.704 -3.740 -47.548 1.00 91.12 691 THR A C 1
ATOM 5420 O O . THR A 1 691 ? 19.482 -3.832 -47.594 1.00 91.12 691 THR A O 1
ATOM 5423 N N . HIS A 1 692 ? 21.476 -4.761 -47.158 1.00 91.12 692 HIS A N 1
ATOM 5424 C CA . HIS A 1 692 ? 20.945 -6.002 -46.592 1.00 91.12 692 HIS A CA 1
ATOM 5425 C C . HIS A 1 692 ? 20.105 -5.774 -45.320 1.00 91.12 692 HIS A C 1
ATOM 5427 O O . HIS A 1 692 ? 19.209 -6.559 -45.034 1.00 91.12 692 HIS A O 1
ATOM 5433 N N . PHE A 1 693 ? 20.367 -4.698 -44.570 1.00 92.44 693 PHE A N 1
ATOM 5434 C CA . PHE A 1 693 ? 19.662 -4.355 -43.329 1.00 92.44 693 PHE A CA 1
ATOM 5435 C C . PHE A 1 693 ? 18.698 -3.170 -43.460 1.00 92.44 693 PHE A C 1
ATOM 5437 O O . PHE A 1 693 ? 18.120 -2.742 -42.459 1.00 92.44 693 PHE A O 1
ATOM 5444 N N . GLY A 1 694 ? 18.501 -2.640 -44.667 1.00 90.25 694 GLY A N 1
ATOM 5445 C CA . GLY A 1 694 ? 17.454 -1.659 -44.920 1.00 90.25 694 GLY A CA 1
ATOM 5446 C C . GLY A 1 694 ? 17.701 -0.749 -46.114 1.00 90.25 694 GLY A C 1
ATOM 5447 O O . GLY A 1 694 ? 18.765 -0.746 -46.736 1.00 90.25 694 GLY A O 1
ATOM 5448 N N . MET A 1 695 ? 16.677 0.027 -46.453 1.00 82.38 695 MET A N 1
ATOM 5449 C CA . MET A 1 695 ? 16.695 0.903 -47.622 1.00 82.38 695 MET A CA 1
ATOM 5450 C C . MET A 1 695 ? 17.079 2.344 -47.253 1.00 82.38 695 MET A C 1
ATOM 5452 O O . MET A 1 695 ? 16.665 2.886 -46.227 1.00 82.38 695 MET A O 1
ATOM 5456 N N . GLY A 1 696 ? 17.863 2.991 -48.120 1.00 86.38 696 GLY A N 1
ATOM 5457 C CA . GLY A 1 696 ? 18.220 4.410 -47.988 1.00 86.38 696 GLY A CA 1
ATOM 5458 C C . GLY A 1 696 ? 19.656 4.705 -47.550 1.00 86.38 696 GLY A C 1
ATOM 5459 O O . GLY A 1 696 ? 20.005 5.870 -47.427 1.00 86.38 696 GLY A O 1
ATOM 5460 N N . PHE A 1 697 ? 20.521 3.696 -47.398 1.00 91.12 697 PHE A N 1
ATOM 5461 C CA . PHE A 1 697 ? 21.969 3.924 -47.248 1.00 91.12 697 PHE A CA 1
ATOM 5462 C C . PHE A 1 697 ? 22.633 4.463 -48.528 1.00 91.12 697 PHE A C 1
ATOM 5464 O O . PHE A 1 697 ? 23.751 4.979 -48.475 1.00 91.12 697 PHE A O 1
ATOM 5471 N N . ILE A 1 698 ? 21.956 4.342 -49.675 1.00 88.38 698 ILE A N 1
ATOM 5472 C CA . ILE A 1 698 ? 22.416 4.804 -50.988 1.00 88.38 698 ILE A CA 1
ATOM 5473 C C . ILE A 1 698 ? 21.247 5.459 -51.721 1.00 88.38 698 ILE A C 1
ATOM 5475 O O . ILE A 1 698 ? 20.182 4.853 -51.851 1.00 88.38 698 ILE A O 1
ATOM 5479 N N . GLN A 1 699 ? 21.473 6.658 -52.256 1.00 83.19 699 GLN A N 1
ATOM 5480 C CA . GLN A 1 699 ? 20.557 7.331 -53.173 1.00 83.19 699 GLN A CA 1
ATOM 5481 C C . GLN A 1 699 ? 21.342 7.899 -54.364 1.00 83.19 699 GLN A C 1
ATOM 5483 O O . GLN A 1 699 ? 21.993 8.937 -54.283 1.00 83.19 699 GLN A O 1
ATOM 5488 N N . GLY A 1 700 ? 21.315 7.198 -55.502 1.00 80.25 700 GLY A N 1
ATOM 5489 C CA . GLY A 1 700 ? 22.105 7.584 -56.674 1.00 80.25 700 GLY A CA 1
ATOM 5490 C C . GLY A 1 700 ? 23.612 7.521 -56.395 1.00 80.25 700 GLY A C 1
ATOM 5491 O O . GLY A 1 700 ? 24.166 6.431 -56.275 1.00 80.25 700 GLY A O 1
ATOM 5492 N N . ARG A 1 701 ? 24.278 8.683 -56.327 1.00 74.69 701 ARG A N 1
ATOM 5493 C CA . ARG A 1 701 ? 25.709 8.802 -55.969 1.00 74.69 701 ARG A CA 1
ATOM 5494 C C . ARG A 1 701 ? 25.945 9.237 -54.518 1.00 74.69 701 ARG A C 1
ATOM 5496 O O . ARG A 1 701 ? 27.104 9.299 -54.112 1.00 74.69 701 ARG A O 1
ATOM 5503 N N . ASP A 1 702 ? 24.883 9.514 -53.767 1.00 81.31 702 ASP A N 1
ATOM 5504 C CA . ASP A 1 702 ? 24.967 9.958 -52.380 1.00 81.31 702 ASP A CA 1
ATOM 5505 C C . ASP A 1 702 ? 24.944 8.754 -51.431 1.00 81.31 702 ASP A C 1
ATOM 5507 O O . ASP A 1 702 ? 24.101 7.857 -51.546 1.00 81.31 702 ASP A O 1
ATOM 5511 N N . TYR A 1 703 ? 25.895 8.737 -50.495 1.00 85.38 703 TYR A N 1
ATOM 5512 C CA . TYR A 1 703 ? 26.034 7.698 -49.476 1.00 85.38 703 TYR A CA 1
ATOM 5513 C C . TYR A 1 703 ? 25.566 8.240 -48.129 1.00 85.38 703 TYR A C 1
ATOM 5515 O O . TYR A 1 703 ? 26.101 9.223 -47.615 1.00 85.38 703 TYR A O 1
ATOM 5523 N N . HIS A 1 704 ? 24.581 7.579 -47.532 1.00 87.19 704 HIS A N 1
ATOM 5524 C CA . HIS A 1 704 ? 24.046 7.939 -46.225 1.00 87.19 704 HIS A CA 1
ATOM 5525 C C . HIS A 1 704 ? 24.663 7.045 -45.153 1.00 87.19 704 HIS A C 1
ATOM 5527 O O . HIS A 1 704 ? 24.006 6.164 -44.599 1.00 87.19 704 HIS A O 1
ATOM 5533 N N . ALA A 1 705 ? 25.949 7.266 -44.870 1.00 86.75 705 ALA A N 1
ATOM 5534 C CA . ALA A 1 705 ? 26.673 6.511 -43.854 1.00 86.75 705 ALA A CA 1
ATOM 5535 C C . ALA A 1 705 ? 25.976 6.607 -42.491 1.00 86.75 705 ALA A C 1
ATOM 5537 O O . ALA A 1 705 ? 25.628 7.719 -42.080 1.00 86.75 705 ALA A O 1
ATOM 5538 N N . PRO A 1 706 ? 25.813 5.492 -41.751 1.00 91.12 706 PRO A N 1
ATOM 5539 C CA . PRO A 1 706 ? 25.301 5.517 -40.382 1.00 91.12 706 PRO A CA 1
ATOM 5540 C C . PRO A 1 706 ? 26.017 6.546 -39.497 1.00 91.12 706 PRO A C 1
ATOM 5542 O O . PRO A 1 706 ? 25.379 7.247 -38.706 1.00 91.12 706 PRO A O 1
ATOM 5545 N N . ILE A 1 707 ? 27.345 6.623 -39.638 1.00 93.81 707 ILE A N 1
ATOM 5546 C CA . ILE A 1 707 ? 28.231 7.567 -38.960 1.00 93.81 707 ILE A CA 1
ATOM 5547 C C . ILE A 1 707 ? 29.552 7.703 -39.745 1.00 93.81 707 ILE A C 1
ATOM 5549 O O . ILE A 1 707 ? 29.935 6.800 -40.489 1.00 93.81 707 ILE A O 1
ATOM 5553 N N . ASP A 1 708 ? 30.275 8.805 -39.552 1.00 91.62 708 ASP A N 1
ATOM 5554 C CA . ASP A 1 708 ? 31.566 9.086 -40.198 1.00 91.62 708 ASP A CA 1
ATOM 5555 C C . ASP A 1 708 ? 32.684 9.391 -39.179 1.00 91.62 708 ASP A C 1
ATOM 5557 O O . ASP A 1 708 ? 32.443 9.608 -37.984 1.00 91.62 708 ASP A O 1
ATOM 5561 N N . TRP A 1 709 ? 33.940 9.431 -39.635 1.00 90.50 709 TRP A N 1
ATOM 5562 C CA . TRP A 1 709 ? 35.089 9.753 -38.775 1.00 90.50 709 TRP A CA 1
ATOM 5563 C C . TRP A 1 709 ? 35.208 11.234 -38.394 1.00 90.50 709 TRP A C 1
ATOM 5565 O O . TRP A 1 709 ? 35.974 11.563 -37.473 1.00 90.50 709 TRP A O 1
ATOM 5575 N N . THR A 1 710 ? 34.442 12.131 -39.020 1.00 87.81 710 THR A N 1
ATOM 5576 C CA . THR A 1 710 ? 34.371 13.550 -38.629 1.00 87.81 710 THR A CA 1
ATOM 5577 C C . THR A 1 710 ? 33.565 13.727 -37.337 1.00 87.81 710 THR A C 1
ATOM 5579 O O . THR A 1 710 ? 33.911 14.552 -36.487 1.00 87.81 710 THR A O 1
ATOM 5582 N N . SER A 1 711 ? 32.598 12.840 -37.099 1.00 89.56 711 SER A N 1
ATOM 5583 C CA . SER A 1 711 ? 31.723 12.808 -35.929 1.00 89.56 711 SER A CA 1
ATOM 5584 C C . SER A 1 711 ? 32.474 12.703 -34.598 1.00 89.56 711 SER A C 1
ATOM 5586 O O . SER A 1 711 ? 33.570 12.145 -34.490 1.00 89.56 711 SER A O 1
ATOM 5588 N N . THR A 1 712 ? 31.893 13.243 -33.524 1.00 89.88 712 THR A N 1
ATOM 5589 C CA . THR A 1 712 ? 32.518 13.184 -32.191 1.00 89.88 712 THR A CA 1
ATOM 5590 C C . THR A 1 712 ? 32.641 11.739 -31.687 1.00 89.88 712 THR A C 1
ATOM 5592 O O . THR A 1 712 ? 31.829 10.882 -32.025 1.00 89.88 712 THR A O 1
ATOM 5595 N N . VAL A 1 713 ? 33.620 11.461 -30.814 1.00 87.75 713 VAL A N 1
ATOM 5596 C CA . VAL A 1 713 ? 33.800 10.114 -30.221 1.00 87.75 713 VAL A CA 1
ATOM 5597 C C . VAL A 1 713 ? 32.510 9.640 -29.540 1.00 87.75 713 VAL A C 1
ATOM 5599 O O . VAL A 1 713 ? 32.127 8.488 -29.687 1.00 87.75 713 VAL A O 1
ATOM 5602 N N . THR A 1 714 ? 31.811 10.542 -28.843 1.00 87.00 714 THR A N 1
ATOM 5603 C CA . THR A 1 714 ? 30.547 10.236 -28.156 1.00 87.00 714 THR A CA 1
ATOM 5604 C C . THR A 1 714 ? 29.428 9.865 -29.135 1.00 87.00 714 THR A C 1
ATOM 5606 O O . THR A 1 714 ? 28.615 9.003 -28.815 1.00 87.00 714 THR A O 1
ATOM 5609 N N . ALA A 1 715 ? 29.377 10.494 -30.315 1.00 89.31 715 ALA A N 1
ATOM 5610 C CA . ALA A 1 715 ? 28.401 10.153 -31.350 1.00 89.31 715 ALA A CA 1
ATOM 5611 C C . ALA A 1 715 ? 28.677 8.762 -31.943 1.00 89.31 715 ALA A C 1
ATOM 5613 O O . ALA A 1 715 ? 27.750 7.974 -32.095 1.00 89.31 715 ALA A O 1
ATOM 5614 N N . ILE A 1 716 ? 29.949 8.424 -32.177 1.00 91.62 716 ILE A N 1
ATOM 5615 C CA . ILE A 1 716 ? 30.352 7.084 -32.631 1.00 91.62 716 ILE A CA 1
ATOM 5616 C C . ILE A 1 716 ? 30.050 6.026 -31.557 1.00 91.62 716 ILE A C 1
ATOM 5618 O O . ILE A 1 716 ? 29.487 4.983 -31.869 1.00 91.62 716 ILE A O 1
ATOM 5622 N N . GLU A 1 717 ? 30.359 6.294 -30.282 1.00 90.75 717 GLU A N 1
ATOM 5623 C CA . GLU A 1 717 ? 30.000 5.416 -29.153 1.00 90.75 717 GLU A CA 1
ATOM 5624 C C . GLU A 1 717 ? 28.484 5.197 -29.057 1.00 90.75 717 GLU A C 1
ATOM 5626 O O . GLU A 1 717 ? 28.040 4.080 -28.799 1.00 90.75 717 GLU A O 1
ATOM 5631 N N . ALA A 1 718 ? 27.683 6.241 -29.293 1.00 90.19 718 ALA A N 1
ATOM 5632 C CA . ALA A 1 718 ? 26.232 6.116 -29.352 1.00 90.19 718 ALA A CA 1
ATOM 5633 C C . ALA A 1 718 ? 25.799 5.239 -30.533 1.00 90.19 718 ALA A C 1
ATOM 5635 O O . ALA A 1 718 ? 25.077 4.275 -30.316 1.00 90.19 718 ALA A O 1
ATOM 5636 N N . ALA A 1 719 ? 26.290 5.495 -31.747 1.00 93.44 719 ALA A N 1
ATOM 5637 C CA . ALA A 1 719 ? 25.951 4.693 -32.921 1.00 93.44 719 ALA A CA 1
ATOM 5638 C C . ALA A 1 719 ? 26.306 3.205 -32.736 1.00 93.44 719 ALA A C 1
ATOM 5640 O O . ALA A 1 719 ? 25.467 2.347 -32.989 1.00 93.44 719 ALA A O 1
ATOM 5641 N N . MET A 1 720 ? 27.494 2.893 -32.202 1.00 92.81 720 MET A N 1
ATOM 5642 C CA . MET A 1 720 ? 27.920 1.516 -31.884 1.00 92.81 720 MET A CA 1
ATOM 5643 C C . MET A 1 720 ? 27.044 0.829 -30.833 1.00 92.81 720 MET A C 1
ATOM 5645 O O . MET A 1 720 ? 26.969 -0.400 -30.794 1.00 92.81 720 MET A O 1
ATOM 5649 N N . PHE A 1 721 ? 26.424 1.611 -29.953 1.00 92.44 721 PHE A N 1
ATOM 5650 C CA . PHE A 1 721 ? 25.502 1.101 -28.953 1.00 92.44 721 PHE A CA 1
ATOM 5651 C C . PHE A 1 721 ? 24.106 0.865 -29.543 1.00 92.44 721 PHE A C 1
ATOM 5653 O O . PHE A 1 721 ? 23.523 -0.186 -29.290 1.00 92.44 721 PHE A O 1
ATOM 5660 N N . LEU A 1 722 ? 23.563 1.802 -30.328 1.00 94.19 722 LEU A N 1
ATOM 5661 C CA . LEU A 1 722 ? 22.222 1.687 -30.923 1.00 94.19 722 LEU A CA 1
ATOM 5662 C C . LEU A 1 722 ? 22.174 0.597 -32.014 1.00 94.19 722 LEU A C 1
ATOM 5664 O O . LEU A 1 722 ? 21.208 -0.159 -32.079 1.00 94.19 722 LEU A O 1
ATOM 5668 N N . ALA A 1 723 ? 23.238 0.467 -32.813 1.00 94.00 723 ALA A N 1
ATOM 5669 C CA . ALA A 1 723 ? 23.397 -0.553 -33.853 1.00 94.00 723 ALA A CA 1
ATOM 5670 C C . ALA A 1 723 ? 23.790 -1.917 -33.255 1.00 94.00 723 ALA A C 1
ATOM 5672 O O . ALA A 1 723 ? 24.915 -2.398 -33.407 1.00 94.00 723 ALA A O 1
ATOM 5673 N N . LYS A 1 724 ? 22.868 -2.530 -32.513 1.00 93.88 724 LYS A N 1
ATOM 5674 C CA . LYS A 1 724 ? 23.043 -3.857 -31.917 1.00 93.88 724 LYS A CA 1
ATOM 5675 C C . LYS A 1 724 ? 22.684 -4.950 -32.931 1.00 93.88 724 LYS A C 1
ATOM 5677 O O . LYS A 1 724 ? 21.702 -4.830 -33.656 1.00 93.88 724 LYS A O 1
ATOM 5682 N N . ASP A 1 725 ? 23.511 -5.997 -32.987 1.00 94.44 725 ASP A N 1
ATOM 5683 C CA . ASP A 1 725 ? 23.384 -7.158 -33.893 1.00 94.44 725 ASP A CA 1
ATOM 5684 C C . ASP A 1 725 ? 23.250 -6.835 -35.397 1.00 94.44 725 ASP A C 1
ATOM 5686 O O . ASP A 1 725 ? 22.879 -7.691 -36.196 1.00 94.44 725 ASP A O 1
ATOM 5690 N N . VAL A 1 726 ? 23.590 -5.610 -35.798 1.00 95.12 726 VAL A N 1
ATOM 5691 C CA . VAL A 1 726 ? 23.676 -5.165 -37.194 1.00 95.12 726 VAL A CA 1
ATOM 5692 C C . VAL A 1 726 ? 25.086 -4.628 -37.463 1.00 95.12 726 VAL A C 1
ATOM 5694 O O . VAL A 1 726 ? 25.796 -4.250 -36.522 1.00 95.12 726 VAL A O 1
ATOM 5697 N N . PRO A 1 727 ? 25.541 -4.607 -38.725 1.00 95.12 727 PRO A N 1
ATOM 5698 C CA . PRO A 1 727 ? 26.811 -3.997 -39.078 1.00 95.12 727 PRO A CA 1
ATOM 5699 C C . PRO A 1 727 ? 26.694 -2.470 -39.055 1.00 95.12 727 PRO A C 1
ATOM 5701 O O . PRO A 1 727 ? 25.820 -1.906 -39.708 1.00 95.12 727 PRO A O 1
ATOM 5704 N N . LEU A 1 728 ? 27.601 -1.793 -38.352 1.00 95.62 728 LEU A N 1
ATOM 5705 C CA . LEU A 1 728 ? 27.753 -0.339 -38.353 1.00 95.62 728 LEU A CA 1
ATOM 5706 C C . LEU A 1 728 ? 28.961 0.059 -39.203 1.00 95.62 728 LEU A C 1
ATOM 5708 O O . LEU A 1 728 ? 30.095 -0.255 -38.839 1.00 95.62 728 LEU A O 1
ATOM 5712 N N . VAL A 1 729 ? 28.730 0.797 -40.291 1.00 95.50 729 VAL A N 1
ATOM 5713 C CA . VAL A 1 729 ? 29.809 1.418 -41.074 1.00 95.50 729 VAL A CA 1
ATOM 5714 C C . VAL A 1 729 ? 30.169 2.778 -40.475 1.00 95.50 729 VAL A C 1
ATOM 5716 O O . VAL A 1 729 ? 29.302 3.636 -40.323 1.00 95.50 729 VAL A O 1
ATOM 5719 N N . ILE A 1 730 ? 31.454 2.964 -40.160 1.00 94.88 730 ILE A N 1
ATOM 5720 C CA . ILE A 1 730 ? 32.077 4.255 -39.850 1.00 94.88 730 ILE A CA 1
ATOM 5721 C C . ILE A 1 730 ? 32.889 4.676 -41.077 1.00 94.88 730 ILE A C 1
ATOM 5723 O O . ILE A 1 730 ? 33.990 4.159 -41.312 1.00 94.88 730 ILE A O 1
ATOM 5727 N N . ASP A 1 731 ? 32.318 5.566 -41.881 1.00 92.56 731 ASP A N 1
ATOM 5728 C CA . ASP A 1 731 ? 32.863 5.917 -43.194 1.00 92.56 731 ASP A CA 1
ATOM 5729 C C . ASP A 1 731 ? 33.909 7.041 -43.133 1.00 92.56 731 ASP A C 1
ATOM 5731 O O . ASP A 1 731 ? 33.942 7.847 -42.198 1.00 92.56 731 ASP A O 1
ATOM 5735 N N . ASP A 1 732 ? 34.748 7.078 -44.166 1.00 87.62 732 ASP A N 1
ATOM 5736 C CA . ASP A 1 732 ? 35.691 8.146 -44.497 1.00 87.62 732 ASP A CA 1
ATOM 5737 C C . ASP A 1 732 ? 36.861 8.329 -43.511 1.00 87.62 732 ASP A C 1
ATOM 5739 O O . ASP A 1 732 ? 37.146 9.424 -43.021 1.00 87.62 732 ASP A O 1
ATOM 5743 N N . PHE A 1 733 ? 37.589 7.246 -43.193 1.00 90.62 733 PHE A N 1
ATOM 5744 C CA . PHE A 1 733 ? 38.871 7.385 -42.489 1.00 90.62 733 PHE A CA 1
ATOM 5745 C C . PHE A 1 733 ? 39.955 7.866 -43.463 1.00 90.62 733 PHE A C 1
ATOM 5747 O O . PHE A 1 733 ? 40.749 7.081 -43.996 1.00 90.62 733 PHE A O 1
ATOM 5754 N N . ALA A 1 734 ? 39.980 9.177 -43.675 1.00 85.50 734 ALA A N 1
ATOM 5755 C CA . ALA A 1 734 ? 40.950 9.888 -44.496 1.00 85.50 734 ALA A CA 1
ATOM 5756 C C . ALA A 1 734 ? 41.612 10.996 -43.654 1.00 85.50 734 ALA A C 1
ATOM 5758 O O . ALA A 1 734 ? 41.193 12.154 -43.704 1.00 85.50 734 ALA A O 1
ATOM 5759 N N . PRO A 1 735 ? 42.619 10.675 -42.817 1.00 75.69 735 PRO A N 1
ATOM 5760 C CA . PRO A 1 735 ? 43.332 11.690 -42.050 1.00 75.69 735 PRO A CA 1
ATOM 5761 C C . PRO A 1 735 ? 44.076 12.629 -43.011 1.00 75.69 735 PRO A C 1
ATOM 5763 O O . PRO A 1 735 ? 45.171 12.316 -43.475 1.00 75.69 735 PRO A O 1
ATOM 5766 N N . GLN A 1 736 ? 43.471 13.777 -43.321 1.00 66.38 736 GLN A N 1
ATOM 5767 C CA . GLN A 1 736 ? 44.043 14.775 -44.220 1.00 66.38 736 GLN A CA 1
ATOM 5768 C C . GLN A 1 736 ? 45.336 15.352 -43.621 1.00 66.38 736 GLN A C 1
ATOM 5770 O O . GLN A 1 736 ? 45.390 15.735 -42.452 1.00 66.38 736 GLN A O 1
ATOM 5775 N N . PHE A 1 737 ? 46.396 15.435 -44.428 1.00 57.44 737 PHE A N 1
ATOM 5776 C CA . PHE A 1 737 ? 47.711 15.938 -44.002 1.00 57.44 737 PHE A CA 1
ATOM 5777 C C . PHE A 1 737 ? 47.794 17.472 -43.906 1.00 57.44 737 PHE A C 1
ATOM 5779 O O . PHE A 1 737 ? 48.861 18.005 -43.607 1.00 57.44 737 PHE A O 1
ATOM 5786 N N . SER A 1 738 ? 46.692 18.192 -44.139 1.00 61.06 738 SER A N 1
ATOM 5787 C CA . SER A 1 738 ? 46.615 19.657 -44.039 1.00 61.06 738 SER A CA 1
ATOM 5788 C C . SER A 1 738 ? 46.875 20.167 -42.613 1.00 61.06 738 SER A C 1
ATOM 5790 O O . SER A 1 738 ? 47.404 21.263 -42.445 1.00 61.06 738 SER A O 1
ATOM 5792 N N . SER A 1 739 ? 46.580 19.358 -41.586 1.00 70.38 739 SER A N 1
ATOM 5793 C CA . SER A 1 739 ? 46.894 19.641 -40.182 1.00 70.38 739 SER A CA 1
ATOM 5794 C C . SER A 1 739 ? 47.329 18.376 -39.438 1.00 70.38 739 SER A C 1
ATOM 5796 O O . SER A 1 739 ? 46.550 17.449 -39.205 1.00 70.38 739 SER A O 1
ATOM 5798 N N . VAL A 1 740 ? 48.583 18.357 -38.971 1.00 74.06 740 VAL A N 1
ATOM 5799 C CA . VAL A 1 740 ? 49.143 17.257 -38.157 1.00 74.06 740 VAL A CA 1
ATOM 5800 C C . VAL A 1 740 ? 48.313 17.012 -36.886 1.00 74.06 740 VAL A C 1
ATOM 5802 O O . VAL A 1 740 ? 48.201 15.876 -36.416 1.00 74.06 740 VAL A O 1
ATOM 5805 N N . ALA A 1 741 ? 47.704 18.062 -36.326 1.00 75.62 741 ALA A N 1
ATOM 5806 C CA . ALA A 1 741 ? 46.869 17.964 -35.134 1.00 75.62 741 ALA A CA 1
ATOM 5807 C C . ALA A 1 741 ? 45.545 17.230 -35.407 1.00 75.62 741 ALA A C 1
ATOM 5809 O O . ALA A 1 741 ? 45.137 16.385 -34.605 1.00 75.62 741 ALA A O 1
ATOM 5810 N N . GLU A 1 742 ? 44.904 17.500 -36.546 1.00 75.44 742 GLU A N 1
ATOM 5811 C CA . GLU A 1 742 ? 43.653 16.848 -36.953 1.00 75.44 742 GLU A CA 1
ATOM 5812 C C . GLU A 1 742 ? 43.882 15.378 -37.296 1.00 75.44 742 GLU A C 1
ATOM 5814 O O . GLU A 1 742 ? 43.194 14.507 -36.753 1.00 75.44 742 GLU A O 1
ATOM 5819 N N . ALA A 1 743 ? 44.929 15.080 -38.072 1.00 79.12 743 ALA A N 1
ATOM 5820 C CA . ALA A 1 743 ? 45.332 13.710 -38.374 1.00 79.12 743 ALA A CA 1
ATOM 5821 C C . ALA A 1 743 ? 45.610 12.905 -37.091 1.00 79.12 743 ALA A C 1
ATOM 5823 O O . ALA A 1 743 ? 45.133 11.776 -36.937 1.00 79.12 743 ALA A O 1
ATOM 5824 N N . ARG A 1 744 ? 46.323 13.488 -36.115 1.00 81.31 744 ARG A N 1
ATOM 5825 C CA . ARG A 1 744 ? 46.600 12.842 -34.819 1.00 81.31 744 ARG A CA 1
ATOM 5826 C C . ARG A 1 744 ? 45.334 12.645 -33.980 1.00 81.31 744 ARG A C 1
ATOM 5828 O O . ARG A 1 744 ? 45.203 11.621 -33.306 1.00 81.31 744 ARG A O 1
ATOM 5835 N N . SER A 1 745 ? 44.406 13.600 -34.014 1.00 83.50 745 SER A N 1
ATOM 5836 C CA . SER A 1 745 ? 43.110 13.509 -33.333 1.00 83.50 745 SER A CA 1
ATOM 5837 C C . SER A 1 745 ? 42.252 12.377 -33.906 1.00 83.50 745 SER A C 1
ATOM 5839 O O . SER A 1 745 ? 41.727 11.554 -33.151 1.00 83.50 745 SER A O 1
ATOM 5841 N N . MET A 1 746 ? 42.185 12.267 -35.236 1.00 86.50 746 MET A N 1
ATOM 5842 C CA . MET A 1 746 ? 41.446 11.213 -35.931 1.00 86.50 746 MET A CA 1
ATOM 5843 C C . MET A 1 746 ? 42.035 9.823 -35.648 1.00 86.50 746 MET A C 1
ATOM 5845 O O . MET A 1 746 ? 41.292 8.907 -35.298 1.00 86.50 746 MET A O 1
ATOM 5849 N N . HIS A 1 747 ? 43.365 9.672 -35.652 1.00 88.00 747 HIS A N 1
ATOM 5850 C CA . HIS A 1 747 ? 44.016 8.424 -35.227 1.00 88.00 747 HIS A CA 1
ATOM 5851 C C . HIS A 1 747 ? 43.703 8.080 -33.768 1.00 88.00 747 HIS A C 1
ATOM 5853 O O . HIS A 1 747 ? 43.362 6.942 -33.452 1.00 88.00 747 HIS A O 1
ATOM 5859 N N . LYS A 1 748 ? 43.760 9.054 -32.852 1.00 88.31 748 LYS A N 1
ATOM 5860 C CA . LYS A 1 748 ? 43.413 8.827 -31.441 1.00 88.31 748 LYS A CA 1
ATOM 5861 C C . LYS A 1 748 ? 41.962 8.354 -31.287 1.00 88.31 748 LYS A C 1
ATOM 5863 O O . LYS A 1 748 ? 41.707 7.457 -30.483 1.00 88.31 748 LYS A O 1
ATOM 5868 N N . LYS A 1 749 ? 41.038 8.927 -32.067 1.00 90.50 749 LYS A N 1
ATOM 5869 C CA . LYS A 1 749 ? 39.627 8.519 -32.143 1.00 90.50 749 LYS A CA 1
ATOM 5870 C C . LYS A 1 749 ? 39.500 7.079 -32.653 1.00 90.50 749 LYS A C 1
ATOM 5872 O O . LYS A 1 749 ? 38.873 6.267 -31.980 1.00 90.50 749 LYS A O 1
ATOM 5877 N N . ALA A 1 750 ? 40.165 6.733 -33.753 1.00 90.62 750 ALA A N 1
ATOM 5878 C CA . ALA A 1 750 ? 40.147 5.380 -34.310 1.00 90.62 750 ALA A CA 1
ATOM 5879 C C . ALA A 1 750 ? 40.726 4.332 -33.355 1.00 90.62 750 ALA A C 1
ATOM 5881 O O . ALA A 1 750 ? 40.083 3.323 -33.083 1.00 90.62 750 ALA A O 1
ATOM 5882 N N . HIS A 1 751 ? 41.879 4.602 -32.738 1.00 90.94 751 HIS A N 1
ATOM 5883 C CA . HIS A 1 751 ? 42.461 3.713 -31.728 1.00 90.94 751 HIS A CA 1
ATOM 5884 C C . HIS A 1 751 ? 41.520 3.485 -30.539 1.00 90.94 751 HIS A C 1
ATOM 5886 O O . HIS A 1 751 ? 41.498 2.391 -29.974 1.00 90.94 751 HIS A O 1
ATOM 5892 N N . HIS A 1 752 ? 40.770 4.512 -30.132 1.00 90.00 752 HIS A N 1
ATOM 5893 C CA . HIS A 1 752 ? 39.773 4.393 -29.070 1.00 90.00 752 HIS A CA 1
ATOM 5894 C C . HIS A 1 752 ? 38.613 3.486 -29.490 1.00 90.00 752 HIS A C 1
ATOM 5896 O O . HIS A 1 752 ? 38.299 2.549 -28.759 1.00 90.00 752 HIS A O 1
ATOM 5902 N N . VAL A 1 753 ? 38.049 3.701 -30.681 1.00 91.00 753 VAL A N 1
ATOM 5903 C CA . VAL A 1 753 ? 36.969 2.872 -31.243 1.00 91.00 753 VAL A CA 1
ATOM 5904 C C . VAL A 1 753 ? 37.393 1.406 -31.344 1.00 91.00 753 VAL A C 1
ATOM 5906 O O . VAL A 1 753 ? 36.725 0.543 -30.782 1.00 91.00 753 VAL A O 1
ATOM 5909 N N . VAL A 1 754 ? 38.548 1.110 -31.952 1.00 92.12 754 VAL A N 1
ATOM 5910 C CA . VAL A 1 754 ? 39.026 -0.277 -32.119 1.00 92.12 754 VAL A CA 1
ATOM 5911 C C . VAL A 1 754 ? 39.242 -0.975 -30.775 1.00 92.12 754 VAL A C 1
ATOM 5913 O O . VAL A 1 754 ? 38.905 -2.146 -30.607 1.00 92.12 754 VAL A O 1
ATOM 5916 N N . ARG A 1 755 ? 39.777 -0.262 -29.777 1.00 89.69 755 ARG A N 1
ATOM 5917 C CA . ARG A 1 755 ? 39.930 -0.810 -28.421 1.00 89.69 755 ARG A CA 1
ATOM 5918 C C . ARG A 1 755 ? 38.586 -1.047 -27.743 1.00 89.69 755 ARG A C 1
ATOM 5920 O O . ARG A 1 755 ? 38.447 -2.059 -27.066 1.00 89.69 755 ARG A O 1
ATOM 5927 N N . SER A 1 756 ? 37.629 -0.137 -27.915 1.00 89.31 756 SER A N 1
ATOM 5928 C CA . SER A 1 756 ? 36.281 -0.271 -27.358 1.00 89.31 756 SER A CA 1
ATOM 5929 C C . SER A 1 756 ? 35.561 -1.488 -27.938 1.00 89.31 756 SER A C 1
ATOM 5931 O O . SER A 1 756 ? 35.010 -2.275 -27.172 1.00 89.31 756 SER A O 1
ATOM 5933 N N . VAL A 1 757 ? 35.665 -1.710 -29.255 1.00 90.19 757 VAL A N 1
ATOM 5934 C CA . VAL A 1 757 ? 35.134 -2.906 -29.932 1.00 90.19 757 VAL A CA 1
ATOM 5935 C C . VAL A 1 757 ? 35.827 -4.169 -29.426 1.00 90.19 757 VAL A C 1
ATOM 5937 O O . VAL A 1 757 ? 35.162 -5.097 -28.976 1.00 90.19 757 VAL A O 1
ATOM 5940 N N . GLY A 1 758 ? 37.163 -4.199 -29.422 1.00 87.12 758 GLY A N 1
ATOM 5941 C CA . GLY A 1 758 ? 37.901 -5.403 -29.037 1.00 87.12 758 GLY A CA 1
ATOM 5942 C C . GLY A 1 758 ? 37.789 -5.780 -27.558 1.00 87.12 758 GLY A C 1
ATOM 5943 O O . GLY A 1 758 ? 37.890 -6.955 -27.221 1.00 87.12 758 GLY A O 1
ATOM 5944 N N . ASN A 1 759 ? 37.580 -4.806 -26.671 1.00 85.44 759 ASN A N 1
ATOM 5945 C CA . ASN A 1 759 ? 37.435 -5.047 -25.233 1.00 85.44 759 ASN A CA 1
ATOM 5946 C C . ASN A 1 759 ? 35.968 -5.078 -24.772 1.00 85.44 759 ASN A C 1
ATOM 5948 O O . ASN A 1 759 ? 35.729 -5.299 -23.587 1.00 85.44 759 ASN A O 1
ATOM 5952 N N . ARG A 1 760 ? 35.008 -4.790 -25.664 1.00 81.12 760 ARG A N 1
ATOM 5953 C CA . ARG A 1 760 ? 33.585 -4.581 -25.339 1.00 81.12 760 ARG A CA 1
ATOM 5954 C C . ARG A 1 760 ? 33.364 -3.678 -24.130 1.00 81.12 760 ARG A C 1
ATOM 5956 O O . ARG A 1 760 ? 32.538 -3.944 -23.263 1.00 81.12 760 ARG A O 1
ATOM 5963 N N . SER A 1 761 ? 34.135 -2.601 -24.060 1.00 73.19 761 SER A N 1
ATOM 5964 C CA . SER A 1 761 ? 34.111 -1.690 -22.923 1.00 73.19 761 SER A CA 1
ATOM 5965 C C . SER A 1 761 ? 33.889 -0.256 -23.368 1.00 73.19 761 SER A C 1
ATOM 5967 O O . SER A 1 761 ? 34.327 0.170 -24.440 1.00 73.19 761 SER A O 1
ATOM 5969 N N . ALA A 1 762 ? 33.200 0.497 -22.517 1.00 64.88 762 ALA A N 1
ATOM 5970 C CA . ALA A 1 762 ? 33.005 1.931 -22.659 1.00 64.88 762 ALA A CA 1
ATOM 5971 C C . ALA A 1 762 ? 33.733 2.661 -21.529 1.00 64.88 762 ALA A C 1
ATOM 5973 O O . ALA A 1 762 ? 33.933 2.110 -20.443 1.00 64.88 762 ALA A O 1
ATOM 5974 N N . ARG A 1 763 ? 34.108 3.925 -21.749 1.00 59.47 763 ARG A N 1
ATOM 5975 C CA . ARG A 1 763 ? 34.566 4.773 -20.642 1.00 59.47 763 ARG A CA 1
ATOM 5976 C C . ARG A 1 763 ? 33.380 5.091 -19.736 1.00 59.47 763 ARG A C 1
ATOM 5978 O O . ARG A 1 763 ? 32.444 5.752 -20.177 1.00 59.47 763 ARG A O 1
ATOM 5985 N N . GLY A 1 764 ? 33.451 4.670 -18.473 1.00 56.75 764 GLY A N 1
ATOM 5986 C CA . GLY A 1 764 ? 32.543 5.157 -17.438 1.00 56.75 764 GLY A CA 1
ATOM 5987 C C . GLY A 1 764 ? 32.682 6.673 -17.318 1.00 56.75 764 GLY A C 1
ATOM 5988 O O . GLY A 1 764 ? 33.794 7.192 -17.206 1.00 56.75 764 GLY A O 1
ATOM 5989 N N . ARG A 1 765 ? 31.567 7.394 -17.404 1.00 58.78 765 ARG A N 1
ATOM 5990 C CA . ARG A 1 765 ? 31.536 8.848 -17.218 1.00 58.78 765 ARG A CA 1
ATOM 5991 C C . ARG A 1 765 ? 30.713 9.130 -15.978 1.00 58.78 765 ARG A C 1
ATOM 5993 O O . ARG A 1 765 ? 29.561 8.726 -15.928 1.00 58.78 765 ARG A O 1
ATOM 6000 N N . SER A 1 766 ? 31.278 9.805 -14.988 1.00 47.94 766 SER A N 1
ATOM 6001 C CA . SER A 1 766 ? 30.478 10.304 -13.870 1.00 47.94 766 SER A CA 1
ATOM 6002 C C . SER A 1 766 ? 29.709 11.547 -14.310 1.00 47.94 766 SER A C 1
ATOM 6004 O O . SER A 1 766 ? 30.238 12.402 -15.022 1.00 47.94 766 SER A O 1
ATOM 6006 N N . ARG A 1 767 ? 28.449 11.644 -13.901 1.00 50.09 767 ARG A N 1
ATOM 6007 C CA . ARG A 1 767 ? 27.676 12.883 -13.928 1.00 50.09 767 ARG A CA 1
ATOM 6008 C C . ARG A 1 767 ? 28.241 13.855 -12.884 1.00 50.09 767 ARG A C 1
ATOM 6010 O O . ARG A 1 767 ? 29.005 13.465 -11.999 1.00 50.09 767 ARG A O 1
ATOM 6017 N N . SER A 1 768 ? 27.851 15.126 -12.974 1.00 46.25 768 SER A N 1
ATOM 6018 C CA . SER A 1 768 ? 28.217 16.161 -11.993 1.00 46.25 768 SER A CA 1
ATOM 6019 C C . SER A 1 768 ? 27.730 15.853 -10.569 1.00 46.25 768 SER A C 1
ATOM 6021 O O . SER A 1 768 ? 28.263 16.411 -9.617 1.00 46.25 768 SER A O 1
ATOM 6023 N N . ASP A 1 769 ? 26.760 14.947 -10.424 1.00 45.72 769 ASP A N 1
ATOM 6024 C CA . ASP A 1 769 ? 26.236 14.423 -9.156 1.00 45.72 769 ASP A CA 1
ATOM 6025 C C . ASP A 1 769 ? 26.963 13.151 -8.659 1.00 45.72 769 ASP A C 1
ATOM 6027 O O . ASP A 1 769 ? 26.484 12.489 -7.742 1.00 45.72 769 ASP A O 1
ATOM 6031 N N . LEU A 1 770 ? 28.112 12.803 -9.259 1.00 44.22 770 LEU A N 1
ATOM 6032 C CA . LEU A 1 770 ? 28.938 11.618 -8.976 1.00 44.22 770 LEU A CA 1
ATOM 6033 C C . LEU A 1 770 ? 28.309 10.260 -9.344 1.00 44.22 770 LEU A C 1
ATOM 6035 O O . LEU A 1 770 ? 28.997 9.242 -9.239 1.00 44.22 770 LEU A O 1
ATOM 6039 N N . SER A 1 771 ? 27.073 10.212 -9.852 1.00 47.75 771 SER A N 1
ATOM 6040 C CA . SER A 1 771 ? 26.494 8.977 -10.397 1.00 47.75 771 SER A CA 1
ATOM 6041 C C . SER A 1 771 ? 27.174 8.579 -11.712 1.00 47.75 771 SER A C 1
ATOM 6043 O O . SER A 1 771 ? 27.587 9.432 -12.498 1.00 47.75 771 SER A O 1
ATOM 6045 N N . GLN A 1 772 ? 27.328 7.281 -11.979 1.00 49.16 772 GLN A N 1
ATOM 6046 C CA . GLN A 1 772 ? 27.868 6.824 -13.263 1.00 49.16 772 GLN A CA 1
ATOM 6047 C C . GLN A 1 772 ? 26.797 6.932 -14.360 1.00 49.16 772 GLN A C 1
ATOM 6049 O O . GLN A 1 772 ? 25.665 6.490 -14.194 1.00 49.16 772 GLN A O 1
ATOM 6054 N N . GLN A 1 773 ? 27.146 7.527 -15.500 1.00 58.84 773 GLN A N 1
ATOM 6055 C CA . GLN A 1 773 ? 26.367 7.426 -16.731 1.00 58.84 773 GLN A CA 1
ATOM 6056 C C . GLN A 1 773 ? 26.409 5.990 -17.255 1.00 58.84 773 GLN A C 1
ATOM 6058 O O . GLN A 1 773 ? 27.458 5.344 -17.202 1.00 58.84 773 GLN A O 1
ATOM 6063 N N . ASN A 1 774 ? 25.292 5.546 -17.838 1.00 62.59 774 ASN A N 1
ATOM 6064 C CA . ASN A 1 774 ? 25.188 4.251 -18.503 1.00 62.59 774 ASN A CA 1
ATOM 6065 C C . ASN A 1 774 ? 26.317 4.100 -19.531 1.00 62.59 774 ASN A C 1
ATOM 6067 O O . ASN A 1 774 ? 26.509 4.944 -20.415 1.00 62.59 774 ASN A O 1
ATOM 6071 N N . THR A 1 775 ? 27.085 3.026 -19.395 1.00 66.94 775 THR A N 1
ATOM 6072 C CA . THR A 1 775 ? 28.229 2.719 -20.247 1.00 66.94 775 THR A CA 1
ATOM 6073 C C . THR A 1 775 ? 27.749 2.228 -21.611 1.00 66.94 775 THR A C 1
ATOM 6075 O O . THR A 1 775 ? 27.236 1.124 -21.758 1.00 66.94 775 THR A O 1
ATOM 6078 N N . ARG A 1 776 ? 27.938 3.057 -22.642 1.00 80.12 776 ARG A N 1
ATOM 6079 C CA . ARG A 1 776 ? 27.590 2.729 -24.032 1.00 80.12 776 ARG A CA 1
ATOM 6080 C C . ARG A 1 776 ? 28.718 1.946 -24.696 1.00 80.12 776 ARG A C 1
ATOM 6082 O O . ARG A 1 776 ? 29.644 2.547 -25.237 1.00 80.12 776 ARG A O 1
ATOM 6089 N N . PHE A 1 777 ? 28.687 0.620 -24.588 1.00 85.69 777 PHE A N 1
ATOM 6090 C CA . PHE A 1 777 ? 29.664 -0.251 -25.249 1.00 85.69 777 PHE A CA 1
ATOM 6091 C C . PHE A 1 777 ? 29.164 -0.720 -26.630 1.00 85.69 777 PHE A C 1
ATOM 6093 O O . PHE A 1 777 ? 27.956 -0.722 -26.863 1.00 85.69 777 PHE A O 1
ATOM 6100 N N . PRO A 1 778 ? 30.056 -1.121 -27.555 1.00 90.00 778 PRO A N 1
ATOM 6101 C CA . PRO A 1 778 ? 29.656 -1.612 -28.876 1.00 90.00 778 PRO A CA 1
ATOM 6102 C C . PRO A 1 778 ? 28.866 -2.924 -28.806 1.00 90.00 778 PRO A C 1
ATOM 6104 O O . PRO A 1 778 ? 29.308 -3.874 -28.154 1.00 90.00 778 PRO A O 1
ATOM 6107 N N . ARG A 1 779 ? 27.719 -2.990 -29.494 1.00 90.69 779 ARG A N 1
ATOM 6108 C CA . ARG A 1 779 ? 26.792 -4.142 -29.450 1.00 90.69 779 ARG A CA 1
ATOM 6109 C C . ARG A 1 779 ? 26.575 -4.845 -30.793 1.00 90.69 779 ARG A C 1
ATOM 6111 O O . ARG A 1 779 ? 25.853 -5.834 -30.838 1.00 90.69 779 ARG A O 1
ATOM 6118 N N . GLY A 1 780 ? 27.195 -4.355 -31.859 1.00 89.44 780 GLY A N 1
ATOM 6119 C CA . GLY A 1 780 ? 27.140 -4.943 -33.196 1.00 89.44 780 GLY A CA 1
ATOM 6120 C C . GLY A 1 780 ? 28.523 -5.097 -33.821 1.00 89.44 780 GLY A C 1
ATOM 6121 O O . GLY A 1 780 ? 29.555 -4.893 -33.173 1.00 89.44 780 GLY A O 1
ATOM 6122 N N . LEU A 1 781 ? 28.533 -5.460 -35.101 1.00 93.56 781 LEU A N 1
ATOM 6123 C CA . LEU A 1 781 ? 29.747 -5.586 -35.901 1.00 93.56 781 LEU A CA 1
ATOM 6124 C C . LEU A 1 781 ? 30.157 -4.205 -36.421 1.00 93.56 781 LEU A C 1
ATOM 6126 O O . LEU A 1 781 ? 29.334 -3.499 -36.988 1.00 93.56 781 LEU A O 1
ATOM 6130 N N . VAL A 1 782 ? 31.423 -3.812 -36.271 1.00 95.00 782 VAL A N 1
ATOM 6131 C CA . VAL A 1 782 ? 31.902 -2.516 -36.783 1.00 95.00 782 VAL A CA 1
ATOM 6132 C C . VAL A 1 782 ? 32.710 -2.714 -38.060 1.00 95.00 782 VAL A C 1
ATOM 6134 O O . VAL A 1 782 ? 33.682 -3.473 -38.084 1.00 95.00 782 VAL A O 1
ATOM 6137 N N . ILE A 1 783 ? 32.313 -1.992 -39.103 1.00 95.50 783 ILE A N 1
ATOM 6138 C CA . ILE A 1 783 ? 33.017 -1.870 -40.375 1.00 95.50 783 ILE A CA 1
ATOM 6139 C C . ILE A 1 783 ? 33.546 -0.442 -40.465 1.00 95.50 783 ILE A C 1
ATOM 6141 O O . ILE A 1 783 ? 32.837 0.511 -40.160 1.00 95.50 783 ILE A O 1
ATOM 6145 N N . MET A 1 784 ? 34.788 -0.264 -40.890 1.00 94.69 784 MET A N 1
ATOM 6146 C CA . MET A 1 784 ? 35.317 1.054 -41.220 1.00 94.69 784 MET A CA 1
ATOM 6147 C C . MET A 1 784 ? 35.851 1.070 -42.641 1.00 94.69 784 MET A C 1
ATOM 6149 O O . MET A 1 784 ? 36.437 0.086 -43.095 1.00 94.69 784 MET A O 1
ATOM 6153 N N . THR A 1 785 ? 35.703 2.202 -43.315 1.00 93.44 785 THR A N 1
ATOM 6154 C CA . THR A 1 785 ? 36.384 2.452 -44.584 1.00 93.44 785 THR A CA 1
ATOM 6155 C C . THR A 1 785 ? 37.588 3.347 -44.326 1.00 93.44 785 THR A C 1
ATOM 6157 O O . THR A 1 785 ? 37.535 4.250 -43.489 1.00 93.44 785 THR A O 1
ATOM 6160 N N . ALA A 1 786 ? 38.704 3.073 -44.993 1.00 91.56 786 ALA A N 1
ATOM 6161 C CA . ALA A 1 786 ? 39.947 3.792 -44.752 1.00 91.56 786 ALA A CA 1
ATOM 6162 C C . ALA A 1 786 ? 40.766 4.003 -46.020 1.00 91.56 786 ALA A C 1
ATOM 6164 O O . ALA A 1 786 ? 40.746 3.188 -46.938 1.00 91.56 786 ALA A O 1
ATOM 6165 N N . GLU A 1 787 ? 41.527 5.091 -46.078 1.00 88.25 787 GLU A N 1
ATOM 6166 C CA . GLU A 1 787 ? 42.543 5.245 -47.125 1.00 88.25 787 GLU A CA 1
ATOM 6167 C C . GLU A 1 787 ? 43.799 4.431 -46.823 1.00 88.25 787 GLU A C 1
ATOM 6169 O O . GLU A 1 787 ? 44.393 3.846 -47.724 1.00 88.25 787 GLU A O 1
ATOM 6174 N N . ASN A 1 788 ? 44.165 4.345 -45.543 1.00 82.31 788 ASN A N 1
ATOM 6175 C CA . ASN A 1 788 ? 45.357 3.653 -45.073 1.00 82.31 788 ASN A CA 1
ATOM 6176 C C . ASN A 1 788 ? 45.039 2.775 -43.854 1.00 82.31 788 ASN A C 1
ATOM 6178 O O . ASN A 1 788 ? 44.186 3.142 -43.039 1.00 82.31 788 ASN A O 1
ATOM 6182 N N . PRO A 1 789 ? 45.738 1.641 -43.681 1.00 84.88 789 PRO A N 1
ATOM 6183 C CA . PRO A 1 789 ? 45.587 0.809 -42.496 1.00 84.88 789 PRO A CA 1
ATOM 6184 C C . PRO A 1 789 ? 46.068 1.533 -41.229 1.00 84.88 789 PRO A C 1
ATOM 6186 O O . PRO A 1 789 ? 47.055 2.269 -41.242 1.00 84.88 789 PRO A O 1
ATOM 6189 N N . LEU A 1 790 ? 45.392 1.282 -40.103 1.00 85.62 790 LEU A N 1
ATOM 6190 C CA . LEU A 1 790 ? 45.826 1.770 -38.788 1.00 85.62 790 LEU A CA 1
ATOM 6191 C C . LEU A 1 790 ? 47.141 1.111 -38.346 1.00 85.62 790 LEU A C 1
ATOM 6193 O O . LEU A 1 790 ? 47.403 -0.048 -38.664 1.00 85.62 790 LEU A O 1
ATOM 6197 N N . ILE A 1 791 ? 47.936 1.833 -37.550 1.00 77.88 791 ILE A N 1
ATOM 6198 C CA . ILE A 1 791 ? 49.273 1.412 -37.110 1.00 77.88 791 ILE A CA 1
ATOM 6199 C C . ILE A 1 791 ? 49.268 1.088 -35.605 1.00 77.88 791 ILE A C 1
ATOM 6201 O O . ILE A 1 791 ? 48.641 1.775 -34.801 1.00 77.88 791 ILE A O 1
ATOM 6205 N N . GLY A 1 792 ? 50.022 0.060 -35.201 1.00 79.00 792 GLY A N 1
ATOM 6206 C CA . GLY A 1 792 ? 50.299 -0.275 -33.800 1.00 79.00 792 GLY A CA 1
ATOM 6207 C C . GLY A 1 792 ? 49.882 -1.697 -33.422 1.00 79.00 792 GLY A C 1
ATOM 6208 O O . GLY A 1 792 ? 48.739 -2.092 -33.625 1.00 79.00 792 GLY A O 1
ATOM 6209 N N . GLN A 1 793 ? 50.799 -2.446 -32.802 1.00 73.19 793 GLN A N 1
ATOM 6210 C CA . GLN A 1 793 ? 50.673 -3.889 -32.519 1.00 73.19 793 GLN A CA 1
ATOM 6211 C C . GLN A 1 793 ? 49.348 -4.280 -31.840 1.00 73.19 793 GLN A C 1
ATOM 6213 O O . GLN A 1 793 ? 48.656 -5.196 -32.269 1.00 73.19 793 GLN A O 1
ATOM 6218 N N . SER A 1 794 ? 48.940 -3.528 -30.813 1.00 78.69 794 SER A N 1
ATOM 6219 C CA . SER A 1 794 ? 47.693 -3.791 -30.080 1.00 78.69 794 SER A CA 1
ATOM 6220 C C . SER A 1 794 ? 46.425 -3.516 -30.908 1.00 78.69 794 SER A C 1
ATOM 6222 O O . SER A 1 794 ? 45.381 -4.110 -30.652 1.00 78.69 794 SER A O 1
ATOM 6224 N N . ILE A 1 795 ? 46.489 -2.604 -31.882 1.00 86.69 795 ILE A N 1
ATOM 6225 C CA . ILE A 1 795 ? 45.355 -2.268 -32.756 1.00 86.69 795 ILE A CA 1
ATOM 6226 C C . ILE A 1 795 ? 45.235 -3.297 -33.872 1.00 86.69 795 ILE A C 1
ATOM 6228 O O . ILE A 1 795 ? 44.149 -3.822 -34.076 1.00 86.69 795 ILE A O 1
ATOM 6232 N N . VAL A 1 796 ? 46.348 -3.647 -34.519 1.00 85.19 796 VAL A N 1
ATOM 6233 C CA . VAL A 1 796 ? 46.385 -4.628 -35.615 1.00 85.19 796 VAL A CA 1
ATOM 6234 C C . VAL A 1 796 ? 45.788 -5.974 -35.188 1.00 85.19 796 VAL A C 1
ATOM 6236 O O . VAL A 1 796 ? 45.012 -6.554 -35.936 1.00 85.19 796 VAL A O 1
ATOM 6239 N N . GLY A 1 797 ? 46.040 -6.429 -33.955 1.00 84.69 797 GLY A N 1
ATOM 6240 C CA . GLY A 1 797 ? 45.445 -7.666 -33.423 1.00 84.69 797 GLY A CA 1
ATOM 6241 C C . GLY A 1 797 ? 43.921 -7.639 -33.208 1.00 84.69 797 GLY A C 1
ATOM 6242 O O . GLY A 1 797 ? 43.344 -8.662 -32.858 1.00 84.69 797 GLY A O 1
ATOM 6243 N N . ARG A 1 798 ? 43.264 -6.486 -33.386 1.00 90.31 798 ARG A N 1
ATOM 6244 C CA . ARG A 1 798 ? 41.806 -6.285 -33.267 1.00 90.31 798 ARG A CA 1
ATOM 6245 C C . ARG A 1 798 ? 41.169 -5.868 -34.599 1.00 90.31 798 ARG A C 1
ATOM 6247 O O . ARG A 1 798 ? 40.062 -5.334 -34.610 1.00 90.31 798 ARG A O 1
ATOM 6254 N N . MET A 1 799 ? 41.877 -6.065 -35.708 1.00 91.88 799 MET A N 1
ATOM 6255 C CA . MET A 1 799 ? 41.477 -5.614 -37.038 1.00 91.88 799 MET A CA 1
ATOM 6256 C C . MET A 1 799 ? 41.440 -6.788 -38.014 1.00 91.88 799 MET A C 1
ATOM 6258 O O . MET A 1 799 ? 42.322 -7.645 -38.006 1.00 91.88 799 MET A O 1
ATOM 6262 N N . LEU A 1 800 ? 40.443 -6.789 -38.892 1.00 92.25 800 LEU A N 1
ATOM 6263 C CA . LEU A 1 800 ? 40.385 -7.631 -40.082 1.00 92.25 800 LEU A CA 1
ATOM 6264 C C . LEU A 1 800 ? 40.511 -6.712 -41.295 1.00 92.25 800 LEU A C 1
ATOM 6266 O O . LEU A 1 800 ? 39.589 -5.963 -41.603 1.00 92.25 800 LEU A O 1
ATOM 6270 N N . TYR A 1 801 ? 41.670 -6.719 -41.948 1.00 91.69 801 TYR A N 1
ATOM 6271 C CA . TYR A 1 801 ? 41.936 -5.842 -43.086 1.00 91.69 801 TYR A CA 1
ATOM 6272 C C . TYR A 1 801 ? 41.451 -6.468 -44.394 1.00 91.69 801 TYR A C 1
ATOM 6274 O O . TYR A 1 801 ? 41.722 -7.634 -44.674 1.00 91.69 801 TYR A O 1
ATOM 6282 N N . VAL A 1 802 ? 40.759 -5.664 -45.196 1.00 88.56 802 VAL A N 1
ATOM 6283 C CA . VAL A 1 802 ? 40.172 -6.031 -46.485 1.00 88.56 802 VAL A CA 1
ATOM 6284 C C . VAL A 1 802 ? 40.579 -4.970 -47.510 1.00 88.56 802 VAL A C 1
ATOM 6286 O O . VAL A 1 802 ? 40.221 -3.807 -47.346 1.00 88.56 802 VAL A O 1
ATOM 6289 N N . GLY A 1 803 ? 41.327 -5.349 -48.549 1.00 80.81 803 GLY A N 1
ATOM 6290 C CA . GLY A 1 803 ? 41.838 -4.438 -49.586 1.00 80.81 803 GLY A CA 1
ATOM 6291 C C . GLY A 1 803 ? 42.298 -5.156 -50.848 1.00 80.81 803 GLY A C 1
ATOM 6292 O O . GLY A 1 803 ? 42.517 -6.391 -50.815 1.00 80.81 803 GLY A O 1
#

Radius of gyration: 39.42 Å; chains: 1; bounding box: 92×122×108 Å

Foldseek 3Di:
DDDDDDDDDDDDDDDDDDDDDDDDDDDDDDPDDFDAQQVVVLQQLFDLQVVQVVLPWDWDDDPQWTAAAGSLVRDDDGRQKIWHADPVRGIKMAGVPDVRDIDGQLVVCCRSQVADSVLSSVVSCVVSVHDVVNRRDDPVVVVVVVVVVLLLVLLQLLLQQFLVQCVDPLVPLVVVLVVLLQDDPVLCVVQSKGWFQQALSSVVSCVVVVRDVVVCCLQQCADPVNTGQQDPDPCPFAQNSTWIKGFADDSNTGDWIAIGRPHGPDPPSRRPGIRDDDDKHKLDAPPALEEEEEADPLQQSLQVVQRHIYIHCPPVQDDPLVRLVVNLSGPAYEYAYFQPCFVDPDPPVVVVVVVVVVVVSVVRVDLSNAQFHWYFPHDNHGGNSVVSSVDDHPVVVVVRSVPTDGNLVVLLQVLQPDDPVVNVVSLLSSLLRLLPDDPVVSVVVLVVSCVSVVDDSVVSVVSNVVNCVVPPAFLWDQDLQFIDGVNHTFWQKDKAFQEWEFEDLQPDGTWIKTFMWMAGSVGGTFDTDIGTPVCLLVCPSCCVRVNPRTDTPDDPPCSNRVSRNRHRHHVVRYHYAYEYQAWAWDQDPDDIFTQFCCATQDPVGHDNSHHYDVDPALSSQLHADRDDDDPVVVVVVLVVLCVPDPVLFSVVLSVQQVCFNCCVVPNQLAEEEEEAAPPPCSQVSNLVSLCSRGPDCDDPPDGRAREELVDDLVSVLSSLSRHASGEHEHEDADLDPPDPVSSVVSLVSVQVLSNLSNVQWADFDADPSRHTDDGRGGRTHYYYYHHDDRDDDVSVVRYDYGD